Protein AF-0000000065905930 (afdb_homodimer)

pLDDT: mean 96.11, std 3.94, range [63.91, 98.94]

InterPro domains:
  IPR001672 Phosphoglucose isomerase (PGI) [MF_00473] (17-465)
  IPR001672 Phosphoglucose isomerase (PGI) [PF00342] (48-380)
  IPR001672 Phosphoglucose isomerase (PGI) [PF00342] (404-463)
  IPR001672 Phosphoglucose isomerase (PGI) [PR00662] (117-136)
  IPR001672 Phosphoglucose isomerase (PGI) [PR00662] (229-247)
  IPR001672 Phosphoglucose isomerase (PGI) [PR00662] (305-326)
  IPR001672 Phosphoglucose isomerase (PGI) [PR00662] (406-424)
  IPR001672 Phosphoglucose isomerase (PGI) [PR00662] (424-438)
  IPR001672 Phosphoglucose isomerase (PGI) [PR00662] (438-451)
  IPR001672 Phosphoglucose isomerase (PGI) [PS51463] (4-475)
  IPR001672 Phosphoglucose isomerase (PGI) [PTHR11469] (3-478)
  IPR018189 Phosphoglucose isomerase, conserved site [PS00174] (438-455)
  IPR035476 Phosphoglucose isomerase, SIS domain 1 [cd05015] (88-252)
  IPR035482 Phosphoglucose isomerase, SIS domain 2 [cd05016] (300-461)
  IPR046348 SIS domain superfamily [SSF53697] (4-466)

Sequence (1060 aa):
MQKQQLWERYKNLLYHDAELELSVDTSRIDFPEGFLEKMDPRLQQAYQEMEALEQGAVANPDEHRMVGHYWLRAPELAPEATLAEEITSTLAAIEAFASSVHGGNIAAPDGHRFTDLLIIGIGGSALGPQFLADSLGGPKDLLRIWFFDNTDPDGMDKVLSGIGAALKQTLVVVISKSGGTKETRNGMLEACQAFERAGLHFAGHAVAVTGSGSELDRTASRENWLGVFPMWDWVGGRTSVTSAVGLLPAALQGIDVDRLLAGARACDQKTRSRVTRENPAALLALSWFHATQGKGTRDMVLLPYKDRLLLFSRYLQQLIMESLGKGLDRDGKEVLQGIAVYGNKGSTDQHAYVQQLREGVHNFFVTFIEVLKDRQGPSMEVEPGATSGDYLSGFFQGTRSALYEKGRESVTITVRELSPASIGALIALYERAVGLYASLVNVNAYHQPGVEAGKEAAGAVLKLQGEIMELLRRQPNRDFTGEEMALALARPEEVETTFMILRHLAANGDHGVSVTEKDKIWENKYRSKDMQKQQLWERYKNLLYHDAELELSVDTSRIDFPEGFLEKMDPRLQQAYQEMEALEQGAVANPDEHRMVGHYWLRAPELAPEATLAEEITSTLAAIEAFASSVHGGNIAAPDGHRFTDLLIIGIGGSALGPQFLADSLGGPKDLLRIWFFDNTDPDGMDKVLSGIGAALKQTLVVVISKSGGTKETRNGMLEACQAFERAGLHFAGHAVAVTGSGSELDRTASRENWLGVFPMWDWVGGRTSVTSAVGLLPAALQGIDVDRLLAGARACDQKTRSRVTRENPAALLALSWFHATQGKGTRDMVLLPYKDRLLLFSRYLQQLIMESLGKGLDRDGKEVLQGIAVYGNKGSTDQHAYVQQLREGVHNFFVTFIEVLKDRQGPSMEVEPGATSGDYLSGFFQGTRSALYEKGRESVTITVRELSPASIGALIALYERAVGLYASLVNVNAYHQPGVEAGKEAAGAVLKLQGEIMELLRRQPNRDFTGEEMALALARPEEVETTFMILRHLAANGDHGVSVTEKDKIWENKYRSKD

Nearest PDB structures (foldseek):
  7e76-assembly1_B  TM=9.873E-01  e=1.752E-61  Triticum aestivum
  3hjb-assembly1_A  TM=8.909E-01  e=1.407E-28  Vibrio cholerae
  2wu8-assembly1_A-2  TM=9.042E-01  e=2.335E-28  Mycobacterium tuberculosis H37Rv
  4wmj-assembly1_B  TM=8.815E-01  e=6.112E-28  Colias eurytheme
  3nbu-assembly3_F  TM=8.496E-01  e=1.092E-28  Escherichia coli DH5[alpha]

Radius of gyration: 28.37 Å; Cα contacts (8 Å, |Δi|>4): 2304; chains: 2; bounding box: 87×72×70 Å

Foldseek 3Di:
DDPVVLVVLQVVQKAADPVLQKIKGQSQQPQDPCNCVVCLVLLLVLLVLVLCLLLFPQLPVVVSARAHLLCLLPVVSHNDPVSSVLSVVLLVVLLVVLVCLLVQVQFFPVSHHAAAEEEQEEQLLFLLQVLLCLLAHDPPFRHHYHYQHFQDPVVLVVRCVVCPPSLSRYAYEQEDAQCPPPSRVSSLVSNCVVQVVVVHHNQSRYEYEYAPPHPVNVVNVVSVHPYYGYDDPSYFSLSCLSPCSNQNSCVNRVADSNLLSQLLNVLVVQQSDSPQSSHSLSSLLSSVCSLCVLQQQAAEEEEEQDQSCQSVQVSLQSLFAQQFQDQAFPVRDGRRTGHHTDYGYFCVVVVPCLVCLQPNDQRYAYEYEAAQDQDPDDFDDPDVPDGPSNVRVVSSVVSVVSNSVSVHGYMYMYHHHRGSSSNSSVSSSSNSSSSSNSSSSRHSRRDGPPVVVVVVVVVVLVVVLVVLLVVLVVPQPDKDQLQRSCVVSVRNVCSVSSNVSLVVLCVPPVSQKHWDDDPDSSPIIIHGHD/DDPVVLVVLQVVQKAADPVLQKIKGQSQQPQDPCNCVVCLVLLLVLLVLVLCLLLFPQLPVVVSARAHLLCLLPVVSHNDPVSSVLSVVLLVVLLVVLVCLLVQVQFFPVSHHAAAEEEQEEQLLFLLQVLLCLLAHDPPFRHHYHYQHFQDVVVLVVRCVVCPPSLSRYAYEQEDAQCPDPSSVSSLVSNCVVQVVVVHHNQSRYEYEYAPPHPVNVVNVVSVHPYYGYDDPSYFSLSCLSPCSNSNSCVNRVADSNLLSQLLNVLVVQQSDSPQSSHSLSSVLSSVCSLCVLQQQAAEEEEEADQSCQSVQVSLQSLFAQQFQDQAFPVGDGRRTGHHTDYGYFCVVVVPCLVCLQPNDQRYAYEYEAAQDQDPDDFDAPDVPDGPSNVRVVSSVVSVVSNSVSVHGYMYMYHHHRGSSSNSSVSSSSNSSSSSNSSSSRHSRRDGVPVVVVVVVVVVLVVVLVVLLVVLVVPQPDKDQLQRSCVVSVRNVCSVSSNVSLVVLCVPPVSQKHWDDDPDRSPIIIHGHD

Solvent-accessible surface area (backbone atoms only — not comparable to full-atom values): 51405 Å² total; per-residue (Å²): 132,56,53,58,59,50,43,55,36,35,67,70,40,45,32,73,38,80,88,71,38,38,31,40,36,44,50,49,42,86,69,56,89,60,42,68,67,68,45,39,68,56,45,51,52,26,49,50,51,51,53,40,23,58,56,53,36,61,60,24,64,92,75,69,29,41,50,45,52,69,27,61,48,39,30,88,51,35,72,41,72,67,56,21,49,50,49,52,50,48,54,53,50,42,53,51,50,29,50,30,32,76,70,40,78,46,37,22,82,85,67,45,52,44,46,29,34,38,37,27,7,45,24,29,43,28,45,39,34,49,34,52,49,55,49,70,52,61,88,79,44,60,24,52,77,47,72,39,48,45,31,32,49,38,43,47,49,53,47,51,55,68,49,46,84,46,56,71,22,32,35,34,41,40,36,36,54,57,34,68,53,60,49,33,46,40,37,48,51,53,48,41,51,54,29,46,77,71,74,40,65,50,36,61,32,27,30,39,36,18,16,86,81,19,58,44,40,49,49,39,58,76,58,56,30,76,45,77,40,65,41,56,90,33,41,51,51,71,57,24,37,70,38,54,60,14,39,40,61,36,38,45,28,59,46,60,53,66,45,17,36,49,20,20,33,53,36,48,60,46,49,64,47,84,48,59,82,64,6,62,23,52,49,48,23,49,50,51,32,62,69,12,69,62,46,36,72,23,27,40,34,36,44,22,58,38,60,48,40,34,46,48,30,57,42,44,22,27,40,43,13,26,23,39,14,29,38,45,29,76,84,65,47,80,65,25,25,26,44,56,52,41,48,44,35,40,61,27,36,44,54,20,39,38,14,13,68,53,28,14,42,90,50,51,35,37,36,37,38,45,58,42,37,48,54,89,72,84,77,63,69,72,43,96,93,32,31,40,41,50,51,42,51,17,39,51,55,10,40,55,51,51,28,42,77,65,70,42,34,33,36,38,38,36,34,50,49,92,42,50,28,44,51,23,21,52,54,35,38,51,56,48,16,50,54,43,34,22,47,70,61,40,37,59,47,69,55,58,70,40,38,54,50,28,50,52,37,14,50,52,44,50,52,49,46,53,52,51,54,52,52,30,64,75,36,50,91,44,73,28,30,26,59,54,44,16,47,75,68,72,36,60,63,43,21,58,62,42,33,54,48,51,53,35,38,37,51,33,63,85,67,35,31,40,69,49,84,48,96,48,76,78,62,23,29,35,30,31,52,131,130,55,54,58,57,49,43,56,37,35,66,71,40,45,31,74,38,80,89,72,39,36,32,40,35,44,49,50,41,87,68,56,90,62,43,68,68,70,45,39,69,57,46,52,53,25,49,50,51,51,52,42,22,58,56,52,36,60,59,24,64,93,74,69,29,42,49,46,54,68,26,60,50,38,31,89,51,35,70,40,70,68,57,20,49,50,50,52,51,48,54,52,48,43,54,51,50,29,50,29,33,75,69,40,77,46,37,22,82,83,67,44,52,44,46,29,32,36,38,26,7,45,25,29,44,28,44,40,35,49,33,53,49,56,48,70,51,60,89,80,43,58,26,53,77,46,72,40,47,46,32,34,49,39,44,48,48,54,48,52,55,69,50,46,85,45,54,72,22,34,37,34,40,41,37,36,54,59,34,66,51,61,48,34,47,39,37,49,50,55,48,42,51,55,30,45,77,70,74,41,64,49,36,61,31,26,30,38,36,18,16,86,82,16,58,43,40,49,49,39,59,76,59,56,31,75,45,77,41,66,40,58,89,34,42,50,50,70,57,24,37,69,38,55,59,15,39,39,61,36,37,46,27,59,46,60,53,67,44,18,35,49,21,19,35,54,35,48,60,46,51,65,46,84,48,58,82,64,7,62,24,52,50,49,22,49,49,50,33,61,68,14,69,61,48,36,70,22,29,41,36,36,44,22,52,38,58,49,39,34,46,48,30,56,42,45,22,28,41,43,13,26,24,40,14,28,36,46,31,76,84,66,46,81,64,26,24,25,42,56,54,39,48,46,32,38,62,26,37,42,52,20,38,38,12,12,68,53,28,15,42,88,50,52,35,36,36,37,38,47,58,41,37,48,54,88,74,85,78,62,70,71,44,96,93,33,32,40,43,51,51,42,53,19,40,51,54,9,39,55,50,51,27,43,76,65,70,44,35,32,35,38,36,37,33,50,49,92,42,50,28,43,52,22,21,53,54,36,37,51,57,49,16,50,53,43,33,23,47,71,61,39,38,60,45,69,56,58,70,42,37,54,52,26,51,52,38,14,49,53,46,50,53,49,46,51,53,50,53,52,50,31,65,75,36,50,89,44,72,30,30,27,59,55,46,16,47,75,68,74,36,59,63,43,22,59,62,42,34,53,47,52,53,34,38,38,52,34,63,86,69,36,30,41,70,50,84,48,94,48,74,78,62,23,28,35,29,32,52,131

Secondary structure (DSSP, 8-state):
--HHHHHHHHHHSEEEETTTTEEEEEEES-PPTTHHHHHHHHHHHHHHHHHHHHTT---BTTTTB---TTTTT-GGGSSSHHHHHHHHHHHHHHHHHHHHHHHTSS--TTSSPP-EEEEE--THHHHHHHHHHHHH--TT-SSEEEEE-S--HHHHHHHHHHHGGGGGGEEEEEEESSS--HHHHHHHHHHHHHHHHTT--GGGGEEEEEETT-HHHHHHHHTT-SEEEEE-TTS-GGG-TTSHHHHHHHHHHT--HHHHHHHHHHHHHHTT-SSGGG-HHHHHHHHHHHHTTTTT-SEEEEEESSGGGTTHHHHHHHHHHHHH-EEE-TTS-EEEE---EEE--TTTGGGTTHHHHHHS---EEEEEEEES---SS---EEETTEEHHHHHHHHHHHHHHHHHHTT--EEEEEESS--HHHHHHHHHHHHHHHHHHHHHTT--TT--HHHHHHHHHHHHHHHHHHHHHHHHHH-TT--B-HHHHHHHTT-GGGHHHHHHHHHHHHHSGGG-EEEE--SSGGG-EEEE--/--HHHHHHHHHHSEEEETTTTEEEEEEES-PPTTHHHHHHHHHHHHHHHHHHHHTT---BTTTTB---TTTTT-GGGSSSHHHHHHHHHHHHHHHHHHHHHHHTSS--TTSSPP-EEEEE--THHHHHHHHHHHHH--TT-SSEEEEE-S--HHHHHHHHHHHGGGGGGEEEEEEESSS--HHHHHHHHHHHHHHHHTT--GGGGEEEEEETT-HHHHHHHHTT-SEEEEE-TTS-GGG-TTSHHHHHHHHHHT--HHHHHHHHHHHHHHTT-SSGGG-HHHHHHHHHHHHTTTTT-SEEEEEESSGGGTTHHHHHHHHHHHHH-EEE-TTS-EEEE---EEE--TTTGGGTTHHHHHHS---EEEEEEEES---SS---EEETTEEHHHHHHHHHHHHHHHHHHTT--EEEEEESS--HHHHHHHHHHHHHHHHHHHHHTT--TT--HHHHHHHHHHHHHHHHHHHHHHHHHH-TT--B-HHHHHHHTT-GGGHHHHHHHHHHHHHSGGG-EEEE--SSGGG-EEEE--

Organism: Citrifermentans bemidjiense (strain ATCC BAA-1014 / DSM 16622 / JCM 12645 / Bem) (NCBI:txid404380)

Structure (mmCIF, N/CA/C/O backbone):
data_AF-0000000065905930-model_v1
#
loop_
_entity.id
_entity.type
_entity.pdbx_description
1 polymer 'Glucose-6-phosphate isomerase'
#
loop_
_atom_site.group_PDB
_atom_site.id
_atom_site.type_symbol
_atom_site.label_atom_id
_atom_site.label_alt_id
_atom_site.label_comp_id
_atom_site.label_asym_id
_atom_site.label_entity_id
_atom_site.label_seq_id
_atom_site.pdbx_PDB_ins_code
_atom_site.Cartn_x
_atom_site.Cartn_y
_atom_site.Cartn_z
_atom_site.occupancy
_atom_site.B_iso_or_equiv
_atom_site.auth_seq_id
_atom_site.auth_comp_id
_atom_site.auth_asym_id
_atom_site.auth_atom_id
_atom_site.pdbx_PDB_model_num
ATOM 1 N N . MET A 1 1 ? -23.859 20.078 -12.312 1 71.88 1 MET A N 1
ATOM 2 C CA . MET A 1 1 ? -25.25 19.734 -12.055 1 71.88 1 MET A CA 1
ATOM 3 C C . MET A 1 1 ? -25.719 20.281 -10.719 1 71.88 1 MET A C 1
ATOM 5 O O . MET A 1 1 ? -24.938 20.344 -9.766 1 71.88 1 MET A O 1
ATOM 9 N N . GLN A 1 2 ? -26.922 20.656 -10.711 1 84.25 2 GLN A N 1
ATOM 10 C CA . GLN A 1 2 ? -27.484 21.141 -9.453 1 84.25 2 GLN A CA 1
ATOM 11 C C . GLN A 1 2 ? -27.703 19.984 -8.477 1 84.25 2 GLN A C 1
ATOM 13 O O . GLN A 1 2 ? -27.891 18.828 -8.898 1 84.25 2 GLN A O 1
ATOM 18 N N . LYS A 1 3 ? -27.641 20.234 -7.297 1 89.25 3 LYS A N 1
ATOM 19 C CA . LYS A 1 3 ? -27.688 19.219 -6.242 1 89.25 3 LYS A CA 1
ATOM 20 C C . LYS A 1 3 ? -28.969 18.406 -6.309 1 89.25 3 LYS A C 1
ATOM 22 O O . LYS A 1 3 ? -28.953 17.203 -6.047 1 89.25 3 LYS A O 1
ATOM 27 N N . GLN A 1 4 ? -30.016 19 -6.648 1 89.69 4 GLN A N 1
ATOM 28 C CA . GLN A 1 4 ? -31.281 18.281 -6.75 1 89.69 4 GLN A CA 1
ATOM 29 C C . GLN A 1 4 ? -31.25 17.281 -7.906 1 89.69 4 GLN A C 1
ATOM 31 O O . GLN A 1 4 ? -31.812 16.188 -7.809 1 89.69 4 GLN A O 1
ATOM 36 N N . GLN A 1 5 ? -30.656 17.688 -8.961 1 91.81 5 GLN A N 1
ATOM 37 C CA . GLN A 1 5 ? -30.5 16.797 -10.094 1 91.81 5 GLN A CA 1
ATOM 38 C C . GLN A 1 5 ? -29.594 15.609 -9.742 1 91.81 5 GLN A C 1
ATOM 40 O O . GLN A 1 5 ? -29.828 14.492 -10.188 1 91.81 5 GLN A O 1
ATOM 45 N N . LEU A 1 6 ? -28.656 15.898 -8.953 1 93.5 6 LEU A N 1
ATOM 46 C CA . LEU A 1 6 ? -27.734 14.852 -8.531 1 93.5 6 LEU A CA 1
ATOM 47 C C . LEU A 1 6 ? -28.453 13.82 -7.656 1 93.5 6 LEU A C 1
ATOM 49 O O . LEU A 1 6 ? -28.141 12.633 -7.715 1 93.5 6 LEU A O 1
ATOM 53 N N . TRP A 1 7 ? -29.3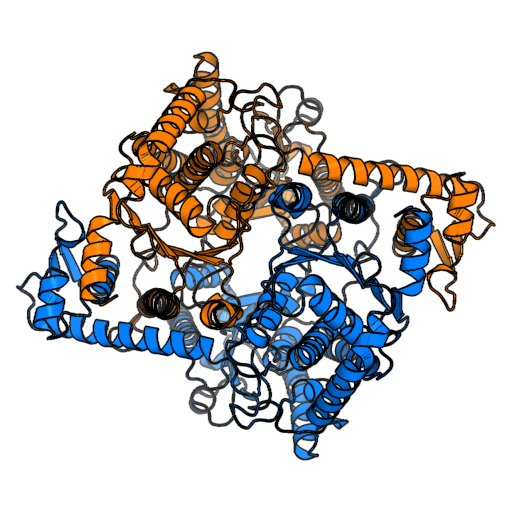75 14.273 -6.836 1 95.88 7 TRP A N 1
ATOM 54 C CA . TRP A 1 7 ? -30.172 13.375 -6.004 1 95.88 7 TRP A CA 1
ATOM 55 C C . TRP A 1 7 ? -31.047 12.461 -6.867 1 95.88 7 TRP A C 1
ATOM 57 O O . TRP A 1 7 ? -31.141 11.258 -6.605 1 95.88 7 TRP A O 1
ATOM 67 N N . GLU A 1 8 ? -31.688 13.047 -7.895 1 95.12 8 GLU A N 1
ATOM 68 C CA . GLU A 1 8 ? -32.469 12.234 -8.82 1 95.12 8 GLU A CA 1
ATOM 69 C C . GLU A 1 8 ? -31.594 11.211 -9.539 1 95.12 8 GLU A C 1
ATOM 71 O O . GLU A 1 8 ? -32 10.07 -9.75 1 95.12 8 GLU A O 1
ATOM 76 N N . ARG A 1 9 ? -30.469 11.656 -9.883 1 94.88 9 ARG A N 1
ATOM 77 C CA . ARG A 1 9 ? -29.5 10.758 -10.531 1 94.88 9 ARG A CA 1
ATOM 78 C C . ARG A 1 9 ? -29.078 9.641 -9.586 1 94.88 9 ARG A C 1
ATOM 80 O O . ARG A 1 9 ? -28.938 8.492 -10 1 94.88 9 ARG A O 1
ATOM 87 N N . TYR A 1 10 ? -28.844 10.008 -8.352 1 96.25 10 TYR A N 1
ATOM 88 C CA . TYR A 1 10 ? -28.516 9.023 -7.332 1 96.25 10 TYR A CA 1
ATOM 89 C C . TYR A 1 10 ? -29.594 7.953 -7.242 1 96.25 10 TYR A C 1
ATOM 91 O O . TYR A 1 10 ? -29.297 6.758 -7.27 1 96.25 10 TYR A O 1
ATOM 99 N N . LYS A 1 11 ? -30.812 8.312 -7.215 1 96 11 LYS A N 1
ATOM 100 C CA . LYS A 1 11 ? -31.938 7.383 -7.121 1 96 11 LYS A CA 1
ATOM 101 C C . LYS A 1 11 ? -32 6.48 -8.352 1 96 11 LYS A C 1
ATOM 103 O O . LYS A 1 11 ? -32.281 5.281 -8.234 1 96 11 LYS A O 1
ATOM 108 N N . ASN A 1 12 ? -31.672 7.07 -9.438 1 94.12 12 ASN A N 1
ATOM 109 C CA . ASN A 1 12 ? -31.812 6.352 -10.703 1 94.12 12 ASN A CA 1
ATOM 110 C C . ASN A 1 12 ? -30.656 5.395 -10.945 1 94.12 12 ASN A C 1
ATOM 112 O O . ASN A 1 12 ? -30.797 4.395 -11.648 1 94.12 12 ASN A O 1
ATOM 116 N N . LEU A 1 13 ? -29.469 5.727 -10.43 1 95.56 13 LEU A N 1
ATOM 117 C CA . LEU A 1 13 ? -28.266 4.977 -10.781 1 95.56 13 LEU A CA 1
ATOM 118 C C . LEU A 1 13 ? -27.703 4.25 -9.562 1 95.56 13 LEU A C 1
ATOM 120 O O . LEU A 1 13 ? -26.531 3.863 -9.555 1 95.56 13 LEU A O 1
ATOM 124 N N . LEU A 1 14 ? -28.531 4.07 -8.539 1 96.88 14 LEU A N 1
ATOM 125 C CA . LEU A 1 14 ? -28.156 3.305 -7.355 1 96.88 14 LEU A CA 1
ATOM 126 C C . LEU A 1 14 ? -28.656 1.865 -7.465 1 96.88 14 LEU A C 1
ATOM 128 O O . LEU A 1 14 ? -29.844 1.628 -7.727 1 96.88 14 LEU A O 1
ATOM 132 N N . TYR A 1 15 ? -27.766 0.953 -7.289 1 97.94 15 TYR A N 1
ATOM 133 C CA . TYR A 1 15 ? -28.125 -0.428 -7 1 97.94 15 TYR A CA 1
ATOM 134 C C . TYR A 1 15 ? -28.078 -0.704 -5.5 1 97.94 15 TYR A C 1
ATOM 136 O O . TYR A 1 15 ? -27.094 -0.366 -4.836 1 97.94 15 TYR A O 1
ATOM 144 N N . HIS A 1 16 ? -29.109 -1.211 -4.965 1 97.31 16 HIS A N 1
ATOM 145 C CA . HIS A 1 16 ? -29.141 -1.611 -3.562 1 97.31 16 HIS A CA 1
ATOM 146 C C . HIS A 1 16 ? -29.75 -3.004 -3.404 1 97.31 16 HIS A C 1
ATOM 148 O O . HIS A 1 16 ? -30.781 -3.309 -3.996 1 97.31 16 HIS A O 1
ATOM 154 N N . ASP A 1 17 ? -29.062 -3.787 -2.697 1 96.69 17 ASP A N 1
ATOM 155 C CA . ASP A 1 17 ? -29.562 -5.117 -2.354 1 96.69 17 ASP A CA 1
ATOM 156 C C . ASP A 1 17 ? -29.641 -5.301 -0.84 1 96.69 17 ASP A C 1
ATOM 158 O O . ASP A 1 17 ? -28.609 -5.285 -0.157 1 96.69 17 ASP A O 1
ATOM 162 N N . ALA A 1 18 ? -30.812 -5.559 -0.328 1 93.81 18 ALA A N 1
ATOM 163 C CA . ALA A 1 18 ? -31.031 -5.652 1.112 1 93.81 18 ALA A CA 1
ATOM 164 C C . ALA A 1 18 ? -30.438 -6.934 1.681 1 93.81 18 ALA A C 1
ATOM 166 O O . ALA A 1 18 ? -29.953 -6.953 2.816 1 93.81 18 ALA A O 1
ATOM 167 N N . GLU A 1 19 ? -30.469 -7.953 0.917 1 92.62 19 GLU A N 1
ATOM 168 C CA . GLU A 1 19 ? -29.938 -9.227 1.384 1 92.62 19 GLU A CA 1
ATOM 169 C C . GLU A 1 19 ? -28.422 -9.164 1.533 1 92.62 19 GLU A C 1
ATOM 171 O O . GLU A 1 19 ? -27.875 -9.602 2.545 1 92.62 19 GLU A O 1
ATOM 176 N N . LEU A 1 20 ? -27.766 -8.594 0.595 1 95.31 20 LEU A N 1
ATOM 177 C CA . LEU A 1 20 ? -26.312 -8.445 0.631 1 95.31 20 LEU A CA 1
ATOM 178 C C . LEU A 1 20 ? -25.922 -7.277 1.528 1 95.31 20 LEU A C 1
ATOM 180 O O . LEU A 1 20 ? -24.75 -7.148 1.903 1 95.31 20 LEU A O 1
ATOM 184 N N . GLU A 1 21 ? -26.875 -6.41 1.803 1 95.88 21 GLU A N 1
ATOM 185 C CA . GLU A 1 21 ? -26.594 -5.141 2.465 1 95.88 21 GLU A CA 1
ATOM 186 C C . GLU A 1 21 ? -25.469 -4.387 1.759 1 95.88 21 GLU A C 1
ATOM 188 O O . GLU A 1 21 ? -24.516 -3.953 2.398 1 95.88 21 GLU A O 1
ATOM 193 N N . LEU A 1 22 ? -25.578 -4.309 0.497 1 97.81 22 LEU A N 1
ATOM 194 C CA . LEU A 1 22 ? -24.562 -3.73 -0.385 1 97.81 22 LEU A CA 1
ATOM 195 C C . LEU A 1 22 ? -25.203 -2.789 -1.399 1 97.81 22 LEU A C 1
ATOM 197 O O . LEU A 1 22 ? -26.266 -3.094 -1.948 1 97.81 22 LEU A O 1
ATOM 201 N N . SER A 1 23 ? -24.625 -1.654 -1.609 1 98.19 23 SER A N 1
ATOM 202 C CA . SER A 1 23 ? -25.062 -0.715 -2.639 1 98.19 23 SER A CA 1
ATOM 203 C C . SER A 1 23 ? -23.906 -0.34 -3.564 1 98.19 23 SER A C 1
ATOM 205 O O . SER A 1 23 ? -22.75 -0.31 -3.143 1 98.19 23 SER A O 1
ATOM 207 N N . VAL A 1 24 ? -24.156 -0.146 -4.789 1 98.62 24 VAL A N 1
ATOM 208 C CA . VAL A 1 24 ? -23.25 0.411 -5.785 1 98.62 24 VAL A CA 1
ATOM 209 C C . VAL A 1 24 ? -23.859 1.675 -6.391 1 98.62 24 VAL A C 1
ATOM 211 O O . VAL A 1 24 ? -24.859 1.609 -7.105 1 98.62 24 VAL A O 1
ATOM 214 N N . ASP A 1 25 ? -23.297 2.809 -6.059 1 98.5 25 ASP A N 1
ATOM 215 C CA . ASP A 1 25 ? -23.734 4.109 -6.547 1 98.5 25 ASP A CA 1
ATOM 216 C C . ASP A 1 25 ? -22.875 4.582 -7.715 1 98.5 25 ASP A C 1
ATOM 218 O O . ASP A 1 25 ? -21.688 4.859 -7.543 1 98.5 25 ASP A O 1
ATOM 222 N N . THR A 1 26 ? -23.453 4.688 -8.883 1 98.06 26 THR A N 1
ATOM 223 C CA . THR A 1 26 ? -22.719 5.129 -10.062 1 98.06 26 THR A CA 1
ATOM 224 C C . THR A 1 26 ? -23.172 6.52 -10.5 1 98.06 26 THR A C 1
ATOM 226 O O . THR A 1 26 ? -22.938 6.926 -11.641 1 98.06 26 THR A O 1
ATOM 229 N N . SER A 1 27 ? -23.797 7.242 -9.602 1 96.88 27 SER A N 1
ATOM 230 C CA . SER A 1 27 ? -24.453 8.516 -9.922 1 96.88 27 SER A CA 1
ATOM 231 C C . SER A 1 27 ? -23.422 9.602 -10.211 1 96.88 27 SER A C 1
ATOM 233 O O . SER A 1 27 ? -23.734 10.625 -10.805 1 96.88 27 SER A O 1
ATOM 235 N N . ARG A 1 28 ? -22.156 9.391 -9.82 1 97.44 28 ARG A N 1
ATOM 236 C CA . ARG A 1 28 ? -21.125 10.398 -10.055 1 97.44 28 ARG A CA 1
ATOM 237 C C . ARG A 1 28 ? -20.25 10.016 -11.25 1 97.44 28 ARG A C 1
ATOM 239 O O . ARG A 1 28 ? -19.219 10.641 -11.492 1 97.44 28 ARG A O 1
ATOM 246 N N . ILE A 1 29 ? -20.609 8.945 -11.93 1 97.56 29 ILE A N 1
ATOM 247 C CA . ILE A 1 29 ? -20.047 8.656 -13.25 1 97.56 29 ILE A CA 1
ATOM 248 C C . ILE A 1 29 ? -20.828 9.43 -14.312 1 97.56 29 ILE A C 1
ATOM 250 O O . ILE A 1 29 ? -22.062 9.406 -14.336 1 97.56 29 ILE A O 1
ATOM 254 N N . ASP A 1 30 ? -20.172 10.07 -15.172 1 95.31 30 ASP A N 1
ATOM 255 C CA . ASP A 1 30 ? -20.812 10.945 -16.156 1 95.31 30 ASP A CA 1
ATOM 256 C C . ASP A 1 30 ? -21.297 10.148 -17.375 1 95.31 30 ASP A C 1
ATOM 258 O O . ASP A 1 30 ? -20.922 10.469 -18.5 1 95.31 30 ASP A O 1
ATOM 262 N N . PHE A 1 31 ? -22.188 9.203 -17.141 1 95.75 31 PHE A N 1
ATOM 263 C CA . PHE A 1 31 ? -22.781 8.477 -18.25 1 95.75 31 PHE A CA 1
ATOM 264 C C . PHE A 1 31 ? -23.547 9.43 -19.172 1 95.75 31 PHE A C 1
ATOM 266 O O . PHE A 1 31 ? -24.375 10.211 -18.703 1 95.75 31 PHE A O 1
ATOM 273 N N . PRO A 1 32 ? -23.312 9.32 -20.406 1 95 32 PRO A N 1
ATOM 274 C CA . PRO A 1 32 ? -24.203 10.047 -21.312 1 95 32 PRO A CA 1
ATOM 275 C C . PRO A 1 32 ? -25.625 9.492 -21.328 1 95 32 PRO A C 1
ATOM 277 O O . PRO A 1 32 ? -25.844 8.336 -20.938 1 95 32 PRO A O 1
ATOM 280 N N . GLU A 1 33 ? -26.547 10.32 -21.734 1 92.38 33 GLU A N 1
ATOM 281 C CA . GLU A 1 33 ? -27.922 9.875 -21.859 1 92.38 33 GLU A CA 1
ATOM 282 C C . GLU A 1 33 ? -28.031 8.633 -22.734 1 92.38 33 GLU A C 1
ATOM 284 O O . GLU A 1 33 ? -27.453 8.578 -23.812 1 92.38 33 GLU A O 1
ATOM 289 N N . GLY A 1 34 ? -28.688 7.637 -22.203 1 94.69 34 GLY A N 1
ATOM 290 C CA . GLY A 1 34 ? -28.922 6.426 -22.969 1 94.69 34 GLY A CA 1
ATOM 291 C C . GLY A 1 34 ? -27.734 5.48 -23 1 94.69 34 GLY A C 1
ATOM 292 O O . GLY A 1 34 ? -27.75 4.469 -23.703 1 94.69 34 GLY A O 1
ATOM 293 N N . PHE A 1 35 ? -26.766 5.777 -22.234 1 96.69 35 PHE A N 1
ATOM 294 C CA . PHE A 1 35 ? -25.531 5.012 -22.281 1 96.69 35 PHE A CA 1
ATOM 295 C C . PHE A 1 35 ? -25.781 3.547 -21.953 1 96.69 35 PHE A C 1
ATOM 297 O O . PHE A 1 35 ? -25.312 2.654 -22.656 1 96.69 35 PHE A O 1
ATOM 304 N N . LEU A 1 36 ? -26.5 3.238 -20.891 1 95.88 36 LEU A N 1
ATOM 305 C CA . LEU A 1 36 ? -26.75 1.861 -20.484 1 95.88 36 LEU A CA 1
ATOM 306 C C . LEU A 1 36 ? -27.484 1.094 -21.562 1 95.88 36 LEU A C 1
ATOM 308 O O . LEU A 1 36 ? -27.172 -0.068 -21.844 1 95.88 36 LEU A O 1
ATOM 312 N N . GLU A 1 37 ? -28.453 1.771 -22.156 1 95.5 37 GLU A N 1
ATOM 313 C CA . GLU A 1 37 ? -29.203 1.147 -23.234 1 95.5 37 GLU A CA 1
ATOM 314 C C . GLU A 1 37 ? -28.328 0.857 -24.438 1 95.5 37 GLU A C 1
ATOM 316 O O . GLU A 1 37 ? -28.438 -0.204 -25.062 1 95.5 37 GLU A O 1
ATOM 321 N N . LYS A 1 38 ? -27.531 1.803 -24.703 1 97.06 38 LYS A N 1
ATOM 322 C CA . LYS A 1 38 ? -26.625 1.652 -25.828 1 97.06 38 LYS A CA 1
ATOM 323 C C . LYS A 1 38 ? -25.656 0.485 -25.625 1 97.06 38 LYS A C 1
ATOM 325 O O . LYS A 1 38 ? -25.297 -0.204 -26.578 1 97.06 38 LYS A O 1
ATOM 330 N N . MET A 1 39 ? -25.25 0.278 -24.391 1 97.69 39 MET A N 1
ATOM 331 C CA . MET A 1 39 ? -24.234 -0.735 -24.078 1 97.69 39 MET A CA 1
ATOM 332 C C . MET A 1 39 ? -24.891 -2.098 -23.859 1 97.69 39 MET A C 1
ATOM 334 O O . MET A 1 39 ? -24.203 -3.119 -23.828 1 97.69 39 MET A O 1
ATOM 338 N N . ASP A 1 40 ? -26.172 -2.176 -23.766 1 96.31 40 ASP A N 1
ATOM 339 C CA . ASP A 1 40 ? -26.891 -3.375 -23.359 1 96.31 40 ASP A CA 1
ATOM 340 C C . ASP A 1 40 ? -26.609 -4.539 -24.297 1 96.31 40 ASP A C 1
ATOM 342 O O . ASP A 1 40 ? -26.375 -5.668 -23.844 1 96.31 40 ASP A O 1
ATOM 346 N N . PRO A 1 41 ? -26.625 -4.316 -25.656 1 97.19 41 PRO A N 1
ATOM 347 C CA . PRO A 1 41 ? -26.344 -5.457 -26.531 1 97.19 41 PRO A CA 1
ATOM 348 C C . PRO A 1 41 ? -24.969 -6.082 -26.25 1 97.19 41 PRO A C 1
ATOM 350 O O . PRO A 1 41 ? -24.844 -7.309 -26.234 1 97.19 41 PRO A O 1
ATOM 353 N N . ARG A 1 42 ? -23.984 -5.27 -26.016 1 97.75 42 ARG A N 1
ATOM 354 C CA . ARG A 1 42 ? -22.656 -5.777 -25.688 1 97.75 42 ARG A CA 1
ATOM 355 C C . ARG A 1 42 ? -22.656 -6.496 -24.344 1 97.75 42 ARG A C 1
ATOM 357 O O . ARG A 1 42 ? -21.984 -7.512 -24.172 1 97.75 42 ARG A O 1
ATOM 364 N N . LEU A 1 43 ? -23.438 -6.004 -23.406 1 98 43 LEU A N 1
ATOM 365 C CA . LEU A 1 43 ? -23.516 -6.629 -22.094 1 98 43 LEU A CA 1
ATOM 366 C C . LEU A 1 43 ? -24.234 -7.973 -22.172 1 98 43 LEU A C 1
ATOM 368 O O . LEU A 1 43 ? -23.922 -8.898 -21.422 1 98 43 LEU A O 1
ATOM 372 N N . GLN A 1 44 ? -25.234 -7.977 -23.031 1 98.38 44 GLN A N 1
ATOM 373 C CA . GLN A 1 44 ? -25.938 -9.25 -23.188 1 98.38 44 GLN A CA 1
ATOM 374 C C . GLN A 1 44 ? -24.969 -10.344 -23.672 1 98.38 44 GLN A C 1
ATOM 376 O O . GLN A 1 44 ? -25.062 -11.484 -23.219 1 98.38 44 GLN A O 1
ATOM 381 N N . GLN A 1 45 ? -24.109 -9.992 -24.531 1 98.19 45 GLN A N 1
ATOM 382 C CA . GLN A 1 45 ? -23.078 -10.922 -24.969 1 98.19 45 GLN A CA 1
ATOM 383 C C . GLN A 1 45 ? -22.156 -11.312 -23.797 1 98.19 45 GLN A C 1
ATOM 385 O O . GLN A 1 45 ? -21.812 -12.477 -23.641 1 98.19 45 GLN A O 1
ATOM 390 N N . ALA A 1 46 ? -21.781 -10.328 -23.031 1 98.56 46 ALA A N 1
ATOM 391 C CA . ALA A 1 46 ? -20.938 -10.586 -21.859 1 98.56 46 ALA A CA 1
ATOM 392 C C . ALA A 1 46 ? -21.625 -11.539 -20.875 1 98.56 46 ALA A C 1
ATOM 394 O O . ALA A 1 46 ? -20.984 -12.43 -20.312 1 98.56 46 ALA A O 1
ATOM 395 N N . TYR A 1 47 ? -22.938 -11.289 -20.672 1 98.62 47 TYR A N 1
ATOM 396 C CA . TYR A 1 47 ? -23.703 -12.18 -19.812 1 98.62 47 TYR A CA 1
ATOM 397 C C . TYR A 1 47 ? -23.688 -13.609 -20.328 1 98.62 47 TYR A C 1
ATOM 399 O O . TYR A 1 47 ? -23.531 -14.555 -19.562 1 98.62 47 TYR A O 1
ATOM 407 N N . GLN A 1 48 ? -23.828 -13.734 -21.594 1 98.38 48 GLN A N 1
ATOM 408 C CA . GLN A 1 48 ? -23.828 -15.062 -22.219 1 98.38 48 GLN A CA 1
ATOM 409 C C . GLN A 1 48 ? -22.484 -15.758 -22.031 1 98.38 48 GLN A C 1
ATOM 411 O O . GLN A 1 48 ? -22.438 -16.953 -21.719 1 98.38 48 GLN A O 1
ATOM 416 N N . GLU A 1 49 ? -21.469 -15.055 -22.219 1 98 49 GLU A N 1
ATOM 417 C CA . GLU A 1 49 ? -20.125 -15.609 -22.047 1 98 49 GLU A CA 1
ATOM 418 C C . GLU A 1 49 ? -19.891 -16.031 -20.609 1 98 49 GLU A C 1
ATOM 420 O O . GLU A 1 49 ? -19.281 -17.078 -20.344 1 98 49 GLU A O 1
ATOM 425 N N . MET A 1 50 ? -20.344 -15.164 -19.688 1 98 50 MET A N 1
ATOM 426 C CA . MET A 1 50 ? -20.203 -15.477 -18.281 1 98 50 MET A CA 1
ATOM 427 C C . MET A 1 50 ? -20.984 -16.734 -17.906 1 98 50 MET A C 1
ATOM 429 O O . MET A 1 50 ? -20.516 -17.547 -17.109 1 98 50 MET A O 1
ATOM 433 N N . GLU A 1 51 ? -22.156 -16.812 -18.438 1 97.75 51 GLU A N 1
ATOM 434 C CA . GLU A 1 51 ? -22.969 -18.016 -18.203 1 97.75 51 GLU A CA 1
ATOM 435 C C . GLU A 1 51 ? -22.266 -19.266 -18.734 1 97.75 51 GLU A C 1
ATOM 437 O O . GLU A 1 51 ? -22.234 -20.297 -18.062 1 97.75 51 GLU A O 1
ATOM 442 N N . ALA A 1 52 ? -21.734 -19.188 -19.969 1 97.94 52 ALA A N 1
ATOM 443 C CA . ALA A 1 52 ? -21 -20.297 -20.562 1 97.94 52 ALA A CA 1
ATOM 444 C C . ALA A 1 52 ? -19.797 -20.688 -19.703 1 97.94 52 ALA A C 1
ATOM 446 O O . ALA A 1 52 ? -19.5 -21.859 -19.516 1 97.94 52 ALA A O 1
ATOM 447 N N . LEU A 1 53 ? -19.125 -19.656 -19.25 1 97.69 53 LEU A N 1
ATOM 448 C CA . LEU A 1 53 ? -17.984 -19.859 -18.375 1 97.69 53 LEU A CA 1
ATOM 449 C C . LEU A 1 53 ? -18.375 -20.641 -17.125 1 97.69 53 LEU A C 1
ATOM 451 O O . LEU A 1 53 ? -17.719 -21.625 -16.781 1 97.69 53 LEU A O 1
ATOM 455 N N . GLU A 1 54 ? -19.422 -20.25 -16.406 1 97.38 54 GLU A N 1
ATOM 456 C CA . GLU A 1 54 ? -19.859 -20.906 -15.188 1 97.38 54 GLU A CA 1
ATOM 457 C C . GLU A 1 54 ? -20.328 -22.344 -15.461 1 97.38 54 GLU A C 1
ATOM 459 O O . GLU A 1 54 ? -20.328 -23.188 -14.562 1 97.38 54 GLU A O 1
ATOM 464 N N . GLN A 1 55 ? -20.656 -22.562 -16.734 1 96.88 55 GLN A N 1
ATOM 465 C CA . GLN A 1 55 ? -21.141 -23.891 -17.109 1 96.88 55 GLN A CA 1
ATOM 466 C C . GLN A 1 55 ? -19.984 -24.781 -17.562 1 96.88 55 GLN A C 1
ATOM 468 O O . GLN A 1 55 ? -20.203 -25.938 -17.922 1 96.88 55 GLN A O 1
ATOM 473 N N . GLY A 1 56 ? -18.797 -24.234 -17.594 1 96.75 56 GLY A N 1
ATOM 474 C CA . GLY A 1 56 ? -17.656 -25.094 -17.797 1 96.75 56 GLY A CA 1
ATOM 475 C C . GLY A 1 56 ? -17 -24.906 -19.156 1 96.75 56 GLY A C 1
ATOM 476 O O . GLY A 1 56 ? -16.125 -25.672 -19.547 1 96.75 56 GLY A O 1
ATOM 477 N N . ALA A 1 57 ? -17.375 -23.875 -19.875 1 97.06 57 ALA A N 1
ATOM 478 C CA . ALA A 1 57 ? -16.703 -23.562 -21.141 1 97.06 57 ALA A CA 1
ATOM 479 C C . ALA A 1 57 ? -15.227 -23.266 -20.906 1 97.06 57 ALA A C 1
ATOM 481 O O . ALA A 1 57 ? -14.852 -22.766 -19.844 1 97.06 57 ALA A O 1
ATOM 482 N N . VAL A 1 58 ? -14.383 -23.547 -21.906 1 96.75 58 VAL A N 1
ATOM 483 C CA . VAL A 1 58 ? -12.969 -23.172 -21.859 1 96.75 58 VAL A CA 1
ATOM 484 C C . VAL A 1 58 ? -12.836 -21.656 -22.047 1 96.75 58 VAL A C 1
ATOM 486 O O . VAL A 1 58 ? -12.602 -21.172 -23.156 1 96.75 58 VAL A O 1
ATOM 489 N N . ALA A 1 59 ? -12.93 -20.984 -20.969 1 95.44 59 ALA A N 1
ATOM 490 C CA . ALA A 1 59 ? -12.93 -19.531 -20.984 1 95.44 59 ALA A CA 1
ATOM 491 C C . ALA A 1 59 ? -11.508 -18.984 -21 1 95.44 59 ALA A C 1
ATOM 493 O O . ALA A 1 59 ? -11.297 -17.797 -21.25 1 95.44 59 ALA A O 1
ATOM 494 N N . ASN A 1 60 ? -10.539 -19.766 -20.719 1 96 60 ASN A N 1
ATOM 495 C CA . ASN A 1 60 ? -9.133 -19.469 -20.953 1 96 60 ASN A CA 1
ATOM 496 C C . ASN A 1 60 ? -8.594 -20.203 -22.172 1 96 60 ASN A C 1
ATOM 498 O O . ASN A 1 60 ? -7.852 -21.172 -22.031 1 96 60 ASN A O 1
ATOM 502 N N . PRO A 1 61 ? -8.852 -19.703 -23.266 1 93.69 61 PRO A N 1
ATOM 503 C CA . PRO A 1 61 ? -8.492 -20.422 -24.5 1 93.69 61 PRO A CA 1
ATOM 504 C C . PRO A 1 61 ? -6.98 -20.516 -24.703 1 93.69 61 PRO A C 1
ATOM 506 O O . PRO A 1 61 ? -6.496 -21.5 -25.266 1 93.69 61 PRO A O 1
ATOM 509 N N . ASP A 1 62 ? -6.25 -19.531 -24.25 1 92 62 ASP A N 1
ATOM 510 C CA . ASP A 1 62 ? -4.805 -19.5 -24.438 1 92 62 ASP A CA 1
ATOM 511 C C . ASP A 1 62 ? -4.129 -20.688 -23.75 1 92 62 ASP A C 1
ATOM 513 O O . ASP A 1 62 ? -3.115 -21.203 -24.219 1 92 62 ASP A O 1
ATOM 517 N N . GLU A 1 63 ? -4.691 -21.094 -22.641 1 91.69 63 GLU A N 1
ATOM 518 C CA . GLU A 1 63 ? -4.133 -22.203 -21.891 1 91.69 63 GLU A CA 1
ATOM 519 C C . GLU A 1 63 ? -5.035 -23.438 -21.969 1 91.69 63 GLU A C 1
ATOM 521 O O . GLU A 1 63 ? -4.766 -24.453 -21.344 1 91.69 63 GLU A O 1
ATOM 526 N N . HIS A 1 64 ? -6.07 -23.359 -22.688 1 94.5 64 HIS A N 1
ATOM 527 C CA . HIS A 1 64 ? -7.031 -24.438 -22.906 1 94.5 64 HIS A CA 1
ATOM 528 C C . HIS A 1 64 ? -7.551 -24.984 -21.578 1 94.5 64 HIS A C 1
ATOM 530 O O . HIS A 1 64 ? -7.465 -26.188 -21.328 1 94.5 64 HIS A O 1
ATOM 536 N N . ARG A 1 65 ? -8.102 -24.016 -20.797 1 95.56 65 ARG A N 1
ATOM 537 C CA . ARG A 1 65 ? -8.555 -24.375 -19.453 1 95.56 65 ARG A CA 1
ATOM 538 C C . ARG A 1 65 ? -9.945 -23.797 -19.172 1 95.56 65 ARG A C 1
ATOM 540 O O . ARG A 1 65 ? -10.297 -22.734 -19.688 1 95.56 65 ARG A O 1
ATOM 547 N N . MET A 1 66 ? -10.656 -24.531 -18.344 1 96.88 66 MET A N 1
ATOM 548 C CA . MET A 1 66 ? -11.859 -23.969 -17.719 1 96.88 66 MET A CA 1
ATOM 549 C C . MET A 1 66 ? -11.484 -22.953 -16.656 1 96.88 66 MET A C 1
ATOM 551 O O . MET A 1 66 ? -10.359 -22.938 -16.172 1 96.88 66 MET A O 1
ATOM 555 N N . VAL A 1 67 ? -12.359 -22.078 -16.484 1 97.56 67 VAL A N 1
ATOM 556 C CA . VAL A 1 67 ? -12.273 -21.125 -15.375 1 97.56 67 VAL A CA 1
ATOM 557 C C . VAL A 1 67 ? -13.375 -21.406 -14.359 1 97.56 67 VAL A C 1
ATOM 559 O O . VAL A 1 67 ? -14.547 -21.125 -14.617 1 97.56 67 VAL A O 1
ATOM 562 N N . GLY A 1 68 ? -12.977 -21.922 -13.156 1 97.56 68 GLY A N 1
ATOM 563 C CA . GLY A 1 68 ? -14.016 -22.5 -12.32 1 97.56 68 GLY A CA 1
ATOM 564 C C . GLY A 1 68 ? -14.031 -21.922 -10.914 1 97.56 68 GLY A C 1
ATOM 565 O O . GLY A 1 68 ? -14.547 -22.547 -9.984 1 97.56 68 GLY A O 1
ATOM 566 N N . HIS A 1 69 ? -13.406 -20.672 -10.625 1 97.62 69 HIS A N 1
ATOM 567 C CA . HIS A 1 69 ? -13.359 -20.156 -9.266 1 97.62 69 HIS A CA 1
ATOM 568 C C . HIS A 1 69 ? -14.758 -19.859 -8.734 1 97.62 69 HIS A C 1
ATOM 570 O O . HIS A 1 69 ? -14.969 -19.812 -7.52 1 97.62 69 HIS A O 1
ATOM 576 N N . TYR A 1 70 ? -15.82 -19.75 -9.586 1 97.88 70 TYR A N 1
ATOM 577 C CA . TYR A 1 70 ? -17.203 -19.547 -9.164 1 97.88 70 TYR A CA 1
ATOM 578 C C . TYR A 1 70 ? -17.766 -20.828 -8.531 1 97.88 70 TYR A C 1
ATOM 580 O O . TYR A 1 70 ? -18.641 -20.75 -7.668 1 97.88 70 TYR A O 1
ATOM 588 N N . TRP A 1 71 ? -17.297 -22.016 -8.945 1 98.44 71 TRP A N 1
ATOM 589 C CA . TRP A 1 71 ? -17.781 -23.297 -8.414 1 98.44 71 TRP A CA 1
ATOM 590 C C . TRP A 1 71 ? -17.344 -23.469 -6.961 1 98.44 71 TRP A C 1
ATOM 592 O O . TRP A 1 71 ? -17.984 -24.188 -6.199 1 98.44 71 TRP A O 1
ATOM 602 N N . LEU A 1 72 ? -16.219 -22.781 -6.578 1 98.44 72 LEU A N 1
ATOM 603 C CA . LEU A 1 72 ? -15.688 -22.891 -5.223 1 98.44 72 LEU A CA 1
ATOM 604 C C . LEU A 1 72 ? -16.719 -22.406 -4.203 1 98.44 72 LEU A C 1
ATOM 606 O O . LEU A 1 72 ? -16.672 -22.812 -3.037 1 98.44 72 LEU A O 1
ATOM 610 N N . ARG A 1 73 ? -17.641 -21.531 -4.602 1 97.19 73 ARG A N 1
ATOM 611 C CA . ARG A 1 73 ? -18.641 -20.938 -3.719 1 97.19 73 ARG A CA 1
ATOM 612 C C . ARG A 1 73 ? -20.031 -21.516 -3.98 1 97.19 73 ARG A C 1
ATOM 614 O O . ARG A 1 73 ? -20.953 -21.281 -3.201 1 97.19 73 ARG A O 1
ATOM 621 N N . ALA A 1 74 ? -20.172 -22.172 -5.059 1 97.69 74 ALA A N 1
ATOM 622 C CA . ALA A 1 74 ? -21.391 -22.906 -5.418 1 97.69 74 ALA A CA 1
ATOM 623 C C . ALA A 1 74 ? -21.062 -24.188 -6.156 1 97.69 74 ALA A C 1
ATOM 625 O O . ALA A 1 74 ? -21.328 -24.312 -7.355 1 97.69 74 ALA A O 1
ATOM 626 N N . PRO A 1 75 ? -20.625 -25.188 -5.387 1 98 75 PRO A N 1
ATOM 627 C CA . PRO A 1 75 ? -20.141 -26.422 -6.012 1 98 75 PRO A CA 1
ATOM 628 C C . PRO A 1 75 ? -21.203 -27.094 -6.875 1 98 75 PRO A C 1
ATOM 630 O O . PRO A 1 75 ? -20.859 -27.781 -7.848 1 98 75 PRO A O 1
ATOM 633 N N . GLU A 1 76 ? -22.484 -26.891 -6.602 1 96.31 76 GLU A N 1
ATOM 634 C CA . GLU A 1 76 ? -23.578 -27.531 -7.332 1 96.31 76 GLU A CA 1
ATOM 635 C C . GLU A 1 76 ? -23.609 -27.047 -8.781 1 96.31 76 GLU A C 1
ATOM 637 O O . GLU A 1 76 ? -24.266 -27.656 -9.625 1 96.31 76 GLU A O 1
ATOM 642 N N . LEU A 1 77 ? -22.906 -25.984 -9.078 1 96.5 77 LEU A N 1
ATOM 643 C CA . LEU A 1 77 ? -22.906 -25.438 -10.43 1 96.5 77 LEU A CA 1
ATOM 644 C C . LEU A 1 77 ? -21.766 -26 -11.25 1 96.5 77 LEU A C 1
ATOM 646 O O . LEU A 1 77 ? -21.688 -25.781 -12.461 1 96.5 77 LEU A O 1
ATOM 650 N N . ALA A 1 78 ? -20.875 -26.766 -10.602 1 97.44 78 ALA A N 1
ATOM 651 C CA . ALA A 1 78 ? -19.734 -27.344 -11.336 1 97.44 78 ALA A CA 1
ATOM 652 C C . ALA A 1 78 ? -20.219 -28.219 -12.477 1 97.44 78 ALA A C 1
ATOM 654 O O . ALA A 1 78 ? -21.25 -28.906 -12.352 1 97.44 78 ALA A O 1
ATOM 655 N N . PRO A 1 79 ? -19.547 -28.25 -13.578 1 96.38 79 PRO A N 1
ATOM 656 C CA . PRO A 1 79 ? -20.016 -28.984 -14.75 1 96.38 79 PRO A CA 1
ATOM 657 C C . PRO A 1 79 ? -19.984 -30.5 -14.539 1 96.38 79 PRO A C 1
ATOM 659 O O . PRO A 1 79 ? -20.688 -31.234 -15.242 1 96.38 79 PRO A O 1
ATOM 662 N N . GLU A 1 80 ? -19.141 -30.953 -13.617 1 96 80 GLU A N 1
ATOM 663 C CA . GLU A 1 80 ? -19.047 -32.375 -13.305 1 96 80 GLU A CA 1
ATOM 664 C C . GLU A 1 80 ? -19.344 -32.625 -11.828 1 96 80 GLU A C 1
ATOM 666 O O . GLU A 1 80 ? -18.906 -31.875 -10.961 1 96 80 GLU A O 1
ATOM 671 N N . ALA A 1 81 ? -20 -33.719 -11.594 1 96.69 81 ALA A N 1
ATOM 672 C CA . ALA A 1 81 ? -20.328 -34.094 -10.219 1 96.69 81 ALA A CA 1
ATOM 673 C C . ALA A 1 81 ? -19.062 -34.344 -9.406 1 96.69 81 ALA A C 1
ATOM 675 O O . ALA A 1 81 ? -19.016 -34.062 -8.203 1 96.69 81 ALA A O 1
ATOM 676 N N . THR A 1 82 ? -18.125 -34.875 -10.055 1 96.62 82 THR A N 1
ATOM 677 C CA . THR A 1 82 ? -16.875 -35.156 -9.375 1 96.62 82 THR A CA 1
ATOM 678 C C . THR A 1 82 ? -16.219 -33.875 -8.867 1 96.62 82 THR A C 1
ATOM 680 O O . THR A 1 82 ? -15.633 -33.875 -7.785 1 96.62 82 THR A O 1
ATOM 683 N N . LEU A 1 83 ? -16.297 -32.844 -9.68 1 96.94 83 LEU A N 1
ATOM 684 C CA . LEU A 1 83 ? -15.742 -31.578 -9.273 1 96.94 83 LEU A CA 1
ATOM 685 C C . LEU A 1 83 ? -16.5 -31.016 -8.07 1 96.94 83 LEU A C 1
ATOM 687 O O . LEU A 1 83 ? -15.875 -30.484 -7.137 1 96.94 83 LEU A O 1
ATOM 691 N N . ALA A 1 84 ? -17.781 -31.078 -8.102 1 98 84 ALA A N 1
ATOM 692 C CA . ALA A 1 84 ? -18.594 -30.625 -6.98 1 98 84 ALA A CA 1
ATOM 693 C C . ALA A 1 84 ? -18.219 -31.359 -5.695 1 98 84 ALA A C 1
ATOM 695 O O . ALA A 1 84 ? -18.109 -30.734 -4.633 1 98 84 ALA A O 1
ATOM 696 N N . GLU A 1 85 ? -18.094 -32.625 -5.801 1 98.19 85 GLU A N 1
ATOM 697 C CA . GLU A 1 85 ? -17.734 -33.438 -4.645 1 98.19 85 GLU A CA 1
ATOM 698 C C . GLU A 1 85 ? -16.359 -33.062 -4.121 1 98.19 85 GLU A C 1
ATOM 700 O O . GLU A 1 85 ? -16.141 -33 -2.908 1 98.19 85 GLU A O 1
ATOM 705 N N . GLU A 1 86 ? -15.422 -32.906 -5.051 1 97.88 86 GLU A N 1
ATOM 706 C CA . GLU A 1 86 ? -14.062 -32.531 -4.66 1 97.88 86 GLU A CA 1
ATOM 707 C C . GLU A 1 86 ? -14.047 -31.203 -3.9 1 97.88 86 GLU A C 1
ATOM 709 O O . GLU A 1 86 ? -13.352 -31.078 -2.889 1 97.88 86 GLU A O 1
ATOM 714 N N . ILE A 1 87 ? -14.758 -30.234 -4.402 1 98.56 87 ILE A N 1
ATOM 715 C CA . ILE A 1 87 ? -14.82 -28.922 -3.771 1 98.56 87 ILE A CA 1
ATOM 716 C C . ILE A 1 87 ? -15.414 -29.047 -2.371 1 98.56 87 ILE A C 1
ATOM 718 O O . ILE A 1 87 ? -14.859 -28.531 -1.402 1 98.56 87 ILE A O 1
ATOM 722 N N . THR A 1 88 ? -16.516 -29.75 -2.229 1 98.5 88 THR A N 1
ATOM 723 C CA . THR A 1 88 ? -17.219 -29.922 -0.962 1 98.5 88 THR A CA 1
ATOM 724 C C . THR A 1 88 ? -16.359 -30.672 0.042 1 98.5 88 THR A C 1
ATOM 726 O O . THR A 1 88 ? -16.281 -30.297 1.214 1 98.5 88 THR A O 1
ATOM 729 N N . SER A 1 89 ? -15.766 -31.75 -0.438 1 98.5 89 SER A N 1
ATOM 730 C CA . SER A 1 89 ? -14.938 -32.562 0.448 1 98.5 89 SER A CA 1
ATOM 731 C C . SER A 1 89 ? -13.703 -31.781 0.917 1 98.5 89 SER A C 1
ATOM 733 O O . SER A 1 89 ? -13.242 -31.969 2.041 1 98.5 89 SER A O 1
ATOM 735 N N . THR A 1 90 ? -13.156 -30.984 0.016 1 98.69 90 THR A N 1
ATOM 736 C CA . THR A 1 90 ? -12.008 -30.172 0.392 1 98.69 90 THR A CA 1
ATOM 737 C C . THR A 1 90 ? -12.375 -29.172 1.486 1 98.69 90 THR A C 1
ATOM 739 O O . THR A 1 90 ? -11.633 -29 2.455 1 98.69 90 THR A O 1
ATOM 742 N N . LEU A 1 91 ? -13.5 -28.484 1.358 1 98.81 91 LEU A N 1
ATOM 743 C CA . LEU A 1 91 ? -13.953 -27.562 2.391 1 98.81 91 LEU A CA 1
ATOM 744 C C . LEU A 1 91 ? -14.133 -28.281 3.725 1 98.81 91 LEU A C 1
ATOM 746 O O . LEU A 1 91 ? -13.695 -27.781 4.766 1 98.81 91 LEU A O 1
ATOM 750 N N . ALA A 1 92 ? -14.781 -29.406 3.699 1 98.75 92 ALA A N 1
ATOM 751 C CA . ALA A 1 92 ? -14.977 -30.203 4.91 1 98.75 92 ALA A CA 1
ATOM 752 C C . ALA A 1 92 ? -13.633 -30.578 5.535 1 98.75 92 ALA A C 1
ATOM 754 O O . ALA A 1 92 ? -13.484 -30.547 6.762 1 98.75 92 ALA A O 1
ATOM 755 N N . ALA A 1 93 ? -12.719 -31 4.664 1 98.88 93 ALA A N 1
ATOM 756 C CA . ALA A 1 93 ? -11.391 -31.375 5.141 1 98.88 93 ALA A CA 1
ATOM 757 C C . ALA A 1 93 ? -10.672 -30.203 5.785 1 98.88 93 ALA A C 1
ATOM 759 O O . ALA A 1 93 ? -9.977 -30.359 6.789 1 98.88 93 ALA A O 1
ATOM 760 N N . ILE A 1 94 ? -10.773 -29.047 5.211 1 98.88 94 ILE A N 1
ATOM 761 C CA . ILE A 1 94 ? -10.172 -27.828 5.75 1 98.88 94 ILE A CA 1
ATOM 762 C C . ILE A 1 94 ? -10.734 -27.547 7.141 1 98.88 94 ILE A C 1
ATOM 764 O O . ILE A 1 94 ? -9.977 -27.297 8.078 1 98.88 94 ILE A O 1
ATOM 768 N N . GLU A 1 95 ? -12.047 -27.562 7.258 1 98.81 95 GLU A N 1
ATOM 769 C CA . GLU A 1 95 ? -12.695 -27.281 8.531 1 98.81 95 GLU A CA 1
ATOM 770 C C . GLU A 1 95 ? -12.305 -28.297 9.594 1 98.81 95 GLU A C 1
ATOM 772 O O . GLU A 1 95 ? -12.055 -27.953 10.742 1 98.81 95 GLU A O 1
ATOM 777 N N . ALA A 1 96 ? -12.281 -29.547 9.195 1 98.81 96 ALA A N 1
ATOM 778 C CA . ALA A 1 96 ? -11.883 -30.609 10.117 1 98.81 96 ALA A CA 1
ATOM 779 C C . ALA A 1 96 ? -10.43 -30.438 10.562 1 98.81 96 ALA A C 1
ATOM 781 O O . ALA A 1 96 ? -10.117 -30.609 11.742 1 98.81 96 ALA A O 1
ATOM 782 N N . PHE A 1 97 ? -9.555 -30.172 9.617 1 98.88 97 PHE A N 1
ATOM 783 C CA . PHE A 1 97 ? -8.148 -29.953 9.93 1 98.88 97 PHE A CA 1
ATOM 784 C C . PHE A 1 97 ? -7.98 -28.781 10.891 1 98.88 97 PHE A C 1
ATOM 786 O O . PHE A 1 97 ? -7.266 -28.891 11.891 1 98.88 97 PHE A O 1
ATOM 793 N N . ALA A 1 98 ? -8.594 -27.656 10.602 1 98.88 98 ALA A N 1
ATOM 794 C CA . ALA A 1 98 ? -8.516 -26.484 11.461 1 98.88 98 ALA A CA 1
ATOM 795 C C . ALA A 1 98 ? -9.016 -26.797 12.867 1 98.88 98 ALA A C 1
ATOM 797 O O . ALA A 1 98 ? -8.391 -26.406 13.859 1 98.88 98 ALA A O 1
ATOM 798 N N . SER A 1 99 ? -10.164 -27.484 12.93 1 98.75 99 SER A N 1
ATOM 799 C CA . SER A 1 99 ? -10.711 -27.875 14.227 1 98.75 99 SER A CA 1
ATOM 800 C C . SER A 1 99 ? -9.727 -28.734 15.016 1 98.75 99 SER A C 1
ATOM 802 O O . SER A 1 99 ? -9.578 -28.562 16.219 1 98.75 99 SER A O 1
ATOM 804 N N . SER A 1 100 ? -9.07 -29.672 14.336 1 98.75 100 SER A N 1
ATOM 805 C CA . SER A 1 100 ? -8.102 -30.562 14.977 1 98.75 100 SER A CA 1
ATOM 806 C C . SER A 1 100 ? -6.883 -29.781 15.469 1 98.75 100 SER A C 1
ATOM 808 O O . SER A 1 100 ? -6.336 -30.078 16.531 1 98.75 100 SER A O 1
ATOM 810 N N . VAL A 1 101 ? -6.434 -28.828 14.711 1 98.81 101 VAL A N 1
ATOM 811 C CA . VAL A 1 101 ? -5.312 -27.984 15.109 1 98.81 101 VAL A CA 1
ATOM 812 C C . VAL A 1 101 ? -5.695 -27.156 16.328 1 98.81 101 VAL A C 1
ATOM 814 O O . VAL A 1 101 ? -4.949 -27.078 17.297 1 98.81 101 VAL A O 1
ATOM 817 N N . HIS A 1 102 ? -6.906 -26.547 16.297 1 98.56 102 HIS A N 1
ATOM 818 C CA . HIS A 1 102 ? -7.379 -25.688 17.391 1 98.56 102 HIS A CA 1
ATOM 819 C C . HIS A 1 102 ? -7.551 -26.5 18.672 1 98.56 102 HIS A C 1
ATOM 821 O O . HIS A 1 102 ? -7.262 -26 19.766 1 98.56 102 HIS A O 1
ATOM 827 N N . GLY A 1 103 ? -8.023 -27.703 18.484 1 97.62 103 GLY A N 1
ATOM 828 C CA . GLY A 1 103 ? -8.312 -28.547 19.641 1 97.62 103 GLY A CA 1
ATOM 829 C C . GLY A 1 103 ? -7.09 -29.25 20.188 1 97.62 103 GLY A C 1
ATOM 830 O O . GLY A 1 103 ? -7.129 -29.828 21.281 1 97.62 103 GLY A O 1
ATOM 831 N N . GLY A 1 104 ? -5.965 -29.297 19.438 1 97.81 104 GLY A N 1
ATOM 832 C CA . GLY A 1 104 ? -4.73 -29.922 19.891 1 97.81 104 GLY A CA 1
ATOM 833 C C . GLY A 1 104 ? -4.602 -31.359 19.453 1 97.81 104 GLY A C 1
ATOM 834 O O . GLY A 1 104 ? -3.611 -32.031 19.781 1 97.81 104 GLY A O 1
ATOM 835 N N . ASN A 1 105 ? -5.605 -31.875 18.719 1 97.94 105 ASN A N 1
ATOM 836 C CA . ASN A 1 105 ? -5.461 -33.219 18.141 1 97.94 105 ASN A CA 1
ATOM 837 C C . ASN A 1 105 ? -4.301 -33.281 17.156 1 97.94 105 ASN A C 1
ATOM 839 O O . ASN A 1 105 ? -3.637 -34.312 17.047 1 97.94 105 ASN A O 1
ATOM 843 N N . ILE A 1 106 ? -4.184 -32.312 16.406 1 98.31 106 ILE A N 1
ATOM 844 C CA . ILE A 1 106 ? -2.955 -32.031 15.656 1 98.31 106 ILE A CA 1
ATOM 845 C C . ILE A 1 106 ? -2.133 -30.969 16.375 1 98.31 106 ILE A C 1
ATOM 847 O O . ILE A 1 106 ? -2.533 -29.812 16.438 1 98.31 106 ILE A O 1
ATOM 851 N N . ALA A 1 107 ? -1.079 -31.453 16.953 1 98.12 107 ALA A N 1
ATOM 852 C CA . ALA A 1 107 ? -0.295 -30.562 17.812 1 98.12 107 ALA A CA 1
ATOM 853 C C . ALA A 1 107 ? 1.13 -30.406 17.297 1 98.12 107 ALA A C 1
ATOM 855 O O . ALA A 1 107 ? 1.563 -31.172 16.422 1 98.12 107 ALA A O 1
ATOM 856 N N . ALA A 1 108 ? 1.771 -29.422 17.797 1 97.69 108 ALA A N 1
ATOM 857 C CA . ALA A 1 108 ? 3.197 -29.281 17.516 1 97.69 108 ALA A CA 1
ATOM 858 C C . ALA A 1 108 ? 3.98 -30.469 18.078 1 97.69 108 ALA A C 1
ATOM 860 O O . ALA A 1 108 ? 3.494 -31.188 18.953 1 97.69 108 ALA A O 1
ATOM 861 N N . PRO A 1 109 ? 5.156 -30.672 17.547 1 95.88 109 PRO A N 1
ATOM 862 C CA . PRO A 1 109 ? 5.938 -31.828 17.969 1 95.88 109 PRO A CA 1
ATOM 863 C C . PRO A 1 109 ? 6.215 -31.844 19.469 1 95.88 109 PRO A C 1
ATOM 865 O O . PRO A 1 109 ? 6.418 -32.906 20.062 1 95.88 109 PRO A O 1
ATOM 868 N N . ASP A 1 110 ? 6.207 -30.734 20.141 1 95.38 110 ASP A N 1
ATOM 869 C CA . ASP A 1 110 ? 6.473 -30.688 21.578 1 95.38 110 ASP A CA 1
ATOM 870 C C . ASP A 1 110 ? 5.203 -30.953 22.375 1 95.38 110 ASP A C 1
ATOM 872 O O . ASP A 1 110 ? 5.211 -30.875 23.609 1 95.38 110 ASP A O 1
ATOM 876 N N . GLY A 1 111 ? 4.125 -31.156 21.719 1 96.38 111 GLY A N 1
ATOM 877 C CA . GLY A 1 111 ? 2.883 -31.531 22.375 1 96.38 111 GLY A CA 1
ATOM 878 C C . GLY A 1 111 ? 1.959 -30.359 22.625 1 96.38 111 GLY A C 1
ATOM 879 O O . GLY A 1 111 ? 0.781 -30.531 22.938 1 96.38 111 GLY A O 1
ATOM 880 N N . HIS A 1 112 ? 2.443 -29.203 22.422 1 97.38 112 HIS A N 1
ATOM 881 C CA . HIS A 1 112 ? 1.629 -28.016 22.641 1 97.38 112 HIS A CA 1
ATOM 882 C C . HIS A 1 112 ? 0.815 -27.672 21.391 1 97.38 112 HIS A C 1
ATOM 884 O O . HIS A 1 112 ? 1.137 -28.125 20.297 1 97.38 112 HIS A O 1
ATOM 890 N N . ARG A 1 113 ? -0.217 -26.859 21.594 1 98 113 ARG A N 1
ATOM 891 C CA . ARG A 1 113 ? -1.021 -26.375 20.484 1 98 113 ARG A CA 1
ATOM 892 C C . ARG A 1 113 ? -0.224 -25.406 19.609 1 98 113 ARG A C 1
ATOM 894 O O . ARG A 1 113 ? 0.643 -24.688 20.125 1 98 113 ARG A O 1
ATOM 901 N N . PHE A 1 114 ? -0.522 -25.422 18.375 1 98.75 114 PHE A N 1
ATOM 902 C CA . PHE A 1 114 ? 0.026 -24.391 17.516 1 98.75 114 PHE A CA 1
ATOM 903 C C . PHE A 1 114 ? -0.525 -23.031 17.875 1 98.75 114 PHE A C 1
ATOM 905 O O . PHE A 1 114 ? -1.712 -22.891 18.188 1 98.75 114 PHE A O 1
ATOM 912 N N . THR A 1 115 ? 0.329 -22.062 17.906 1 98.19 115 THR A N 1
ATOM 913 C CA . THR A 1 115 ? -0.093 -20.703 18.266 1 98.19 115 THR A CA 1
ATOM 914 C C . THR A 1 115 ? 0.119 -19.75 17.109 1 98.19 115 THR A C 1
ATOM 916 O O . THR A 1 115 ? -0.502 -18.688 17.047 1 98.19 115 THR A O 1
ATOM 919 N N . ASP A 1 116 ? 1.072 -20.094 16.219 1 98.69 116 ASP A N 1
ATOM 920 C CA . ASP A 1 116 ? 1.411 -19.234 15.086 1 98.69 116 ASP A CA 1
ATOM 921 C C . ASP A 1 116 ? 1.25 -19.984 13.766 1 98.69 116 ASP A C 1
ATOM 923 O O . ASP A 1 116 ? 1.278 -21.219 13.734 1 98.69 116 ASP A O 1
ATOM 927 N N . LEU A 1 117 ? 0.977 -19.219 12.734 1 98.88 117 LEU A N 1
ATOM 928 C CA . LEU A 1 117 ? 0.788 -19.719 11.375 1 98.88 117 LEU A CA 1
ATOM 929 C C . LEU A 1 117 ? 1.667 -18.953 10.391 1 98.88 117 LEU A C 1
ATOM 931 O O . LEU A 1 117 ? 1.574 -17.719 10.297 1 98.88 117 LEU A O 1
ATOM 935 N N . LEU A 1 118 ? 2.604 -19.594 9.734 1 98.88 118 LEU A N 1
ATOM 936 C CA . LEU A 1 118 ? 3.42 -19 8.688 1 98.88 118 LEU A CA 1
ATOM 937 C C . LEU A 1 118 ? 2.955 -19.453 7.305 1 98.88 118 LEU A C 1
ATOM 939 O O . LEU A 1 118 ? 2.969 -20.656 7.008 1 98.88 118 LEU A O 1
ATOM 943 N N . ILE A 1 119 ? 2.51 -18.531 6.512 1 98.88 119 ILE A N 1
ATOM 944 C CA . ILE A 1 119 ? 2.127 -18.797 5.133 1 98.88 119 ILE A CA 1
ATOM 945 C C . ILE A 1 119 ? 3.299 -18.5 4.199 1 98.88 119 ILE A C 1
ATOM 947 O O . ILE A 1 119 ? 3.85 -17.406 4.219 1 98.88 119 ILE A O 1
ATOM 951 N N . ILE A 1 120 ? 3.684 -19.453 3.393 1 98.62 120 ILE A N 1
ATOM 952 C CA . ILE A 1 120 ? 4.699 -19.266 2.361 1 98.62 120 ILE A CA 1
ATOM 953 C C . ILE A 1 120 ? 4.059 -19.359 0.98 1 98.62 120 ILE A C 1
ATOM 955 O O . ILE A 1 120 ? 3.627 -20.438 0.557 1 98.62 120 ILE A O 1
ATOM 959 N N . GLY A 1 121 ? 3.914 -18.312 0.338 1 96.94 121 GLY A N 1
ATOM 960 C CA . GLY A 1 121 ? 3.287 -18.188 -0.97 1 96.94 121 GLY A CA 1
ATOM 961 C C . GLY A 1 121 ? 3.533 -16.844 -1.633 1 96.94 121 GLY A C 1
ATOM 962 O O . GLY A 1 121 ? 3.936 -15.891 -0.973 1 96.94 121 GLY A O 1
ATOM 963 N N . ILE A 1 122 ? 3.268 -16.719 -2.875 1 94.62 122 ILE A N 1
ATOM 964 C CA . ILE A 1 122 ? 3.494 -15.477 -3.613 1 94.62 122 ILE A CA 1
ATOM 965 C C . ILE A 1 122 ? 2.277 -15.164 -4.477 1 94.62 122 ILE A C 1
ATOM 967 O O . ILE A 1 122 ? 1.49 -16.047 -4.805 1 94.62 122 ILE A O 1
ATOM 971 N N . GLY A 1 123 ? 2.062 -13.859 -4.777 1 93.06 123 GLY A N 1
ATOM 972 C CA . GLY A 1 123 ? 0.942 -13.461 -5.613 1 93.06 123 GLY A CA 1
ATOM 973 C C . GLY A 1 123 ? -0.404 -13.859 -5.047 1 93.06 123 GLY A C 1
ATOM 974 O O . GLY A 1 123 ? -0.706 -13.57 -3.885 1 93.06 123 GLY A O 1
ATOM 975 N N . GLY A 1 124 ? -1.154 -14.586 -5.898 1 93.81 124 GLY A N 1
ATOM 976 C CA . GLY A 1 124 ? -2.471 -15.031 -5.473 1 93.81 124 GLY A CA 1
ATOM 977 C C . GLY A 1 124 ? -2.428 -15.938 -4.262 1 93.81 124 GLY A C 1
ATOM 978 O O . GLY A 1 124 ? -3.393 -16 -3.496 1 93.81 124 GLY A O 1
ATOM 979 N N . SER A 1 125 ? -1.296 -16.516 -4.07 1 96.19 125 SER A N 1
ATOM 980 C CA . SER A 1 125 ? -1.144 -17.453 -2.961 1 96.19 125 SER A CA 1
ATOM 981 C C . SER A 1 125 ? -0.797 -16.719 -1.667 1 96.19 125 SER A C 1
ATOM 983 O O . SER A 1 125 ? -0.718 -17.344 -0.602 1 96.19 125 SER A O 1
ATOM 985 N N . ALA A 1 126 ? -0.641 -15.461 -1.747 1 96.31 126 ALA A N 1
ATOM 986 C CA . ALA A 1 126 ? -0.275 -14.703 -0.555 1 96.31 126 ALA A CA 1
ATOM 987 C C . ALA A 1 126 ? -1.206 -13.508 -0.358 1 96.31 126 ALA A C 1
ATOM 989 O O . ALA A 1 126 ? -1.666 -13.25 0.756 1 96.31 126 ALA A O 1
ATOM 990 N N . LEU A 1 127 ? -1.505 -12.812 -1.414 1 96.38 127 LEU A N 1
ATOM 991 C CA . LEU A 1 127 ? -2.215 -11.547 -1.299 1 96.38 127 LEU A CA 1
ATOM 992 C C . LEU A 1 127 ? -3.646 -11.766 -0.82 1 96.38 127 LEU A C 1
ATOM 994 O O . LEU A 1 127 ? -4.148 -11.008 0.018 1 96.38 127 LEU A O 1
ATOM 998 N N . GLY A 1 128 ? -4.367 -12.758 -1.371 1 97.69 128 GLY A N 1
ATOM 999 C CA . GLY A 1 128 ? -5.703 -13.094 -0.895 1 97.69 128 GLY A CA 1
ATOM 1000 C C . GLY A 1 128 ? -5.738 -13.438 0.582 1 97.69 128 GLY A C 1
ATOM 1001 O O . GLY A 1 128 ? -6.453 -12.797 1.356 1 97.69 128 GLY A O 1
ATOM 1002 N N . PRO A 1 129 ? -4.926 -14.445 0.955 1 98.5 129 PRO A N 1
ATOM 1003 C CA . PRO A 1 129 ? -4.836 -14.797 2.375 1 98.5 129 PRO A CA 1
ATOM 1004 C C . PRO A 1 129 ? -4.488 -13.594 3.254 1 98.5 129 PRO A C 1
ATOM 1006 O O . PRO A 1 129 ? -5.051 -13.438 4.34 1 98.5 129 PRO A O 1
ATOM 1009 N N . GLN A 1 130 ? -3.557 -12.742 2.793 1 98.12 130 GLN A N 1
ATOM 1010 C CA . GLN A 1 130 ? -3.189 -11.547 3.549 1 98.12 130 GLN A CA 1
ATOM 1011 C C . GLN A 1 130 ? -4.387 -10.617 3.73 1 98.12 130 GLN A C 1
ATOM 1013 O O . GLN A 1 130 ? -4.605 -10.086 4.816 1 98.12 130 GLN A O 1
ATOM 1018 N N . PHE A 1 131 ? -5.137 -10.414 2.682 1 98.44 131 PHE A N 1
ATOM 1019 C CA . PHE A 1 131 ? -6.293 -9.531 2.727 1 98.44 131 PHE A CA 1
ATOM 1020 C C . PHE A 1 131 ? -7.332 -10.055 3.719 1 98.44 131 PHE A C 1
ATOM 1022 O O . PHE A 1 131 ? -7.824 -9.297 4.559 1 98.44 131 PHE A O 1
ATOM 1029 N N . LEU A 1 132 ? -7.645 -11.375 3.654 1 98.81 132 LEU A N 1
ATOM 1030 C CA . LEU A 1 132 ? -8.609 -11.945 4.586 1 98.81 132 LEU A CA 1
ATOM 1031 C C . LEU A 1 132 ? -8.117 -11.812 6.023 1 98.81 132 LEU A C 1
ATOM 1033 O O . LEU A 1 132 ? -8.883 -11.414 6.91 1 98.81 132 LEU A O 1
ATOM 1037 N N . ALA A 1 133 ? -6.836 -12.141 6.195 1 98.62 133 ALA A N 1
ATOM 1038 C CA . ALA A 1 133 ? -6.262 -12.125 7.539 1 98.62 133 ALA A CA 1
ATOM 1039 C C . ALA A 1 133 ? -6.355 -10.734 8.156 1 98.62 133 ALA A C 1
ATOM 1041 O O . ALA A 1 133 ? -6.688 -10.586 9.336 1 98.62 133 ALA A O 1
ATOM 1042 N N . ASP A 1 134 ? -6.082 -9.742 7.336 1 97 134 ASP A N 1
ATOM 1043 C CA . ASP A 1 134 ? -6.023 -8.383 7.859 1 97 134 ASP A CA 1
ATOM 1044 C C . ASP A 1 134 ? -7.422 -7.797 8.031 1 97 134 ASP A C 1
ATOM 1046 O O . ASP A 1 134 ? -7.691 -7.105 9.016 1 97 134 ASP A O 1
ATOM 1050 N N . SER A 1 135 ? -8.289 -7.98 7.117 1 98 135 SER A N 1
ATOM 1051 C CA . SER A 1 135 ? -9.609 -7.363 7.113 1 98 135 SER A CA 1
ATOM 1052 C C . SER A 1 135 ? -10.508 -7.977 8.18 1 98 135 SER A C 1
ATOM 1054 O O . SER A 1 135 ? -11.383 -7.297 8.719 1 98 135 SER A O 1
ATOM 1056 N N . LEU A 1 136 ? -10.242 -9.305 8.492 1 98.12 136 LEU A N 1
ATOM 1057 C CA . LEU A 1 136 ? -11.188 -10.008 9.352 1 98.12 136 LEU A CA 1
ATOM 1058 C C . LEU A 1 136 ? -10.523 -10.43 10.664 1 98.12 136 LEU A C 1
ATOM 1060 O O . LEU A 1 136 ? -11.195 -10.906 11.578 1 98.12 136 LEU A O 1
ATOM 1064 N N . GLY A 1 137 ? -9.219 -10.234 10.773 1 96.06 137 GLY A N 1
ATOM 1065 C CA . GLY A 1 137 ? -8.492 -10.664 11.953 1 96.06 137 GLY A CA 1
ATOM 1066 C C . GLY A 1 137 ? -8.68 -9.727 13.141 1 96.06 137 GLY A C 1
ATOM 1067 O O . GLY A 1 137 ? -9.188 -8.617 12.984 1 96.06 137 GLY A O 1
ATOM 1068 N N . GLY A 1 138 ? -8.242 -10.219 14.352 1 92.06 138 GLY A N 1
ATOM 1069 C CA . GLY A 1 138 ? -8.344 -9.445 15.57 1 92.06 138 GLY A CA 1
ATOM 1070 C C . GLY A 1 138 ? -7.91 -10.211 16.812 1 92.06 138 GLY A C 1
ATOM 1071 O O . GLY A 1 138 ? -7.156 -11.188 16.703 1 92.06 138 GLY A O 1
ATOM 1072 N N . PRO A 1 139 ? -8.289 -9.742 17.953 1 90.69 139 PRO A N 1
ATOM 1073 C CA . PRO A 1 139 ? -7.844 -10.328 19.219 1 90.69 139 PRO A CA 1
ATOM 1074 C C . PRO A 1 139 ? -8.352 -11.75 19.422 1 90.69 139 PRO A C 1
ATOM 1076 O O . PRO A 1 139 ? -7.797 -12.508 20.234 1 90.69 139 PRO A O 1
ATOM 1079 N N . LYS A 1 140 ? -9.383 -12.195 18.703 1 92.5 140 LYS A N 1
ATOM 1080 C CA . LYS A 1 140 ? -9.984 -13.516 18.891 1 92.5 140 LYS A CA 1
ATOM 1081 C C . LYS A 1 140 ? -9.336 -14.539 17.953 1 92.5 140 LYS A C 1
ATOM 1083 O O . LYS A 1 140 ? -9.742 -15.703 17.922 1 92.5 140 LYS A O 1
ATOM 1088 N N . ASP A 1 141 ? -8.312 -14.086 17.188 1 97.38 141 ASP A N 1
ATOM 1089 C CA . ASP A 1 141 ? -7.633 -15.023 16.297 1 97.38 141 ASP A CA 1
ATOM 1090 C C . ASP A 1 141 ? -7.078 -16.219 17.078 1 97.38 141 ASP A C 1
ATOM 1092 O O . ASP A 1 141 ? -6.504 -16.047 18.156 1 97.38 141 ASP A O 1
ATOM 1096 N N . LEU A 1 142 ? -7.254 -17.375 16.531 1 98.31 142 LEU A N 1
ATOM 1097 C CA . LEU A 1 142 ? -6.812 -18.594 17.203 1 98.31 142 LEU A CA 1
ATOM 1098 C C . LEU A 1 142 ? -5.344 -18.875 16.906 1 98.31 142 LEU A C 1
ATOM 1100 O O . LEU A 1 142 ? -4.664 -19.531 17.688 1 98.31 142 LEU A O 1
ATOM 1104 N N . LEU A 1 143 ? -4.816 -18.484 15.773 1 98.56 143 LEU A N 1
ATOM 1105 C CA . LEU A 1 143 ? -3.398 -18.5 15.43 1 98.56 143 LEU A CA 1
ATOM 1106 C C . LEU A 1 143 ? -2.945 -17.141 14.93 1 98.56 143 LEU A C 1
ATOM 1108 O O . LEU A 1 143 ? -3.65 -16.5 14.148 1 98.56 143 LEU A O 1
ATOM 1112 N N . ARG A 1 144 ? -1.778 -16.672 15.469 1 97.38 144 ARG A N 1
ATOM 1113 C CA . ARG A 1 144 ? -1.162 -15.469 14.914 1 97.38 144 ARG A CA 1
ATOM 1114 C C . ARG A 1 144 ? -0.538 -15.75 13.555 1 97.38 144 ARG A C 1
ATOM 1116 O O . ARG A 1 144 ? 0.262 -16.672 13.406 1 97.38 144 ARG A O 1
ATOM 1123 N N . ILE A 1 145 ? -0.794 -14.914 12.523 1 98.44 145 ILE A N 1
ATOM 1124 C CA . ILE A 1 145 ? -0.474 -15.297 11.148 1 98.44 145 ILE A CA 1
ATOM 1125 C C . ILE A 1 145 ? 0.692 -14.453 10.648 1 98.44 145 ILE A C 1
ATOM 1127 O O . ILE A 1 145 ? 0.767 -13.25 10.922 1 98.44 145 ILE A O 1
ATOM 1131 N N . TRP A 1 146 ? 1.65 -15.062 9.953 1 98.44 146 TRP A N 1
ATOM 1132 C CA . TRP A 1 146 ? 2.83 -14.477 9.328 1 98.44 146 TRP A CA 1
ATOM 1133 C C . TRP A 1 146 ? 2.934 -14.891 7.863 1 98.44 146 TRP A C 1
ATOM 1135 O O . TRP A 1 146 ? 2.301 -15.859 7.441 1 98.44 146 TRP A O 1
ATOM 1145 N N . PHE A 1 147 ? 3.816 -14.125 7.07 1 98.31 147 PHE A N 1
ATOM 1146 C CA . PHE A 1 147 ? 3.879 -14.43 5.645 1 98.31 147 PHE A CA 1
ATOM 1147 C C . PHE A 1 147 ? 5.312 -14.336 5.133 1 98.31 147 PHE A C 1
ATOM 1149 O O . PHE A 1 147 ? 6.043 -13.406 5.48 1 98.31 147 PHE A O 1
ATOM 1156 N N . PHE A 1 148 ? 5.75 -15.32 4.367 1 97.94 148 PHE A N 1
ATOM 1157 C CA . PHE A 1 148 ? 6.797 -15.195 3.357 1 97.94 148 PHE A CA 1
ATOM 1158 C C . PHE A 1 148 ? 6.195 -14.984 1.974 1 97.94 148 PHE A C 1
ATOM 1160 O O . PHE A 1 148 ? 5.707 -15.93 1.351 1 97.94 148 PHE A O 1
ATOM 1167 N N . ASP A 1 149 ? 6.18 -13.758 1.515 1 96.38 149 ASP A N 1
ATOM 1168 C CA . ASP A 1 149 ? 5.516 -13.492 0.241 1 96.38 149 ASP A CA 1
ATOM 1169 C C . ASP A 1 149 ? 6.473 -12.836 -0.75 1 96.38 149 ASP A C 1
ATOM 1171 O O . ASP A 1 149 ? 6.043 -12.109 -1.647 1 96.38 149 ASP A O 1
ATOM 1175 N N . ASN A 1 150 ? 7.77 -12.938 -0.514 1 94.62 150 ASN A N 1
ATOM 1176 C CA . ASN A 1 150 ? 8.891 -12.453 -1.32 1 94.62 150 ASN A CA 1
ATOM 1177 C C . ASN A 1 150 ? 10.117 -13.336 -1.151 1 94.62 150 ASN A C 1
ATOM 1179 O O . ASN A 1 150 ? 10.164 -14.188 -0.26 1 94.62 150 ASN A O 1
ATOM 1183 N N . THR A 1 151 ? 11.078 -13.258 -2.029 1 95.19 151 THR A N 1
ATOM 1184 C CA . THR A 1 151 ? 12.297 -14.039 -1.866 1 95.19 151 THR A CA 1
ATOM 1185 C C . THR A 1 151 ? 13.398 -13.203 -1.221 1 95.19 151 THR A C 1
ATOM 1187 O O . THR A 1 151 ? 14.578 -13.539 -1.32 1 95.19 151 THR A O 1
ATOM 1190 N N . ASP A 1 152 ? 13.062 -12.148 -0.541 1 96.81 152 ASP A N 1
ATOM 1191 C CA . ASP A 1 152 ? 14 -11.281 0.176 1 96.81 152 ASP A CA 1
ATOM 1192 C C . ASP A 1 152 ? 14.453 -11.93 1.483 1 96.81 152 ASP A C 1
ATOM 1194 O O . ASP A 1 152 ? 13.672 -12.039 2.432 1 96.81 152 ASP A O 1
ATOM 1198 N N . PRO A 1 153 ? 15.703 -12.32 1.53 1 97.25 153 PRO A N 1
ATOM 1199 C CA . PRO A 1 153 ? 16.125 -13.016 2.75 1 97.25 153 PRO A CA 1
ATOM 1200 C C . PRO A 1 153 ? 16.062 -12.125 3.988 1 97.25 153 PRO A C 1
ATOM 1202 O O . PRO A 1 153 ? 15.758 -12.602 5.082 1 97.25 153 PRO A O 1
ATOM 1205 N N . ASP A 1 154 ? 16.328 -10.859 3.809 1 97.12 154 ASP A N 1
ATOM 1206 C CA . ASP A 1 154 ? 16.203 -9.945 4.938 1 97.12 154 ASP A CA 1
ATOM 1207 C C . ASP A 1 154 ? 14.758 -9.836 5.41 1 97.12 154 ASP A C 1
ATOM 1209 O O . ASP A 1 154 ? 14.492 -9.734 6.609 1 97.12 154 ASP A O 1
ATOM 1213 N N . GLY A 1 155 ? 13.844 -9.781 4.477 1 96.88 155 GLY A N 1
ATOM 1214 C CA . GLY A 1 155 ? 12.438 -9.797 4.832 1 96.88 155 GLY A CA 1
ATOM 1215 C C . GLY A 1 155 ? 12.031 -11.031 5.605 1 96.88 155 GLY A C 1
ATOM 1216 O O . GLY A 1 155 ? 11.258 -10.953 6.562 1 96.88 155 GLY A O 1
ATOM 1217 N N . MET A 1 156 ? 12.516 -12.18 5.199 1 97.81 156 MET A N 1
ATOM 1218 C CA . MET A 1 156 ? 12.211 -13.43 5.895 1 97.81 156 MET A CA 1
ATOM 1219 C C . MET A 1 156 ? 12.82 -13.43 7.293 1 97.81 156 MET A C 1
ATOM 1221 O O . MET A 1 156 ? 12.203 -13.922 8.242 1 97.81 156 MET A O 1
ATOM 1225 N N . ASP A 1 157 ? 14.062 -12.836 7.395 1 97.62 157 ASP A N 1
ATOM 1226 C CA . ASP A 1 157 ? 14.672 -12.688 8.711 1 97.62 157 ASP A CA 1
ATOM 1227 C C . ASP A 1 157 ? 13.773 -11.875 9.641 1 97.62 157 ASP A C 1
ATOM 1229 O O . ASP A 1 157 ? 13.625 -12.211 10.82 1 97.62 157 ASP A O 1
ATOM 1233 N N . LYS A 1 158 ? 13.25 -10.812 9.117 1 96.56 158 LYS A N 1
ATOM 1234 C CA . LYS A 1 158 ? 12.367 -9.945 9.898 1 96.56 158 LYS A CA 1
ATOM 1235 C C . LYS A 1 158 ? 11.156 -10.711 10.406 1 96.56 158 LYS A C 1
ATOM 1237 O O . LYS A 1 158 ? 10.781 -10.586 11.578 1 96.56 158 LYS A O 1
ATOM 1242 N N . VAL A 1 159 ? 10.539 -11.555 9.602 1 97.69 159 VAL A N 1
ATOM 1243 C CA . VAL A 1 159 ? 9.367 -12.352 9.961 1 97.69 159 VAL A CA 1
ATOM 1244 C C . VAL A 1 159 ? 9.75 -13.375 11.023 1 97.69 159 VAL A C 1
ATOM 1246 O O . VAL A 1 159 ? 9.055 -13.516 12.039 1 97.69 159 VAL A O 1
ATOM 1249 N N . LEU A 1 160 ? 10.852 -14.047 10.797 1 98 160 LEU A N 1
ATOM 1250 C CA . LEU A 1 160 ? 11.305 -15.078 11.727 1 98 160 LEU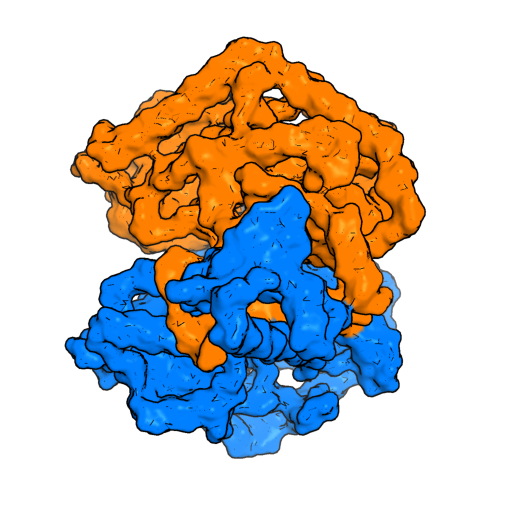 A CA 1
ATOM 1251 C C . LEU A 1 160 ? 11.625 -14.477 13.086 1 98 160 LEU A C 1
ATOM 1253 O O . LEU A 1 160 ? 11.344 -15.086 14.125 1 98 160 LEU A O 1
ATOM 1257 N N . SER A 1 161 ? 12.242 -13.305 13.07 1 96.56 161 SER A N 1
ATOM 1258 C CA . SER A 1 161 ? 12.523 -12.609 14.32 1 96.56 161 SER A CA 1
ATOM 1259 C C . SER A 1 161 ? 11.234 -12.273 15.07 1 96.56 161 SER A C 1
ATOM 1261 O O . SER A 1 161 ? 11.195 -12.312 16.297 1 96.56 161 SER A O 1
ATOM 1263 N N . GLY A 1 162 ? 10.234 -11.922 14.336 1 95.75 162 GLY A N 1
ATOM 1264 C CA . GLY A 1 162 ? 8.938 -11.648 14.938 1 95.75 162 GLY A CA 1
ATOM 1265 C C . GLY A 1 162 ? 8.305 -12.875 15.57 1 95.75 162 GLY A C 1
ATOM 1266 O O . GLY A 1 162 ? 7.711 -12.781 16.641 1 95.75 162 GLY A O 1
ATOM 1267 N N . ILE A 1 163 ? 8.422 -13.977 14.891 1 97.69 163 ILE A N 1
ATOM 1268 C CA . ILE A 1 163 ? 7.898 -15.219 15.43 1 97.69 163 ILE A CA 1
ATOM 1269 C C . ILE A 1 163 ? 8.648 -15.578 16.719 1 97.69 163 ILE A C 1
ATOM 1271 O O . ILE A 1 163 ? 8.039 -15.945 17.719 1 97.69 163 ILE A O 1
ATOM 1275 N N . GLY A 1 164 ? 9.992 -15.531 16.656 1 96.38 164 GLY A N 1
ATOM 1276 C CA . GLY A 1 164 ? 10.836 -15.75 17.812 1 96.38 164 GLY A CA 1
ATOM 1277 C C . GLY A 1 164 ? 10.695 -17.141 18.406 1 96.38 164 GLY A C 1
ATOM 1278 O O . GLY A 1 164 ? 10.797 -18.141 17.703 1 96.38 164 GLY A O 1
ATOM 1279 N N . ALA A 1 165 ? 10.406 -17.188 19.703 1 96.38 165 ALA A N 1
ATOM 1280 C CA . ALA A 1 165 ? 10.367 -18.438 20.453 1 96.38 165 ALA A CA 1
ATOM 1281 C C . ALA A 1 165 ? 9.133 -19.266 20.078 1 96.38 165 ALA A C 1
ATOM 1283 O O . ALA A 1 165 ? 9.102 -20.469 20.297 1 96.38 165 ALA A O 1
ATOM 1284 N N . ALA A 1 166 ? 8.211 -18.594 19.422 1 97.81 166 ALA A N 1
ATOM 1285 C CA . ALA A 1 166 ? 6.973 -19.281 19.047 1 97.81 166 ALA A CA 1
ATOM 1286 C C . ALA A 1 166 ? 7.184 -20.203 17.844 1 97.81 166 ALA A C 1
ATOM 1288 O O . ALA A 1 166 ? 6.281 -20.938 17.469 1 97.81 166 ALA A O 1
ATOM 1289 N N . LEU A 1 167 ? 8.414 -20.203 17.297 1 98.62 167 LEU A N 1
ATOM 1290 C CA . LEU A 1 167 ? 8.711 -21.016 16.125 1 98.62 167 LEU A CA 1
ATOM 1291 C C . LEU A 1 167 ? 8.383 -22.484 16.375 1 98.62 167 LEU A C 1
ATOM 1293 O O . LEU A 1 167 ? 7.879 -23.172 15.492 1 98.62 167 LEU A O 1
ATOM 1297 N N . LYS A 1 168 ? 8.578 -22.938 17.609 1 98.5 168 LYS A N 1
ATOM 1298 C CA . LYS A 1 168 ? 8.359 -24.344 17.953 1 98.5 168 LYS A CA 1
ATOM 1299 C C . LYS A 1 168 ? 6.871 -24.688 17.938 1 98.5 168 LYS A C 1
ATOM 1301 O O . LYS A 1 168 ? 6.5 -25.859 17.906 1 98.5 168 LYS A O 1
ATOM 1306 N N . GLN A 1 169 ? 6.035 -23.688 17.984 1 98.69 169 GLN A N 1
ATOM 1307 C CA . GLN A 1 169 ? 4.586 -23.844 17.953 1 98.69 169 GLN A CA 1
ATOM 1308 C C . GLN A 1 169 ? 3.977 -23.156 16.734 1 98.69 169 GLN A C 1
ATOM 1310 O O . GLN A 1 169 ? 2.857 -22.641 16.812 1 98.69 169 GLN A O 1
ATOM 1315 N N . THR A 1 170 ? 4.781 -23.062 15.641 1 98.88 170 THR A N 1
ATOM 1316 C CA . THR A 1 170 ? 4.324 -22.438 14.406 1 98.88 170 THR A CA 1
ATOM 1317 C C . THR A 1 170 ? 3.977 -23.484 13.359 1 98.88 170 THR A C 1
ATOM 1319 O O . THR A 1 170 ? 4.801 -24.344 13.039 1 98.88 170 THR A O 1
ATOM 1322 N N . LEU A 1 171 ? 2.711 -23.484 12.906 1 98.88 171 LEU A N 1
ATOM 1323 C CA . LEU A 1 171 ? 2.289 -24.25 11.742 1 98.88 171 LEU A CA 1
ATOM 1324 C C . LEU A 1 171 ? 2.648 -23.516 10.445 1 98.88 171 LEU A C 1
ATOM 1326 O O . LEU A 1 171 ? 2.506 -22.297 10.359 1 98.88 171 LEU A O 1
ATOM 1330 N N . VAL A 1 172 ? 3.189 -24.234 9.438 1 98.94 172 VAL A N 1
ATOM 1331 C CA . VAL A 1 172 ? 3.602 -23.641 8.172 1 98.94 172 VAL A CA 1
ATOM 1332 C C . VAL A 1 172 ? 2.727 -24.156 7.039 1 98.94 172 VAL A C 1
ATOM 1334 O O . VAL A 1 172 ? 2.59 -25.375 6.863 1 98.94 172 VAL A O 1
ATOM 1337 N N . VAL A 1 173 ? 2.098 -23.281 6.305 1 98.94 173 VAL A N 1
ATOM 1338 C CA . VAL A 1 173 ? 1.374 -23.656 5.094 1 98.94 173 VAL A CA 1
ATOM 1339 C C . VAL A 1 173 ? 2.15 -23.203 3.863 1 98.94 173 VAL A C 1
ATOM 1341 O O . VAL A 1 173 ? 2.342 -22 3.656 1 98.94 173 VAL A O 1
ATOM 1344 N N . VAL A 1 174 ? 2.627 -24.125 3.055 1 98.88 174 VAL A N 1
ATOM 1345 C CA . VAL A 1 174 ? 3.318 -23.812 1.807 1 98.88 174 VAL A CA 1
ATOM 1346 C C . VAL A 1 174 ? 2.344 -23.922 0.636 1 98.88 174 VAL A C 1
ATOM 1348 O O . VAL A 1 174 ? 1.728 -24.969 0.425 1 98.88 174 VAL A O 1
ATOM 1351 N N . ILE A 1 175 ? 2.223 -22.844 -0.126 1 98.75 175 ILE A N 1
ATOM 1352 C CA . ILE A 1 175 ? 1.194 -22.781 -1.159 1 98.75 175 ILE A CA 1
ATOM 1353 C C . ILE A 1 175 ? 1.847 -22.562 -2.523 1 98.75 175 ILE A C 1
ATOM 1355 O O . ILE A 1 175 ? 2.363 -21.484 -2.807 1 98.75 175 ILE A O 1
ATOM 1359 N N . SER A 1 176 ? 1.764 -23.5 -3.391 1 97.12 176 SER A N 1
ATOM 1360 C CA . SER A 1 176 ? 2.279 -23.438 -4.754 1 97.12 176 SER A CA 1
ATOM 1361 C C . SER A 1 176 ? 1.614 -24.484 -5.641 1 97.12 176 SER A C 1
ATOM 1363 O O . SER A 1 176 ? 1.767 -25.688 -5.41 1 97.12 176 SER A O 1
ATOM 1365 N N . LYS A 1 177 ? 0.968 -24.078 -6.703 1 94.75 177 LYS A N 1
ATOM 1366 C CA . LYS A 1 177 ? 0.212 -25 -7.551 1 94.75 177 LYS A CA 1
ATOM 1367 C C . LYS A 1 177 ? 1.132 -26.031 -8.203 1 94.75 177 LYS A C 1
ATOM 1369 O O . LYS A 1 177 ? 0.854 -27.234 -8.172 1 94.75 177 LYS A O 1
ATOM 1374 N N . SER A 1 178 ? 2.199 -25.594 -8.711 1 90.12 178 SER A N 1
ATOM 1375 C CA . SER A 1 178 ? 3.119 -26.484 -9.414 1 90.12 178 SER A CA 1
ATOM 1376 C C . SER A 1 178 ? 4.18 -27.031 -8.469 1 90.12 178 SER A C 1
ATOM 1378 O O . SER A 1 178 ? 4.84 -28.031 -8.781 1 90.12 178 SER A O 1
ATOM 1380 N N . GLY A 1 179 ? 4.387 -26.375 -7.391 1 91.38 179 GLY A N 1
ATOM 1381 C CA . GLY A 1 179 ? 5.453 -26.734 -6.473 1 91.38 179 GLY A CA 1
ATOM 1382 C C . GLY A 1 179 ? 6.816 -26.25 -6.926 1 91.38 179 GLY A C 1
ATOM 1383 O O . GLY A 1 179 ? 7.797 -26.359 -6.184 1 91.38 179 GLY A O 1
ATOM 1384 N N . GLY A 1 180 ? 6.855 -25.656 -8.102 1 87.5 180 GLY A N 1
ATOM 1385 C CA . GLY A 1 180 ? 8.133 -25.25 -8.664 1 87.5 180 GLY A CA 1
ATOM 1386 C C . GLY A 1 180 ? 8.336 -23.75 -8.648 1 87.5 180 GLY A C 1
ATOM 1387 O O . GLY A 1 180 ? 9.352 -23.25 -9.148 1 87.5 180 GLY A O 1
ATOM 1388 N N . THR A 1 181 ? 7.391 -22.969 -8.133 1 90.88 181 THR A N 1
ATOM 1389 C CA . THR A 1 181 ? 7.57 -21.516 -8.023 1 90.88 181 THR A CA 1
ATOM 1390 C C . THR A 1 181 ? 8.789 -21.188 -7.176 1 90.88 181 THR A C 1
ATOM 1392 O O . THR A 1 181 ? 8.828 -21.5 -5.98 1 90.88 181 THR A O 1
ATOM 1395 N N . LYS A 1 182 ? 9.766 -20.562 -7.754 1 93.06 182 LYS A N 1
ATOM 1396 C CA . LYS A 1 182 ? 11.078 -20.375 -7.137 1 93.06 182 LYS A CA 1
ATOM 1397 C C . LYS A 1 182 ? 10.969 -19.578 -5.844 1 93.06 182 LYS A C 1
ATOM 1399 O O . LYS A 1 182 ? 11.609 -19.906 -4.844 1 93.06 182 LYS A O 1
ATOM 1404 N N . GLU A 1 183 ? 10.18 -18.484 -5.859 1 93.94 183 GLU A N 1
ATOM 1405 C CA . GLU A 1 183 ? 10.047 -17.656 -4.668 1 93.94 183 GLU A CA 1
ATOM 1406 C C . GLU A 1 183 ? 9.492 -18.438 -3.492 1 93.94 183 GLU A C 1
ATOM 1408 O O . GLU A 1 183 ? 10.008 -18.359 -2.377 1 93.94 183 GLU A O 1
ATOM 1413 N N . THR A 1 184 ? 8.445 -19.234 -3.764 1 96.31 184 THR A N 1
ATOM 1414 C CA . THR A 1 184 ? 7.82 -20.047 -2.721 1 96.31 184 THR A CA 1
ATOM 1415 C C . THR A 1 18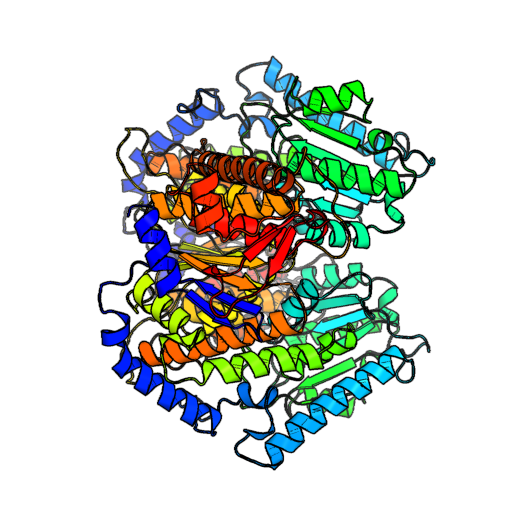4 ? 8.766 -21.141 -2.24 1 96.31 184 THR A C 1
ATOM 1417 O O . THR A 1 184 ? 8.883 -21.375 -1.037 1 96.31 184 THR A O 1
ATOM 1420 N N . ARG A 1 185 ? 9.414 -21.844 -3.186 1 96.56 185 ARG A N 1
ATOM 1421 C CA . ARG A 1 185 ? 10.367 -22.891 -2.828 1 96.56 185 ARG A CA 1
ATOM 1422 C C . ARG A 1 185 ? 11.5 -22.328 -1.971 1 96.56 185 ARG A C 1
ATOM 1424 O O . ARG A 1 185 ? 11.875 -22.922 -0.963 1 96.56 185 ARG A O 1
ATOM 1431 N N . ASN A 1 186 ? 12.062 -21.172 -2.402 1 96.62 186 ASN A N 1
ATOM 1432 C CA . ASN A 1 186 ? 13.133 -20.531 -1.633 1 96.62 186 ASN A CA 1
ATOM 1433 C C . ASN A 1 186 ? 12.672 -20.188 -0.221 1 96.62 186 ASN A C 1
ATOM 1435 O O . ASN A 1 186 ? 13.406 -20.406 0.747 1 96.62 186 ASN A O 1
ATOM 1439 N N . GLY A 1 187 ? 11.438 -19.625 -0.121 1 97.75 187 GLY A N 1
ATOM 1440 C CA . GLY A 1 187 ? 10.883 -19.344 1.194 1 97.75 187 GLY A CA 1
ATOM 1441 C C . GLY A 1 187 ? 10.742 -20.578 2.061 1 97.75 187 GLY A C 1
ATOM 1442 O O . GLY A 1 187 ? 11.039 -20.531 3.258 1 97.75 187 GLY A O 1
ATOM 1443 N N . MET A 1 188 ? 10.289 -21.672 1.446 1 98.38 188 MET A N 1
ATOM 1444 C CA . MET A 1 188 ? 10.164 -22.938 2.162 1 98.38 188 MET A CA 1
ATOM 1445 C C . MET A 1 188 ? 11.516 -23.406 2.67 1 98.38 188 MET A C 1
ATOM 1447 O O . MET A 1 188 ? 11.648 -23.812 3.826 1 98.38 188 MET A O 1
ATOM 1451 N N . LEU A 1 189 ? 12.539 -23.359 1.839 1 98.06 189 LEU A N 1
ATOM 1452 C CA . LEU A 1 189 ? 13.875 -23.797 2.227 1 98.06 189 LEU A CA 1
ATOM 1453 C C . LEU A 1 189 ? 14.438 -22.922 3.344 1 98.06 189 LEU A C 1
ATOM 1455 O O . LEU A 1 189 ? 15.078 -23.438 4.27 1 98.06 189 LEU A O 1
ATOM 1459 N N . GLU A 1 190 ? 14.266 -21.625 3.254 1 98.31 190 GLU A N 1
ATOM 1460 C CA . GLU A 1 190 ? 14.672 -20.719 4.316 1 98.31 190 GLU A CA 1
ATOM 1461 C C . GLU A 1 190 ? 13.977 -21.047 5.633 1 98.31 190 GLU A C 1
ATOM 1463 O O . GLU A 1 190 ? 14.594 -21 6.699 1 98.31 190 GLU A O 1
ATOM 1468 N N . ALA A 1 191 ? 12.688 -21.359 5.559 1 98.69 191 ALA A N 1
ATOM 1469 C CA . ALA A 1 191 ? 11.953 -21.766 6.754 1 98.69 191 ALA A CA 1
ATOM 1470 C C . ALA A 1 191 ? 12.508 -23.078 7.312 1 98.69 191 ALA A C 1
ATOM 1472 O O . ALA A 1 191 ? 12.695 -23.203 8.523 1 98.69 191 ALA A O 1
ATOM 1473 N N . CYS A 1 192 ? 12.727 -24.047 6.406 1 98.44 192 CYS A N 1
ATOM 1474 C CA . CYS A 1 192 ? 13.305 -25.312 6.832 1 98.44 192 CYS A CA 1
ATOM 1475 C C . CYS A 1 192 ? 14.602 -25.094 7.609 1 98.44 192 CYS A C 1
ATOM 1477 O O . CYS A 1 192 ? 14.797 -25.688 8.672 1 98.44 192 CYS A O 1
ATOM 1479 N N . GLN A 1 193 ? 15.453 -24.25 7.094 1 97.94 193 GLN A N 1
ATOM 1480 C CA . GLN A 1 193 ? 16.719 -23.969 7.758 1 97.94 193 GLN A CA 1
ATOM 1481 C C . GLN A 1 193 ? 16.484 -23.344 9.133 1 97.94 193 GLN A C 1
ATOM 1483 O O . GLN A 1 193 ? 17.188 -23.688 10.094 1 97.94 193 GLN A O 1
ATOM 1488 N N . ALA A 1 194 ? 15.578 -22.375 9.234 1 98.19 194 ALA A N 1
ATOM 1489 C CA . ALA A 1 194 ? 15.273 -21.75 10.516 1 98.19 194 ALA A CA 1
ATOM 1490 C C . ALA A 1 194 ? 14.797 -22.781 11.539 1 98.19 194 ALA A C 1
ATOM 1492 O O . ALA A 1 194 ? 15.195 -22.734 12.703 1 98.19 194 ALA A O 1
ATOM 1493 N N . PHE A 1 195 ? 13.93 -23.719 11.102 1 98.56 195 PHE A N 1
ATOM 1494 C CA . PHE A 1 195 ? 13.445 -24.781 11.977 1 98.56 195 PHE A CA 1
ATOM 1495 C C . PHE A 1 195 ? 14.586 -25.688 12.414 1 98.56 195 PHE A C 1
ATOM 1497 O O . PHE A 1 195 ? 14.703 -26.016 13.594 1 98.56 195 PHE A O 1
ATOM 1504 N N . GLU A 1 196 ? 15.43 -26.047 11.484 1 98.06 196 GLU A N 1
ATOM 1505 C CA . GLU A 1 196 ? 16.562 -26.906 11.789 1 98.06 196 GLU A CA 1
ATOM 1506 C C . GLU A 1 196 ? 17.5 -26.25 12.812 1 98.06 196 GLU A C 1
ATOM 1508 O O . GLU A 1 196 ? 17.953 -26.906 13.75 1 98.06 196 GLU A O 1
ATOM 1513 N N . ARG A 1 197 ? 17.781 -25.016 12.656 1 97 197 ARG A N 1
ATOM 1514 C CA . ARG A 1 197 ? 18.641 -24.266 13.57 1 97 197 ARG A CA 1
ATOM 1515 C C . ARG A 1 197 ? 18.047 -24.25 14.977 1 97 197 ARG A C 1
ATOM 1517 O O . ARG A 1 197 ? 18.781 -24.188 15.969 1 97 197 ARG A O 1
ATOM 1524 N N . ALA A 1 198 ? 16.75 -24.312 15.047 1 97.31 198 ALA A N 1
ATOM 1525 C CA . ALA A 1 198 ? 16.062 -24.312 16.328 1 97.31 198 ALA A CA 1
ATOM 1526 C C . ALA A 1 198 ? 15.898 -25.719 16.875 1 97.31 198 ALA A C 1
ATOM 1528 O O . ALA A 1 198 ? 15.258 -25.938 17.906 1 97.31 198 ALA A O 1
ATOM 1529 N N . GLY A 1 199 ? 16.453 -26.672 16.172 1 97.56 199 GLY A N 1
ATOM 1530 C CA . GLY A 1 199 ? 16.359 -28.062 16.594 1 97.56 199 GLY A CA 1
ATOM 1531 C C . GLY A 1 199 ? 15.016 -28.688 16.312 1 97.56 199 GLY A C 1
ATOM 1532 O O . GLY A 1 199 ? 14.617 -29.641 16.984 1 97.56 199 GLY A O 1
ATOM 1533 N N . LEU A 1 200 ? 14.281 -28.141 15.391 1 98 200 LEU A N 1
ATOM 1534 C CA . LEU A 1 200 ? 12.945 -28.609 15.055 1 98 200 LEU A CA 1
ATOM 1535 C C . LEU A 1 200 ? 12.938 -29.328 13.711 1 98 200 LEU A C 1
ATOM 1537 O O . LEU A 1 200 ? 13.766 -29.047 12.852 1 98 200 LEU A O 1
ATOM 1541 N N . HIS A 1 201 ? 12.039 -30.281 13.57 1 97.38 201 HIS A N 1
ATOM 1542 C CA . HIS A 1 201 ? 11.828 -30.969 12.297 1 97.38 201 HIS A CA 1
ATOM 1543 C C . HIS A 1 201 ? 10.672 -30.344 11.516 1 97.38 201 HIS A C 1
ATOM 1545 O O . HIS A 1 201 ? 9.516 -30.438 11.938 1 97.38 201 HIS A O 1
ATOM 1551 N N . PHE A 1 202 ? 10.914 -29.828 10.398 1 98.38 202 PHE A N 1
ATOM 1552 C CA . PHE A 1 202 ? 10 -29.016 9.617 1 98.38 202 PHE A CA 1
ATOM 1553 C C . PHE A 1 202 ? 8.727 -29.781 9.281 1 98.38 202 PHE A C 1
ATOM 1555 O O . PHE A 1 202 ? 7.625 -29.25 9.367 1 98.38 202 PHE A O 1
ATOM 1562 N N . ALA A 1 203 ? 8.812 -31.016 8.961 1 98.31 203 ALA A N 1
ATOM 1563 C CA . ALA A 1 203 ? 7.703 -31.844 8.484 1 98.31 203 ALA A CA 1
ATOM 1564 C C . ALA A 1 203 ? 6.586 -31.906 9.516 1 98.31 203 ALA A C 1
ATOM 1566 O O . ALA A 1 203 ? 5.402 -31.953 9.164 1 98.31 203 ALA A O 1
ATOM 1567 N N . GLY A 1 204 ? 6.953 -31.922 10.797 1 98.19 204 GLY A N 1
ATOM 1568 C CA . GLY A 1 204 ? 5.977 -31.984 11.867 1 98.19 204 GLY A CA 1
ATOM 1569 C C . GLY A 1 204 ? 5.199 -30.688 12.039 1 98.19 204 GLY A C 1
ATOM 1570 O O . GLY A 1 204 ? 4.266 -30.609 12.836 1 98.19 204 GLY A O 1
ATOM 1571 N N . HIS A 1 205 ? 5.586 -29.656 11.242 1 98.75 205 HIS A N 1
ATOM 1572 C CA . HIS A 1 205 ? 4.953 -28.344 11.32 1 98.75 205 HIS A CA 1
ATOM 1573 C C . HIS A 1 205 ? 4.305 -27.953 9.992 1 98.75 205 HIS A C 1
ATOM 1575 O O . HIS A 1 205 ? 3.664 -26.906 9.891 1 98.75 205 HIS A O 1
ATOM 1581 N N . ALA A 1 206 ? 4.344 -28.75 8.953 1 98.81 206 ALA A N 1
ATOM 1582 C CA . ALA A 1 206 ? 4.137 -28.266 7.594 1 98.81 206 ALA A CA 1
ATOM 1583 C C . ALA A 1 206 ? 2.869 -28.859 6.984 1 98.81 206 ALA A C 1
ATOM 1585 O O . ALA A 1 206 ? 2.551 -30.031 7.211 1 98.81 206 ALA A O 1
ATOM 1586 N N . VAL A 1 207 ? 2.166 -28.047 6.27 1 98.81 207 VAL A N 1
ATOM 1587 C CA . VAL A 1 207 ? 1.017 -28.375 5.434 1 98.81 207 VAL A CA 1
ATOM 1588 C C . VAL A 1 207 ? 1.214 -27.812 4.031 1 98.81 207 VAL A C 1
ATOM 1590 O O . VAL A 1 207 ? 1.783 -26.734 3.869 1 98.81 207 VAL A O 1
ATOM 1593 N N . ALA A 1 208 ? 0.773 -28.562 3.012 1 98.81 208 ALA A N 1
ATOM 1594 C CA . ALA A 1 208 ? 0.913 -28.094 1.637 1 98.81 208 ALA A CA 1
ATOM 1595 C C . ALA A 1 208 ? -0.452 -27.812 1.012 1 98.81 208 ALA A C 1
ATOM 1597 O O . ALA A 1 208 ? -1.413 -28.547 1.253 1 98.81 208 ALA A O 1
ATOM 1598 N N . VAL A 1 209 ? -0.604 -26.734 0.325 1 98.88 209 VAL A N 1
ATOM 1599 C CA . VAL A 1 209 ? -1.667 -26.484 -0.64 1 98.88 209 VAL A CA 1
ATOM 1600 C C . VAL A 1 209 ? -1.091 -26.469 -2.053 1 98.88 209 VAL A C 1
ATOM 1602 O O . VAL A 1 209 ? -0.325 -25.562 -2.408 1 98.88 209 VAL A O 1
ATOM 1605 N N . THR A 1 210 ? -1.402 -27.469 -2.83 1 98.62 210 THR A N 1
ATOM 1606 C CA . THR A 1 210 ? -0.679 -27.641 -4.086 1 98.62 210 THR A CA 1
ATOM 1607 C C . THR A 1 210 ? -1.472 -28.531 -5.047 1 98.62 210 THR A C 1
ATOM 1609 O O . THR A 1 210 ? -2.557 -29 -4.707 1 98.62 210 THR A O 1
ATOM 1612 N N . GLY A 1 211 ? -1.018 -28.578 -6.254 1 97.44 211 GLY A N 1
ATOM 1613 C CA . GLY A 1 211 ? -1.612 -29.484 -7.223 1 97.44 211 GLY A CA 1
ATOM 1614 C C . GLY A 1 211 ? -1.248 -30.938 -6.977 1 97.44 211 GLY A C 1
ATOM 1615 O O . GLY A 1 211 ? -0.135 -31.234 -6.539 1 97.44 211 GLY A O 1
ATOM 1616 N N . SER A 1 212 ? -2.195 -31.781 -7.34 1 95.81 212 SER A N 1
ATOM 1617 C CA . SER A 1 212 ? -1.938 -33.219 -7.211 1 95.81 212 SER A CA 1
ATOM 1618 C C . SER A 1 212 ? -0.751 -33.625 -8.07 1 95.81 212 SER A C 1
ATOM 1620 O O . SER A 1 212 ? -0.677 -33.281 -9.25 1 95.81 212 SER A O 1
ATOM 1622 N N . GLY A 1 213 ? 0.189 -34.312 -7.48 1 96.5 213 GLY A N 1
ATOM 1623 C CA . GLY A 1 213 ? 1.336 -34.812 -8.203 1 96.5 213 GLY A CA 1
ATOM 1624 C C . GLY A 1 213 ? 2.432 -33.781 -8.414 1 96.5 213 GLY A C 1
ATOM 1625 O O . GLY A 1 213 ? 3.484 -34.094 -8.969 1 96.5 213 GLY A O 1
ATOM 1626 N N . SER A 1 214 ? 2.219 -32.625 -7.969 1 97.06 214 SER A N 1
ATOM 1627 C CA . SER A 1 214 ? 3.229 -31.562 -8.109 1 97.06 214 SER A CA 1
ATOM 1628 C C . SER A 1 214 ? 4.484 -31.906 -7.316 1 97.06 214 SER A C 1
ATOM 1630 O O . SER A 1 214 ? 4.5 -32.875 -6.539 1 97.06 214 SER A O 1
ATOM 1632 N N . GLU A 1 215 ? 5.547 -31.141 -7.539 1 96.44 215 GLU A N 1
ATOM 1633 C CA . GLU A 1 215 ? 6.785 -31.312 -6.785 1 96.44 215 GLU A CA 1
ATOM 1634 C C . GLU A 1 215 ? 6.547 -31.125 -5.289 1 96.44 215 GLU A C 1
ATOM 1636 O O . GLU A 1 215 ? 7.09 -31.875 -4.469 1 96.44 215 GLU A O 1
ATOM 1641 N N . LEU A 1 216 ? 5.773 -30.188 -4.93 1 97.88 216 LEU A N 1
ATOM 1642 C CA . LEU A 1 216 ? 5.461 -29.922 -3.525 1 97.88 216 LEU A CA 1
ATOM 1643 C C . LEU A 1 216 ? 4.629 -31.062 -2.938 1 97.88 216 LEU A C 1
ATOM 1645 O O . LEU A 1 216 ? 4.828 -31.438 -1.782 1 97.88 216 LEU A O 1
ATOM 1649 N N . ASP A 1 217 ? 3.699 -31.562 -3.725 1 98.25 217 ASP A N 1
ATOM 1650 C CA . ASP A 1 217 ? 2.902 -32.719 -3.309 1 98.25 217 ASP A CA 1
ATOM 1651 C C . ASP A 1 217 ? 3.791 -33.906 -2.992 1 98.25 217 ASP A C 1
ATOM 1653 O O . ASP A 1 217 ? 3.621 -34.562 -1.959 1 98.25 217 ASP A O 1
ATOM 1657 N N . ARG A 1 218 ? 4.742 -34.188 -3.809 1 97.69 218 ARG A N 1
ATOM 1658 C CA . ARG A 1 218 ? 5.672 -35.281 -3.625 1 97.69 218 ARG A CA 1
ATOM 1659 C C . ARG A 1 218 ? 6.547 -35.094 -2.395 1 97.69 218 ARG A C 1
ATOM 1661 O O . ARG A 1 218 ? 6.82 -36.031 -1.648 1 97.69 218 ARG A O 1
ATOM 1668 N N . THR A 1 219 ? 6.957 -33.875 -2.25 1 97.12 219 THR A N 1
ATOM 1669 C CA . THR A 1 219 ? 7.77 -33.531 -1.087 1 97.12 219 THR A CA 1
ATOM 1670 C C . THR A 1 219 ? 6.98 -33.75 0.203 1 97.12 219 THR A C 1
ATOM 1672 O O . THR A 1 219 ? 7.477 -34.344 1.146 1 97.12 219 THR A O 1
ATOM 1675 N N . ALA A 1 220 ? 5.789 -33.219 0.248 1 98.06 220 ALA A N 1
ATOM 1676 C CA . ALA A 1 220 ? 4.945 -33.312 1.434 1 98.06 220 ALA A CA 1
ATOM 1677 C C . ALA A 1 220 ? 4.664 -34.781 1.767 1 98.06 220 ALA A C 1
ATOM 1679 O O . ALA A 1 220 ? 4.664 -35.188 2.938 1 98.06 220 ALA A O 1
ATOM 1680 N N . SER A 1 221 ? 4.422 -35.562 0.735 1 97.62 221 SER A N 1
ATOM 1681 C CA . SER A 1 221 ? 4.16 -36.969 0.916 1 97.62 221 SER A CA 1
ATOM 1682 C C . SER A 1 221 ? 5.402 -37.719 1.417 1 97.62 221 SER A C 1
ATOM 1684 O O . SER A 1 221 ? 5.328 -38.469 2.371 1 97.62 221 SER A O 1
ATOM 1686 N N . ARG A 1 222 ? 6.496 -37.469 0.755 1 97.75 222 ARG A N 1
ATOM 1687 C CA . ARG A 1 222 ? 7.75 -38.156 1.095 1 97.75 222 ARG A CA 1
ATOM 1688 C C . ARG A 1 222 ? 8.156 -37.844 2.533 1 97.75 222 ARG A C 1
ATOM 1690 O O . ARG A 1 222 ? 8.656 -38.719 3.238 1 97.75 222 ARG A O 1
ATOM 1697 N N . GLU A 1 223 ? 7.918 -36.656 2.988 1 97.88 223 GLU A N 1
ATOM 1698 C CA . GLU A 1 223 ? 8.398 -36.219 4.297 1 97.88 223 GLU A CA 1
ATOM 1699 C C . GLU A 1 223 ? 7.305 -36.375 5.355 1 97.88 223 GLU A C 1
ATOM 1701 O O . GLU A 1 223 ? 7.52 -36.031 6.523 1 97.88 223 GLU A O 1
ATOM 1706 N N . ASN A 1 224 ? 6.133 -36.812 4.977 1 97.75 224 ASN A N 1
ATOM 1707 C CA . ASN A 1 224 ? 5.012 -37.062 5.883 1 97.75 224 ASN A CA 1
ATOM 1708 C C . ASN A 1 224 ? 4.582 -35.781 6.598 1 97.75 224 ASN A C 1
ATOM 1710 O O . ASN A 1 224 ? 4.543 -35.75 7.828 1 97.75 224 ASN A O 1
ATOM 1714 N N . TRP A 1 225 ? 4.277 -34.75 5.758 1 98.69 225 TRP A N 1
ATOM 1715 C CA . TRP A 1 225 ? 3.758 -33.5 6.34 1 98.69 225 TRP A CA 1
ATOM 1716 C C . TRP A 1 225 ? 2.406 -33.75 7 1 98.69 225 TRP A C 1
ATOM 1718 O O . TRP A 1 225 ? 1.834 -34.844 6.887 1 98.69 225 TRP A O 1
ATOM 1728 N N . LEU A 1 226 ? 1.89 -32.75 7.742 1 98.56 226 LEU A N 1
ATOM 1729 C CA . LEU A 1 226 ? 0.684 -32.906 8.555 1 98.56 226 LEU A CA 1
ATOM 1730 C C . LEU A 1 226 ? -0.556 -33 7.668 1 98.56 226 LEU A C 1
ATOM 1732 O O . LEU A 1 226 ? -1.593 -33.5 8.109 1 98.56 226 LEU A O 1
ATOM 1736 N N . GLY A 1 227 ? -0.466 -32.406 6.418 1 98 227 GLY A N 1
ATOM 1737 C CA . GLY A 1 227 ? -1.598 -32.438 5.504 1 98 227 GLY A CA 1
ATOM 1738 C C . GLY A 1 227 ? -1.283 -31.859 4.141 1 98 227 GLY A C 1
ATOM 1739 O O . GLY A 1 227 ? -0.276 -31.172 3.973 1 98 227 GLY A O 1
ATOM 1740 N N . VAL A 1 228 ? -2.074 -32.25 3.133 1 98.56 228 VAL A N 1
ATOM 1741 C CA . VAL A 1 228 ? -2.021 -31.703 1.786 1 98.56 228 VAL A CA 1
ATOM 1742 C C . VAL A 1 228 ? -3.434 -31.375 1.309 1 98.56 228 VAL A C 1
ATOM 1744 O O . VAL A 1 228 ? -4.348 -32.188 1.438 1 98.56 228 VAL A O 1
ATOM 1747 N N . PHE A 1 229 ? -3.617 -30.172 0.827 1 98.88 229 PHE A N 1
ATOM 1748 C CA . PHE A 1 229 ? -4.883 -29.719 0.261 1 98.88 229 PHE A CA 1
ATOM 1749 C C . PHE A 1 229 ? -4.719 -29.344 -1.207 1 98.88 229 PHE A C 1
ATOM 1751 O O . PHE A 1 229 ? -3.668 -28.844 -1.61 1 98.88 229 PHE A O 1
ATOM 1758 N N . PRO A 1 230 ? -5.734 -29.484 -1.961 1 98.12 230 PRO A N 1
ATOM 1759 C CA . PRO A 1 230 ? -5.555 -29.422 -3.414 1 98.12 230 PRO A CA 1
ATOM 1760 C C . PRO A 1 230 ? -5.641 -28 -3.961 1 98.12 230 PRO A C 1
ATOM 1762 O O . PRO A 1 230 ? -6.348 -27.172 -3.396 1 98.12 230 PRO A O 1
ATOM 1765 N N . MET A 1 231 ? -4.945 -27.797 -4.973 1 97.5 231 MET A N 1
ATOM 1766 C CA . MET A 1 231 ? -5.137 -26.719 -5.934 1 97.5 231 MET A CA 1
ATOM 1767 C C . MET A 1 231 ? -5.488 -27.266 -7.312 1 97.5 231 MET A C 1
ATOM 1769 O O . MET A 1 231 ? -4.883 -28.25 -7.77 1 97.5 231 MET A O 1
ATOM 1773 N N . TRP A 1 232 ? -6.43 -26.672 -7.926 1 96.62 232 TRP A N 1
ATOM 1774 C CA . TRP A 1 232 ? -6.902 -27.188 -9.211 1 96.62 232 TRP A CA 1
ATOM 1775 C C . TRP A 1 232 ? -6.434 -26.312 -10.359 1 96.62 232 TRP A C 1
ATOM 1777 O O . TRP A 1 232 ? -6.262 -25.094 -10.188 1 96.62 232 TRP A O 1
ATOM 1787 N N . ASP A 1 233 ? -6.34 -26.844 -11.539 1 94 233 ASP A N 1
ATOM 1788 C CA . ASP A 1 233 ? -5.84 -26.141 -12.719 1 94 233 ASP A CA 1
ATOM 1789 C C . ASP A 1 233 ? -6.848 -25.094 -13.203 1 94 233 ASP A C 1
ATOM 1791 O O . ASP A 1 233 ? -6.469 -24.094 -13.812 1 94 233 ASP A O 1
ATOM 1795 N N . TRP A 1 234 ? -8.117 -25.328 -12.891 1 95.88 234 TRP A N 1
ATOM 1796 C CA . TRP A 1 234 ? -9.172 -24.453 -13.375 1 95.88 234 TRP A CA 1
ATOM 1797 C C . TRP A 1 234 ? -9.359 -23.266 -12.445 1 95.88 234 TRP A C 1
ATOM 1799 O O . TRP A 1 234 ? -10.266 -22.453 -12.641 1 95.88 234 TRP A O 1
ATOM 1809 N N . VAL A 1 235 ? -8.547 -23.156 -11.398 1 96.94 235 VAL A N 1
ATOM 1810 C CA . VAL A 1 235 ? -8.531 -22 -10.516 1 96.94 235 VAL A CA 1
ATOM 1811 C C . VAL A 1 235 ? -7.238 -21.203 -10.719 1 96.94 235 VAL A C 1
ATOM 1813 O O . VAL A 1 235 ? -6.148 -21.719 -10.469 1 96.94 235 VAL A O 1
ATOM 1816 N N . GLY A 1 236 ? -7.344 -19.984 -11.195 1 94.62 236 GLY A N 1
ATOM 1817 C CA . GLY A 1 236 ? -6.188 -19.109 -11.32 1 94.62 236 GLY A CA 1
ATOM 1818 C C . GLY A 1 236 ? -5.75 -18.5 -10 1 94.62 236 GLY A C 1
ATOM 1819 O O . GLY A 1 236 ? -6.551 -18.375 -9.078 1 94.62 236 GLY A O 1
ATOM 1820 N N . GLY A 1 237 ? -4.52 -18.078 -9.922 1 93.94 237 GLY A N 1
ATOM 1821 C CA . GLY A 1 237 ? -3.947 -17.547 -8.695 1 93.94 237 GLY A CA 1
ATOM 1822 C C . GLY A 1 237 ? -4.688 -16.328 -8.164 1 93.94 237 GLY A C 1
ATOM 1823 O O . GLY A 1 237 ? -5.012 -16.25 -6.977 1 93.94 237 GLY A O 1
ATOM 1824 N N . ARG A 1 238 ? -4.996 -15.359 -9.023 1 96.06 238 ARG A N 1
ATOM 1825 C CA . ARG A 1 238 ? -5.566 -14.086 -8.578 1 96.06 238 ARG A CA 1
ATOM 1826 C C . ARG A 1 238 ? -7.027 -14.258 -8.164 1 96.06 238 ARG A C 1
ATOM 1828 O O . ARG A 1 238 ? -7.609 -13.367 -7.539 1 96.06 238 ARG A O 1
ATOM 1835 N N . THR A 1 239 ? -7.645 -15.43 -8.414 1 97.75 239 THR A N 1
ATOM 1836 C CA . THR A 1 239 ? -9.023 -15.703 -8.016 1 97.75 239 THR A CA 1
ATOM 1837 C C . THR A 1 239 ? -9.094 -16.922 -7.105 1 97.75 239 THR A C 1
ATOM 1839 O O . THR A 1 239 ? -10.133 -17.578 -7 1 97.75 239 THR A O 1
ATOM 1842 N N . SER A 1 240 ? -7.996 -17.25 -6.457 1 98.06 240 SER A N 1
ATOM 1843 C CA . SER A 1 240 ? -7.906 -18.516 -5.73 1 98.06 240 SER A CA 1
ATOM 1844 C C . SER A 1 240 ? -8.266 -18.328 -4.258 1 98.06 240 SER A C 1
ATOM 1846 O O . SER A 1 240 ? -8.188 -19.281 -3.473 1 98.06 240 SER A O 1
ATOM 1848 N N . VAL A 1 241 ? -8.672 -17.188 -3.793 1 98.56 241 VAL A N 1
ATOM 1849 C CA . VAL A 1 241 ? -8.797 -16.859 -2.373 1 98.56 241 VAL A CA 1
ATOM 1850 C C . VAL A 1 241 ? -9.906 -17.719 -1.753 1 98.56 241 VAL A C 1
ATOM 1852 O O . VAL A 1 241 ? -9.852 -18.047 -0.568 1 98.56 241 VAL A O 1
ATOM 1855 N N . THR A 1 242 ? -10.945 -18.141 -2.543 1 98.69 242 THR A N 1
ATOM 1856 C CA . THR A 1 242 ? -12.039 -18.953 -2.002 1 98.69 242 THR A CA 1
ATOM 1857 C C . THR A 1 242 ? -11.75 -20.438 -2.178 1 98.69 242 THR A C 1
ATOM 1859 O O . THR A 1 242 ? -12.648 -21.266 -2.041 1 98.69 242 THR A O 1
ATOM 1862 N N . SER A 1 243 ? -10.586 -20.828 -2.576 1 98.75 243 SER A N 1
ATOM 1863 C CA . SER A 1 243 ? -10.078 -22.203 -2.557 1 98.75 243 SER A CA 1
ATOM 1864 C C . SER A 1 243 ? -9.289 -22.484 -1.283 1 98.75 243 SER A C 1
ATOM 1866 O O . SER A 1 243 ? -9.289 -21.672 -0.356 1 98.75 243 SER A O 1
ATOM 1868 N N . ALA A 1 244 ? -8.617 -23.625 -1.288 1 98.81 244 ALA A N 1
ATOM 1869 C CA . ALA A 1 244 ? -7.797 -23.969 -0.131 1 98.81 244 ALA A CA 1
ATOM 1870 C C . ALA A 1 244 ? -6.727 -22.906 0.113 1 98.81 244 ALA A C 1
ATOM 1872 O O . ALA A 1 244 ? -6.273 -22.719 1.245 1 98.81 244 ALA A O 1
ATOM 1873 N N . VAL A 1 245 ? -6.383 -22.156 -0.933 1 98.75 245 VAL A N 1
ATOM 1874 C CA . VAL A 1 245 ? -5.355 -21.125 -0.86 1 98.75 245 VAL A CA 1
ATOM 1875 C C . VAL A 1 245 ? -5.738 -20.094 0.197 1 98.75 245 VAL A C 1
ATOM 1877 O O . VAL A 1 245 ? -4.906 -19.703 1.021 1 98.75 245 VAL A O 1
ATOM 1880 N N . GLY A 1 246 ? -6.945 -19.594 0.157 1 98.81 246 GLY A N 1
ATOM 1881 C CA . GLY A 1 246 ? -7.395 -18.594 1.104 1 98.81 246 GLY A CA 1
ATOM 1882 C C . GLY A 1 246 ? -8.133 -19.172 2.291 1 98.81 246 GLY A C 1
ATOM 1883 O O . GLY A 1 246 ? -8.031 -18.672 3.408 1 98.81 246 GLY A O 1
ATOM 1884 N N . LEU A 1 247 ? -8.875 -20.281 2.125 1 98.88 247 LEU A N 1
ATOM 1885 C CA . LEU A 1 247 ? -9.789 -20.797 3.137 1 98.88 247 LEU A CA 1
ATOM 1886 C C . LEU A 1 247 ? -9.031 -21.516 4.246 1 98.88 247 LEU A C 1
ATOM 1888 O O . LEU A 1 247 ? -9.414 -21.438 5.418 1 98.88 247 LEU A O 1
ATOM 1892 N N . LEU A 1 248 ? -7.957 -22.25 3.895 1 98.94 248 LEU A N 1
ATOM 1893 C CA . LEU A 1 248 ? -7.219 -22.969 4.93 1 98.94 248 LEU A CA 1
ATOM 1894 C C . LEU A 1 248 ? -6.594 -21.984 5.922 1 98.94 248 LEU A C 1
ATOM 1896 O O . LEU A 1 248 ? -6.828 -22.094 7.129 1 98.94 248 LEU A O 1
ATOM 1900 N N . PRO A 1 249 ? -5.797 -21 5.406 1 98.88 249 PRO A N 1
ATOM 1901 C CA . PRO A 1 249 ? -5.262 -20.016 6.352 1 98.88 249 PRO A CA 1
ATOM 1902 C C . PRO A 1 249 ? -6.352 -19.312 7.152 1 98.88 249 PRO A C 1
ATOM 1904 O O . PRO A 1 249 ? -6.195 -19.094 8.359 1 98.88 249 PRO A O 1
ATOM 1907 N N . ALA A 1 250 ? -7.457 -18.922 6.492 1 98.88 250 ALA A N 1
ATOM 1908 C CA . ALA A 1 250 ? -8.547 -18.219 7.164 1 98.88 250 ALA A CA 1
ATOM 1909 C C . ALA A 1 250 ? -9.156 -19.078 8.273 1 98.88 250 ALA A C 1
ATOM 1911 O O . ALA A 1 250 ? -9.367 -18.609 9.391 1 98.88 250 ALA A O 1
ATOM 1912 N N . ALA A 1 251 ? -9.438 -20.344 7.949 1 98.94 251 ALA A N 1
ATOM 1913 C CA . ALA A 1 251 ? -10.008 -21.25 8.938 1 98.94 251 ALA A CA 1
ATOM 1914 C C . ALA A 1 251 ? -9.07 -21.438 10.125 1 98.94 251 ALA A C 1
ATOM 1916 O O . ALA A 1 251 ? -9.508 -21.438 11.273 1 98.94 251 ALA A O 1
ATOM 1917 N N . LEU A 1 252 ? -7.797 -21.641 9.836 1 98.94 252 LEU A N 1
ATOM 1918 C CA . LEU A 1 252 ? -6.797 -21.812 10.883 1 98.94 252 LEU A CA 1
ATOM 1919 C C . LEU A 1 252 ? -6.707 -20.578 11.766 1 98.94 252 LEU A C 1
ATOM 1921 O O . LEU A 1 252 ? -6.445 -20.688 12.969 1 98.94 252 LEU A O 1
ATOM 1925 N N . GLN A 1 253 ? -6.898 -19.391 11.195 1 98.69 253 GLN A N 1
ATOM 1926 C CA . GLN A 1 253 ? -6.895 -18.141 11.945 1 98.69 253 GLN A CA 1
ATOM 1927 C C . GLN A 1 253 ? -8.148 -18.016 12.812 1 98.69 253 GLN A C 1
ATOM 1929 O O . GLN A 1 253 ? -8.188 -17.203 13.742 1 98.69 253 GLN A O 1
ATOM 1934 N N . GLY A 1 254 ? -9.156 -18.766 12.516 1 98.62 254 GLY A N 1
ATOM 1935 C CA . GLY A 1 254 ? -10.398 -18.75 13.258 1 98.62 254 GLY A CA 1
ATOM 1936 C C . GLY A 1 254 ? -11.5 -17.969 12.562 1 98.62 254 GLY A C 1
ATOM 1937 O O . GLY A 1 254 ? -12.523 -17.641 13.164 1 98.62 254 GLY A O 1
ATOM 1938 N N . ILE A 1 255 ? -11.328 -17.594 11.32 1 98.62 255 ILE A N 1
ATOM 1939 C CA . ILE A 1 255 ? -12.312 -16.844 10.547 1 98.62 255 ILE A CA 1
ATOM 1940 C C . ILE A 1 255 ? -13.414 -17.781 10.055 1 98.62 255 ILE A C 1
ATOM 1942 O O . ILE A 1 255 ? -13.141 -18.906 9.664 1 98.62 255 ILE A O 1
ATOM 1946 N N . ASP A 1 256 ? -14.633 -17.359 10.047 1 98.62 256 ASP A N 1
ATOM 1947 C CA . ASP A 1 256 ? -15.789 -18.125 9.594 1 98.62 256 ASP A CA 1
ATOM 1948 C C . ASP A 1 256 ? -15.812 -18.234 8.07 1 98.62 256 ASP A C 1
ATOM 1950 O O . ASP A 1 256 ? -16.469 -17.438 7.398 1 98.62 256 ASP A O 1
ATOM 1954 N N . VAL A 1 257 ? -15.234 -19.281 7.555 1 98.69 257 VAL A N 1
ATOM 1955 C CA . VAL A 1 257 ? -15.055 -19.406 6.109 1 98.69 257 VAL A CA 1
ATOM 1956 C C . VAL A 1 257 ? -16.391 -19.719 5.449 1 98.69 257 VAL A C 1
ATOM 1958 O O . VAL A 1 257 ? -16.609 -19.391 4.281 1 98.69 257 VAL A O 1
ATOM 1961 N N . ASP A 1 258 ? -17.344 -20.375 6.18 1 98.75 258 ASP A N 1
ATOM 1962 C CA . ASP A 1 258 ? -18.672 -20.625 5.629 1 98.75 258 ASP A CA 1
ATOM 1963 C C . ASP A 1 258 ? -19.406 -19.328 5.352 1 98.75 258 ASP A C 1
ATOM 1965 O O . ASP A 1 258 ? -20.047 -19.172 4.305 1 98.75 258 ASP A O 1
ATOM 1969 N N . ARG A 1 259 ? -19.312 -18.438 6.281 1 98.62 259 ARG A N 1
ATOM 1970 C CA . ARG A 1 259 ? -19.953 -17.141 6.105 1 98.62 259 ARG A CA 1
ATOM 1971 C C . ARG A 1 259 ? -19.312 -16.359 4.969 1 98.62 259 ARG A C 1
ATOM 1973 O O . ARG A 1 259 ? -20 -15.609 4.258 1 98.62 259 ARG A O 1
ATOM 1980 N N . LEU A 1 260 ? -18 -16.469 4.852 1 98.81 260 LEU A N 1
ATOM 1981 C CA . LEU A 1 260 ? -17.297 -15.852 3.734 1 98.81 260 LEU A CA 1
ATOM 1982 C C . LEU A 1 260 ? -17.828 -16.359 2.402 1 98.81 260 LEU A C 1
ATOM 1984 O O . LEU A 1 260 ? -18.172 -15.57 1.519 1 98.81 260 LEU A O 1
ATOM 1988 N N . LEU A 1 261 ? -17.922 -17.672 2.287 1 98.81 261 LEU A N 1
ATOM 1989 C CA . LEU A 1 261 ? -18.391 -18.297 1.06 1 98.81 261 LEU A CA 1
ATOM 1990 C C . LEU A 1 261 ? -19.859 -17.969 0.81 1 98.81 261 LEU A C 1
ATOM 1992 O O . LEU A 1 261 ? -20.266 -17.781 -0.338 1 98.81 261 LEU A O 1
ATOM 1996 N N . ALA A 1 262 ? -20.625 -17.891 1.868 1 98.62 262 ALA A N 1
ATOM 1997 C CA . ALA A 1 262 ? -22.047 -17.531 1.736 1 98.62 262 ALA A CA 1
ATOM 1998 C C . ALA A 1 262 ? -22.219 -16.141 1.149 1 98.62 262 ALA A C 1
ATOM 2000 O O . ALA A 1 262 ? -23.078 -15.914 0.299 1 98.62 262 ALA A O 1
ATOM 2001 N N . GLY A 1 263 ? -21.391 -15.195 1.642 1 98.62 263 GLY A N 1
ATOM 2002 C CA . GLY A 1 263 ? -21.422 -13.852 1.093 1 98.62 263 GLY A CA 1
ATOM 2003 C C . GLY A 1 263 ? -21.031 -13.789 -0.374 1 98.62 263 GLY A C 1
ATOM 2004 O O . GLY A 1 263 ? -21.688 -13.102 -1.164 1 98.62 263 GLY A O 1
ATOM 2005 N N . ALA A 1 264 ? -20 -14.523 -0.711 1 98.81 264 ALA A N 1
ATOM 2006 C CA . ALA A 1 264 ? -19.562 -14.578 -2.102 1 98.81 264 ALA A CA 1
ATOM 2007 C C . ALA A 1 264 ? -20.641 -15.195 -2.992 1 98.81 264 ALA A C 1
ATOM 2009 O O . ALA A 1 264 ? -20.938 -14.68 -4.07 1 98.81 264 ALA A O 1
ATOM 2010 N N . ARG A 1 265 ? -21.234 -16.281 -2.516 1 98.38 265 ARG A N 1
ATOM 2011 C CA . ARG A 1 265 ? -22.281 -16.969 -3.25 1 98.38 265 ARG A CA 1
ATOM 2012 C C . ARG A 1 265 ? -23.484 -16.062 -3.469 1 98.38 265 ARG A C 1
ATOM 2014 O O . ARG A 1 265 ? -24.047 -16.016 -4.562 1 98.38 265 ARG A O 1
ATOM 2021 N N . ALA A 1 266 ? -23.875 -15.367 -2.461 1 98.56 266 ALA A N 1
ATOM 2022 C CA . ALA A 1 266 ? -25.016 -14.469 -2.561 1 98.56 266 ALA A CA 1
ATOM 2023 C C . ALA A 1 266 ? -24.766 -13.383 -3.605 1 98.56 266 ALA A C 1
ATOM 2025 O O . ALA A 1 266 ? -25.656 -13.039 -4.379 1 98.56 266 ALA A O 1
ATOM 2026 N N . CYS A 1 267 ? -23.578 -12.867 -3.619 1 98.69 267 CYS A N 1
ATOM 2027 C CA . CYS A 1 267 ? -23.234 -11.844 -4.605 1 98.69 267 CYS A CA 1
ATOM 2028 C C . CYS A 1 267 ? -23.234 -12.43 -6.016 1 98.69 267 CYS A C 1
ATOM 2030 O O . CYS A 1 267 ? -23.719 -11.789 -6.953 1 98.69 267 CYS A O 1
ATOM 2032 N N . ASP A 1 268 ? -22.688 -13.641 -6.137 1 98.44 268 ASP A N 1
ATOM 2033 C CA . ASP A 1 268 ? -22.703 -14.312 -7.434 1 98.44 268 ASP A CA 1
ATOM 2034 C C . ASP A 1 268 ? -24.125 -14.461 -7.957 1 98.44 268 ASP A C 1
ATOM 2036 O O . ASP A 1 268 ? -24.375 -14.25 -9.148 1 98.44 268 ASP A O 1
ATOM 2040 N N . GLN A 1 269 ? -24.984 -14.812 -7.082 1 98.06 269 GLN A N 1
ATOM 2041 C CA . GLN A 1 269 ? -26.375 -14.992 -7.48 1 98.06 269 GLN A CA 1
ATOM 2042 C C . GLN A 1 269 ? -26.969 -13.688 -8.016 1 98.06 269 GLN A C 1
ATOM 2044 O O . GLN A 1 269 ? -27.641 -13.68 -9.047 1 98.06 269 GLN A O 1
ATOM 2049 N N . LYS A 1 270 ? -26.672 -12.609 -7.355 1 98.25 270 LYS A N 1
ATOM 2050 C CA . LYS A 1 270 ? -27.203 -11.305 -7.766 1 98.25 270 LYS A CA 1
ATOM 2051 C C . LYS A 1 270 ? -26.609 -10.867 -9.094 1 98.25 270 LYS A C 1
ATOM 2053 O O . LYS A 1 270 ? -27.281 -10.227 -9.906 1 98.25 270 LYS A O 1
ATOM 2058 N N . THR A 1 271 ? -25.391 -11.234 -9.336 1 98.31 271 THR A N 1
ATOM 2059 C CA . THR A 1 271 ? -24.688 -10.719 -10.508 1 98.31 271 THR A CA 1
ATOM 2060 C C . THR A 1 271 ? -24.875 -11.648 -11.703 1 98.31 271 THR A C 1
ATOM 2062 O O . THR A 1 271 ? -24.234 -11.461 -12.742 1 98.31 271 THR A O 1
ATOM 2065 N N . ARG A 1 272 ? -25.734 -12.68 -11.586 1 97.75 272 ARG A N 1
ATOM 2066 C CA . ARG A 1 272 ? -26.141 -13.5 -12.711 1 97.75 272 ARG A CA 1
ATOM 2067 C C . ARG A 1 272 ? -27.281 -12.844 -13.484 1 97.75 272 ARG A C 1
ATOM 2069 O O . ARG A 1 272 ? -27.594 -13.242 -14.609 1 97.75 272 ARG A O 1
ATOM 2076 N N . SER A 1 273 ? -27.875 -11.836 -12.891 1 97.69 273 SER A N 1
ATOM 2077 C CA . SER A 1 273 ? -28.953 -11.125 -13.57 1 97.69 273 SER A CA 1
ATOM 2078 C C . SER A 1 273 ? -28.484 -10.57 -14.914 1 97.69 273 SER A C 1
ATOM 2080 O O . SER A 1 273 ? -27.391 -10.016 -15.016 1 97.69 273 SER A O 1
ATOM 2082 N N . ARG A 1 274 ? -29.375 -10.688 -15.953 1 97.56 274 ARG A N 1
ATOM 2083 C CA . ARG A 1 274 ? -29.078 -10.156 -17.281 1 97.56 274 ARG A CA 1
ATOM 2084 C C . ARG A 1 274 ? -29.688 -8.773 -17.469 1 97.56 274 ARG A C 1
ATOM 2086 O O . ARG A 1 274 ? -29.594 -8.188 -18.547 1 97.56 274 ARG A O 1
ATOM 2093 N N . VAL A 1 275 ? -30.344 -8.336 -16.422 1 97.06 275 VAL A N 1
ATOM 2094 C CA . VAL A 1 275 ? -30.828 -6.965 -16.406 1 97.06 275 VAL A CA 1
ATOM 2095 C C . VAL A 1 275 ? -29.766 -6.035 -15.836 1 97.06 275 VAL A C 1
ATOM 2097 O O . VAL A 1 275 ? -29.5 -6.059 -14.633 1 97.06 275 VAL A O 1
ATOM 2100 N N . THR A 1 276 ? -29.25 -5.188 -16.688 1 95.88 276 THR A N 1
ATOM 2101 C CA . THR A 1 276 ? -28.047 -4.41 -16.375 1 95.88 276 THR A CA 1
ATOM 2102 C C . THR A 1 276 ? -28.234 -3.602 -15.102 1 95.88 276 THR A C 1
ATOM 2104 O O . THR A 1 276 ? -27.375 -3.629 -14.211 1 95.88 276 THR A O 1
ATOM 2107 N N . ARG A 1 277 ? -29.344 -2.943 -14.852 1 94.12 277 ARG A N 1
ATOM 2108 C CA . ARG A 1 277 ? -29.594 -2.066 -13.711 1 94.12 277 ARG A CA 1
ATOM 2109 C C . ARG A 1 277 ? -29.719 -2.869 -12.422 1 94.12 277 ARG A C 1
ATOM 2111 O O . ARG A 1 277 ? -29.609 -2.316 -11.328 1 94.12 277 ARG A O 1
ATOM 2118 N N . GLU A 1 278 ? -29.875 -4.164 -12.562 1 96.19 278 GLU A N 1
ATOM 2119 C CA . GLU A 1 278 ? -30.047 -5.031 -11.398 1 96.19 278 GLU A CA 1
ATOM 2120 C C . GLU A 1 278 ? -28.781 -5.859 -11.141 1 96.19 278 GLU A C 1
ATOM 2122 O O . GLU A 1 278 ? -28.797 -6.766 -10.305 1 96.19 278 GLU A O 1
ATOM 2127 N N . ASN A 1 279 ? -27.828 -5.594 -11.875 1 98 279 ASN A N 1
ATOM 2128 C CA . ASN A 1 279 ? -26.562 -6.309 -11.766 1 98 279 ASN A CA 1
ATOM 2129 C C . ASN A 1 279 ? -25.438 -5.383 -11.336 1 98 279 ASN A C 1
ATOM 2131 O O . ASN A 1 279 ? -24.844 -4.699 -12.172 1 98 279 ASN A O 1
ATOM 2135 N N . PRO A 1 280 ? -25.062 -5.402 -10.031 1 98.44 280 PRO A N 1
ATOM 2136 C CA . PRO A 1 280 ? -24.062 -4.453 -9.547 1 98.44 280 PRO A CA 1
ATOM 2137 C C . PRO A 1 280 ? -22.703 -4.629 -10.234 1 98.44 280 PRO A C 1
ATOM 2139 O O . PRO A 1 280 ? -21.953 -3.658 -10.391 1 98.44 280 PRO A O 1
ATOM 2142 N N . ALA A 1 281 ? -22.344 -5.832 -10.641 1 98.69 281 ALA A N 1
ATOM 2143 C CA . ALA A 1 281 ? -21.078 -6.059 -11.328 1 98.69 281 ALA A CA 1
ATOM 2144 C C . ALA A 1 281 ? -21.094 -5.43 -12.719 1 98.69 281 ALA A C 1
ATOM 2146 O O . ALA A 1 281 ? -20.078 -4.898 -13.18 1 98.69 281 ALA A O 1
ATOM 2147 N N . ALA A 1 282 ? -22.234 -5.523 -13.414 1 98.62 282 ALA A N 1
ATOM 2148 C CA . ALA A 1 282 ? -22.391 -4.898 -14.727 1 98.62 282 ALA A CA 1
ATOM 2149 C C . ALA A 1 282 ? -22.281 -3.379 -14.625 1 98.62 282 ALA A C 1
ATOM 2151 O O . ALA A 1 282 ? -21.656 -2.732 -15.469 1 98.62 282 ALA A O 1
ATOM 2152 N N . LEU A 1 283 ? -22.875 -2.842 -13.57 1 98.25 283 LEU A N 1
ATOM 2153 C CA . LEU A 1 283 ? -22.797 -1.402 -13.352 1 98.25 283 LEU A CA 1
ATOM 2154 C C . LEU A 1 283 ? -21.344 -0.967 -13.117 1 98.25 283 LEU A C 1
ATOM 2156 O O . LEU A 1 283 ? -20.922 0.071 -13.625 1 98.25 283 LEU A O 1
ATOM 2160 N N . LEU A 1 284 ? -20.594 -1.733 -12.383 1 98.56 284 LEU A N 1
ATOM 2161 C CA . LEU A 1 284 ? -19.188 -1.438 -12.18 1 98.56 284 LEU A CA 1
ATOM 2162 C C . LEU A 1 284 ? -18.406 -1.526 -13.484 1 98.56 284 LEU A C 1
ATOM 2164 O O . LEU A 1 284 ? -17.641 -0.624 -13.82 1 98.56 284 LEU A O 1
ATOM 2168 N N . ALA A 1 285 ? -18.609 -2.621 -14.195 1 98.69 285 ALA A N 1
ATOM 2169 C CA . ALA A 1 285 ? -17.891 -2.818 -15.461 1 98.69 285 ALA A CA 1
ATOM 2170 C C . ALA A 1 285 ? -18.172 -1.672 -16.438 1 98.69 285 ALA A C 1
ATOM 2172 O O . ALA A 1 285 ? -17.266 -1.199 -17.125 1 98.69 285 ALA A O 1
ATOM 2173 N N . LEU A 1 286 ? -19.453 -1.25 -16.5 1 98.56 286 LEU A N 1
ATOM 2174 C CA . LEU A 1 286 ? -19.812 -0.152 -17.375 1 98.56 286 LEU A CA 1
ATOM 2175 C C . LEU A 1 286 ? -19.203 1.16 -16.906 1 98.56 286 LEU A C 1
ATOM 2177 O O . LEU A 1 286 ? -18.828 2.004 -17.719 1 98.56 286 LEU A O 1
ATOM 2181 N N . SER A 1 287 ? -19.156 1.354 -15.562 1 98.62 287 SER A N 1
ATOM 2182 C CA . SER A 1 287 ? -18.484 2.533 -15.023 1 98.62 287 SER A CA 1
ATOM 2183 C C . SER A 1 287 ? -17.016 2.568 -15.43 1 98.62 287 SER A C 1
ATOM 2185 O O . SER A 1 287 ? -16.5 3.619 -15.812 1 98.62 287 SER A O 1
ATOM 2187 N N . TRP A 1 288 ? -16.375 1.385 -15.328 1 98.75 288 TRP A N 1
ATOM 2188 C CA . TRP A 1 288 ? -14.977 1.287 -15.758 1 98.75 288 TRP A CA 1
ATOM 2189 C C . TRP A 1 288 ? -14.836 1.612 -17.234 1 98.75 288 TRP A C 1
ATOM 2191 O O . TRP A 1 288 ? -13.961 2.381 -17.625 1 98.75 288 TRP A O 1
ATOM 2201 N N . PHE A 1 289 ? -15.727 1.007 -18.047 1 98.75 289 PHE A N 1
ATOM 2202 C CA . PHE A 1 289 ? -15.688 1.178 -19.5 1 98.75 289 PHE A CA 1
ATOM 2203 C C . PHE A 1 289 ? -15.828 2.648 -19.875 1 98.75 289 PHE A C 1
ATOM 2205 O O . PHE A 1 289 ? -15.039 3.168 -20.656 1 98.75 289 PHE A O 1
ATOM 2212 N N . HIS A 1 290 ? -16.766 3.301 -19.266 1 98.5 290 HIS A N 1
ATOM 2213 C CA . HIS A 1 290 ? -17 4.711 -19.562 1 98.5 290 HIS A CA 1
ATOM 2214 C C . HIS A 1 290 ? -15.836 5.57 -19.078 1 98.5 290 HIS A C 1
ATOM 2216 O O . HIS A 1 290 ? -15.305 6.383 -19.844 1 98.5 290 HIS A O 1
ATOM 2222 N N . ALA A 1 291 ? -15.414 5.359 -17.828 1 98.25 291 ALA A N 1
ATOM 2223 C CA . ALA A 1 291 ? -14.391 6.199 -17.219 1 98.25 291 ALA A CA 1
ATOM 2224 C C . ALA A 1 291 ? -13.055 6.062 -17.953 1 98.25 291 ALA A C 1
ATOM 2226 O O . ALA A 1 291 ? -12.281 7.016 -18.031 1 98.25 291 ALA A O 1
ATOM 2227 N N . THR A 1 292 ? -12.805 4.914 -18.547 1 98.06 292 THR A N 1
ATOM 2228 C CA . THR A 1 292 ? -11.516 4.648 -19.172 1 98.06 292 THR A CA 1
ATOM 2229 C C . THR A 1 292 ? -11.648 4.672 -20.703 1 98.06 292 THR A C 1
ATOM 2231 O O . THR A 1 292 ? -10.695 4.336 -21.406 1 98.06 292 THR A O 1
ATOM 2234 N N . GLN A 1 293 ? -12.828 4.93 -21.234 1 97.44 293 GLN A N 1
ATOM 2235 C CA . GLN A 1 293 ? -13.148 4.906 -22.656 1 97.44 293 GLN A CA 1
ATOM 2236 C C . GLN A 1 293 ? -12.93 3.516 -23.25 1 97.44 293 GLN A C 1
ATOM 2238 O O . GLN A 1 293 ? -12.578 3.379 -24.422 1 97.44 293 GLN A O 1
ATOM 2243 N N . GLY A 1 294 ? -12.969 2.559 -22.359 1 97.62 294 GLY A N 1
ATOM 2244 C CA . GLY A 1 294 ? -12.773 1.188 -22.797 1 97.62 294 GLY A CA 1
ATOM 2245 C C . GLY A 1 294 ? -11.359 0.911 -23.281 1 97.62 294 GLY A C 1
ATOM 2246 O O . GLY A 1 294 ? -11.133 -0.047 -24.031 1 97.62 294 GLY A O 1
ATOM 2247 N N . LYS A 1 295 ? -10.391 1.791 -22.906 1 97.19 295 LYS A N 1
ATOM 2248 C CA . LYS A 1 295 ? -9.016 1.661 -23.391 1 97.19 295 LYS A CA 1
ATOM 2249 C C . LYS A 1 295 ? -8.016 1.839 -22.25 1 97.19 295 LYS A C 1
ATOM 2251 O O . LYS A 1 295 ? -6.805 1.864 -22.484 1 97.19 295 LYS A O 1
ATOM 2256 N N . GLY A 1 296 ? -8.523 1.99 -21.078 1 96.5 296 GLY A N 1
ATOM 2257 C CA . GLY A 1 296 ? -7.633 2.17 -19.953 1 96.5 296 GLY A CA 1
ATOM 2258 C C . GLY A 1 296 ? -7.012 3.553 -19.891 1 96.5 296 GLY A C 1
ATOM 2259 O O . GLY A 1 296 ? -5.879 3.711 -19.438 1 96.5 296 GLY A O 1
ATOM 2260 N N . THR A 1 297 ? -7.723 4.566 -20.266 1 96.75 297 THR A N 1
ATOM 2261 C CA . THR A 1 297 ? -7.199 5.918 -20.391 1 96.75 297 THR A CA 1
ATOM 2262 C C . THR A 1 297 ? -7.086 6.586 -19.016 1 96.75 297 THR A C 1
ATOM 2264 O O . THR A 1 297 ? -6.422 7.617 -18.875 1 96.75 297 THR A O 1
ATOM 2267 N N . ARG A 1 298 ? -7.727 6.016 -17.984 1 97.69 298 ARG A N 1
ATOM 2268 C CA . ARG A 1 298 ? -7.668 6.543 -16.625 1 97.69 298 ARG A CA 1
ATOM 2269 C C . ARG A 1 298 ? -7.398 5.43 -15.625 1 97.69 298 ARG A C 1
ATOM 2271 O O . ARG A 1 298 ? -7.785 4.281 -15.844 1 97.69 298 ARG A O 1
ATOM 2278 N N . ASP A 1 299 ? -6.77 5.855 -14.555 1 97.81 299 ASP A N 1
ATOM 2279 C CA . ASP A 1 299 ? -6.477 4.926 -13.469 1 97.81 299 ASP A CA 1
ATOM 2280 C C . ASP A 1 299 ? -7.664 4.809 -12.516 1 97.81 299 ASP A C 1
ATOM 2282 O O . ASP A 1 299 ? -8.484 5.727 -12.414 1 97.81 299 ASP A O 1
ATOM 2286 N N . MET A 1 300 ? -7.785 3.672 -11.898 1 98 300 MET A N 1
ATOM 2287 C CA . MET A 1 300 ? -8.734 3.5 -10.805 1 98 300 MET A CA 1
ATOM 2288 C C . MET A 1 300 ? -8.07 3.773 -9.461 1 98 300 MET A C 1
ATOM 2290 O O . MET A 1 300 ? -7.07 3.139 -9.117 1 98 300 MET A O 1
ATOM 2294 N N . VAL A 1 301 ? -8.57 4.738 -8.742 1 97.25 301 VAL A N 1
ATOM 2295 C CA . VAL A 1 301 ? -8.094 5.023 -7.391 1 97.25 301 VAL A CA 1
ATOM 2296 C C . VAL A 1 301 ? -9.094 4.477 -6.371 1 97.25 301 VAL A C 1
ATOM 2298 O O . VAL A 1 301 ? -10.258 4.871 -6.359 1 97.25 301 VAL A O 1
ATOM 2301 N N . LEU A 1 302 ? -8.664 3.529 -5.551 1 96.75 302 LEU A N 1
ATOM 2302 C CA . LEU A 1 302 ? -9.5 2.961 -4.5 1 96.75 302 LEU A CA 1
ATOM 2303 C C . LEU A 1 302 ? -9.289 3.693 -3.18 1 96.75 302 LEU A C 1
ATOM 2305 O O . LEU A 1 302 ? -8.164 3.779 -2.688 1 96.75 302 LEU A O 1
ATOM 2309 N N . LEU A 1 303 ? -10.375 4.188 -2.602 1 95.56 303 LEU A N 1
ATOM 2310 C CA . LEU A 1 303 ? -10.328 4.891 -1.324 1 95.56 303 LEU A CA 1
ATOM 2311 C C . LEU A 1 303 ? -11.273 4.25 -0.313 1 95.56 303 LEU A C 1
ATOM 2313 O O . LEU A 1 303 ? -12.367 4.766 -0.062 1 95.56 303 LEU A O 1
ATOM 2317 N N . PRO A 1 304 ? -10.758 3.209 0.291 1 95.88 304 PRO A N 1
ATOM 2318 C CA . PRO A 1 304 ? -11.562 2.676 1.393 1 95.88 304 PRO A CA 1
ATOM 2319 C C . PRO A 1 304 ? -11.453 3.516 2.664 1 95.88 304 PRO A C 1
ATOM 2321 O O . PRO A 1 304 ? -10.367 4.016 2.986 1 95.88 304 PRO A O 1
ATOM 2324 N N . TYR A 1 305 ? -12.484 3.799 3.344 1 92.25 305 TYR A N 1
ATOM 2325 C CA . TYR A 1 305 ? -12.453 4.637 4.535 1 92.25 305 TYR A CA 1
ATOM 2326 C C . TYR A 1 305 ? -12.492 3.789 5.801 1 92.25 305 TYR A C 1
ATOM 2328 O O . TYR A 1 305 ? -13.109 4.176 6.797 1 92.25 305 TYR A O 1
ATOM 2336 N N . LYS A 1 306 ? -12.008 2.551 5.727 1 95.88 306 LYS A N 1
ATOM 2337 C CA . LYS A 1 306 ? -11.766 1.663 6.863 1 95.88 306 LYS A CA 1
ATOM 2338 C C . LYS A 1 306 ? -10.344 1.113 6.844 1 95.88 306 LYS A C 1
ATOM 2340 O O . LYS A 1 306 ? -9.867 0.647 5.805 1 95.88 306 LYS A O 1
ATOM 2345 N N . ASP A 1 307 ? -9.703 1.149 8.008 1 96.31 307 ASP A N 1
ATOM 2346 C CA . ASP A 1 307 ? -8.344 0.625 8.125 1 96.31 307 ASP A CA 1
ATOM 2347 C C . ASP A 1 307 ? -8.281 -0.841 7.699 1 96.31 307 ASP A C 1
ATOM 2349 O O . ASP A 1 307 ? -7.312 -1.272 7.07 1 96.31 307 ASP A O 1
ATOM 2353 N N . ARG A 1 308 ? -9.312 -1.572 7.949 1 96.69 308 ARG A N 1
ATOM 2354 C CA . ARG A 1 308 ? -9.344 -3.008 7.691 1 96.69 308 ARG A CA 1
ATOM 2355 C C . ARG A 1 308 ? -9.336 -3.299 6.195 1 96.69 308 ARG A C 1
ATOM 2357 O O . ARG A 1 308 ? -9.055 -4.426 5.777 1 96.69 308 ARG A O 1
ATOM 2364 N N . LEU A 1 309 ? -9.633 -2.297 5.383 1 97.25 309 LEU A N 1
ATOM 2365 C CA . LEU A 1 309 ? -9.703 -2.504 3.939 1 97.25 309 LEU A CA 1
ATOM 2366 C C . LEU A 1 309 ? -8.445 -1.98 3.252 1 97.25 309 LEU A C 1
ATOM 2368 O O . LEU A 1 309 ? -8.43 -1.813 2.029 1 97.25 309 LEU A O 1
ATOM 2372 N N . LEU A 1 310 ? -7.387 -1.727 4.035 1 95.31 310 LEU A N 1
ATOM 2373 C CA . LEU A 1 310 ? -6.129 -1.21 3.504 1 95.31 310 LEU A CA 1
ATOM 2374 C C . LEU A 1 310 ? -5.59 -2.121 2.406 1 95.31 310 LEU A C 1
ATOM 2376 O O . LEU A 1 310 ? -5.176 -1.645 1.346 1 95.31 310 LEU A O 1
ATOM 2380 N N . LEU A 1 311 ? -5.625 -3.463 2.592 1 96.19 311 LEU A N 1
ATOM 2381 C CA . LEU A 1 311 ? -5.012 -4.406 1.662 1 96.19 311 LEU A CA 1
ATOM 2382 C C . LEU A 1 311 ? -5.965 -4.738 0.519 1 96.19 311 LEU A C 1
ATOM 2384 O O . LEU A 1 311 ? -5.59 -5.438 -0.425 1 96.19 311 LEU A O 1
ATOM 2388 N N . PHE A 1 312 ? -7.215 -4.219 0.569 1 97.12 312 PHE A N 1
ATOM 2389 C CA . PHE A 1 312 ? -8.148 -4.473 -0.517 1 97.12 312 PHE A CA 1
ATOM 2390 C C . PHE A 1 312 ? -7.668 -3.832 -1.812 1 97.12 312 PHE A C 1
ATOM 2392 O O . PHE A 1 312 ? -7.855 -4.391 -2.895 1 97.12 312 PHE A O 1
ATOM 2399 N N . SER A 1 313 ? -7.074 -2.67 -1.713 1 94.75 313 SER A N 1
ATOM 2400 C CA . SER A 1 313 ? -6.547 -2 -2.898 1 94.75 313 SER A CA 1
ATOM 2401 C C . SER A 1 313 ? -5.461 -2.838 -3.57 1 94.75 313 SER A C 1
ATOM 2403 O O . SER A 1 313 ? -5.43 -2.951 -4.797 1 94.75 313 SER A O 1
ATOM 2405 N N . ARG A 1 314 ? -4.574 -3.432 -2.773 1 94.88 314 ARG A N 1
ATOM 2406 C CA . ARG A 1 314 ? -3.521 -4.273 -3.332 1 94.88 314 ARG A CA 1
ATOM 2407 C C . ARG A 1 314 ? -4.105 -5.551 -3.932 1 94.88 314 ARG A C 1
ATOM 2409 O O . ARG A 1 314 ? -3.639 -6.023 -4.973 1 94.88 314 ARG A O 1
ATOM 2416 N N . TYR A 1 315 ? -5.066 -6.102 -3.197 1 96.81 315 TYR A N 1
ATOM 2417 C CA . TYR A 1 315 ? -5.75 -7.281 -3.721 1 96.81 315 TYR A CA 1
ATOM 2418 C C . TYR A 1 315 ? -6.367 -6.992 -5.086 1 96.81 315 TYR A C 1
ATOM 2420 O O . TYR A 1 315 ? -6.199 -7.77 -6.023 1 96.81 315 TYR A O 1
ATOM 2428 N N . LEU A 1 316 ? -7.062 -5.855 -5.199 1 97.44 316 LEU A N 1
ATOM 2429 C CA . LEU A 1 316 ? -7.727 -5.492 -6.445 1 97.44 316 LEU A CA 1
ATOM 2430 C C . LEU A 1 316 ? -6.707 -5.113 -7.516 1 97.44 316 LEU A C 1
ATOM 2432 O O . LEU A 1 316 ? -6.926 -5.363 -8.703 1 97.44 316 LEU A O 1
ATOM 2436 N N . GLN A 1 317 ? -5.641 -4.488 -7.039 1 96.5 317 GLN A N 1
ATOM 2437 C CA . GLN A 1 317 ? -4.57 -4.195 -7.984 1 96.5 317 GLN A CA 1
ATOM 2438 C C . GLN A 1 317 ? -4.129 -5.457 -8.719 1 96.5 317 GLN A C 1
ATOM 2440 O O . GLN A 1 317 ? -3.992 -5.453 -9.945 1 96.5 317 GLN A O 1
ATOM 2445 N N . GLN A 1 318 ? -3.898 -6.539 -7.969 1 96.44 318 GLN A N 1
ATOM 2446 C CA . GLN A 1 318 ? -3.535 -7.801 -8.602 1 96.44 318 GLN A CA 1
ATOM 2447 C C . GLN A 1 318 ? -4.672 -8.32 -9.477 1 96.44 318 GLN A C 1
ATOM 2449 O O . GLN A 1 318 ? -4.461 -8.656 -10.648 1 96.44 318 GLN A O 1
ATOM 2454 N N . LEU A 1 319 ? -5.887 -8.359 -8.938 1 98.06 319 LEU A N 1
ATOM 2455 C CA . LEU A 1 319 ? -7.027 -8.938 -9.641 1 98.06 319 LEU A CA 1
ATOM 2456 C C . LEU A 1 319 ? -7.266 -8.227 -10.969 1 98.06 319 LEU A C 1
ATOM 2458 O O . LEU A 1 319 ? -7.41 -8.867 -12.008 1 98.06 319 LEU A O 1
ATOM 2462 N N . ILE A 1 320 ? -7.242 -6.945 -10.969 1 98.38 320 ILE A N 1
ATOM 2463 C CA . ILE A 1 320 ? -7.645 -6.156 -12.125 1 98.38 320 ILE A CA 1
ATOM 2464 C C . ILE A 1 320 ? -6.484 -6.062 -13.109 1 98.38 320 ILE A C 1
ATOM 2466 O O . ILE A 1 320 ? -6.648 -6.359 -14.297 1 98.38 320 ILE A O 1
ATOM 2470 N N . MET A 1 321 ? -5.312 -5.746 -12.648 1 97.62 321 MET A N 1
ATOM 2471 C CA . MET A 1 321 ? -4.203 -5.445 -13.547 1 97.62 321 MET A CA 1
ATOM 2472 C C . MET A 1 321 ? -3.637 -6.723 -14.156 1 97.62 321 MET A C 1
ATOM 2474 O O . MET A 1 321 ? -3.139 -6.711 -15.289 1 97.62 321 MET A O 1
ATOM 2478 N N . GLU A 1 322 ? -3.699 -7.844 -13.422 1 95.88 322 GLU A N 1
ATOM 2479 C CA . GLU A 1 322 ? -3.266 -9.109 -14.008 1 95.88 322 GLU A CA 1
ATOM 2480 C C . GLU A 1 322 ? -4.293 -9.633 -15 1 95.88 322 GLU A C 1
ATOM 2482 O O . GLU A 1 322 ? -3.936 -10.281 -15.984 1 95.88 322 GLU A O 1
ATOM 2487 N N . SER A 1 323 ? -5.566 -9.352 -14.75 1 97.75 323 SER A N 1
ATOM 2488 C CA . SER A 1 323 ? -6.652 -9.867 -15.578 1 97.75 323 SER A CA 1
ATOM 2489 C C . SER A 1 323 ? -6.836 -9.031 -16.844 1 97.75 323 SER A C 1
ATOM 2491 O O . SER A 1 323 ? -7.074 -9.57 -17.922 1 97.75 323 SER A O 1
ATOM 2493 N N . LEU A 1 324 ? -6.727 -7.738 -16.719 1 98.19 324 LEU A N 1
ATOM 2494 C CA . LEU A 1 324 ? -7.164 -6.863 -17.797 1 98.19 324 LEU A CA 1
ATOM 2495 C C . LEU A 1 324 ? -5.969 -6.316 -18.578 1 98.19 324 LEU A C 1
ATOM 2497 O O . LEU A 1 324 ? -6.121 -5.848 -19.703 1 98.19 324 LEU A O 1
ATOM 2501 N N . GLY A 1 325 ? -4.773 -6.289 -17.953 1 97.44 325 GLY A N 1
ATOM 2502 C CA . GLY A 1 325 ? -3.578 -5.836 -18.656 1 97.44 325 GLY A CA 1
ATOM 2503 C C . GLY A 1 325 ? -3.137 -6.781 -19.75 1 97.44 325 GLY A C 1
ATOM 2504 O O . GLY A 1 325 ? -2.334 -7.688 -19.516 1 97.44 325 GLY A O 1
ATOM 2505 N N . LYS A 1 326 ? -3.646 -6.539 -20.969 1 97.06 326 LYS A N 1
ATOM 2506 C CA . LYS A 1 326 ? -3.389 -7.449 -22.094 1 97.06 326 LYS A CA 1
ATOM 2507 C C . LYS A 1 326 ? -2.91 -6.691 -23.328 1 97.06 326 LYS A C 1
ATOM 2509 O O . LYS A 1 326 ? -3.414 -5.609 -23.625 1 97.06 326 LYS A O 1
ATOM 2514 N N . GLY A 1 327 ? -1.942 -7.324 -23.984 1 96.12 327 GLY A N 1
ATOM 2515 C CA . GLY A 1 327 ? -1.445 -6.738 -25.219 1 96.12 327 GLY A CA 1
ATOM 2516 C C . GLY A 1 327 ? -2.336 -7.02 -26.406 1 96.12 327 GLY A C 1
ATOM 2517 O O . GLY A 1 327 ? -2.492 -6.168 -27.297 1 96.12 327 GLY A O 1
ATOM 2518 N N . LEU A 1 328 ? -2.932 -8.18 -26.453 1 96.81 328 LEU A N 1
ATOM 2519 C CA . LEU A 1 328 ? -3.754 -8.633 -27.578 1 96.81 328 LEU A CA 1
ATOM 2520 C C . LEU A 1 328 ? -5.18 -8.922 -27.109 1 96.81 328 LEU A C 1
ATOM 2522 O O . LEU A 1 328 ? -5.398 -9.383 -25.984 1 96.81 328 LEU A O 1
ATOM 2526 N N . ASP A 1 329 ? -6.129 -8.57 -27.969 1 97.25 329 ASP A N 1
ATOM 2527 C CA . ASP A 1 329 ? -7.496 -9 -27.688 1 97.25 329 ASP A CA 1
ATOM 2528 C C . ASP A 1 329 ? -7.723 -10.438 -28.156 1 97.25 329 ASP A C 1
ATOM 2530 O O . ASP A 1 329 ? -6.777 -11.125 -28.547 1 97.25 329 ASP A O 1
ATOM 2534 N N . ARG A 1 330 ? -8.906 -10.953 -28.047 1 96.5 330 ARG A N 1
ATOM 2535 C CA . ARG A 1 330 ? -9.219 -12.352 -28.328 1 96.5 330 ARG A CA 1
ATOM 2536 C C . ARG A 1 330 ? -9.133 -12.648 -29.812 1 96.5 330 ARG A C 1
ATOM 2538 O O . ARG A 1 330 ? -9.086 -13.812 -30.219 1 96.5 330 ARG A O 1
ATOM 2545 N N . ASP A 1 331 ? -9.055 -11.594 -30.609 1 97.19 331 ASP A N 1
ATOM 2546 C CA . ASP A 1 331 ? -8.93 -11.75 -32.062 1 97.19 331 ASP A CA 1
ATOM 2547 C C . ASP A 1 331 ? -7.477 -11.609 -32.5 1 97.19 331 ASP A C 1
ATOM 2549 O O . ASP A 1 331 ? -7.18 -11.641 -33.688 1 97.19 331 ASP A O 1
ATOM 2553 N N . GLY A 1 332 ? -6.594 -11.336 -31.578 1 96.25 332 GLY A N 1
ATOM 2554 C CA . GLY A 1 332 ? -5.176 -11.234 -31.891 1 96.25 332 GLY A CA 1
ATOM 2555 C C . GLY A 1 332 ? -4.738 -9.836 -32.25 1 96.25 332 GLY A C 1
ATOM 2556 O O . GLY A 1 332 ? -3.592 -9.617 -32.656 1 96.25 332 GLY A O 1
ATOM 2557 N N . LYS A 1 333 ? -5.648 -8.922 -32.188 1 97.38 333 LYS A N 1
ATOM 2558 C CA . LYS A 1 333 ? -5.305 -7.527 -32.469 1 97.38 333 LYS A CA 1
ATOM 2559 C C . LYS A 1 333 ? -4.602 -6.879 -31.281 1 97.38 333 LYS A C 1
ATOM 2561 O O . LYS A 1 333 ? -4.992 -7.09 -30.125 1 97.38 333 LYS A O 1
ATOM 2566 N N . GLU A 1 334 ? -3.57 -6.129 -31.5 1 97.19 334 GLU A N 1
ATOM 2567 C CA . GLU A 1 334 ? -2.914 -5.383 -30.438 1 97.19 334 GLU A CA 1
ATOM 2568 C C . GLU A 1 334 ? -3.826 -4.289 -29.891 1 97.19 334 GLU A C 1
ATOM 2570 O O . GLU A 1 334 ? -4.273 -3.412 -30.625 1 97.19 334 GLU A O 1
ATOM 2575 N N . VAL A 1 335 ? -4.184 -4.324 -28.578 1 97.25 335 VAL A N 1
ATOM 2576 C CA . VAL A 1 335 ? -5.125 -3.377 -28 1 97.25 335 VAL A CA 1
ATOM 2577 C C . VAL A 1 335 ? -4.492 -2.688 -26.797 1 97.25 335 VAL A C 1
ATOM 2579 O O . VAL A 1 335 ? -4.906 -1.593 -26.406 1 97.25 335 VAL A O 1
ATOM 2582 N N . LEU A 1 336 ? -3.496 -3.289 -26.125 1 97 336 LEU A N 1
ATOM 2583 C CA . LEU A 1 336 ? -2.836 -2.756 -24.938 1 97 336 LEU A CA 1
ATOM 2584 C C . LEU A 1 336 ? -3.859 -2.312 -23.906 1 97 336 LEU A C 1
ATOM 2586 O O . LEU A 1 336 ? -3.881 -1.146 -23.5 1 97 336 LEU A O 1
ATOM 2590 N N . GLN A 1 337 ? -4.645 -3.242 -23.422 1 97.5 337 GLN A N 1
ATOM 2591 C CA . GLN A 1 337 ? -5.727 -2.979 -22.469 1 97.5 337 GLN A CA 1
ATOM 2592 C C . GLN A 1 337 ? -5.215 -3.008 -21.031 1 97.5 337 GLN A C 1
ATOM 2594 O O . GLN A 1 337 ? -4.137 -3.541 -20.766 1 97.5 337 GLN A O 1
ATOM 2599 N N . GLY A 1 338 ? -6.012 -2.406 -20.141 1 97.75 338 GLY A N 1
ATOM 2600 C CA . GLY A 1 338 ? -5.727 -2.408 -18.719 1 97.75 338 GLY A CA 1
ATOM 2601 C C . GLY A 1 338 ? -6.391 -1.268 -17.984 1 97.75 338 GLY A C 1
ATOM 2602 O O . GLY A 1 338 ? -6.902 -0.332 -18.594 1 97.75 338 GLY A O 1
ATOM 2603 N N . ILE A 1 339 ? -6.48 -1.394 -16.719 1 98.38 339 ILE A N 1
ATOM 2604 C CA . ILE A 1 339 ? -6.832 -0.331 -15.773 1 98.38 339 ILE A CA 1
ATOM 2605 C C . ILE A 1 339 ? -5.844 -0.326 -14.609 1 98.38 339 ILE A C 1
ATOM 2607 O O . ILE A 1 339 ? -5.855 -1.23 -13.773 1 98.38 339 ILE A O 1
ATOM 2611 N N . ALA A 1 340 ? -4.965 0.693 -14.586 1 97.69 340 ALA A N 1
ATOM 2612 C CA . ALA A 1 340 ? -4.051 0.801 -13.453 1 97.69 340 ALA A CA 1
ATOM 2613 C C . ALA A 1 340 ? -4.809 1.103 -12.164 1 97.69 340 ALA A C 1
ATOM 2615 O O . ALA A 1 340 ? -5.754 1.896 -12.156 1 97.69 340 ALA A O 1
ATOM 2616 N N . VAL A 1 341 ? -4.445 0.398 -11.078 1 97.25 341 VAL A N 1
ATOM 2617 C CA . VAL A 1 341 ? -5.16 0.518 -9.812 1 97.25 341 VAL A CA 1
ATOM 2618 C C . VAL A 1 341 ? -4.18 0.9 -8.703 1 97.25 341 VAL A C 1
ATOM 2620 O O . VAL A 1 341 ? -3.09 0.336 -8.609 1 97.25 341 VAL A O 1
ATOM 2623 N N . TYR A 1 342 ? -4.516 1.927 -7.906 1 95 342 TYR A N 1
ATOM 2624 C CA . TYR A 1 342 ? -3.787 2.201 -6.672 1 95 342 TYR A CA 1
ATOM 2625 C C . TYR A 1 342 ? -4.707 2.805 -5.617 1 95 342 TYR A C 1
ATOM 2627 O O . TYR A 1 342 ? -5.836 3.193 -5.922 1 95 342 TYR A O 1
ATOM 2635 N N . GLY A 1 343 ? -4.289 2.756 -4.453 1 93.25 343 GLY A N 1
ATOM 2636 C CA . GLY A 1 343 ? -5.043 3.275 -3.324 1 93.25 343 GLY A CA 1
ATOM 2637 C C . GLY A 1 343 ? -4.547 2.756 -1.987 1 93.25 343 GLY A C 1
ATOM 2638 O O . GLY A 1 343 ? -3.814 1.766 -1.933 1 93.25 343 GLY A O 1
ATOM 2639 N N . ASN A 1 344 ? -4.895 3.443 -0.946 1 89.94 344 ASN A N 1
ATOM 2640 C CA . ASN A 1 344 ? -4.566 3.031 0.414 1 89.94 344 ASN A CA 1
ATOM 2641 C C . ASN A 1 344 ? -5.773 3.133 1.34 1 89.94 344 ASN A C 1
ATOM 2643 O O . ASN A 1 344 ? -6.707 2.332 1.24 1 89.94 344 ASN A O 1
ATOM 2647 N N . LYS A 1 345 ? -5.844 4.129 2.279 1 81.5 345 LYS A N 1
ATOM 2648 C CA . LYS A 1 345 ? -7.02 4.18 3.146 1 81.5 345 LYS A CA 1
ATOM 2649 C C . LYS A 1 345 ? -7.27 5.598 3.646 1 81.5 345 LYS A C 1
ATOM 2651 O O . LYS A 1 345 ? -6.344 6.402 3.744 1 81.5 345 LYS A O 1
ATOM 2656 N N . GLY A 1 346 ? -8.602 5.758 4.02 1 72.44 346 GLY A N 1
ATOM 2657 C CA . GLY A 1 346 ? -9.234 6.699 4.926 1 72.44 346 GLY A CA 1
ATOM 2658 C C . GLY A 1 346 ? -8.836 8.141 4.664 1 72.44 346 GLY A C 1
ATOM 2659 O O . GLY A 1 346 ? -8.711 8.555 3.512 1 72.44 346 GLY A O 1
ATOM 2660 N N . SER A 1 347 ? -8.82 8.773 5.723 1 79.69 347 SER A N 1
ATOM 2661 C CA . SER A 1 347 ? -8.477 10.188 5.832 1 79.69 347 SER A CA 1
ATOM 2662 C C . SER A 1 347 ? -6.977 10.406 5.648 1 79.69 347 SER A C 1
ATOM 2664 O O . SER A 1 347 ? -6.543 11.508 5.309 1 79.69 347 SER A O 1
ATOM 2666 N N . THR A 1 348 ? -6.23 9.234 5.691 1 81.19 348 THR A N 1
ATOM 2667 C CA . THR A 1 348 ? -4.793 9.305 5.465 1 81.19 348 THR A CA 1
ATOM 2668 C C . THR A 1 348 ? -4.488 9.805 4.055 1 81.19 348 THR A C 1
ATOM 2670 O O . THR A 1 348 ? -3.639 10.68 3.869 1 81.19 348 THR A O 1
ATOM 2673 N N . ASP A 1 349 ? -5.215 9.273 3.129 1 83.69 349 ASP A N 1
ATOM 2674 C CA . ASP A 1 349 ? -4.988 9.656 1.738 1 83.69 349 ASP A CA 1
ATOM 2675 C C . ASP A 1 349 ? -5.387 11.109 1.501 1 83.69 349 ASP A C 1
ATOM 2677 O O . ASP A 1 349 ? -4.824 11.781 0.629 1 83.69 349 ASP A O 1
ATOM 2681 N N . GLN A 1 350 ? -6.328 11.539 2.258 1 81.5 350 GLN A N 1
ATOM 2682 C CA . GLN A 1 350 ? -6.746 12.938 2.178 1 81.5 350 GLN A CA 1
ATOM 2683 C C . GLN A 1 350 ? -5.586 13.875 2.512 1 81.5 350 GLN A C 1
ATOM 2685 O O . GLN A 1 350 ? -5.473 14.961 1.936 1 81.5 350 GLN A O 1
ATOM 2690 N N . HIS A 1 351 ? -4.781 13.406 3.377 1 80.31 351 HIS A N 1
ATOM 2691 C CA . HIS A 1 351 ? -3.627 14.18 3.812 1 80.31 351 HIS A CA 1
ATOM 2692 C C . HIS A 1 351 ? -2.373 13.789 3.039 1 80.31 351 HIS A C 1
ATOM 2694 O O . HIS A 1 351 ? -1.254 14.031 3.494 1 80.31 351 HIS A O 1
ATOM 2700 N N . ALA A 1 352 ? -2.619 13.141 1.872 1 85.81 352 ALA A N 1
ATOM 2701 C CA . ALA A 1 352 ? -1.502 12.68 1.05 1 85.81 352 ALA A CA 1
ATOM 2702 C C . ALA A 1 352 ? -1.758 12.961 -0.428 1 85.81 352 ALA A C 1
ATOM 2704 O O . ALA A 1 352 ? -1.641 14.109 -0.878 1 85.81 352 ALA A O 1
ATOM 2705 N N . TYR A 1 353 ? -2.232 12.078 -1.14 1 88.25 353 TYR A N 1
ATOM 2706 C CA . TYR A 1 353 ? -2.195 12.25 -2.588 1 88.25 353 TYR A CA 1
ATOM 2707 C C . TYR A 1 353 ? -3.525 12.773 -3.111 1 88.25 353 TYR A C 1
ATOM 2709 O O . TYR A 1 353 ? -3.652 13.094 -4.297 1 88.25 353 TYR A O 1
ATOM 2717 N N . VAL A 1 354 ? -4.523 13.062 -2.186 1 90.06 354 VAL A N 1
ATOM 2718 C CA . VAL A 1 354 ? -5.789 13.641 -2.637 1 90.06 354 VAL A CA 1
ATOM 2719 C C . VAL A 1 354 ? -5.559 15.062 -3.143 1 90.06 354 VAL A C 1
ATOM 2721 O O . VAL A 1 354 ? -6.32 15.562 -3.975 1 90.06 354 VAL A O 1
ATOM 2724 N N . GLN A 1 355 ? -4.457 15.703 -2.678 1 91.94 355 GLN A N 1
ATOM 2725 C CA . GLN A 1 355 ? -4.059 16.984 -3.254 1 91.94 355 GLN A CA 1
ATOM 2726 C C . GLN A 1 355 ? -3.984 16.906 -4.773 1 91.94 355 GLN A C 1
ATOM 2728 O O . GLN A 1 355 ? -4.539 17.75 -5.473 1 91.94 355 GLN A O 1
ATOM 2733 N N . GLN A 1 356 ? -3.307 15.891 -5.246 1 94.94 356 GLN A N 1
ATOM 2734 C CA . GLN A 1 356 ? -3.201 15.734 -6.691 1 94.94 356 GLN A CA 1
ATOM 2735 C C . GLN A 1 356 ? -4.539 15.328 -7.301 1 94.94 356 GLN A C 1
ATOM 2737 O O . GLN A 1 356 ? -4.895 15.781 -8.391 1 94.94 356 GLN A O 1
ATOM 2742 N N . LEU A 1 357 ? -5.293 14.492 -6.617 1 95.25 357 LEU A N 1
ATOM 2743 C CA . LEU A 1 357 ? -6.574 14.047 -7.152 1 95.25 357 LEU A CA 1
ATOM 2744 C C . LEU A 1 357 ? -7.512 15.227 -7.383 1 95.25 357 LEU A C 1
ATOM 2746 O O . LEU A 1 357 ? -8.273 15.242 -8.352 1 95.25 357 LEU A O 1
ATOM 2750 N N . ARG A 1 358 ? -7.414 16.188 -6.52 1 94.25 358 ARG A N 1
ATOM 2751 C CA . ARG A 1 358 ? -8.336 17.312 -6.613 1 94.25 358 ARG A CA 1
ATOM 2752 C C . ARG A 1 358 ? -7.82 18.359 -7.578 1 94.25 358 ARG A C 1
ATOM 2754 O O . ARG A 1 358 ? -8.594 18.953 -8.336 1 94.25 358 ARG A O 1
ATOM 2761 N N . GLU A 1 359 ? -6.492 18.609 -7.555 1 94.81 359 GLU A N 1
ATOM 2762 C CA . GLU A 1 359 ? -5.977 19.797 -8.227 1 94.81 359 GLU A CA 1
ATOM 2763 C C . GLU A 1 359 ? -5.098 19.406 -9.422 1 94.81 359 GLU A C 1
ATOM 2765 O O . GLU A 1 359 ? -4.836 20.234 -10.297 1 94.81 359 GLU A O 1
ATOM 2770 N N . GLY A 1 360 ? -4.613 18.219 -9.414 1 96.44 360 GLY A N 1
ATOM 2771 C CA . GLY A 1 360 ? -3.592 17.844 -10.383 1 96.44 360 GLY A CA 1
ATOM 2772 C C . GLY A 1 360 ? -4.16 17.203 -11.641 1 96.44 360 GLY A C 1
ATOM 2773 O O . GLY A 1 360 ? -5.23 17.594 -12.109 1 96.44 360 GLY A O 1
ATOM 2774 N N . VAL A 1 361 ? -3.359 16.344 -12.219 1 96.12 361 VAL A N 1
ATOM 2775 C CA . VAL A 1 361 ? -3.668 15.703 -13.492 1 96.12 361 VAL A CA 1
ATOM 2776 C C . VAL A 1 361 ? -4.969 14.906 -13.359 1 96.12 361 VAL A C 1
ATOM 2778 O O . VAL A 1 361 ? -5.215 14.273 -12.336 1 96.12 361 VAL A O 1
ATOM 2781 N N . HIS A 1 362 ? -5.824 15.055 -14.344 1 95.31 362 HIS A N 1
ATOM 2782 C CA . HIS A 1 362 ? -7.117 14.375 -14.367 1 95.31 362 HIS A CA 1
ATOM 2783 C C . HIS A 1 362 ? -7.023 13.039 -15.086 1 95.31 362 HIS A C 1
ATOM 2785 O O . HIS A 1 362 ? -7.699 12.828 -16.094 1 95.31 362 HIS A O 1
ATOM 2791 N N . ASN A 1 363 ? -6.336 12.094 -14.453 1 96.69 363 ASN A N 1
ATOM 2792 C CA . ASN A 1 363 ? -6.043 10.812 -15.094 1 96.69 363 ASN A CA 1
ATOM 2793 C C . ASN A 1 363 ? -6.566 9.641 -14.266 1 96.69 363 ASN A C 1
ATOM 2795 O O . ASN A 1 363 ? -5.945 8.578 -14.227 1 96.69 363 ASN A O 1
ATOM 2799 N N . PHE A 1 364 ? -7.734 9.898 -13.641 1 97.62 364 PHE A N 1
ATOM 2800 C CA . PHE A 1 364 ? -8.211 8.836 -12.766 1 97.62 364 PHE A CA 1
ATOM 2801 C C . PHE A 1 364 ? -9.727 8.914 -12.594 1 97.62 364 PHE A C 1
ATOM 2803 O O . PHE A 1 364 ? -10.352 9.883 -13.023 1 97.62 364 PHE A O 1
ATOM 2810 N N . PHE A 1 365 ? -10.312 7.871 -12.086 1 98.12 365 PHE A N 1
ATOM 2811 C CA . PHE A 1 365 ? -11.609 7.863 -11.438 1 98.12 365 PHE A CA 1
ATOM 2812 C C . PHE A 1 365 ? -11.539 7.16 -10.086 1 98.12 365 PHE A C 1
ATOM 2814 O O . PHE A 1 365 ? -10.648 6.34 -9.859 1 98.12 365 PHE A O 1
ATOM 2821 N N . VAL A 1 366 ? -12.445 7.52 -9.203 1 97.38 366 VAL A N 1
ATOM 2822 C CA . VAL A 1 366 ? -12.32 7.051 -7.828 1 97.38 366 VAL A CA 1
ATOM 2823 C C . VAL A 1 366 ? -13.375 5.977 -7.551 1 97.38 366 VAL A C 1
ATOM 2825 O O . VAL A 1 366 ? -14.484 6.035 -8.086 1 97.38 366 VAL A O 1
ATOM 2828 N N . THR A 1 367 ? -13.023 5.027 -6.812 1 97.62 367 THR A N 1
ATOM 2829 C CA . THR A 1 367 ? -13.969 4.141 -6.141 1 97.62 367 THR A CA 1
ATOM 2830 C C . THR A 1 367 ? -13.891 4.316 -4.625 1 97.62 367 THR A C 1
ATOM 2832 O O . THR A 1 367 ? -12.875 3.986 -4.012 1 97.62 367 THR A O 1
ATOM 2835 N N . PHE A 1 368 ? -14.938 4.812 -4.047 1 97.12 368 PHE A N 1
ATOM 2836 C CA . PHE A 1 368 ? -15.07 4.891 -2.598 1 97.12 368 PHE A CA 1
ATOM 2837 C C . PHE A 1 368 ? -15.664 3.605 -2.037 1 97.12 368 PHE A C 1
ATOM 2839 O O . PHE A 1 368 ? -16.594 3.035 -2.627 1 97.12 368 PHE A O 1
ATOM 2846 N N . ILE A 1 369 ? -15.141 3.113 -0.958 1 97.75 369 ILE A N 1
ATOM 2847 C CA . ILE A 1 369 ? -15.789 2.045 -0.2 1 97.75 369 ILE A CA 1
ATOM 2848 C C . ILE A 1 369 ? -16.219 2.572 1.165 1 97.75 369 ILE A C 1
ATOM 2850 O O . ILE A 1 369 ? -15.383 2.834 2.031 1 97.75 369 ILE A O 1
ATOM 2854 N N . GLU A 1 370 ? -17.484 2.682 1.366 1 97.19 370 GLU A N 1
ATOM 2855 C CA . GLU A 1 370 ? -18.094 3.145 2.613 1 97.19 370 GLU A CA 1
ATOM 2856 C C . GLU A 1 370 ? -18.578 1.974 3.455 1 97.19 370 GLU A C 1
ATOM 2858 O O . GLU A 1 370 ? -19.266 1.081 2.945 1 97.19 370 GLU A O 1
ATOM 2863 N N . VAL A 1 371 ? -18.203 1.915 4.668 1 97.88 371 VAL A N 1
ATOM 2864 C CA . VAL A 1 371 ? -18.75 0.979 5.648 1 97.88 371 VAL A CA 1
ATOM 2865 C C . VAL A 1 371 ? -19.578 1.737 6.68 1 97.88 371 VAL A C 1
ATOM 2867 O O . VAL A 1 371 ? -19.062 2.621 7.371 1 97.88 371 VAL A O 1
ATOM 2870 N N . LEU A 1 372 ? -20.797 1.429 6.809 1 98 372 LEU A N 1
ATOM 2871 C CA . LEU A 1 372 ? -21.719 2.225 7.613 1 98 372 LEU A CA 1
ATOM 2872 C C . LEU A 1 372 ? -21.438 2.051 9.102 1 98 372 LEU A C 1
ATOM 2874 O O . LEU A 1 372 ? -21.422 3.029 9.852 1 98 372 LEU A O 1
ATOM 2878 N N . LYS A 1 373 ? -21.234 0.814 9.508 1 97.94 373 LYS A N 1
ATOM 2879 C CA . LYS A 1 373 ? -20.969 0.557 10.914 1 97.94 373 LYS A CA 1
ATOM 2880 C C . LYS A 1 373 ? -19.531 0.966 11.289 1 97.94 373 LYS A C 1
ATOM 2882 O O . LYS A 1 373 ? -18.578 0.552 10.633 1 97.94 373 LYS A O 1
ATOM 2887 N N . ASP A 1 374 ? -19.391 1.69 12.352 1 97.31 374 ASP A N 1
ATOM 2888 C CA . ASP A 1 374 ? -18.109 2.293 12.695 1 97.31 374 ASP A CA 1
ATOM 2889 C C . ASP A 1 374 ? -17.234 1.309 13.461 1 97.31 374 ASP A C 1
ATOM 2891 O O . ASP A 1 374 ? -16.016 1.236 13.219 1 97.31 374 ASP A O 1
ATOM 2895 N N . ARG A 1 375 ? -17.688 0.657 14.422 1 97.25 375 ARG A N 1
ATOM 2896 C CA . ARG A 1 375 ? -16.969 -0.273 15.289 1 97.25 375 ARG A CA 1
ATOM 2897 C C . ARG A 1 375 ? -17.938 -1.207 16 1 97.25 375 ARG A C 1
ATOM 2899 O O . ARG A 1 375 ? -19.156 -1.029 15.922 1 97.25 375 ARG A O 1
ATOM 2906 N N . GLN A 1 376 ? -17.234 -2.254 16.625 1 92.56 376 GLN A N 1
ATOM 2907 C CA . GLN A 1 376 ? -18.031 -3.088 17.516 1 92.56 376 GLN A CA 1
ATOM 2908 C C . GLN A 1 376 ? -18.156 -2.455 18.906 1 92.56 376 GLN A C 1
ATOM 2910 O O . GLN A 1 376 ? -17.172 -1.935 19.438 1 92.56 376 GLN A O 1
ATOM 2915 N N . GLY A 1 377 ? -19.25 -2.221 19.422 1 90.31 377 GLY A N 1
ATOM 2916 C CA . GLY A 1 377 ? -19.438 -1.64 20.75 1 90.31 377 GLY A CA 1
ATOM 2917 C C . GLY A 1 377 ? -19.781 -0.164 20.703 1 90.31 377 GLY A C 1
ATOM 2918 O O . GLY A 1 377 ? -20 0.399 19.625 1 90.31 377 GLY A O 1
ATOM 2919 N N . PRO A 1 378 ? -19.75 0.508 21.797 1 93.94 378 PRO A N 1
ATOM 2920 C CA . PRO A 1 378 ? -20.156 1.917 21.859 1 93.94 378 PRO A CA 1
ATOM 2921 C C . PRO A 1 378 ? -19.016 2.865 21.484 1 93.94 378 PRO A C 1
ATOM 2923 O O . PRO A 1 378 ? -17.844 2.51 21.594 1 93.94 378 PRO A O 1
ATOM 2926 N N . SER A 1 379 ? -19.391 4.031 21 1 96.44 379 SER A N 1
ATOM 2927 C CA . SER A 1 379 ? -18.438 5.074 20.656 1 96.44 379 SER A CA 1
ATOM 2928 C C . SER A 1 379 ? -18.562 6.273 21.594 1 96.44 379 SER A C 1
ATOM 2930 O O . SER A 1 379 ? -19.672 6.637 22 1 96.44 379 SER A O 1
ATOM 2932 N N . MET A 1 380 ? -17.422 6.824 21.891 1 95.06 380 MET A N 1
ATOM 2933 C CA . MET A 1 380 ? -17.422 8.07 22.656 1 95.06 380 MET A CA 1
ATOM 2934 C C . MET A 1 380 ? -17.641 9.266 21.734 1 95.06 380 MET A C 1
ATOM 2936 O O . MET A 1 380 ? -17.281 9.219 20.547 1 95.06 380 MET A O 1
ATOM 2940 N N . GLU A 1 381 ? -18.188 10.32 22.344 1 95.56 381 GLU A N 1
ATOM 2941 C CA . GLU A 1 381 ? -18.219 11.586 21.625 1 95.56 381 GLU A CA 1
ATOM 2942 C C . GLU A 1 381 ? -16.875 12.289 21.656 1 95.56 381 GLU A C 1
ATOM 2944 O O . GLU A 1 381 ? -16.266 12.43 22.734 1 95.56 381 GLU A O 1
ATOM 2949 N N . VAL A 1 382 ? -16.406 12.648 20.531 1 95.31 382 VAL A N 1
ATOM 2950 C CA . VAL A 1 382 ? -15.164 13.422 20.469 1 95.31 382 VAL A CA 1
ATOM 2951 C C . VAL A 1 382 ? -15.492 14.914 20.406 1 95.31 382 VAL A C 1
ATOM 2953 O O . VAL A 1 382 ? -14.656 15.75 20.766 1 95.31 382 VAL A O 1
ATOM 2956 N N . GLU A 1 383 ? -16.562 15.258 19.922 1 93.5 383 GLU A N 1
ATOM 2957 C CA . GLU A 1 383 ? -17.266 16.531 20.016 1 93.5 383 GLU A CA 1
ATOM 2958 C C . GLU A 1 383 ? -18.75 16.328 20.312 1 93.5 383 GLU A C 1
ATOM 2960 O O . GLU A 1 383 ? -19.297 15.258 20.078 1 93.5 383 GLU A O 1
ATOM 2965 N N . PRO A 1 384 ? -19.344 17.391 20.859 1 90.75 384 PRO A N 1
ATOM 2966 C CA . PRO A 1 384 ? -20.766 17.203 21.141 1 90.75 384 PRO A CA 1
ATOM 2967 C C . PRO A 1 384 ? -21.547 16.688 19.953 1 90.75 384 PRO A C 1
ATOM 2969 O O . PRO A 1 384 ? -21.641 17.359 18.922 1 90.75 384 PRO A O 1
ATOM 2972 N N . GLY A 1 385 ? -22.062 15.5 20.078 1 90.5 385 GLY A N 1
ATOM 2973 C CA . GLY A 1 385 ? -22.938 14.922 19.078 1 90.5 385 GLY A CA 1
ATOM 2974 C C . GLY A 1 385 ? -22.188 14.227 17.953 1 90.5 385 GLY A C 1
ATOM 2975 O O . GLY A 1 385 ? -22.797 13.75 17 1 90.5 385 GLY A O 1
ATOM 2976 N N . ALA A 1 386 ? -20.875 14.141 18.062 1 94.62 386 ALA A N 1
ATOM 2977 C CA . ALA A 1 386 ? -20.109 13.547 16.969 1 94.62 386 ALA A CA 1
ATOM 2978 C C . ALA A 1 386 ? -19.062 12.578 17.516 1 94.62 386 ALA A C 1
ATOM 2980 O O . ALA A 1 386 ? -18.422 12.852 18.531 1 94.62 386 ALA A O 1
ATOM 2981 N N . THR A 1 387 ? -18.953 11.438 16.891 1 97.12 387 THR A N 1
ATOM 2982 C CA . THR A 1 387 ? -17.953 10.43 17.219 1 97.12 387 THR A CA 1
ATOM 2983 C C . THR A 1 387 ? -16.859 10.406 16.156 1 97.12 387 THR A C 1
ATOM 2985 O O . THR A 1 387 ? -16.938 11.109 15.148 1 97.12 387 THR A O 1
ATOM 2988 N N . SER A 1 388 ? -15.727 9.656 16.438 1 96.56 388 SER A N 1
ATOM 2989 C CA . SER A 1 388 ? -14.672 9.484 15.445 1 96.56 388 SER A CA 1
ATOM 2990 C C . SER A 1 388 ? -15.234 8.898 14.156 1 96.56 388 SER A C 1
ATOM 2992 O O . SER A 1 388 ? -14.789 9.266 13.062 1 96.56 388 SER A O 1
ATOM 2994 N N . GLY A 1 389 ? -16.172 7.961 14.328 1 96.88 389 GLY A N 1
ATOM 2995 C CA . GLY A 1 389 ? -16.812 7.387 13.164 1 96.88 389 GLY A CA 1
ATOM 2996 C C . GLY A 1 389 ? -17.578 8.406 12.344 1 96.88 389 GLY A C 1
ATOM 2997 O O . GLY A 1 389 ? -17.625 8.32 11.109 1 96.88 389 GLY A O 1
ATOM 2998 N N . ASP A 1 390 ? -18.25 9.391 13 1 96.94 390 ASP A N 1
ATOM 2999 C CA . ASP A 1 390 ? -18.953 10.461 12.305 1 96.94 390 ASP A CA 1
ATOM 3000 C C . ASP A 1 390 ? -17.984 11.312 11.492 1 96.94 390 ASP A C 1
ATOM 3002 O O . ASP A 1 390 ? -18.297 11.711 10.367 1 96.94 390 ASP A O 1
ATOM 3006 N N . TYR A 1 391 ? -16.859 11.609 12.102 1 95.5 391 TYR A N 1
ATOM 3007 C CA . TYR A 1 391 ? -15.844 12.352 11.367 1 95.5 391 TYR A CA 1
ATOM 3008 C C . TYR A 1 391 ? -15.383 11.578 10.141 1 95.5 391 TYR A C 1
ATOM 3010 O O . TYR A 1 391 ? -15.203 12.156 9.062 1 95.5 391 TYR A O 1
ATOM 3018 N N . LEU A 1 392 ? -15.164 10.273 10.297 1 96 392 LEU A N 1
ATOM 3019 C CA . LEU A 1 392 ? -14.742 9.438 9.172 1 96 392 LEU A CA 1
ATOM 3020 C C . LEU A 1 392 ? -15.758 9.508 8.039 1 96 392 LEU A C 1
ATOM 3022 O O . LEU A 1 392 ? -15.375 9.664 6.871 1 96 392 LEU A O 1
ATOM 3026 N N . SER A 1 393 ? -17.047 9.367 8.375 1 96.44 393 SER A N 1
ATOM 3027 C CA . SER A 1 393 ? -18.109 9.477 7.391 1 96.44 393 SER A CA 1
ATOM 3028 C C . SER A 1 393 ? -18.141 10.859 6.746 1 96.44 393 SER A C 1
ATOM 3030 O O . SER A 1 393 ? -18.344 10.977 5.539 1 96.44 393 SER A O 1
ATOM 3032 N N . GLY A 1 394 ? -18 11.867 7.562 1 95.44 394 GLY A N 1
ATOM 3033 C CA . GLY A 1 394 ? -17.953 13.227 7.051 1 95.44 394 GLY A CA 1
ATOM 3034 C C . GLY A 1 394 ? -16.812 13.445 6.07 1 95.44 394 GLY A C 1
ATOM 3035 O O . GLY A 1 394 ? -16.984 14.109 5.047 1 95.44 394 GLY A O 1
ATOM 3036 N N . PHE A 1 395 ? -15.633 12.93 6.402 1 94.12 395 PHE A N 1
ATOM 3037 C CA . PHE A 1 395 ? -14.477 13.07 5.523 1 94.12 395 PHE A CA 1
ATOM 3038 C C . PHE A 1 395 ? -14.727 12.367 4.191 1 94.12 395 PHE A C 1
ATOM 3040 O O . PHE A 1 395 ? -14.375 12.898 3.133 1 94.12 395 PHE A O 1
ATOM 3047 N N . PHE A 1 396 ? -15.336 11.195 4.211 1 95.44 396 PHE A N 1
ATOM 3048 C CA . PHE A 1 396 ? -15.711 10.492 2.99 1 95.44 396 PHE A CA 1
ATOM 3049 C C . PHE A 1 396 ? -16.625 11.352 2.129 1 95.44 396 PHE A C 1
ATOM 3051 O O . PHE A 1 396 ? -16.328 11.617 0.964 1 95.44 396 PHE A O 1
ATOM 3058 N N . GLN A 1 397 ? -17.688 11.828 2.717 1 95.88 397 GLN A N 1
ATOM 3059 C CA . GLN A 1 397 ? -18.672 12.609 1.983 1 95.88 397 GLN A CA 1
ATOM 3060 C C . GLN A 1 397 ? -18.078 13.914 1.463 1 95.88 397 GLN A C 1
ATOM 3062 O O . GLN A 1 397 ? -18.344 14.32 0.332 1 95.88 397 GLN A O 1
ATOM 3067 N N . GLY A 1 398 ? -17.266 14.531 2.338 1 93.5 398 GLY A N 1
ATOM 3068 C CA . GLY A 1 398 ? -16.594 15.75 1.929 1 93.5 398 GLY A CA 1
ATOM 3069 C C . GLY A 1 398 ? -15.664 15.555 0.742 1 93.5 398 GLY A C 1
ATOM 3070 O O . GLY A 1 398 ? -15.664 16.359 -0.194 1 93.5 398 GLY A O 1
ATOM 3071 N N . THR A 1 399 ? -14.836 14.516 0.755 1 93.5 399 THR A N 1
ATOM 3072 C CA . THR A 1 399 ? -13.914 14.227 -0.338 1 93.5 399 THR A CA 1
ATOM 3073 C C . THR A 1 399 ? -14.68 13.906 -1.62 1 93.5 399 THR A C 1
ATOM 3075 O O . THR A 1 399 ? -14.305 14.375 -2.701 1 93.5 399 THR A O 1
ATOM 3078 N N . ARG A 1 400 ? -15.727 13.102 -1.496 1 95 400 ARG A N 1
ATOM 3079 C CA . ARG A 1 400 ? -16.562 12.766 -2.637 1 95 400 ARG A CA 1
ATOM 3080 C C . ARG A 1 400 ? -17.125 14.016 -3.295 1 95 400 ARG A C 1
ATOM 3082 O O . ARG A 1 400 ? -17.094 14.156 -4.52 1 95 400 ARG A O 1
ATOM 3089 N N . SER A 1 401 ? -17.594 14.914 -2.479 1 93 401 SER A N 1
ATOM 3090 C CA . SER A 1 401 ? -18.172 16.156 -2.977 1 93 401 SER A CA 1
ATOM 3091 C C . SER A 1 401 ? -17.094 17.047 -3.598 1 93 401 SER A C 1
ATOM 3093 O O . SER A 1 401 ? -17.297 17.625 -4.668 1 93 401 SER A O 1
ATOM 3095 N N . ALA A 1 402 ? -15.953 17.188 -2.914 1 92.19 402 ALA A N 1
ATOM 3096 C CA . ALA A 1 402 ? -14.867 18.047 -3.379 1 92.19 402 ALA A CA 1
ATOM 3097 C C . ALA A 1 402 ? -14.336 17.578 -4.727 1 92.19 402 ALA A C 1
ATOM 3099 O O . ALA A 1 402 ? -14.016 18.391 -5.594 1 92.19 402 ALA A O 1
ATOM 3100 N N . LEU A 1 403 ? -14.219 16.312 -4.938 1 94.12 403 LEU A N 1
ATOM 3101 C CA . LEU A 1 403 ? -13.727 15.758 -6.195 1 94.12 403 LEU A CA 1
ATOM 3102 C C . LEU A 1 403 ? -14.742 15.961 -7.312 1 94.12 403 LEU A C 1
ATOM 3104 O O . LEU A 1 403 ? -14.383 16.328 -8.43 1 94.12 403 LEU A O 1
ATOM 3108 N N . TYR A 1 404 ? -15.992 15.75 -6.996 1 94.19 404 TYR A N 1
ATOM 3109 C CA . TYR A 1 404 ? -17.031 15.922 -8.008 1 94.19 404 TYR A CA 1
ATOM 3110 C C . TYR A 1 404 ? -17.078 17.359 -8.5 1 94.19 404 TYR A C 1
ATOM 3112 O O . TYR A 1 404 ? -17.312 17.609 -9.688 1 94.19 404 TYR A O 1
ATOM 3120 N N . GLU A 1 405 ? -16.891 18.297 -7.602 1 91.94 405 GLU A N 1
ATOM 3121 C CA . GLU A 1 405 ? -16.891 19.719 -7.953 1 91.94 405 GLU A CA 1
ATOM 3122 C C . GLU A 1 405 ? -15.828 20.031 -9 1 91.94 405 GLU A C 1
ATOM 3124 O O . GLU A 1 405 ? -15.977 20.969 -9.781 1 91.94 405 GLU A O 1
ATOM 3129 N N . LYS A 1 406 ? -14.797 19.234 -9.008 1 93.19 406 LYS A N 1
ATOM 3130 C CA . LYS A 1 406 ? -13.711 19.438 -9.969 1 93.19 406 LYS A CA 1
ATOM 3131 C C . LYS A 1 406 ? -13.867 18.531 -11.18 1 93.19 406 LYS A C 1
ATOM 3133 O O . LYS A 1 406 ? -12.93 18.344 -11.961 1 93.19 406 LYS A O 1
ATOM 3138 N N . GLY A 1 407 ? -15.031 17.875 -11.266 1 94.5 407 GLY A N 1
ATOM 3139 C CA . GLY A 1 407 ? -15.336 17.047 -12.422 1 94.5 407 GLY A CA 1
ATOM 3140 C C . GLY A 1 407 ? -14.711 15.672 -12.352 1 94.5 407 GLY A C 1
ATOM 3141 O O . GLY A 1 407 ? -14.602 14.984 -13.367 1 94.5 407 GLY A O 1
ATOM 3142 N N . ARG A 1 408 ? -14.234 15.305 -11.188 1 96.25 408 ARG A N 1
ATOM 3143 C CA . ARG A 1 408 ? -13.648 13.977 -11.031 1 96.25 408 ARG A CA 1
ATOM 3144 C C . ARG A 1 408 ? -14.727 12.93 -10.789 1 96.25 408 ARG A C 1
ATOM 3146 O O . ARG A 1 408 ? -15.492 13.023 -9.828 1 96.25 408 ARG A O 1
ATOM 3153 N N . GLU A 1 409 ? -14.773 11.867 -11.609 1 97.69 409 GLU A N 1
ATOM 3154 C CA . GLU A 1 409 ? -15.805 10.836 -11.547 1 97.69 409 GLU A CA 1
ATOM 3155 C C . GLU A 1 409 ? -15.523 9.852 -10.414 1 97.69 409 GLU A C 1
ATOM 3157 O O . GLU A 1 409 ? -14.367 9.625 -10.047 1 97.69 409 GLU A O 1
ATOM 3162 N N . SER A 1 410 ? -16.625 9.305 -9.875 1 97.69 410 SER A N 1
ATOM 3163 C CA . SER A 1 410 ? -16.422 8.312 -8.82 1 97.69 410 SER A CA 1
ATOM 3164 C C . SER A 1 410 ? -17.594 7.332 -8.766 1 97.69 410 SER A C 1
ATOM 3166 O O . SER A 1 410 ? -18.703 7.645 -9.219 1 97.69 410 SER A O 1
ATOM 3168 N N . VAL A 1 411 ? -17.312 6.137 -8.305 1 98.25 411 VAL A N 1
ATOM 3169 C CA . VAL A 1 411 ? -18.25 5.113 -7.875 1 98.25 411 VAL A CA 1
ATOM 3170 C C . VAL A 1 411 ? -18.156 4.922 -6.363 1 98.25 411 VAL A C 1
ATOM 3172 O O . VAL A 1 411 ? -17.078 5.051 -5.785 1 98.25 411 VAL A O 1
ATOM 3175 N N . THR A 1 412 ? -19.297 4.695 -5.711 1 98.31 412 THR A N 1
ATOM 3176 C CA . THR A 1 412 ? -19.281 4.402 -4.281 1 98.31 412 THR A CA 1
ATOM 3177 C C . THR A 1 412 ? -19.906 3.037 -4.004 1 98.31 412 THR A C 1
ATOM 3179 O O . THR A 1 412 ? -21.047 2.779 -4.395 1 98.31 412 THR A O 1
ATOM 3182 N N . ILE A 1 413 ? -19.188 2.191 -3.412 1 98.62 413 ILE A N 1
ATOM 3183 C CA . ILE A 1 413 ? -19.688 0.927 -2.891 1 98.62 413 ILE A CA 1
ATOM 3184 C C . ILE A 1 413 ? -19.906 1.037 -1.382 1 98.62 413 ILE A C 1
ATOM 3186 O O . ILE A 1 413 ? -19 1.448 -0.654 1 98.62 413 ILE A O 1
ATOM 3190 N N . THR A 1 414 ? -21.094 0.715 -0.903 1 98.44 414 THR A N 1
ATOM 3191 C CA . THR A 1 414 ? -21.422 0.789 0.517 1 98.44 414 THR A CA 1
ATOM 3192 C C . THR A 1 414 ? -21.812 -0.585 1.056 1 98.44 414 THR A C 1
ATOM 3194 O O . THR A 1 414 ? -22.625 -1.29 0.45 1 98.44 414 THR A O 1
ATOM 3197 N N . VAL A 1 415 ? -21.203 -0.991 2.113 1 98.31 415 VAL A N 1
ATOM 3198 C CA . VAL A 1 415 ? -21.625 -2.172 2.852 1 98.31 415 VAL A CA 1
ATOM 3199 C C . VAL A 1 415 ? -22.031 -1.775 4.27 1 98.31 415 VAL A C 1
ATOM 3201 O O . VAL A 1 415 ? -21.594 -0.742 4.781 1 98.31 415 VAL A O 1
ATOM 3204 N N . ARG A 1 416 ? -22.859 -2.545 4.871 1 97.38 416 ARG A N 1
ATOM 3205 C CA . ARG A 1 416 ? -23.359 -2.234 6.207 1 97.38 416 ARG A CA 1
ATOM 3206 C C . ARG A 1 416 ? -22.25 -2.371 7.246 1 97.38 416 ARG A C 1
ATOM 3208 O O . ARG A 1 416 ? -22.094 -1.508 8.117 1 97.38 416 ARG A O 1
ATOM 3215 N N . GLU A 1 417 ? -21.578 -3.479 7.27 1 97.25 417 GLU A N 1
ATOM 3216 C CA . GLU A 1 417 ? -20.469 -3.773 8.188 1 97.25 417 GLU A CA 1
ATOM 3217 C C . GLU A 1 417 ? -19.469 -4.715 7.543 1 97.25 417 GLU A C 1
ATOM 3219 O O . GLU A 1 417 ? -19.766 -5.387 6.555 1 97.25 417 GLU A O 1
ATOM 3224 N N . LEU A 1 418 ? -18.266 -4.684 8.047 1 97.31 418 LEU A N 1
ATOM 3225 C CA . LEU A 1 418 ? -17.266 -5.656 7.602 1 97.31 418 LEU A CA 1
ATOM 3226 C C . LEU A 1 418 ? -17.438 -6.977 8.344 1 97.31 418 LEU A C 1
ATOM 3228 O O . LEU A 1 418 ? -17.453 -7.008 9.578 1 97.31 418 LEU A O 1
ATOM 3232 N N . SER A 1 419 ? -17.672 -7.988 7.645 1 97.81 419 SER A N 1
ATOM 3233 C CA . SER A 1 419 ? -17.844 -9.359 8.094 1 97.81 419 SER A CA 1
ATOM 3234 C C . SER A 1 419 ? -17.344 -10.352 7.055 1 97.81 419 SER A C 1
ATOM 3236 O O . SER A 1 419 ? -17.062 -9.977 5.914 1 97.81 419 SER A O 1
ATOM 3238 N N . PRO A 1 420 ? -17.125 -11.602 7.516 1 98.5 420 PRO A N 1
ATOM 3239 C CA . PRO A 1 420 ? -16.766 -12.57 6.48 1 98.5 420 PRO A CA 1
ATOM 3240 C C . PRO A 1 420 ? -17.703 -12.539 5.281 1 98.5 420 PRO A C 1
ATOM 3242 O O . PRO A 1 420 ? -17.25 -12.555 4.133 1 98.5 420 PRO A O 1
ATOM 3245 N N . ALA A 1 421 ? -18.969 -12.344 5.484 1 98.56 421 ALA A N 1
ATOM 3246 C CA . ALA A 1 421 ? -19.953 -12.344 4.402 1 98.56 421 ALA A CA 1
ATOM 3247 C C . ALA A 1 421 ? -19.766 -11.141 3.488 1 98.56 421 ALA A C 1
ATOM 3249 O O . ALA A 1 421 ? -19.766 -11.273 2.262 1 98.56 421 ALA A O 1
ATOM 3250 N N . SER A 1 422 ? -19.641 -9.961 4.062 1 98.56 422 SER A N 1
ATOM 3251 C CA . SER A 1 422 ? -19.5 -8.773 3.232 1 98.56 422 SER A CA 1
ATOM 3252 C C . SER A 1 422 ? -18.172 -8.789 2.473 1 98.56 422 SER A C 1
ATOM 3254 O O . SER A 1 422 ? -18.109 -8.32 1.334 1 98.56 422 SER A O 1
ATOM 3256 N N . ILE A 1 423 ? -17.109 -9.297 3.098 1 98.75 423 ILE A N 1
ATOM 3257 C CA . ILE A 1 423 ? -15.82 -9.414 2.418 1 98.75 423 ILE A CA 1
ATOM 3258 C C . ILE A 1 423 ? -15.938 -10.398 1.256 1 98.75 423 ILE A C 1
ATOM 3260 O O . ILE A 1 423 ? -15.445 -10.133 0.158 1 98.75 423 ILE A O 1
ATOM 3264 N N . GLY A 1 424 ? -16.594 -11.555 1.552 1 98.81 424 GLY A N 1
ATOM 3265 C CA . GLY A 1 424 ? -16.859 -12.484 0.465 1 98.81 424 GLY A CA 1
ATOM 3266 C C . GLY A 1 424 ? -17.625 -11.852 -0.684 1 98.81 424 GLY A C 1
ATOM 3267 O O . GLY A 1 424 ? -17.297 -12.07 -1.852 1 98.81 424 GLY A O 1
ATOM 3268 N N . ALA A 1 425 ? -18.609 -11.047 -0.373 1 98.88 425 ALA A N 1
ATOM 3269 C CA . ALA A 1 425 ? -19.422 -10.383 -1.381 1 98.88 425 ALA A CA 1
ATOM 3270 C C . ALA A 1 425 ? -18.594 -9.398 -2.197 1 98.88 425 ALA A C 1
ATOM 3272 O O . ALA A 1 425 ? -18.734 -9.312 -3.418 1 98.88 425 ALA A O 1
ATOM 3273 N N . LEU A 1 426 ? -17.75 -8.656 -1.557 1 98.81 426 LEU A N 1
ATOM 3274 C CA . LEU A 1 426 ? -16.906 -7.684 -2.24 1 98.81 426 LEU A CA 1
ATOM 3275 C C . LEU A 1 426 ? -15.969 -8.375 -3.215 1 98.81 426 LEU A C 1
ATOM 3277 O O . LEU A 1 426 ? -15.789 -7.914 -4.344 1 98.81 426 LEU A O 1
ATOM 3281 N N . ILE A 1 427 ? -15.344 -9.484 -2.76 1 98.81 427 ILE A N 1
ATOM 3282 C CA . ILE A 1 427 ? -14.445 -10.242 -3.615 1 98.81 427 ILE A CA 1
ATOM 3283 C C . ILE A 1 427 ? -15.195 -10.734 -4.848 1 98.81 427 ILE A C 1
ATOM 3285 O O . ILE A 1 427 ? -14.75 -10.523 -5.98 1 98.81 427 ILE A O 1
ATOM 3289 N N . ALA A 1 428 ? -16.344 -11.312 -4.605 1 98.81 428 ALA A N 1
ATOM 3290 C CA . ALA A 1 428 ? -17.156 -11.859 -5.691 1 98.81 428 ALA A CA 1
ATOM 3291 C C . ALA A 1 428 ? -17.594 -10.758 -6.664 1 98.81 428 ALA A C 1
ATOM 3293 O O . ALA A 1 428 ? -17.578 -10.961 -7.879 1 98.81 428 ALA A O 1
ATOM 3294 N N . LEU A 1 429 ? -17.953 -9.633 -6.133 1 98.88 429 LEU A N 1
ATOM 3295 C CA . LEU A 1 429 ? -18.406 -8.5 -6.941 1 98.88 429 LEU A CA 1
ATOM 3296 C C . LEU A 1 429 ? -17.328 -8.094 -7.945 1 98.88 429 LEU A C 1
ATOM 3298 O O . LEU A 1 429 ? -17.609 -7.949 -9.133 1 98.88 429 LEU A O 1
ATOM 3302 N N . TYR A 1 430 ? -16.141 -7.984 -7.527 1 98.88 430 TYR A N 1
ATOM 3303 C CA . TYR A 1 430 ? -15.07 -7.492 -8.391 1 98.88 430 TYR A CA 1
ATOM 3304 C C . TYR A 1 430 ? -14.609 -8.57 -9.359 1 98.88 430 TYR A C 1
ATOM 3306 O O . TYR A 1 430 ? -14.234 -8.273 -10.5 1 98.88 430 TYR A O 1
ATOM 3314 N N . GLU A 1 431 ? -14.578 -9.844 -8.883 1 98.81 431 GLU A N 1
ATOM 3315 C CA . GLU A 1 431 ? -14.242 -10.922 -9.805 1 98.81 431 GLU A CA 1
ATOM 3316 C C . GLU A 1 431 ? -15.203 -10.961 -10.984 1 98.81 431 GLU A C 1
ATOM 3318 O O . GLU A 1 431 ? -14.789 -11.141 -12.133 1 98.81 431 GLU A O 1
ATOM 3323 N N . ARG A 1 432 ? -16.516 -10.773 -10.664 1 98.75 432 ARG A N 1
ATOM 3324 C CA . ARG A 1 432 ? -17.531 -10.742 -11.719 1 98.75 432 ARG A CA 1
ATOM 3325 C C . ARG A 1 432 ? -17.359 -9.516 -12.602 1 98.75 432 ARG A C 1
ATOM 3327 O O . ARG A 1 432 ? -17.484 -9.602 -13.828 1 98.75 432 ARG A O 1
ATOM 3334 N N . ALA A 1 433 ? -17.109 -8.383 -12.023 1 98.88 433 ALA A N 1
ATOM 3335 C CA . ALA A 1 433 ? -16.938 -7.145 -12.773 1 98.88 433 ALA A CA 1
ATOM 3336 C C . ALA A 1 433 ? -15.766 -7.262 -13.75 1 98.88 433 ALA A C 1
ATOM 3338 O O . ALA A 1 433 ? -15.844 -6.785 -14.883 1 98.88 433 ALA A O 1
ATOM 3339 N N . VAL A 1 434 ? -14.688 -7.906 -13.336 1 98.81 434 VAL A N 1
ATOM 3340 C CA . VAL A 1 434 ? -13.508 -8.102 -14.172 1 98.81 434 VAL A CA 1
ATOM 3341 C C . VAL A 1 434 ? -13.883 -8.938 -15.398 1 98.81 434 VAL A C 1
ATOM 3343 O O . VAL A 1 434 ? -13.508 -8.602 -16.516 1 98.81 434 VAL A O 1
ATOM 3346 N N . GLY A 1 435 ? -14.617 -10.039 -15.148 1 98.56 435 GLY A N 1
ATOM 3347 C CA . GLY A 1 435 ? -15.039 -10.875 -16.266 1 98.56 435 GLY A CA 1
ATOM 3348 C C . GLY A 1 435 ? -15.906 -10.148 -17.266 1 98.56 435 GLY A C 1
ATOM 3349 O O . GLY A 1 435 ? -15.695 -10.258 -18.469 1 98.56 435 GLY A O 1
ATOM 3350 N N . LEU A 1 436 ? -16.875 -9.383 -16.75 1 98.81 436 LEU A N 1
ATOM 3351 C CA . LEU A 1 436 ? -17.781 -8.641 -17.625 1 98.81 436 LEU A CA 1
ATOM 3352 C C . LEU A 1 436 ? -17.031 -7.566 -18.391 1 98.81 436 LEU A C 1
ATOM 3354 O O . LEU A 1 436 ? -17.219 -7.406 -19.609 1 98.81 436 LEU A O 1
ATOM 3358 N N . TYR A 1 437 ? -16.156 -6.859 -17.734 1 98.81 437 TYR A N 1
ATOM 3359 C CA . TYR A 1 437 ? -15.375 -5.828 -18.406 1 98.81 437 TYR A CA 1
ATOM 3360 C C . TYR A 1 437 ? -14.484 -6.434 -19.484 1 98.81 437 TYR A C 1
ATOM 3362 O O . TYR A 1 437 ? -14.359 -5.875 -20.578 1 98.81 437 TYR A O 1
ATOM 3370 N N . ALA A 1 438 ? -13.82 -7.555 -19.141 1 98.69 438 ALA A N 1
ATOM 3371 C CA . ALA A 1 438 ? -12.953 -8.219 -20.109 1 98.69 438 ALA A CA 1
ATOM 3372 C C . ALA A 1 438 ? -13.711 -8.57 -21.375 1 98.69 438 ALA A C 1
ATOM 3374 O O . ALA A 1 438 ? -13.18 -8.414 -22.484 1 98.69 438 ALA A O 1
ATOM 3375 N N . SER A 1 439 ? -14.922 -9.031 -21.219 1 98.38 439 SER A N 1
ATOM 3376 C CA . SER A 1 439 ? -15.766 -9.312 -22.391 1 98.38 439 SER A CA 1
ATOM 3377 C C . SER A 1 439 ? -16.078 -8.047 -23.172 1 98.38 439 SER A C 1
ATOM 3379 O O . SER A 1 439 ? -16.016 -8.039 -24.406 1 98.38 439 SER A O 1
ATOM 3381 N N . LEU A 1 440 ? -16.391 -6.973 -22.453 1 98.44 440 LEU A N 1
ATOM 3382 C CA . LEU A 1 440 ? -16.734 -5.703 -23.094 1 98.44 440 LEU A CA 1
ATOM 3383 C C . LEU A 1 440 ? -15.578 -5.203 -23.953 1 98.44 440 LEU A C 1
ATOM 3385 O O . LEU A 1 440 ? -15.805 -4.613 -25.016 1 98.44 440 LEU A O 1
ATOM 3389 N N . VAL A 1 441 ? -14.352 -5.465 -23.516 1 98.31 441 VAL A N 1
ATOM 3390 C CA . VAL A 1 441 ? -13.203 -4.93 -24.234 1 98.31 441 VAL A CA 1
ATOM 3391 C C . VAL A 1 441 ? -12.531 -6.043 -25.031 1 98.31 441 VAL A C 1
ATOM 3393 O O . VAL A 1 441 ? -11.445 -5.848 -25.594 1 98.31 441 VAL A O 1
ATOM 3396 N N . ASN A 1 442 ? -13.07 -7.242 -25.031 1 98.12 442 ASN A N 1
ATOM 3397 C CA . ASN A 1 442 ? -12.695 -8.375 -25.875 1 98.12 442 ASN A CA 1
ATOM 3398 C C . ASN A 1 442 ? -11.297 -8.883 -25.547 1 98.12 442 ASN A C 1
ATOM 3400 O O . ASN A 1 442 ? -10.492 -9.133 -26.438 1 98.12 442 ASN A O 1
ATOM 3404 N N . VAL A 1 443 ? -10.945 -9.039 -24.219 1 98 443 VAL A N 1
ATOM 3405 C CA . VAL A 1 443 ? -9.664 -9.625 -23.844 1 98 443 VAL A CA 1
ATOM 3406 C C . VAL A 1 443 ? -9.898 -10.875 -22.984 1 98 443 VAL A C 1
ATOM 3408 O O . VAL A 1 443 ? -10.992 -11.07 -22.453 1 98 443 VAL A O 1
ATOM 3411 N N . ASN A 1 444 ? -8.883 -11.766 -22.938 1 97.94 444 ASN A N 1
ATOM 3412 C CA . ASN A 1 444 ? -8.875 -12.922 -22.047 1 97.94 444 ASN A CA 1
ATOM 3413 C C . ASN A 1 444 ? -8.391 -12.562 -20.641 1 97.94 444 ASN A C 1
ATOM 3415 O O . ASN A 1 444 ? -7.195 -12.359 -20.438 1 97.94 444 ASN A O 1
ATOM 3419 N N . ALA A 1 445 ? -9.25 -12.578 -19.75 1 97.69 445 ALA A N 1
ATOM 3420 C CA . ALA A 1 445 ? -8.938 -12.141 -18.391 1 97.69 445 ALA A CA 1
ATOM 3421 C C . ALA A 1 445 ? -8.188 -13.219 -17.625 1 97.69 445 ALA A C 1
ATOM 3423 O O . ALA A 1 445 ? -7.684 -12.977 -16.516 1 97.69 445 ALA A O 1
ATOM 3424 N N . TYR A 1 446 ? -7.957 -14.367 -18.156 1 96.94 446 TYR A N 1
ATOM 3425 C CA . TYR A 1 446 ? -7.695 -15.492 -17.266 1 96.94 446 TYR A CA 1
ATOM 3426 C C . TYR A 1 446 ? -6.32 -16.094 -17.547 1 96.94 446 TYR A C 1
ATOM 3428 O O . TYR A 1 446 ? -5.895 -17.016 -16.859 1 96.94 446 TYR A O 1
ATOM 3436 N N . HIS A 1 447 ? -5.613 -15.578 -18.5 1 92.38 447 HIS A N 1
ATOM 3437 C CA . HIS A 1 447 ? -4.211 -15.938 -18.672 1 92.38 447 HIS A CA 1
ATOM 3438 C C . HIS A 1 447 ? -3.289 -14.836 -18.172 1 92.38 447 HIS A C 1
ATOM 3440 O O . HIS A 1 447 ? -3.76 -13.781 -17.734 1 92.38 447 HIS A O 1
ATOM 3446 N N . GLN A 1 448 ? -1.981 -15.117 -18.078 1 87.44 448 GLN A N 1
ATOM 3447 C CA . GLN A 1 448 ? -1.026 -14.125 -17.594 1 87.44 448 GLN A CA 1
ATOM 3448 C C . GLN A 1 448 ? 0.341 -14.312 -18.234 1 87.44 448 GLN A C 1
ATOM 3450 O O . GLN A 1 448 ? 1.33 -14.578 -17.547 1 87.44 448 GLN A O 1
ATOM 3455 N N . PRO A 1 449 ? 0.461 -14.094 -19.453 1 84.88 449 PRO A N 1
ATOM 3456 C CA . PRO A 1 449 ? 1.718 -14.305 -20.172 1 84.88 449 PRO A CA 1
ATOM 3457 C C . PRO A 1 449 ? 2.836 -13.383 -19.703 1 84.88 449 PRO A C 1
ATOM 3459 O O . PRO A 1 449 ? 4.012 -13.75 -19.75 1 84.88 449 PRO A O 1
ATOM 3462 N N . GLY A 1 450 ? 2.49 -12.25 -19.25 1 84.44 450 GLY A N 1
ATOM 3463 C CA . GLY A 1 450 ? 3.482 -11.273 -18.828 1 84.44 450 GLY A CA 1
ATOM 3464 C C . GLY A 1 450 ? 4.281 -11.711 -17.625 1 84.44 450 GLY A C 1
ATOM 3465 O O . GLY A 1 450 ? 5.473 -11.414 -17.516 1 84.44 450 GLY A O 1
ATOM 3466 N N . VAL A 1 451 ? 3.742 -12.438 -16.766 1 81.56 451 VAL A N 1
ATOM 3467 C CA . VAL A 1 451 ? 4.395 -12.914 -15.547 1 81.56 451 VAL A CA 1
ATOM 3468 C C . VAL A 1 451 ? 5.441 -13.969 -15.898 1 81.56 451 VAL A C 1
ATOM 3470 O O . VAL A 1 451 ? 6.527 -13.992 -15.312 1 81.56 451 VAL A O 1
ATOM 3473 N N . GLU A 1 452 ? 5.238 -14.766 -16.844 1 79.56 452 GLU A N 1
ATOM 3474 C CA . GLU A 1 452 ? 6.121 -15.852 -17.25 1 79.56 452 GLU A CA 1
ATOM 3475 C C . GLU A 1 452 ? 7.371 -15.32 -17.938 1 79.56 452 GLU A C 1
ATOM 3477 O O . GLU A 1 452 ? 8.461 -15.875 -17.766 1 79.56 452 GLU A O 1
ATOM 3482 N N . ALA A 1 453 ? 7.227 -14.25 -18.578 1 78.25 453 ALA A N 1
ATOM 3483 C CA . ALA A 1 453 ? 8.367 -13.648 -19.266 1 78.25 453 ALA A CA 1
ATOM 3484 C C . ALA A 1 453 ? 9.398 -13.133 -18.281 1 78.25 453 ALA A C 1
ATOM 3486 O O . ALA A 1 453 ? 10.609 -13.281 -18.484 1 78.25 453 ALA A O 1
ATOM 3487 N N . GLY A 1 454 ? 8.898 -12.555 -17.25 1 78.25 454 GLY A N 1
ATOM 3488 C CA . GLY A 1 454 ? 9.805 -12.078 -16.203 1 78.25 454 GLY A CA 1
ATOM 3489 C C . GLY A 1 454 ? 10.57 -13.195 -15.531 1 78.25 454 GLY A C 1
ATOM 3490 O O . GLY A 1 454 ? 11.766 -13.055 -15.25 1 78.25 454 GLY A O 1
ATOM 3491 N N . LYS A 1 455 ? 9.938 -14.266 -15.414 1 81.44 455 LYS A N 1
ATOM 3492 C CA . LYS A 1 455 ? 10.555 -15.438 -14.797 1 81.44 455 LYS A CA 1
ATOM 3493 C C . LYS A 1 455 ? 11.656 -16.016 -15.68 1 81.44 455 LYS A C 1
ATOM 3495 O O . LYS A 1 455 ? 12.719 -16.391 -15.188 1 81.44 455 LYS A O 1
ATOM 3500 N N . GLU A 1 456 ? 11.336 -16.078 -16.859 1 85.81 456 GLU A N 1
ATOM 3501 C CA . GLU A 1 456 ? 12.32 -16.578 -17.812 1 85.81 456 GLU A CA 1
ATOM 3502 C C . GLU A 1 456 ? 13.562 -15.711 -17.844 1 85.81 456 GLU A C 1
ATOM 3504 O O . GLU A 1 456 ? 14.688 -16.219 -17.859 1 85.81 456 GLU A O 1
ATOM 3509 N N . ALA A 1 457 ? 13.32 -14.469 -17.844 1 85.62 457 ALA A N 1
ATOM 3510 C CA . ALA A 1 457 ? 14.438 -13.523 -17.859 1 85.62 457 ALA A CA 1
ATOM 3511 C C . ALA A 1 457 ? 15.273 -13.664 -16.594 1 85.62 457 ALA A C 1
ATOM 3513 O O . ALA A 1 457 ? 16.5 -13.594 -16.641 1 85.62 457 ALA A O 1
ATOM 3514 N N . ALA A 1 458 ? 14.648 -13.883 -15.5 1 87.25 458 ALA A N 1
ATOM 3515 C CA . ALA A 1 458 ? 15.352 -14.078 -14.234 1 87.25 458 ALA A CA 1
ATOM 3516 C C . ALA A 1 458 ? 16.188 -15.352 -14.266 1 87.25 458 ALA A C 1
ATOM 3518 O O . ALA A 1 458 ? 17.297 -15.391 -13.734 1 87.25 458 ALA A O 1
ATOM 3519 N N . GLY A 1 459 ? 15.633 -16.344 -14.938 1 90.44 459 GLY A N 1
ATOM 3520 C CA . GLY A 1 459 ? 16.359 -17.594 -15.086 1 90.44 459 GLY A CA 1
ATOM 3521 C C . GLY A 1 459 ? 17.656 -17.438 -15.859 1 90.44 459 GLY A C 1
ATOM 3522 O O . GLY A 1 459 ? 18.672 -18.031 -15.492 1 90.44 459 GLY A O 1
ATOM 3523 N N . ALA A 1 460 ? 17.578 -16.625 -16.828 1 93.44 460 ALA A N 1
ATOM 3524 C CA . ALA A 1 460 ? 18.766 -16.375 -17.641 1 93.44 460 ALA A CA 1
ATOM 3525 C C . ALA A 1 460 ? 19.859 -15.688 -16.812 1 93.44 460 ALA A C 1
ATOM 3527 O O . ALA A 1 460 ? 21.047 -15.977 -16.969 1 93.44 460 ALA A O 1
ATOM 3528 N N . VAL A 1 461 ? 19.469 -14.812 -15.984 1 94.69 461 VAL A N 1
ATOM 3529 C CA . VAL A 1 461 ? 20.406 -14.094 -15.133 1 94.69 461 VAL A CA 1
ATOM 3530 C C . VAL A 1 461 ? 21.094 -15.07 -14.18 1 94.69 461 VAL A C 1
ATOM 3532 O O . VAL A 1 461 ? 22.312 -15.008 -13.992 1 94.69 461 VAL A O 1
ATOM 3535 N N . LEU A 1 462 ? 20.312 -15.977 -13.641 1 95.56 462 LEU A N 1
ATOM 3536 C CA . LEU A 1 462 ? 20.859 -16.922 -12.672 1 95.56 462 LEU A CA 1
ATOM 3537 C C . LEU A 1 462 ? 21.797 -17.922 -13.352 1 95.56 462 LEU A C 1
ATOM 3539 O O . LEU A 1 462 ? 22.797 -18.344 -12.766 1 95.56 462 LEU A O 1
ATOM 3543 N N . LYS A 1 463 ? 21.422 -18.297 -14.562 1 96.19 463 LYS A N 1
ATOM 3544 C CA . LYS A 1 463 ? 22.312 -19.172 -15.336 1 96.19 463 LYS A CA 1
ATOM 3545 C C . LYS A 1 463 ? 23.656 -18.484 -15.586 1 96.19 463 LYS A C 1
ATOM 3547 O O . LYS A 1 463 ? 24.703 -19.094 -15.406 1 96.19 463 LYS A O 1
ATOM 3552 N N . LEU A 1 464 ? 23.594 -17.281 -16 1 97.19 464 LEU A N 1
ATOM 3553 C CA . LEU A 1 464 ? 24.812 -16.516 -16.25 1 97.19 464 LEU A CA 1
ATOM 3554 C C . LEU A 1 464 ? 25.625 -16.375 -14.969 1 97.19 464 LEU A C 1
ATOM 3556 O O . LEU A 1 464 ? 26.859 -16.438 -14.992 1 97.19 464 LEU A O 1
ATOM 3560 N N . GLN A 1 465 ? 25 -16.125 -13.875 1 97.19 465 GLN A N 1
ATOM 3561 C CA . GLN A 1 465 ? 25.688 -16.062 -12.586 1 97.19 465 GLN A CA 1
ATOM 3562 C C . GLN A 1 465 ? 26.469 -17.328 -12.305 1 97.19 465 GLN A C 1
ATOM 3564 O O . GLN A 1 465 ? 27.609 -17.281 -11.828 1 97.19 465 GLN A O 1
ATOM 3569 N N . GLY A 1 466 ? 25.812 -18.469 -12.594 1 96.38 466 GLY A N 1
ATOM 3570 C CA . GLY A 1 466 ? 26.5 -19.734 -12.43 1 96.38 466 GLY A CA 1
ATOM 3571 C C . GLY A 1 466 ? 27.766 -19.844 -13.258 1 96.38 466 GLY A C 1
ATOM 3572 O O . GLY A 1 466 ? 28.797 -20.312 -12.781 1 96.38 466 GLY A O 1
ATOM 3573 N N . GLU A 1 467 ? 27.672 -19.391 -14.461 1 97.25 467 GLU A N 1
ATOM 3574 C CA . GLU A 1 467 ? 28.828 -19.406 -15.352 1 97.25 467 GLU A CA 1
ATOM 3575 C C . GLU A 1 467 ? 29.938 -18.5 -14.852 1 97.25 467 GLU A C 1
ATOM 3577 O O . GLU A 1 467 ? 31.109 -18.844 -14.922 1 97.25 467 GLU A O 1
ATOM 3582 N N . ILE A 1 468 ? 29.578 -17.359 -14.383 1 97.44 468 ILE A N 1
ATOM 3583 C CA . ILE A 1 468 ? 30.531 -16.375 -13.852 1 97.44 468 ILE A CA 1
ATOM 3584 C C . ILE A 1 468 ? 31.266 -16.984 -12.648 1 97.44 468 ILE A C 1
ATOM 3586 O O . ILE A 1 468 ? 32.5 -16.906 -12.57 1 97.44 468 ILE A O 1
ATOM 3590 N N . MET A 1 469 ? 30.5 -17.547 -11.75 1 95.56 469 MET A N 1
ATOM 3591 C CA . MET A 1 469 ? 31.078 -18.125 -10.547 1 95.56 469 MET A CA 1
ATOM 3592 C C . MET A 1 469 ? 32.031 -19.25 -10.898 1 95.56 469 MET A C 1
ATOM 3594 O O . MET A 1 469 ? 33.094 -19.391 -10.281 1 95.56 469 MET A O 1
ATOM 3598 N N . GLU A 1 470 ? 31.641 -20.062 -11.859 1 95.25 470 GLU A N 1
ATOM 3599 C CA . GLU A 1 470 ? 32.5 -21.141 -12.305 1 95.25 470 GLU A CA 1
ATOM 3600 C C . GLU A 1 470 ? 33.812 -20.609 -12.875 1 95.25 470 GLU A C 1
ATOM 3602 O O . GLU A 1 470 ? 34.906 -21.125 -12.578 1 95.25 470 GLU A O 1
ATOM 3607 N N . LEU A 1 471 ? 33.688 -19.594 -13.68 1 96.44 471 LEU A N 1
ATOM 3608 C CA . LEU A 1 471 ? 34.875 -19 -14.289 1 96.44 471 LEU A CA 1
ATOM 3609 C C . LEU A 1 471 ? 35.812 -18.406 -13.234 1 96.44 471 LEU A C 1
ATOM 3611 O O . LEU A 1 471 ? 37.031 -18.562 -13.297 1 96.44 471 LEU A O 1
ATOM 3615 N N . LEU A 1 472 ? 35.25 -17.688 -12.281 1 95.56 472 LEU A N 1
ATOM 3616 C CA . LEU A 1 472 ? 36.031 -17.094 -11.203 1 95.56 472 LEU A CA 1
ATOM 3617 C C . LEU A 1 472 ? 36.781 -18.172 -10.406 1 95.56 472 LEU A C 1
ATOM 3619 O O . LEU A 1 472 ? 37.938 -17.984 -10.023 1 95.56 472 LEU A O 1
ATOM 3623 N N . ARG A 1 473 ? 36.125 -19.266 -10.18 1 92.44 473 ARG A N 1
ATOM 3624 C CA . ARG A 1 473 ? 36.719 -20.359 -9.43 1 92.44 473 ARG A CA 1
ATOM 3625 C C . ARG A 1 473 ? 37.875 -21 -10.211 1 92.44 473 ARG A C 1
ATOM 3627 O O . ARG A 1 473 ? 38.844 -21.484 -9.625 1 92.44 473 ARG A O 1
ATOM 3634 N N . ARG A 1 474 ? 37.75 -21.062 -11.484 1 94.75 474 ARG A N 1
ATOM 3635 C CA . ARG A 1 474 ? 38.75 -21.688 -12.344 1 94.75 474 ARG A CA 1
ATOM 3636 C C . ARG A 1 474 ? 39.969 -20.797 -12.5 1 94.75 474 ARG A C 1
ATOM 3638 O O . ARG A 1 474 ? 41.062 -21.281 -12.82 1 94.75 474 ARG A O 1
ATOM 3645 N N . GLN A 1 475 ? 39.719 -19.531 -12.273 1 94.25 475 GLN A N 1
ATOM 3646 C CA . GLN A 1 475 ? 40.812 -18.578 -12.43 1 94.25 475 GLN A CA 1
ATOM 3647 C C . GLN A 1 475 ? 40.938 -17.703 -11.188 1 94.25 475 GLN A C 1
ATOM 3649 O O . GLN A 1 475 ? 40.812 -16.484 -11.258 1 94.25 475 GLN A O 1
ATOM 3654 N N . PRO A 1 476 ? 41.344 -18.266 -10.07 1 90.19 476 PRO A N 1
ATOM 3655 C CA . PRO A 1 476 ? 41.312 -17.562 -8.781 1 90.19 476 PRO A CA 1
ATOM 3656 C C . PRO A 1 476 ? 42.312 -16.391 -8.734 1 90.19 476 PRO A C 1
ATOM 3658 O O . PRO A 1 476 ? 42.156 -15.477 -7.93 1 90.19 476 PRO A O 1
ATOM 3661 N N . ASN A 1 477 ? 43.312 -16.328 -9.562 1 90.62 477 ASN A N 1
ATOM 3662 C CA . ASN A 1 477 ? 44.344 -15.297 -9.492 1 90.62 477 ASN A CA 1
ATOM 3663 C C . ASN A 1 477 ? 44.125 -14.234 -10.57 1 90.62 477 ASN A C 1
ATOM 3665 O O . ASN A 1 477 ? 45 -13.383 -10.773 1 90.62 477 ASN A O 1
ATOM 3669 N N . ARG A 1 478 ? 43.031 -14.297 -11.156 1 94.62 478 ARG A N 1
ATOM 3670 C CA . ARG A 1 478 ? 42.75 -13.344 -12.227 1 94.62 478 ARG A CA 1
ATOM 3671 C C . ARG A 1 478 ? 41.656 -12.367 -11.844 1 94.62 478 ARG A C 1
ATOM 3673 O O . ARG A 1 478 ? 40.656 -12.766 -11.25 1 94.62 478 ARG A O 1
ATOM 3680 N N . ASP A 1 479 ? 41.875 -11.117 -12.141 1 95.81 479 ASP A N 1
ATOM 3681 C CA . ASP A 1 479 ? 40.875 -10.055 -11.961 1 95.81 479 ASP A CA 1
ATOM 3682 C C . ASP A 1 479 ? 40.125 -9.773 -13.258 1 95.81 479 ASP A C 1
ATOM 3684 O O . ASP A 1 479 ? 40.719 -9.789 -14.336 1 95.81 479 ASP A O 1
ATOM 3688 N N . PHE A 1 480 ? 38.875 -9.594 -13.164 1 97.81 480 PHE A N 1
ATOM 3689 C CA . PHE A 1 480 ? 38.031 -9.305 -14.336 1 97.81 480 PHE A CA 1
ATOM 3690 C C . PHE A 1 480 ? 37.219 -8.039 -14.125 1 97.81 480 PHE A C 1
ATOM 3692 O O . PHE A 1 480 ? 36.625 -7.848 -13.055 1 97.81 480 PHE A O 1
ATOM 3699 N N . THR A 1 481 ? 37.219 -7.141 -15.086 1 97.75 481 THR A N 1
ATOM 3700 C CA . THR A 1 481 ? 36.125 -6.191 -15.172 1 97.75 481 THR A CA 1
ATOM 3701 C C . THR A 1 481 ? 34.875 -6.871 -15.688 1 97.75 481 THR A C 1
ATOM 3703 O O . THR A 1 481 ? 34.906 -8.023 -16.125 1 97.75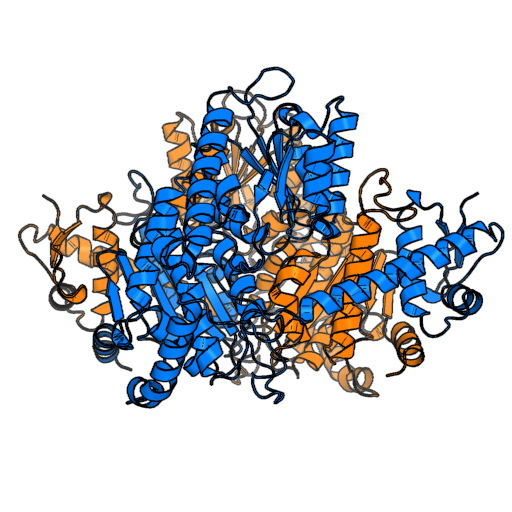 481 THR A O 1
ATOM 3706 N N . GLY A 1 482 ? 33.75 -6.215 -15.586 1 97.06 482 GLY A N 1
ATOM 3707 C CA . GLY A 1 482 ? 32.562 -6.742 -16.203 1 97.06 482 GLY A CA 1
ATOM 3708 C C . GLY A 1 482 ? 32.719 -7.074 -17.672 1 97.06 482 GLY A C 1
ATOM 3709 O O . GLY A 1 482 ? 32.281 -8.125 -18.125 1 97.06 482 GLY A O 1
ATOM 3710 N N . GLU A 1 483 ? 33.375 -6.207 -18.391 1 97.5 483 GLU A N 1
ATOM 3711 C CA . GLU A 1 483 ? 33.625 -6.391 -19.812 1 97.5 483 GLU A CA 1
ATOM 3712 C C . GLU A 1 483 ? 34.531 -7.578 -20.078 1 97.5 483 GLU A C 1
ATOM 3714 O O . GLU A 1 483 ? 34.281 -8.391 -20.953 1 97.5 483 GLU A O 1
ATOM 3719 N N . GLU A 1 484 ? 35.625 -7.676 -19.312 1 97.81 484 GLU A N 1
ATOM 3720 C CA . GLU A 1 484 ? 36.562 -8.789 -19.453 1 97.81 484 GLU A CA 1
ATOM 3721 C C . GLU A 1 484 ? 35.906 -10.125 -19.172 1 97.81 484 GLU A C 1
ATOM 3723 O O . GLU A 1 484 ? 36.125 -11.109 -19.859 1 97.81 484 GLU A O 1
ATOM 3728 N N . MET A 1 485 ? 35.094 -10.141 -18.109 1 97.88 485 MET A N 1
ATOM 3729 C CA . MET A 1 485 ? 34.375 -11.352 -17.734 1 97.88 485 MET A CA 1
ATOM 3730 C C . MET A 1 485 ? 33.406 -11.781 -18.844 1 97.88 485 MET A C 1
ATOM 3732 O O . MET A 1 485 ? 33.375 -12.953 -19.219 1 97.88 485 MET A O 1
ATOM 3736 N N . ALA A 1 486 ? 32.594 -10.789 -19.344 1 97.88 486 ALA A N 1
ATOM 3737 C CA . ALA A 1 486 ? 31.656 -11.102 -20.422 1 97.88 486 ALA A CA 1
ATOM 3738 C C . ALA A 1 486 ? 32.375 -11.656 -21.641 1 97.88 486 ALA A C 1
ATOM 3740 O O . ALA A 1 486 ? 31.891 -12.586 -22.297 1 97.88 486 ALA A O 1
ATOM 3741 N N . LEU A 1 487 ? 33.531 -11.086 -21.969 1 97.31 487 LEU A N 1
ATOM 3742 C CA . LEU A 1 487 ? 34.344 -11.547 -23.094 1 97.31 487 LEU A CA 1
ATOM 3743 C C . LEU A 1 487 ? 34.844 -12.953 -22.844 1 97.31 487 LEU A C 1
ATOM 3745 O O . LEU A 1 487 ? 34.844 -13.797 -23.75 1 97.31 487 LEU A O 1
ATOM 3749 N N . ALA A 1 488 ? 35.344 -13.18 -21.656 1 97.12 488 ALA A N 1
ATOM 3750 C CA . ALA A 1 488 ? 35.906 -14.484 -21.297 1 97.12 488 ALA A CA 1
ATOM 3751 C C . ALA A 1 488 ? 34.844 -15.57 -21.391 1 97.12 488 ALA A C 1
ATOM 3753 O O . ALA A 1 488 ? 35.125 -16.719 -21.719 1 97.12 488 ALA A O 1
ATOM 3754 N N . LEU A 1 489 ? 33.594 -15.227 -21.172 1 97.19 489 LEU A N 1
ATOM 3755 C CA . LEU A 1 489 ? 32.469 -16.156 -21.234 1 97.19 489 LEU A CA 1
ATOM 3756 C C . LEU A 1 489 ? 31.922 -16.25 -22.656 1 97.19 489 LEU A C 1
ATOM 3758 O O . LEU A 1 489 ? 30.969 -16.984 -22.891 1 97.19 489 LEU A O 1
ATOM 3762 N N . ALA A 1 490 ? 32.469 -15.539 -23.578 1 96.69 490 ALA A N 1
ATOM 3763 C CA . ALA A 1 490 ? 32.062 -15.492 -24.969 1 96.69 490 ALA A CA 1
ATOM 3764 C C . ALA A 1 490 ? 30.625 -14.969 -25.094 1 96.69 490 ALA A C 1
ATOM 3766 O O . ALA A 1 490 ? 29.859 -15.477 -25.906 1 96.69 490 ALA A O 1
ATOM 3767 N N . ARG A 1 491 ? 30.266 -14.023 -24.203 1 95.19 491 ARG A N 1
ATOM 3768 C CA . ARG A 1 491 ? 28.969 -13.359 -24.219 1 95.19 491 ARG A CA 1
ATOM 3769 C C . ARG A 1 491 ? 29.141 -11.844 -24.062 1 95.19 491 ARG A C 1
ATOM 3771 O O . ARG A 1 491 ? 28.562 -11.242 -23.141 1 95.19 491 ARG A O 1
ATOM 3778 N N . PRO A 1 492 ? 29.828 -11.234 -25.016 1 94.88 492 PRO A N 1
ATOM 3779 C CA . PRO A 1 492 ? 30.078 -9.805 -24.859 1 94.88 492 PRO A CA 1
ATOM 3780 C C . PRO A 1 492 ? 28.797 -8.977 -24.812 1 94.88 492 PRO A C 1
ATOM 3782 O O . PRO A 1 492 ? 28.797 -7.895 -24.203 1 94.88 492 PRO A O 1
ATOM 3785 N N . GLU A 1 493 ? 27.703 -9.5 -25.344 1 94.19 493 GLU A N 1
ATOM 3786 C CA . GLU A 1 493 ? 26.438 -8.773 -25.359 1 94.19 493 GLU A CA 1
ATOM 3787 C C . GLU A 1 493 ? 25.812 -8.75 -23.969 1 94.19 493 GLU A C 1
ATOM 3789 O O . GLU A 1 493 ? 24.938 -7.926 -23.688 1 94.19 493 GLU A O 1
ATOM 3794 N N . GLU A 1 494 ? 26.266 -9.602 -23.031 1 96.31 494 GLU A N 1
ATOM 3795 C CA . GLU A 1 494 ? 25.688 -9.695 -21.703 1 96.31 494 GLU A CA 1
ATOM 3796 C C . GLU A 1 494 ? 26.516 -8.891 -20.688 1 96.31 494 GLU A C 1
ATOM 3798 O O . GLU A 1 494 ? 26.469 -9.156 -19.484 1 96.31 494 GLU A O 1
ATOM 3803 N N . VAL A 1 495 ? 27.281 -7.918 -21.156 1 97.25 495 VAL A N 1
ATOM 3804 C CA . VAL A 1 495 ? 28.234 -7.199 -20.328 1 97.25 495 VAL A CA 1
ATOM 3805 C C . VAL A 1 495 ? 27.516 -6.512 -19.172 1 97.25 495 VAL A C 1
ATOM 3807 O O . VAL A 1 495 ? 27.984 -6.527 -18.031 1 97.25 495 VAL A O 1
ATOM 3810 N N . GLU A 1 496 ? 26.391 -5.852 -19.391 1 97 496 GLU A N 1
ATOM 3811 C CA . GLU A 1 496 ? 25.672 -5.148 -18.328 1 97 496 GLU A CA 1
ATOM 3812 C C . GLU A 1 496 ? 25.188 -6.121 -17.25 1 97 496 GLU A C 1
ATOM 3814 O O . GLU A 1 496 ? 25.344 -5.867 -16.062 1 97 496 GLU A O 1
ATOM 3819 N N . THR A 1 497 ? 24.531 -7.207 -17.688 1 97.12 497 THR A N 1
ATOM 3820 C CA . THR A 1 497 ? 24.062 -8.227 -16.766 1 97.12 497 THR A CA 1
ATOM 3821 C C . THR A 1 497 ? 25.219 -8.812 -15.961 1 97.12 497 THR A C 1
ATOM 3823 O O . THR A 1 497 ? 25.109 -9.016 -14.75 1 97.12 497 THR A O 1
ATOM 3826 N N . THR A 1 498 ? 26.328 -9.078 -16.672 1 97.88 498 THR A N 1
ATOM 3827 C CA . THR A 1 498 ? 27.516 -9.594 -16.031 1 97.88 498 THR A CA 1
ATOM 3828 C C . THR A 1 498 ? 28.016 -8.633 -14.945 1 97.88 498 THR A C 1
ATOM 3830 O O . THR A 1 498 ? 28.312 -9.047 -13.828 1 97.88 498 THR A O 1
ATOM 3833 N N . PHE A 1 499 ? 28.094 -7.367 -15.32 1 98.06 499 PHE A N 1
ATOM 3834 C CA . PHE A 1 499 ? 28.531 -6.332 -14.391 1 98.06 499 PHE A CA 1
ATOM 3835 C C . PHE A 1 499 ? 27.625 -6.305 -13.164 1 98.06 499 PHE A C 1
ATOM 3837 O O . PHE A 1 499 ? 28.109 -6.27 -12.031 1 98.06 499 PHE A O 1
ATOM 3844 N N . MET A 1 500 ? 26.281 -6.344 -13.328 1 97.62 500 MET A N 1
ATOM 3845 C CA . MET A 1 500 ? 25.328 -6.281 -12.234 1 97.62 500 MET A CA 1
ATOM 3846 C C . MET A 1 500 ? 25.453 -7.508 -11.328 1 97.62 500 MET A C 1
ATOM 3848 O O . MET A 1 500 ? 25.359 -7.395 -10.109 1 97.62 500 MET A O 1
ATOM 3852 N N . ILE A 1 501 ? 25.656 -8.664 -11.93 1 98 501 ILE A N 1
ATOM 3853 C CA . ILE A 1 501 ? 25.844 -9.898 -11.18 1 98 501 ILE A CA 1
ATOM 3854 C C . ILE A 1 501 ? 27.094 -9.797 -10.312 1 98 501 ILE A C 1
ATOM 3856 O O . ILE A 1 501 ? 27.062 -10.109 -9.117 1 98 501 ILE A O 1
ATOM 3860 N N . LEU A 1 502 ? 28.203 -9.336 -10.914 1 97.88 502 LEU A N 1
ATOM 3861 C CA . LEU A 1 502 ? 29.469 -9.227 -10.203 1 97.88 502 LEU A CA 1
ATOM 3862 C C . LEU A 1 502 ? 29.344 -8.273 -9.016 1 97.88 502 LEU A C 1
ATOM 3864 O O . LEU A 1 502 ? 29.859 -8.555 -7.934 1 97.88 502 LEU A O 1
ATOM 3868 N N . ARG A 1 503 ? 28.719 -7.176 -9.242 1 97.56 503 ARG A N 1
ATOM 3869 C CA . ARG A 1 503 ? 28.5 -6.203 -8.18 1 97.56 503 ARG A CA 1
ATOM 3870 C C . ARG A 1 503 ? 27.719 -6.82 -7.023 1 97.56 503 ARG A C 1
ATOM 3872 O O . ARG A 1 503 ? 28.047 -6.609 -5.855 1 97.56 503 ARG A O 1
ATOM 3879 N N . HIS A 1 504 ? 26.688 -7.551 -7.359 1 97.88 504 HIS A N 1
ATOM 3880 C CA . HIS A 1 504 ? 25.859 -8.195 -6.344 1 97.88 504 HIS A CA 1
ATOM 3881 C C . HIS A 1 504 ? 26.656 -9.258 -5.582 1 97.88 504 HIS A C 1
ATOM 3883 O O . HIS A 1 504 ? 26.578 -9.328 -4.352 1 97.88 504 HIS A O 1
ATOM 3889 N N . LEU A 1 505 ? 27.375 -10.078 -6.32 1 97.06 505 LEU A N 1
ATOM 3890 C CA . LEU A 1 505 ? 28.172 -11.133 -5.703 1 97.06 505 LEU A CA 1
ATOM 3891 C C . LEU A 1 505 ? 29.188 -10.539 -4.734 1 97.06 505 LEU A C 1
ATOM 3893 O O . LEU A 1 505 ? 29.375 -11.062 -3.631 1 97.06 505 LEU A O 1
ATOM 3897 N N . ALA A 1 506 ? 29.812 -9.477 -5.148 1 96.62 506 ALA A N 1
ATOM 3898 C CA . ALA A 1 506 ? 30.844 -8.852 -4.328 1 96.62 506 ALA A CA 1
ATOM 3899 C C . ALA A 1 506 ? 30.25 -8.203 -3.084 1 96.62 506 ALA A C 1
ATOM 3901 O O . ALA A 1 506 ? 30.906 -8.117 -2.043 1 96.62 506 ALA A O 1
ATOM 3902 N N . ALA A 1 507 ? 29.031 -7.754 -3.182 1 96.62 507 ALA A N 1
ATOM 3903 C CA . ALA A 1 507 ? 28.359 -7.094 -2.061 1 96.62 507 ALA A CA 1
ATOM 3904 C C . ALA A 1 507 ? 27.922 -8.109 -1.012 1 96.62 507 ALA A C 1
ATOM 3906 O O . ALA A 1 507 ? 27.594 -7.746 0.116 1 96.62 507 ALA A O 1
ATOM 3907 N N . ASN A 1 508 ? 27.891 -9.359 -1.377 1 96.75 508 ASN A N 1
ATOM 3908 C CA . ASN A 1 508 ? 27.484 -10.445 -0.488 1 96.75 508 ASN A CA 1
ATOM 3909 C C . ASN A 1 508 ? 28.609 -11.469 -0.31 1 96.75 508 ASN A C 1
ATOM 3911 O O . ASN A 1 508 ? 28.75 -12.383 -1.123 1 96.75 508 ASN A O 1
ATOM 3915 N N . GLY A 1 509 ? 29.328 -11.438 0.71 1 90 509 GLY A N 1
ATOM 3916 C CA . GLY A 1 509 ? 30.609 -12.094 0.98 1 90 509 GLY A CA 1
ATOM 3917 C C . GLY A 1 509 ? 30.516 -13.609 0.902 1 90 509 GLY A C 1
ATOM 3918 O O . GLY A 1 509 ? 31.531 -14.281 0.67 1 90 509 GLY A O 1
ATOM 3919 N N . ASP A 1 510 ? 29.391 -14.195 1.063 1 89.88 510 ASP A N 1
ATOM 3920 C CA . ASP A 1 510 ? 29.234 -15.641 1.11 1 89.88 510 ASP A CA 1
ATOM 3921 C C . ASP A 1 510 ? 29.594 -16.281 -0.231 1 89.88 510 ASP A C 1
ATOM 3923 O O . ASP A 1 510 ? 29.859 -17.484 -0.305 1 89.88 510 ASP A O 1
ATOM 3927 N N . HIS A 1 511 ? 29.672 -15.461 -1.258 1 91.69 511 HIS A N 1
ATOM 3928 C CA . HIS A 1 511 ? 29.953 -15.984 -2.59 1 91.69 511 HIS A CA 1
ATOM 3929 C C . HIS A 1 511 ? 31.453 -16.078 -2.842 1 91.69 511 HIS A C 1
ATOM 3931 O O . HIS A 1 511 ? 31.891 -16.688 -3.822 1 91.69 511 HIS A O 1
ATOM 3937 N N . GLY A 1 512 ? 32.25 -15.445 -2.025 1 92.69 512 GLY A N 1
ATOM 3938 C CA . GLY A 1 512 ? 33.688 -15.5 -2.182 1 92.69 512 GLY A CA 1
ATOM 3939 C C . GLY A 1 512 ? 34.188 -14.656 -3.326 1 92.69 512 GLY A C 1
ATOM 3940 O O . GLY A 1 512 ? 35.156 -15.039 -4.016 1 92.69 512 GLY A O 1
ATOM 3941 N N . VAL A 1 513 ? 33.562 -13.609 -3.674 1 95.94 513 VAL A N 1
ATOM 3942 C CA . VAL A 1 513 ? 33.969 -12.68 -4.723 1 95.94 513 VAL A CA 1
ATOM 3943 C C . VAL A 1 513 ? 34.375 -11.359 -4.098 1 95.94 513 VAL A C 1
ATOM 3945 O O . VAL A 1 513 ? 33.656 -10.789 -3.275 1 95.94 513 VAL A O 1
ATOM 3948 N N . SER A 1 514 ? 35.5 -10.883 -4.41 1 95.81 514 SER A N 1
ATOM 3949 C CA . SER A 1 514 ? 36 -9.594 -3.926 1 95.81 514 SER A CA 1
ATOM 3950 C C . SER A 1 514 ? 36.031 -8.562 -5.043 1 95.81 514 SER A C 1
ATOM 3952 O O . SER A 1 514 ? 36 -8.914 -6.223 1 95.81 514 SER A O 1
ATOM 3954 N N . VAL A 1 515 ? 36.094 -7.336 -4.664 1 96.38 515 VAL A N 1
ATOM 3955 C CA . VAL A 1 515 ? 36.094 -6.258 -5.645 1 96.38 515 VAL A CA 1
ATOM 3956 C C . VAL A 1 515 ? 37.219 -5.266 -5.301 1 96.38 515 VAL A C 1
ATOM 3958 O O . VAL A 1 515 ? 37.438 -4.965 -4.129 1 96.38 515 VAL A O 1
ATOM 3961 N N . THR A 1 516 ? 38 -4.945 -6.242 1 96.5 516 THR A N 1
ATOM 3962 C CA . THR A 1 516 ? 38.875 -3.789 -6.184 1 96.5 516 THR A CA 1
ATOM 3963 C C . THR A 1 516 ? 38.25 -2.578 -6.852 1 96.5 516 THR A C 1
ATOM 3965 O O . THR A 1 516 ? 38.031 -2.566 -8.07 1 96.5 516 THR A O 1
ATOM 3968 N N . GLU A 1 517 ? 38 -1.646 -6.043 1 95 517 GLU A N 1
ATOM 3969 C CA . GLU A 1 517 ? 37.281 -0.475 -6.531 1 95 517 GLU A CA 1
ATOM 3970 C C . GLU A 1 517 ? 38.188 0.439 -7.344 1 95 517 GLU A C 1
ATOM 3972 O O . GLU A 1 517 ? 39.375 0.602 -7.016 1 95 517 GLU A O 1
ATOM 3977 N N . LYS A 1 518 ? 37.625 0.933 -8.383 1 95.06 518 LYS A N 1
ATOM 3978 C CA . LYS A 1 518 ? 38.312 1.907 -9.242 1 95.06 518 LYS A CA 1
ATOM 3979 C C . LYS A 1 518 ? 37.531 3.219 -9.289 1 95.06 518 LYS A C 1
ATOM 3981 O O . LYS A 1 518 ? 36.5 3.365 -8.617 1 95.06 518 LYS A O 1
ATOM 3986 N N . ASP A 1 519 ? 38.031 4.215 -10.031 1 91.5 519 ASP A N 1
ATOM 3987 C CA . ASP A 1 519 ? 37.406 5.527 -10.117 1 91.5 519 ASP A CA 1
ATOM 3988 C C . ASP A 1 519 ? 36 5.426 -10.734 1 91.5 519 ASP A C 1
ATOM 3990 O O . ASP A 1 519 ? 35.062 6.031 -10.234 1 91.5 519 ASP A O 1
ATOM 3994 N N . LYS A 1 520 ? 35.938 4.723 -11.812 1 95.06 520 LYS A N 1
ATOM 3995 C CA . LYS A 1 520 ? 34.656 4.422 -12.422 1 95.06 520 LYS A CA 1
ATOM 3996 C C . LYS A 1 520 ? 34.156 3.027 -12.023 1 95.06 520 LYS A C 1
ATOM 3998 O O . LYS A 1 520 ? 34.938 2.066 -12.055 1 95.06 520 LYS A O 1
ATOM 4003 N N . ILE A 1 521 ? 32.938 2.92 -11.68 1 95.38 521 ILE A N 1
ATOM 4004 C CA . ILE A 1 521 ? 32.406 1.688 -11.094 1 95.38 521 ILE A CA 1
ATOM 4005 C C . ILE A 1 521 ? 32.5 0.556 -12.117 1 95.38 521 ILE A C 1
ATOM 4007 O O . ILE A 1 521 ? 32.688 -0.608 -11.75 1 95.38 521 ILE A O 1
ATOM 4011 N N . TRP A 1 522 ? 32.375 0.858 -13.469 1 95.94 522 TRP A N 1
ATOM 4012 C CA . TRP A 1 522 ? 32.406 -0.198 -14.477 1 95.94 522 TRP A CA 1
ATOM 4013 C C . TRP A 1 522 ? 33.844 -0.658 -14.734 1 95.94 522 TRP A C 1
ATOM 4015 O O . TRP A 1 522 ? 34.062 -1.602 -15.492 1 95.94 522 TRP A O 1
ATOM 4025 N N . GLU A 1 523 ? 34.844 0.015 -14.117 1 96.75 523 GLU A N 1
ATOM 4026 C CA . GLU A 1 523 ? 36.219 -0.388 -14.195 1 96.75 523 GLU A CA 1
ATOM 4027 C C . GLU A 1 523 ? 36.625 -1.22 -12.984 1 96.75 523 GLU A C 1
ATOM 4029 O O . GLU A 1 523 ? 37.781 -1.7 -12.906 1 96.75 523 GLU A O 1
ATOM 4034 N N . ASN A 1 524 ? 35.688 -1.362 -12.062 1 97 524 ASN A N 1
ATOM 4035 C CA . ASN A 1 524 ? 35.969 -2.236 -10.93 1 97 524 ASN A CA 1
ATOM 4036 C C . ASN A 1 524 ? 36.406 -3.619 -11.391 1 97 524 ASN A C 1
ATOM 4038 O O . ASN A 1 524 ? 35.938 -4.125 -12.414 1 97 524 ASN A O 1
ATOM 4042 N N . LYS A 1 525 ? 37.281 -4.223 -10.602 1 97.81 525 LYS A N 1
ATOM 4043 C CA . LYS A 1 525 ? 37.781 -5.559 -10.906 1 97.81 525 LYS A CA 1
ATOM 4044 C C . LYS A 1 525 ? 37.344 -6.562 -9.836 1 97.81 525 LYS A C 1
ATOM 4046 O O . LYS A 1 525 ? 37.375 -6.254 -8.648 1 97.81 525 LYS A O 1
ATOM 4051 N N . TYR A 1 526 ? 36.969 -7.668 -10.305 1 97.62 526 TYR A N 1
ATOM 4052 C CA . TYR A 1 526 ? 36.438 -8.703 -9.43 1 97.62 526 TYR A CA 1
ATOM 4053 C C . TYR A 1 526 ? 37.281 -9.977 -9.516 1 97.62 526 TYR A C 1
ATOM 4055 O O . TYR A 1 526 ? 37.781 -10.328 -10.586 1 97.62 526 TYR A O 1
ATOM 4063 N N . ARG A 1 527 ? 37.438 -10.656 -8.406 1 96.5 527 ARG A N 1
ATOM 4064 C CA . ARG A 1 527 ? 38.188 -11.922 -8.367 1 96.5 527 ARG A CA 1
ATOM 4065 C C . ARG A 1 527 ? 37.625 -12.836 -7.277 1 96.5 527 ARG A C 1
ATOM 4067 O O . ARG A 1 527 ? 36.875 -12.398 -6.418 1 96.5 527 ARG A O 1
ATOM 4074 N N . SER A 1 528 ? 37.875 -14.133 -7.414 1 93.69 528 SER A N 1
ATOM 4075 C CA . SER A 1 528 ? 37.531 -15.102 -6.379 1 93.69 528 SER A CA 1
ATOM 4076 C C . SER A 1 528 ? 38.344 -14.867 -5.113 1 93.69 528 SER A C 1
ATOM 4078 O O . SER A 1 528 ? 39.531 -14.57 -5.184 1 93.69 528 SER A O 1
ATOM 4080 N N . LYS A 1 529 ? 37.562 -14.891 -3.977 1 85 529 LYS A N 1
ATOM 4081 C CA . LYS A 1 529 ? 38.25 -14.805 -2.705 1 85 529 LYS A CA 1
ATOM 4082 C C . LYS A 1 529 ? 38.969 -16.109 -2.385 1 85 529 LYS A C 1
ATOM 4084 O O . LYS A 1 529 ? 38.469 -17.203 -2.68 1 85 529 LYS A O 1
ATOM 4089 N N . ASP A 1 530 ? 40.344 -16.125 -2.133 1 63.91 530 ASP A N 1
ATOM 4090 C CA . ASP A 1 530 ? 41.125 -17.297 -1.742 1 63.91 530 ASP A CA 1
ATOM 4091 C C . ASP A 1 530 ? 40.531 -17.969 -0.501 1 63.91 530 ASP A C 1
ATOM 4093 O O . ASP A 1 530 ? 39.906 -17.297 0.331 1 63.91 530 ASP A O 1
ATOM 4097 N N . MET B 1 1 ? 17.516 -1.045 -29.156 1 71.56 1 MET B N 1
ATOM 4098 C CA . MET B 1 1 ? 18.969 -0.84 -29.109 1 71.56 1 MET B CA 1
ATOM 4099 C C . MET B 1 1 ? 19.703 -2.154 -28.844 1 71.56 1 MET B C 1
ATOM 4101 O O . MET B 1 1 ? 19.188 -3.012 -28.125 1 71.56 1 MET B O 1
ATOM 4105 N N . GLN B 1 2 ? 20.797 -2.262 -29.453 1 83.75 2 GLN B N 1
ATOM 4106 C CA . GLN B 1 2 ? 21.609 -3.445 -29.203 1 83.75 2 GLN B CA 1
ATOM 4107 C C . GLN B 1 2 ? 22.219 -3.412 -27.797 1 83.75 2 GLN B C 1
ATOM 4109 O O . GLN B 1 2 ? 22.438 -2.338 -27.234 1 83.75 2 GLN B O 1
ATOM 4114 N N . LYS B 1 3 ? 22.438 -4.469 -27.281 1 89.19 3 LYS B N 1
ATOM 4115 C CA . LYS B 1 3 ? 22.875 -4.613 -25.891 1 89.19 3 LYS B CA 1
ATOM 4116 C C . LYS B 1 3 ? 24.203 -3.879 -25.656 1 89.19 3 LYS B C 1
ATOM 4118 O O . LYS B 1 3 ? 24.406 -3.305 -24.594 1 89.19 3 LYS B O 1
ATOM 4123 N N . GLN B 1 4 ? 25.031 -3.863 -26.578 1 89.5 4 GLN B N 1
ATOM 4124 C CA . GLN B 1 4 ? 26.297 -3.162 -26.422 1 89.5 4 GLN B CA 1
ATOM 4125 C C . GLN B 1 4 ? 26.094 -1.652 -26.359 1 89.5 4 GLN B C 1
ATOM 4127 O O . GLN B 1 4 ? 26.797 -0.955 -25.625 1 89.5 4 GLN B O 1
ATOM 4132 N N . GLN B 1 5 ? 25.203 -1.192 -27.156 1 91.69 5 GLN B N 1
ATOM 4133 C CA . GLN B 1 5 ? 24.859 0.226 -27.109 1 91.69 5 GLN B CA 1
ATOM 4134 C C . GLN B 1 5 ? 24.25 0.603 -25.766 1 91.69 5 GLN B C 1
ATOM 4136 O O . GLN B 1 5 ? 24.5 1.695 -25.25 1 91.69 5 GLN B O 1
ATOM 4141 N N . LEU B 1 6 ? 23.516 -0.296 -25.266 1 93.44 6 LEU B N 1
ATOM 4142 C CA . LEU B 1 6 ? 22.891 -0.061 -23.969 1 93.44 6 LEU B CA 1
ATOM 4143 C C . LEU B 1 6 ? 23.938 0.03 -22.859 1 93.44 6 LEU B C 1
ATOM 4145 O O . LEU B 1 6 ? 23.781 0.801 -21.922 1 93.44 6 LEU B O 1
ATOM 4149 N N . TRP B 1 7 ? 24.984 -0.764 -22.953 1 95.81 7 TRP B N 1
ATOM 4150 C CA . TRP B 1 7 ? 26.062 -0.71 -21.984 1 95.81 7 TRP B CA 1
ATOM 4151 C C . TRP B 1 7 ? 26.781 0.633 -22.047 1 95.81 7 TRP B C 1
ATOM 4153 O O . TRP B 1 7 ? 27.094 1.225 -21.016 1 95.81 7 TRP B O 1
ATOM 4163 N N . GLU B 1 8 ? 27.062 1.118 -23.281 1 95 8 GLU B N 1
ATOM 4164 C CA . GLU B 1 8 ? 27.672 2.436 -23.422 1 95 8 GLU B CA 1
ATOM 4165 C C . GLU B 1 8 ? 26.781 3.529 -22.859 1 95 8 GLU B C 1
ATOM 4167 O O . GLU B 1 8 ? 27.266 4.473 -22.219 1 95 8 GLU B O 1
ATOM 4172 N N . ARG B 1 9 ? 25.531 3.367 -23.094 1 94.81 9 ARG B N 1
ATOM 4173 C CA . ARG B 1 9 ? 24.562 4.309 -22.547 1 94.81 9 ARG B CA 1
ATOM 4174 C C . ARG B 1 9 ? 24.547 4.258 -21.016 1 94.81 9 ARG B C 1
ATOM 4176 O O . ARG B 1 9 ? 24.453 5.297 -20.359 1 94.81 9 ARG B O 1
ATOM 4183 N N . TYR B 1 10 ? 24.609 3.051 -20.5 1 96.25 10 TYR B N 1
ATOM 4184 C CA . TYR B 1 10 ? 24.703 2.871 -19.062 1 96.25 10 TYR B CA 1
ATOM 4185 C C . TYR B 1 10 ? 25.891 3.625 -18.484 1 96.25 10 TYR B C 1
ATOM 4187 O O . TYR B 1 10 ? 25.75 4.375 -17.516 1 96.25 10 TYR B O 1
ATOM 4195 N N . LYS B 1 11 ? 27.016 3.549 -19.078 1 95.94 11 LYS B N 1
ATOM 4196 C CA . LYS B 1 11 ? 28.234 4.219 -18.609 1 95.94 11 LYS B CA 1
ATOM 4197 C C . LYS B 1 11 ? 28.078 5.734 -18.688 1 95.94 11 LYS B C 1
ATOM 4199 O O . LYS B 1 11 ? 28.531 6.449 -17.781 1 95.94 11 LYS B O 1
ATOM 4204 N N . ASN B 1 12 ? 27.391 6.125 -19.688 1 94.06 12 ASN B N 1
ATOM 4205 C CA . ASN B 1 12 ? 27.281 7.559 -19.938 1 94.06 12 ASN B CA 1
ATOM 4206 C C . ASN B 1 12 ? 26.234 8.211 -19.047 1 94.06 12 ASN B C 1
ATOM 4208 O O . ASN B 1 12 ? 26.297 9.406 -18.766 1 9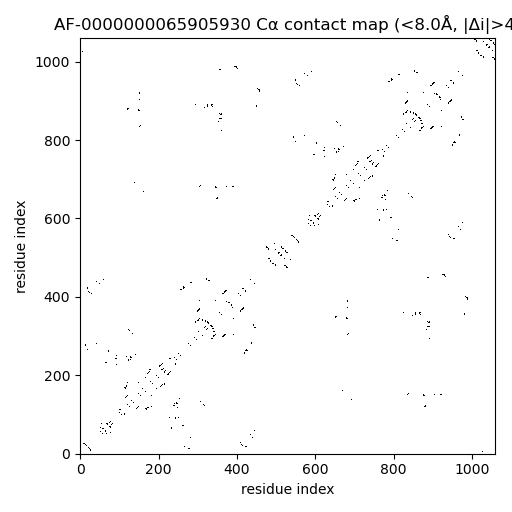4.06 12 ASN B O 1
ATOM 4212 N N . LEU B 1 13 ? 25.188 7.465 -18.672 1 95.5 13 LEU B N 1
ATOM 4213 C CA . LEU B 1 13 ? 24.047 8.062 -18 1 95.5 13 LEU B CA 1
ATOM 4214 C C . LEU B 1 13 ? 23.922 7.535 -16.562 1 95.5 13 LEU B C 1
ATOM 4216 O O . LEU B 1 13 ? 22.844 7.625 -15.961 1 95.5 13 LEU B O 1
ATOM 4220 N N . LEU B 1 14 ? 25 6.973 -16.031 1 96.88 14 LEU B N 1
ATOM 4221 C CA . LEU B 1 14 ? 25.062 6.523 -14.648 1 96.88 14 LEU B CA 1
ATOM 4222 C C . LEU B 1 14 ? 25.688 7.59 -13.758 1 96.88 14 LEU B C 1
ATOM 4224 O O . LEU B 1 14 ? 26.781 8.086 -14.047 1 96.88 14 LEU B O 1
ATOM 4228 N N . TYR B 1 15 ? 25 7.938 -12.727 1 97.94 15 TYR B N 1
ATOM 4229 C CA . TYR B 1 15 ? 25.594 8.648 -11.609 1 97.94 15 TYR B CA 1
ATOM 4230 C C . TYR B 1 15 ? 25.984 7.688 -10.492 1 97.94 15 TYR B C 1
ATOM 4232 O O . TYR B 1 15 ? 25.188 6.844 -10.086 1 97.94 15 TYR B O 1
ATOM 4240 N N . HIS B 1 16 ? 27.172 7.746 -10.055 1 97.31 16 HIS B N 1
ATOM 4241 C CA . HIS B 1 16 ? 27.625 6.949 -8.922 1 97.31 16 HIS B CA 1
ATOM 4242 C C . HIS B 1 16 ? 28.422 7.801 -7.938 1 97.31 16 HIS B C 1
ATOM 4244 O O . HIS B 1 16 ? 29.297 8.57 -8.336 1 97.31 16 HIS B O 1
ATOM 4250 N N . ASP B 1 17 ? 28.047 7.688 -6.75 1 96.62 17 ASP B N 1
ATOM 4251 C CA . ASP B 1 17 ? 28.781 8.344 -5.672 1 96.62 17 ASP B CA 1
ATOM 4252 C C . ASP B 1 17 ? 29.281 7.332 -4.641 1 96.62 17 ASP B C 1
ATOM 4254 O O . ASP B 1 17 ? 28.469 6.68 -3.971 1 96.62 17 ASP B O 1
ATOM 4258 N N . ALA B 1 18 ? 30.562 7.254 -4.449 1 93.81 18 ALA B N 1
ATOM 4259 C CA . ALA B 1 18 ? 31.172 6.254 -3.576 1 93.81 18 ALA B CA 1
ATOM 4260 C C . ALA B 1 18 ? 30.922 6.574 -2.107 1 93.81 18 ALA B C 1
ATOM 4262 O O . ALA B 1 18 ? 30.766 5.668 -1.285 1 93.81 18 ALA B O 1
ATOM 4263 N N . GLU B 1 19 ? 30.875 7.82 -1.811 1 92.69 19 GLU B N 1
ATOM 4264 C CA . GLU B 1 19 ? 30.656 8.219 -0.426 1 92.69 19 GLU B CA 1
ATOM 4265 C C . GLU B 1 19 ? 29.234 7.875 0.018 1 92.69 19 GLU B C 1
ATOM 4267 O O . GLU B 1 19 ? 29.031 7.328 1.104 1 92.69 19 GLU B O 1
ATOM 4272 N N . LEU B 1 20 ? 28.281 8.133 -0.795 1 95.44 20 LEU B N 1
ATOM 4273 C CA . LEU B 1 20 ? 26.891 7.828 -0.504 1 95.44 20 LEU B CA 1
ATOM 4274 C C . LEU B 1 20 ? 26.594 6.352 -0.739 1 95.44 20 LEU B C 1
ATOM 4276 O O . LEU B 1 20 ? 25.562 5.84 -0.3 1 95.44 20 LEU B O 1
ATOM 4280 N N . GLU B 1 21 ? 27.484 5.699 -1.484 1 95.94 21 GLU B N 1
ATOM 4281 C CA . GLU B 1 21 ? 27.234 4.348 -1.97 1 95.94 21 GLU B CA 1
ATOM 4282 C C . GLU B 1 21 ? 25.875 4.254 -2.664 1 95.94 21 GLU B C 1
ATOM 4284 O O . GLU B 1 21 ? 25.062 3.373 -2.355 1 95.94 21 GLU B O 1
ATOM 4289 N N . LEU B 1 22 ? 25.625 5.172 -3.504 1 97.88 22 LEU B N 1
ATOM 4290 C CA . LEU B 1 22 ? 24.359 5.336 -4.203 1 97.88 22 LEU B CA 1
ATOM 4291 C C . LEU B 1 22 ? 24.578 5.578 -5.691 1 97.88 22 LEU B C 1
ATOM 4293 O O . LEU B 1 22 ? 25.5 6.324 -6.07 1 97.88 22 LEU B O 1
ATOM 4297 N N . SER B 1 23 ? 23.828 4.938 -6.52 1 98.19 23 SER B N 1
ATOM 4298 C CA . SER B 1 23 ? 23.844 5.168 -7.957 1 98.19 23 SER B CA 1
ATOM 4299 C C . SER B 1 23 ? 22.453 5.48 -8.492 1 98.19 23 SER B C 1
ATOM 4301 O O . SER B 1 23 ? 21.453 4.996 -7.953 1 98.19 23 SER B O 1
ATOM 4303 N N . VAL B 1 24 ? 22.344 6.309 -9.438 1 98.62 24 VAL B N 1
ATOM 4304 C CA . VAL B 1 24 ? 21.141 6.586 -10.219 1 98.62 24 VAL B CA 1
ATOM 4305 C C . VAL B 1 24 ? 21.406 6.305 -11.695 1 98.62 24 VAL B C 1
ATOM 4307 O O . VAL B 1 24 ? 22.188 7.012 -12.336 1 98.62 24 VAL B O 1
ATOM 4310 N N . ASP B 1 25 ? 20.828 5.258 -12.211 1 98.44 25 ASP B N 1
ATOM 4311 C CA . ASP B 1 25 ? 20.969 4.848 -13.602 1 98.44 25 ASP B CA 1
ATOM 4312 C C . ASP B 1 25 ? 19.766 5.316 -14.43 1 98.44 25 ASP B C 1
ATOM 4314 O O . ASP B 1 25 ? 18.641 4.852 -14.227 1 98.44 25 ASP B O 1
ATOM 4318 N N . THR B 1 26 ? 19.984 6.203 -15.359 1 98.06 26 THR B N 1
ATOM 4319 C CA . THR B 1 26 ? 18.906 6.715 -16.203 1 98.06 26 THR B CA 1
ATOM 4320 C C . THR B 1 26 ? 19.062 6.203 -17.625 1 98.06 26 THR B C 1
ATOM 4322 O O . THR B 1 26 ? 18.484 6.773 -18.562 1 98.06 26 THR B O 1
ATOM 4325 N N . SER B 1 27 ? 19.812 5.141 -17.812 1 96.81 27 SER B N 1
ATOM 4326 C CA . SER B 1 27 ? 20.188 4.648 -19.141 1 96.81 27 SER B CA 1
ATOM 4327 C C . SER B 1 27 ? 18.984 4.039 -19.859 1 96.81 27 SER B C 1
ATOM 4329 O O . SER B 1 27 ? 19 3.871 -21.078 1 96.81 27 SER B O 1
ATOM 4331 N N . ARG B 1 28 ? 17.906 3.715 -19.125 1 97.38 28 ARG B N 1
ATOM 4332 C CA . ARG B 1 28 ? 16.734 3.113 -19.75 1 97.38 28 ARG B CA 1
ATOM 4333 C C . ARG B 1 28 ? 15.625 4.145 -19.953 1 97.38 28 ARG B C 1
ATOM 4335 O O . ARG B 1 28 ? 14.5 3.793 -20.297 1 97.38 28 ARG B O 1
ATOM 4342 N N . ILE B 1 29 ? 15.93 5.395 -19.641 1 97.5 29 ILE B N 1
ATOM 4343 C CA . ILE B 1 29 ? 15.086 6.504 -20.062 1 97.5 29 ILE B CA 1
ATOM 4344 C C . ILE B 1 29 ? 15.438 6.902 -21.5 1 97.5 29 ILE B C 1
ATOM 4346 O O . ILE B 1 29 ? 16.609 7.094 -21.828 1 97.5 29 ILE B O 1
ATOM 4350 N N . ASP B 1 30 ? 14.516 7.062 -22.328 1 95.19 30 ASP B N 1
ATOM 4351 C CA . ASP B 1 30 ? 14.766 7.316 -23.75 1 95.19 30 ASP B CA 1
ATOM 4352 C C . ASP B 1 30 ? 14.992 8.805 -24 1 95.19 30 ASP B C 1
ATOM 4354 O O . ASP B 1 30 ? 14.297 9.414 -24.828 1 95.19 30 ASP B O 1
ATOM 4358 N N . PHE B 1 31 ? 16.016 9.352 -23.391 1 95.62 31 PHE B N 1
ATOM 4359 C CA . PHE B 1 31 ? 16.375 10.734 -23.672 1 95.62 31 PHE B CA 1
ATOM 4360 C C . PHE B 1 31 ? 16.75 10.906 -25.141 1 95.62 31 PHE B C 1
ATOM 4362 O O . PHE B 1 31 ? 17.562 10.156 -25.672 1 95.62 31 PHE B O 1
ATOM 4369 N N . PRO B 1 32 ? 16.219 11.875 -25.75 1 94.94 32 PRO B N 1
ATOM 4370 C CA . PRO B 1 32 ? 16.734 12.203 -27.078 1 94.94 32 PRO B CA 1
ATOM 4371 C C . PRO B 1 32 ? 18.172 12.75 -27.031 1 94.94 32 PRO B C 1
ATOM 4373 O O . PRO B 1 32 ? 18.609 13.234 -25.984 1 94.94 32 PRO B O 1
ATOM 4376 N N . GLU B 1 33 ? 18.828 12.648 -28.156 1 92.31 33 GLU B N 1
ATOM 4377 C CA . GLU B 1 33 ? 20.172 13.195 -28.25 1 92.31 33 GLU B CA 1
ATOM 4378 C C . GLU B 1 33 ? 20.203 14.68 -27.875 1 92.31 33 GLU B C 1
ATOM 4380 O O . GLU B 1 33 ? 19.359 15.453 -28.328 1 92.31 33 GLU B O 1
ATOM 4385 N N . GLY B 1 34 ? 21.078 15 -26.969 1 94.56 34 GLY B N 1
ATOM 4386 C CA . GLY B 1 34 ? 21.25 16.391 -26.578 1 94.56 34 GLY B CA 1
ATOM 4387 C C . GLY B 1 34 ? 20.234 16.859 -25.562 1 94.56 34 GLY B C 1
ATOM 4388 O O . GLY B 1 34 ? 20.188 18.047 -25.219 1 94.56 34 GLY B O 1
ATOM 4389 N N . PHE B 1 35 ? 19.484 15.977 -25.078 1 96.56 35 PHE B N 1
ATOM 4390 C CA . PHE B 1 35 ? 18.375 16.344 -24.203 1 96.56 35 PHE B CA 1
ATOM 4391 C C . PHE B 1 35 ? 18.891 17.078 -22.969 1 96.56 35 PHE B C 1
ATOM 4393 O O . PHE B 1 35 ? 18.359 18.125 -22.594 1 96.56 35 PHE B O 1
ATOM 4400 N N . LEU B 1 36 ? 19.891 16.562 -22.281 1 95.75 36 LEU B N 1
ATOM 4401 C CA . LEU B 1 36 ? 20.406 17.172 -21.062 1 95.75 36 LEU B CA 1
ATOM 4402 C C . LEU B 1 36 ? 20.938 18.578 -21.344 1 95.75 36 LEU B C 1
ATOM 4404 O O . LEU B 1 36 ? 20.703 19.5 -20.547 1 95.75 36 LEU B O 1
ATOM 4408 N N . GLU B 1 37 ? 21.609 18.703 -22.453 1 95.38 37 GLU B N 1
ATOM 4409 C CA . GLU B 1 37 ? 22.125 20.016 -22.828 1 95.38 37 GLU B CA 1
ATOM 4410 C C . GLU B 1 37 ? 21 21 -23.109 1 95.38 37 GLU B C 1
ATOM 4412 O O . GLU B 1 37 ? 21.078 22.172 -22.703 1 95.38 37 GLU B O 1
ATOM 4417 N N . LYS B 1 38 ? 20.047 20.484 -23.766 1 97 38 LYS B N 1
ATOM 4418 C CA . LYS B 1 38 ? 18.891 21.328 -24.094 1 97 38 LYS B CA 1
ATOM 4419 C C . LYS B 1 38 ? 18.188 21.797 -22.828 1 97 38 LYS B C 1
ATOM 4421 O O . LYS B 1 38 ? 17.656 22.922 -22.781 1 97 38 LYS B O 1
ATOM 4426 N N . MET B 1 39 ? 18.141 20.953 -21.812 1 97.62 39 MET B N 1
ATOM 4427 C CA . MET B 1 39 ? 17.391 21.25 -20.594 1 97.62 39 MET B CA 1
ATOM 4428 C C . MET B 1 39 ? 18.234 22.047 -19.609 1 97.62 39 MET B C 1
ATOM 4430 O O . MET B 1 39 ? 17.719 22.578 -18.641 1 97.62 39 MET B O 1
ATOM 4434 N N . ASP B 1 40 ? 19.5 22.172 -19.844 1 96.19 40 ASP B N 1
ATOM 4435 C CA . ASP B 1 40 ? 20.453 22.734 -18.891 1 96.19 40 ASP B CA 1
ATOM 4436 C C . ASP B 1 40 ? 20.062 24.156 -18.484 1 96.19 40 ASP B C 1
ATOM 4438 O O . ASP B 1 40 ? 20.109 24.516 -17.312 1 96.19 40 ASP B O 1
ATOM 4442 N N . PRO B 1 41 ? 19.688 25.047 -19.484 1 97.19 41 PRO B N 1
ATOM 4443 C CA . PRO B 1 41 ? 19.328 26.406 -19.062 1 97.19 41 PRO B CA 1
ATOM 4444 C C . PRO B 1 41 ? 18.172 26.422 -18.062 1 97.19 41 PRO B C 1
ATOM 4446 O O . PRO B 1 41 ? 18.203 27.188 -17.094 1 97.19 41 PRO B O 1
ATOM 4449 N N . ARG B 1 42 ? 17.203 25.578 -18.266 1 97.75 42 ARG B N 1
ATOM 4450 C CA . ARG B 1 42 ? 16.078 25.5 -17.344 1 97.75 42 ARG B CA 1
ATOM 4451 C C . ARG B 1 42 ? 16.531 24.953 -15.992 1 97.75 42 ARG B C 1
ATOM 4453 O O . ARG B 1 42 ? 16.047 25.391 -14.938 1 97.75 42 ARG B O 1
ATOM 4460 N N . LEU B 1 43 ? 17.453 24.031 -16 1 97.94 43 LEU B N 1
ATOM 4461 C CA . LEU B 1 43 ? 17.969 23.453 -14.766 1 97.94 43 LEU B CA 1
ATOM 4462 C C . LEU B 1 43 ? 18.797 24.469 -13.992 1 97.94 43 LEU B C 1
ATOM 4464 O O . LEU B 1 43 ? 18.797 24.453 -12.758 1 97.94 43 LEU B O 1
ATOM 4468 N N . GLN B 1 44 ? 19.531 25.25 -14.766 1 98.38 44 GLN B N 1
ATOM 4469 C CA . GLN B 1 44 ? 20.297 26.281 -14.094 1 98.38 44 GLN B CA 1
ATOM 4470 C C . GLN B 1 44 ? 19.391 27.219 -13.297 1 98.38 44 GLN B C 1
ATOM 4472 O O . GLN B 1 44 ? 19.734 27.625 -12.188 1 98.38 44 GLN B O 1
ATOM 4477 N N . GLN B 1 45 ? 18.281 27.531 -13.859 1 98.19 45 GLN B N 1
ATOM 4478 C CA . GLN B 1 45 ? 17.297 28.328 -13.141 1 98.19 45 GLN B CA 1
ATOM 4479 C C . GLN B 1 45 ? 16.781 27.578 -11.906 1 98.19 45 GLN B C 1
ATOM 4481 O O . GLN B 1 45 ? 16.641 28.172 -10.836 1 98.19 45 GLN B O 1
ATOM 4486 N N . ALA B 1 46 ? 16.5 26.328 -12.07 1 98.56 46 ALA B N 1
ATOM 4487 C CA . ALA B 1 46 ? 16.047 25.5 -10.953 1 98.56 46 ALA B CA 1
ATOM 4488 C C . ALA B 1 46 ? 17.078 25.469 -9.828 1 98.56 46 ALA B C 1
ATOM 4490 O O . ALA B 1 46 ? 16.719 25.531 -8.648 1 98.56 46 ALA B O 1
ATOM 4491 N N . TYR B 1 47 ? 18.359 25.312 -10.234 1 98.56 47 TYR B N 1
ATOM 4492 C CA . TYR B 1 47 ? 19.438 25.328 -9.258 1 98.56 47 TYR B CA 1
ATOM 4493 C C . TYR B 1 47 ? 19.469 26.641 -8.484 1 98.56 47 TYR B C 1
ATOM 4495 O O . TYR B 1 47 ? 19.641 26.656 -7.266 1 98.56 47 TYR B O 1
ATOM 4503 N N . GLN B 1 48 ? 19.281 27.703 -9.188 1 98.31 48 GLN B N 1
ATOM 4504 C CA . GLN B 1 48 ? 19.281 29.016 -8.562 1 98.31 48 GLN B CA 1
ATOM 4505 C C . GLN B 1 48 ? 18.141 29.156 -7.574 1 98.31 48 GLN B C 1
ATOM 4507 O O . GLN B 1 48 ? 18.312 29.688 -6.477 1 98.31 48 GLN B O 1
ATOM 4512 N N . GLU B 1 49 ? 17.016 28.734 -7.941 1 98 49 GLU B N 1
ATOM 4513 C CA . GLU B 1 49 ? 15.844 28.797 -7.062 1 98 49 GLU B CA 1
ATOM 4514 C C . GLU B 1 49 ? 16.047 27.938 -5.812 1 98 49 GLU B C 1
ATOM 4516 O O . GLU B 1 49 ? 15.672 28.344 -4.711 1 98 49 GLU B O 1
ATOM 4521 N N . MET B 1 50 ? 16.625 26.75 -6.047 1 98.06 50 MET B N 1
ATOM 4522 C CA . MET B 1 50 ? 16.906 25.859 -4.918 1 98.06 50 MET B CA 1
ATOM 4523 C C . MET B 1 50 ? 17.906 26.5 -3.961 1 98.06 50 MET B C 1
ATOM 4525 O O . MET B 1 50 ? 17.766 26.375 -2.742 1 98.06 50 MET B O 1
ATOM 4529 N N . GLU B 1 51 ? 18.906 27.094 -4.52 1 97.75 51 GLU B N 1
ATOM 4530 C CA . GLU B 1 51 ? 19.875 27.797 -3.699 1 97.75 51 GLU B CA 1
ATOM 4531 C C . GLU B 1 51 ? 19.234 28.922 -2.895 1 97.75 51 GLU B C 1
ATOM 4533 O O . GLU B 1 51 ? 19.5 29.078 -1.702 1 97.75 51 GLU B O 1
ATOM 4538 N N . ALA B 1 52 ? 18.391 29.719 -3.541 1 98 52 ALA B N 1
ATOM 4539 C CA . ALA B 1 52 ? 17.672 30.797 -2.863 1 98 52 ALA B CA 1
ATOM 4540 C C . ALA B 1 52 ? 16.781 30.25 -1.745 1 98 52 ALA B C 1
ATOM 4542 O O . ALA B 1 52 ? 16.703 30.828 -0.664 1 98 52 ALA B O 1
ATOM 4543 N N . LEU B 1 53 ? 16.141 29.156 -2.068 1 97.69 53 LEU B N 1
ATOM 4544 C CA . LEU B 1 53 ? 15.297 28.5 -1.085 1 97.69 53 LEU B CA 1
ATOM 4545 C C . LEU B 1 53 ? 16.109 28.109 0.15 1 97.69 53 LEU B C 1
ATOM 4547 O O . LEU B 1 53 ? 15.703 28.391 1.277 1 97.69 53 LEU B O 1
ATOM 4551 N N . GLU B 1 54 ? 17.25 27.438 0.009 1 97.38 54 GLU B N 1
ATOM 4552 C CA . GLU B 1 54 ? 18.078 27 1.128 1 97.38 54 GLU B CA 1
ATOM 4553 C C . GLU B 1 54 ? 18.625 28.188 1.915 1 97.38 54 GLU B C 1
ATOM 4555 O O . GLU B 1 54 ? 18.969 28.047 3.09 1 97.38 54 GLU B O 1
ATOM 4560 N N . GLN B 1 55 ? 18.625 29.328 1.226 1 97 55 GLN B N 1
ATOM 4561 C CA . GLN B 1 55 ? 19.156 30.531 1.873 1 97 55 GLN B CA 1
ATOM 4562 C C . GLN B 1 55 ? 18.047 31.297 2.59 1 97 55 GLN B C 1
ATOM 4564 O O . GLN B 1 55 ? 18.312 32.344 3.201 1 97 55 GLN B O 1
ATOM 4569 N N . GLY B 1 56 ? 16.844 30.812 2.479 1 96.88 56 GLY B N 1
ATOM 4570 C CA . GLY B 1 56 ? 15.797 31.391 3.311 1 96.88 56 GLY B CA 1
ATOM 4571 C C . GLY B 1 56 ? 14.781 32.188 2.523 1 96.88 56 GLY B C 1
ATOM 4572 O O . GLY B 1 56 ? 13.938 32.875 3.105 1 96.88 56 GLY B O 1
ATOM 4573 N N . ALA B 1 57 ? 14.836 32.125 1.205 1 97.12 57 ALA B N 1
ATOM 4574 C CA . ALA B 1 57 ? 13.812 32.812 0.403 1 97.12 57 ALA B CA 1
ATOM 4575 C C . ALA B 1 57 ? 12.43 32.25 0.699 1 97.12 57 ALA B C 1
ATOM 4577 O O . ALA B 1 57 ? 12.289 31.062 1.07 1 97.12 57 ALA B O 1
ATOM 4578 N N . VAL B 1 58 ? 11.391 33.062 0.543 1 96.75 58 VAL B N 1
ATOM 4579 C CA . VAL B 1 58 ? 10.008 32.625 0.65 1 96.75 58 VAL B CA 1
ATOM 4580 C C . VAL B 1 58 ? 9.648 31.766 -0.566 1 96.75 58 VAL B C 1
ATOM 4582 O O . VAL B 1 58 ? 9.086 32.281 -1.542 1 96.75 58 VAL B O 1
ATOM 4585 N N . ALA B 1 59 ? 9.922 30.531 -0.443 1 95.5 59 ALA B N 1
ATOM 4586 C CA . ALA B 1 59 ? 9.742 29.594 -1.556 1 95.5 59 ALA B CA 1
ATOM 4587 C C . ALA B 1 59 ? 8.312 29.062 -1.598 1 95.5 59 ALA B C 1
ATOM 4589 O O . ALA B 1 59 ? 7.895 28.453 -2.586 1 95.5 59 ALA B O 1
ATOM 4590 N N . ASN B 1 60 ? 7.547 29.25 -0.579 1 96 60 ASN B N 1
ATOM 4591 C CA . ASN B 1 60 ? 6.102 29.047 -0.569 1 96 60 ASN B CA 1
ATOM 4592 C C . ASN B 1 60 ? 5.348 30.375 -0.601 1 96 60 ASN B C 1
ATOM 4594 O O . ASN B 1 60 ? 4.793 30.812 0.412 1 96 60 ASN B O 1
ATOM 4598 N N . PRO B 1 61 ? 5.254 30.922 -1.714 1 93.69 61 PRO B N 1
ATOM 4599 C CA . PRO B 1 61 ? 4.672 32.25 -1.809 1 93.69 61 PRO B CA 1
ATOM 4600 C C . PRO B 1 61 ? 3.184 32.281 -1.458 1 93.69 61 PRO B C 1
ATOM 4602 O O . PRO B 1 61 ? 2.689 33.281 -0.922 1 93.69 61 PRO B O 1
ATOM 4605 N N . ASP B 1 62 ? 2.479 31.219 -1.729 1 91.94 62 ASP B N 1
ATOM 4606 C CA . ASP B 1 62 ? 1.041 31.156 -1.487 1 91.94 62 ASP B CA 1
ATOM 4607 C C . ASP B 1 62 ? 0.729 31.297 0 1 91.94 62 ASP B C 1
ATOM 4609 O O . ASP B 1 62 ? -0.307 31.859 0.372 1 91.94 62 ASP B O 1
ATOM 4613 N N . GLU B 1 63 ? 1.615 30.797 0.814 1 91.56 63 GLU B N 1
ATOM 4614 C CA . GLU B 1 63 ? 1.421 30.875 2.258 1 91.56 63 GLU B CA 1
ATOM 4615 C C . GLU B 1 63 ? 2.41 31.844 2.895 1 91.56 63 GLU B C 1
ATOM 4617 O O . GLU B 1 63 ? 2.445 32 4.117 1 91.56 63 GLU B O 1
ATOM 4622 N N . HIS B 1 64 ? 3.205 32.469 2.139 1 94.5 64 HIS B N 1
ATOM 4623 C CA . HIS B 1 64 ? 4.195 33.438 2.566 1 94.5 64 HIS B CA 1
ATOM 4624 C C . HIS B 1 64 ? 5.113 32.875 3.641 1 94.5 64 HIS B C 1
ATOM 4626 O O . HIS B 1 64 ? 5.25 33.438 4.723 1 94.5 64 HIS B O 1
ATOM 4632 N N . ARG B 1 65 ? 5.738 31.719 3.232 1 95.62 65 ARG B N 1
ATOM 4633 C CA . ARG B 1 65 ? 6.582 31.016 4.188 1 95.62 65 ARG B CA 1
ATOM 4634 C C . ARG B 1 65 ? 7.906 30.609 3.557 1 95.62 65 ARG B C 1
ATOM 4636 O O . ARG B 1 65 ? 7.977 30.359 2.35 1 95.62 65 ARG B O 1
ATOM 4643 N N . MET B 1 66 ? 8.898 30.547 4.406 1 96.94 66 MET B N 1
ATOM 4644 C CA . MET B 1 66 ? 10.133 29.859 4.035 1 96.94 66 MET B CA 1
ATOM 4645 C C . MET B 1 66 ? 9.938 28.359 4.004 1 96.94 66 MET B C 1
ATOM 4647 O O . MET B 1 66 ? 8.984 27.828 4.59 1 96.94 66 MET B O 1
ATOM 4651 N N . VAL B 1 67 ? 10.719 27.766 3.219 1 97.62 67 VAL B N 1
ATOM 4652 C CA . VAL B 1 67 ? 10.805 26.312 3.189 1 97.62 67 VAL B CA 1
ATOM 4653 C C . VAL B 1 67 ? 12.164 25.859 3.713 1 97.62 67 VAL B C 1
ATOM 4655 O O . VAL B 1 67 ? 13.18 26.016 3.029 1 97.62 67 VAL B O 1
ATOM 4658 N N . GLY B 1 68 ? 12.172 25.25 4.938 1 97.62 68 GLY B N 1
ATOM 4659 C CA . GLY B 1 68 ? 13.461 25.109 5.594 1 97.62 68 GLY B CA 1
ATOM 4660 C C . GLY B 1 68 ? 13.773 23.688 6 1 97.62 68 GLY B C 1
ATOM 4661 O O . GLY B 1 68 ? 14.594 23.453 6.887 1 97.62 68 GLY B O 1
ATOM 4662 N N . HIS B 1 69 ? 13.094 22.578 5.395 1 97.69 69 HIS B N 1
ATOM 4663 C CA . HIS B 1 69 ? 13.336 21.219 5.836 1 97.69 69 HIS B CA 1
ATOM 4664 C C . HIS B 1 69 ? 14.781 20.797 5.555 1 97.69 69 HIS B C 1
ATOM 4666 O O . HIS B 1 69 ? 15.297 19.875 6.199 1 97.69 69 HIS B O 1
ATOM 4672 N N . TYR B 1 70 ? 15.555 21.5 4.684 1 97.88 70 TYR B N 1
ATOM 4673 C CA . TYR B 1 70 ? 16.969 21.219 4.422 1 97.88 70 TYR B CA 1
ATOM 4674 C C . TYR B 1 70 ? 17.828 21.625 5.609 1 97.88 70 TYR B C 1
ATOM 4676 O O . TYR B 1 70 ? 18.891 21.047 5.84 1 97.88 70 TYR B O 1
ATOM 4684 N N . TRP B 1 71 ? 17.422 22.656 6.391 1 98.44 71 TRP B N 1
ATOM 4685 C CA . TRP B 1 71 ? 18.172 23.141 7.543 1 98.44 71 TRP B CA 1
ATOM 4686 C C . TRP B 1 71 ? 18.172 22.109 8.664 1 98.44 71 TRP B C 1
ATOM 4688 O O . TRP B 1 71 ? 19.078 22.078 9.5 1 98.44 71 TRP B O 1
ATOM 4698 N N . LEU B 1 72 ? 17.109 21.219 8.672 1 98.5 72 LEU B N 1
ATOM 4699 C CA . LEU B 1 72 ? 16.984 20.203 9.703 1 98.5 72 LEU B CA 1
ATOM 4700 C C . LEU B 1 72 ? 18.172 19.25 9.688 1 98.5 72 LEU B C 1
ATOM 4702 O O . LEU B 1 72 ? 18.5 18.625 10.703 1 98.5 72 LEU B O 1
ATOM 4706 N N . ARG B 1 73 ? 18.844 19.109 8.539 1 97.19 73 ARG B N 1
ATOM 4707 C CA . ARG B 1 73 ? 19.953 18.172 8.359 1 97.19 73 ARG B CA 1
ATOM 4708 C C . ARG B 1 73 ? 21.281 18.922 8.266 1 97.19 73 ARG B C 1
ATOM 4710 O O . ARG B 1 73 ? 22.359 18.297 8.305 1 97.19 73 ARG B O 1
ATOM 4717 N N . ALA B 1 74 ? 21.234 20.188 8.086 1 97.75 74 ALA B N 1
ATOM 4718 C CA . ALA B 1 74 ? 22.391 21.078 8.094 1 97.75 74 ALA B CA 1
ATOM 4719 C C . ALA B 1 74 ? 22.031 22.422 8.719 1 97.75 74 ALA B C 1
ATOM 4721 O O . ALA B 1 74 ? 21.984 23.438 8.016 1 97.75 74 ALA B O 1
ATOM 4722 N N . PRO B 1 75 ? 21.938 22.422 10.047 1 98.06 75 PRO B N 1
ATOM 4723 C CA . PRO B 1 75 ? 21.469 23.625 10.734 1 98.06 75 PRO B CA 1
ATOM 4724 C C . PRO B 1 75 ? 22.344 24.844 10.445 1 98.06 75 PRO B C 1
ATOM 4726 O O . PRO B 1 75 ? 21.844 25.969 10.469 1 98.06 75 PRO B O 1
ATOM 4729 N N . GLU B 1 76 ? 23.609 24.656 10.117 1 96.44 76 GLU B N 1
ATOM 4730 C CA . GLU B 1 76 ? 24.547 25.75 9.867 1 96.44 76 GLU B CA 1
ATOM 4731 C C . GLU B 1 76 ? 24.156 26.547 8.625 1 96.44 76 GLU B C 1
ATOM 4733 O O . GLU B 1 76 ? 24.625 27.672 8.414 1 96.44 76 GLU B O 1
ATOM 4738 N N . LEU B 1 77 ? 23.266 26.016 7.828 1 96.62 77 LEU B N 1
ATOM 4739 C CA . LEU B 1 77 ? 22.844 26.672 6.602 1 96.62 77 LEU B CA 1
ATOM 4740 C C . LEU B 1 77 ? 21.594 27.516 6.836 1 96.62 77 LEU B C 1
ATOM 4742 O O . LEU B 1 77 ? 21.156 28.25 5.949 1 96.62 77 LEU B O 1
ATOM 4746 N N . ALA B 1 78 ? 21 27.406 8.039 1 97.44 78 ALA B N 1
ATOM 4747 C CA . ALA B 1 78 ? 19.797 28.188 8.32 1 97.44 78 ALA B CA 1
ATOM 4748 C C . ALA B 1 78 ? 20.062 29.672 8.188 1 97.44 78 ALA B C 1
ATOM 4750 O O . ALA B 1 78 ? 21.156 30.156 8.5 1 97.44 78 ALA B O 1
ATOM 4751 N N . PRO B 1 79 ? 19.125 30.438 7.719 1 96.38 79 PRO B N 1
ATOM 4752 C CA . PRO B 1 79 ? 19.344 31.859 7.449 1 96.38 79 PRO B CA 1
ATOM 4753 C C . PRO B 1 79 ? 19.578 32.656 8.719 1 96.38 79 PRO B C 1
ATOM 4755 O O . PRO B 1 79 ? 20.156 33.75 8.672 1 96.38 79 PRO B O 1
ATOM 4758 N N . GLU B 1 80 ? 19.062 32.156 9.844 1 96.12 80 GLU B N 1
ATOM 4759 C CA . GLU B 1 80 ? 19.234 32.844 11.125 1 96.12 80 GLU B CA 1
ATOM 4760 C C . GLU B 1 80 ? 19.938 31.922 12.133 1 96.12 80 GLU B C 1
ATOM 4762 O O . GLU B 1 80 ? 19.656 30.719 12.203 1 96.12 80 GLU B O 1
ATOM 4767 N N . ALA B 1 81 ? 20.75 32.531 12.922 1 96.75 81 ALA B N 1
ATOM 4768 C CA . ALA B 1 81 ? 21.484 31.781 13.938 1 96.75 81 ALA B CA 1
ATOM 4769 C C . ALA B 1 81 ? 20.516 31.172 14.961 1 96.75 81 ALA B C 1
ATOM 4771 O O . ALA B 1 81 ? 20.766 30.078 15.477 1 96.75 81 ALA B O 1
ATOM 4772 N N . THR B 1 82 ? 19.516 31.875 15.203 1 96.69 82 THR B N 1
ATOM 4773 C CA . THR B 1 82 ? 18.531 31.391 16.172 1 96.69 82 THR B CA 1
ATOM 4774 C C . THR B 1 82 ? 17.875 30.109 15.68 1 96.69 82 THR B C 1
ATOM 4776 O O . THR B 1 82 ? 17.609 29.203 16.469 1 96.69 82 THR B O 1
ATOM 4779 N N . LEU B 1 83 ? 17.609 30.062 14.398 1 97 83 LEU B N 1
ATOM 4780 C CA . LEU B 1 83 ? 17.031 28.859 13.82 1 97 83 LEU B CA 1
ATOM 4781 C C . LEU B 1 83 ? 18 27.688 13.922 1 97 83 LEU B C 1
ATOM 4783 O O . LEU B 1 83 ? 17.609 26.562 14.25 1 97 83 LEU B O 1
ATOM 4787 N N . ALA B 1 84 ? 19.234 27.922 13.617 1 98.06 84 ALA B N 1
ATOM 4788 C CA . ALA B 1 84 ? 20.266 26.875 13.727 1 98.06 84 ALA B CA 1
ATOM 4789 C C . ALA B 1 84 ? 20.344 26.328 15.148 1 98.06 84 ALA B C 1
ATOM 4791 O O . ALA B 1 84 ? 20.438 25.125 15.352 1 98.06 84 ALA B O 1
ATOM 4792 N N . GLU B 1 85 ? 20.344 27.219 16.078 1 98.19 85 GLU B N 1
ATOM 4793 C CA . GLU B 1 85 ? 20.406 26.828 17.484 1 98.19 85 GLU B CA 1
ATOM 4794 C C . GLU B 1 85 ? 19.188 26.016 17.891 1 98.19 85 GLU B C 1
ATOM 4796 O O . GLU B 1 85 ? 19.297 25.031 18.609 1 98.19 85 GLU B O 1
ATOM 4801 N N . GLU B 1 86 ? 18.016 26.484 17.453 1 97.94 86 GLU B N 1
ATOM 4802 C CA . GLU B 1 86 ? 16.781 25.781 17.766 1 97.94 86 GLU B CA 1
ATOM 4803 C C . GLU B 1 86 ? 16.797 24.359 17.219 1 97.94 86 GLU B C 1
ATOM 4805 O O . GLU B 1 86 ? 16.391 23.422 17.922 1 97.94 86 GLU B O 1
ATOM 4810 N N . ILE B 1 87 ? 17.219 24.203 15.992 1 98.62 87 ILE B N 1
ATOM 4811 C CA . ILE B 1 87 ? 17.281 22.891 15.359 1 98.62 87 ILE B CA 1
ATOM 4812 C C . ILE B 1 87 ? 18.25 21.984 16.141 1 98.62 87 ILE B C 1
ATOM 4814 O O . ILE B 1 87 ? 17.906 20.844 16.484 1 98.62 87 ILE B O 1
ATOM 4818 N N . THR B 1 88 ? 19.422 22.469 16.469 1 98.5 88 THR B N 1
ATOM 4819 C CA . THR B 1 88 ? 20.453 21.719 17.156 1 98.5 88 THR B CA 1
ATOM 4820 C C . THR B 1 88 ? 20 21.328 18.562 1 98.5 88 THR B C 1
ATOM 4822 O O . THR B 1 88 ? 20.188 20.203 19 1 98.5 88 THR B O 1
ATOM 4825 N N . SER B 1 89 ? 19.422 22.312 19.25 1 98.5 89 SER B N 1
ATOM 4826 C CA . SER B 1 89 ? 18.969 22.062 20.609 1 98.5 89 SER B CA 1
ATOM 4827 C C . SER B 1 89 ? 17.828 21.047 20.641 1 98.5 89 SER B C 1
ATOM 4829 O O . SER B 1 89 ? 17.703 20.266 21.578 1 98.5 89 SER B O 1
ATOM 4831 N N . THR B 1 90 ? 16.953 21.141 19.641 1 98.75 90 THR B N 1
ATOM 4832 C CA . THR B 1 90 ? 15.852 20.188 19.562 1 98.75 90 THR B CA 1
ATOM 4833 C C . THR B 1 90 ? 16.375 18.781 19.359 1 98.75 90 THR B C 1
ATOM 4835 O O . THR B 1 90 ? 15.898 17.844 20.016 1 98.75 90 THR B O 1
ATOM 4838 N N . LEU B 1 91 ? 17.344 18.562 18.469 1 98.81 91 LEU B N 1
ATOM 4839 C CA . LEU B 1 91 ? 17.922 17.25 18.266 1 98.81 91 LEU B CA 1
ATOM 4840 C C . LEU B 1 91 ? 18.547 16.719 19.562 1 98.81 91 LEU B C 1
ATOM 4842 O O . LEU B 1 91 ? 18.344 15.562 19.922 1 98.81 91 LEU B O 1
ATOM 4846 N N . ALA B 1 92 ? 19.297 17.562 20.234 1 98.81 92 ALA B N 1
ATOM 4847 C CA . ALA B 1 92 ? 19.906 17.172 21.5 1 98.81 92 ALA B CA 1
ATOM 4848 C C . ALA B 1 92 ? 18.828 16.781 22.516 1 98.81 92 ALA B C 1
ATOM 4850 O O . ALA B 1 92 ? 19.016 15.812 23.266 1 98.81 92 ALA B O 1
ATOM 4851 N N . ALA B 1 93 ? 17.766 17.594 22.547 1 98.88 93 ALA B N 1
ATOM 4852 C CA . ALA B 1 93 ? 16.672 17.312 23.484 1 98.88 93 ALA B CA 1
ATOM 4853 C C . ALA B 1 93 ? 16.016 15.969 23.156 1 98.88 93 ALA B C 1
ATOM 4855 O O . ALA B 1 93 ? 15.641 15.219 24.062 1 98.88 93 ALA B O 1
ATOM 4856 N N . ILE B 1 94 ? 15.812 15.672 21.922 1 98.88 94 ILE B N 1
ATOM 4857 C CA . ILE B 1 94 ? 15.234 14.406 21.469 1 98.88 94 ILE B CA 1
ATOM 4858 C C . ILE B 1 94 ? 16.109 13.242 21.953 1 98.88 94 ILE B C 1
ATOM 4860 O O . ILE B 1 94 ? 15.602 12.273 22.531 1 98.88 94 ILE B O 1
ATOM 4864 N N . GLU B 1 95 ? 17.391 13.328 21.688 1 98.81 95 GLU B N 1
ATOM 4865 C CA . GLU B 1 95 ? 18.312 12.266 22.062 1 98.81 95 GLU B CA 1
ATOM 4866 C C . GLU B 1 95 ? 18.359 12.078 23.578 1 98.81 95 GLU B C 1
ATOM 4868 O O . GLU B 1 95 ? 18.375 10.945 24.062 1 98.81 95 GLU B O 1
ATOM 4873 N N . ALA B 1 96 ? 18.391 13.18 24.281 1 98.81 96 ALA B N 1
ATOM 4874 C CA . ALA B 1 96 ? 18.375 13.109 25.75 1 98.81 96 ALA B CA 1
ATOM 4875 C C . ALA B 1 96 ? 17.094 12.477 26.266 1 98.81 96 ALA B C 1
ATOM 4877 O O . ALA B 1 96 ? 17.125 11.664 27.188 1 98.81 96 ALA B O 1
ATOM 4878 N N . PHE B 1 97 ? 15.969 12.906 25.734 1 98.88 97 PHE B N 1
ATOM 4879 C CA . PHE B 1 97 ? 14.68 12.352 26.125 1 98.88 97 PHE B CA 1
ATOM 4880 C C . PHE B 1 97 ? 14.625 10.852 25.875 1 98.88 97 PHE B C 1
ATOM 4882 O O . PHE B 1 97 ? 14.227 10.078 26.734 1 98.88 97 PHE B O 1
ATOM 4889 N N . ALA B 1 98 ? 14.992 10.43 24.672 1 98.88 98 ALA B N 1
ATOM 4890 C CA . ALA B 1 98 ? 15 9.008 24.328 1 98.88 98 ALA B CA 1
ATOM 4891 C C . ALA B 1 98 ? 15.891 8.211 25.266 1 98.88 98 ALA B C 1
ATOM 4893 O O . ALA B 1 98 ? 15.5 7.137 25.734 1 98.88 98 ALA B O 1
ATOM 4894 N N . SER B 1 99 ? 17.094 8.758 25.531 1 98.75 99 SER B N 1
ATOM 4895 C CA . SER B 1 99 ? 18 8.094 26.453 1 98.75 99 SER B CA 1
ATOM 4896 C C . SER B 1 99 ? 17.375 7.93 27.828 1 98.75 99 SER B C 1
ATOM 4898 O O . SER B 1 99 ? 17.531 6.887 28.469 1 98.75 99 SER B O 1
ATOM 4900 N N . SER B 1 100 ? 16.688 8.969 28.328 1 98.75 100 SER B N 1
ATOM 4901 C CA . SER B 1 100 ? 16.047 8.93 29.625 1 98.75 100 SER B CA 1
ATOM 4902 C C . SER B 1 100 ? 14.914 7.906 29.656 1 98.75 100 SER B C 1
ATOM 4904 O O . SER B 1 100 ? 14.711 7.23 30.672 1 98.75 100 SER B O 1
ATOM 4906 N N . VAL B 1 101 ? 14.164 7.805 28.609 1 98.81 101 VAL B N 1
ATOM 4907 C CA . VAL B 1 101 ? 13.094 6.824 28.516 1 98.81 101 VAL B CA 1
ATOM 4908 C C . VAL B 1 101 ? 13.68 5.414 28.5 1 98.81 101 VAL B C 1
ATOM 4910 O O . VAL B 1 101 ? 13.211 4.539 29.234 1 98.81 101 VAL B O 1
ATOM 4913 N N . HIS B 1 102 ? 14.758 5.188 27.703 1 98.56 102 HIS B N 1
ATOM 4914 C CA . HIS B 1 102 ? 15.398 3.879 27.594 1 98.56 102 HIS B CA 1
ATOM 4915 C C . HIS B 1 102 ? 16 3.447 28.922 1 98.56 102 HIS B C 1
ATOM 4917 O O . HIS B 1 102 ? 15.953 2.266 29.281 1 98.56 102 HIS B O 1
ATOM 4923 N N . GLY B 1 103 ? 16.562 4.426 29.594 1 97.62 103 GLY B N 1
ATOM 4924 C CA . GLY B 1 103 ? 17.25 4.133 30.844 1 97.62 103 GLY B CA 1
ATOM 4925 C C . GLY B 1 103 ? 16.312 4.02 32.031 1 97.62 103 GLY B C 1
ATOM 4926 O O . GLY B 1 103 ? 16.719 3.574 33.094 1 97.62 103 GLY B O 1
ATOM 4927 N N . GLY B 1 104 ? 15.039 4.465 31.906 1 97.81 104 GLY B N 1
ATOM 4928 C CA . GLY B 1 104 ? 14.055 4.371 32.969 1 97.81 104 GLY B CA 1
ATOM 4929 C C . GLY B 1 104 ? 14 5.613 33.844 1 97.81 104 GLY B C 1
ATOM 4930 O O . GLY B 1 104 ? 13.219 5.676 34.812 1 97.81 104 GLY B O 1
ATOM 4931 N N . ASN B 1 105 ? 14.82 6.637 33.531 1 97.94 105 ASN B N 1
ATOM 4932 C CA . ASN B 1 105 ? 14.695 7.91 34.219 1 97.94 105 ASN B CA 1
ATOM 4933 C C . ASN B 1 105 ? 13.336 8.547 34 1 97.94 105 ASN B C 1
ATOM 4935 O O . ASN B 1 105 ? 12.797 9.219 34.875 1 97.94 105 ASN B O 1
ATOM 4939 N N . ILE B 1 106 ? 12.898 8.477 32.844 1 98.31 106 ILE B N 1
ATOM 4940 C CA . ILE B 1 106 ? 11.492 8.719 32.5 1 98.31 106 ILE B CA 1
ATOM 4941 C C . ILE B 1 106 ? 10.766 7.383 32.344 1 98.31 106 ILE B C 1
ATOM 4943 O O . ILE B 1 106 ? 11.023 6.637 31.406 1 98.31 106 ILE B O 1
ATOM 4947 N N . ALA B 1 107 ? 9.969 7.117 33.344 1 98.12 107 ALA B N 1
ATOM 4948 C CA . ALA B 1 107 ? 9.336 5.805 33.406 1 98.12 107 ALA B CA 1
ATOM 4949 C C . ALA B 1 107 ? 7.82 5.922 33.344 1 98.12 107 ALA B C 1
ATOM 4951 O O . ALA B 1 107 ? 7.27 7.012 33.531 1 98.12 107 ALA B O 1
ATOM 4952 N N . ALA B 1 108 ? 7.215 4.832 33.094 1 97.69 108 ALA B N 1
ATOM 4953 C CA . ALA B 1 108 ? 5.758 4.773 33.188 1 97.69 108 ALA B CA 1
ATOM 4954 C C . ALA B 1 108 ? 5.309 5.016 34.625 1 97.69 108 ALA B C 1
ATOM 4956 O O . ALA B 1 108 ? 6.094 4.867 35.562 1 97.69 108 ALA B O 1
ATOM 4957 N N . PRO B 1 109 ? 4.066 5.383 34.781 1 95.88 109 PRO B N 1
ATOM 4958 C CA . PRO B 1 109 ? 3.576 5.715 36.125 1 95.88 109 PRO B CA 1
ATOM 4959 C C . PRO B 1 109 ? 3.709 4.555 37.094 1 95.88 109 PRO B C 1
ATOM 4961 O O . PRO B 1 109 ? 3.803 4.773 38.312 1 95.88 109 PRO B O 1
ATOM 4964 N N . ASP B 1 110 ? 3.754 3.342 36.656 1 95.38 110 ASP B N 1
ATOM 4965 C CA . ASP B 1 110 ? 3.875 2.197 37.562 1 95.38 110 ASP B CA 1
ATOM 4966 C C . ASP B 1 110 ? 5.336 1.922 37.906 1 95.38 110 ASP B C 1
ATOM 4968 O O . ASP B 1 110 ? 5.645 0.938 38.562 1 95.38 110 ASP B O 1
ATOM 4972 N N . GLY B 1 111 ? 6.223 2.688 37.375 1 96.31 111 GLY B N 1
ATOM 4973 C CA . GLY B 1 111 ? 7.633 2.59 37.719 1 96.31 111 GLY B CA 1
ATOM 4974 C C . GLY B 1 111 ? 8.43 1.76 36.719 1 96.31 111 GLY B C 1
ATOM 4975 O O . GLY B 1 111 ? 9.664 1.791 36.75 1 96.31 111 GLY B O 1
ATOM 4976 N N . HIS B 1 112 ? 7.777 1.105 35.875 1 97.38 112 HIS B N 1
ATOM 4977 C CA . HIS B 1 112 ? 8.469 0.279 34.875 1 97.38 112 HIS B CA 1
ATOM 4978 C C . HIS B 1 112 ? 8.875 1.1 33.656 1 97.38 112 HIS B C 1
ATOM 4980 O O . HIS B 1 112 ? 8.328 2.182 33.438 1 97.38 112 HIS B O 1
ATOM 4986 N N . ARG B 1 113 ? 9.812 0.56 32.906 1 98 113 ARG B N 1
ATOM 4987 C CA . ARG B 1 113 ? 10.227 1.189 31.641 1 98 113 ARG B CA 1
ATOM 4988 C C . ARG B 1 113 ? 9.109 1.121 30.609 1 98 113 ARG B C 1
ATOM 4990 O O . ARG B 1 113 ? 8.32 0.174 30.594 1 98 113 ARG B O 1
ATOM 4997 N N . PHE B 1 114 ? 9.07 2.111 29.812 1 98.69 114 PHE B N 1
ATOM 4998 C CA . PHE B 1 114 ? 8.188 2.037 28.656 1 98.69 114 PHE B CA 1
ATOM 4999 C C . PHE B 1 114 ? 8.641 0.943 27.688 1 98.69 114 PHE B C 1
ATOM 5001 O O . PHE B 1 114 ? 9.836 0.775 27.453 1 98.69 114 PHE B O 1
ATOM 5008 N N . THR B 1 115 ? 7.703 0.19 27.203 1 98.19 115 THR B N 1
ATOM 5009 C CA . THR B 1 115 ? 8.039 -0.9 26.297 1 98.19 115 THR B CA 1
ATOM 5010 C C . THR B 1 115 ? 7.406 -0.669 24.922 1 98.19 115 THR B C 1
ATOM 5012 O O . THR B 1 115 ? 7.852 -1.237 23.922 1 98.19 115 THR B O 1
ATOM 5015 N N . ASP B 1 116 ? 6.305 0.101 24.906 1 98.62 116 ASP B N 1
ATOM 5016 C CA . ASP B 1 116 ? 5.574 0.363 23.672 1 98.62 116 ASP B CA 1
ATOM 5017 C C . ASP B 1 116 ? 5.469 1.862 23.406 1 98.62 116 ASP B C 1
ATOM 5019 O O . ASP B 1 116 ? 5.59 2.674 24.328 1 98.62 116 ASP B O 1
ATOM 5023 N N . LEU B 1 117 ? 5.359 2.186 22.141 1 98.88 117 LEU B N 1
ATOM 5024 C CA . LEU B 1 117 ? 5.246 3.553 21.641 1 98.88 117 LEU B CA 1
ATOM 5025 C C . LEU B 1 117 ? 4.047 3.695 20.703 1 98.88 117 LEU B C 1
ATOM 5027 O O . LEU B 1 117 ? 3.961 2.998 19.703 1 98.88 117 LEU B O 1
ATOM 5031 N N . LEU B 1 118 ? 3.055 4.496 21.047 1 98.88 118 LEU B N 1
ATOM 5032 C CA . LEU B 1 118 ? 1.921 4.801 20.188 1 98.88 118 LEU B CA 1
ATOM 5033 C C . LEU B 1 118 ? 2.059 6.195 19.578 1 98.88 118 LEU B C 1
ATOM 5035 O O . LEU B 1 118 ? 2.119 7.188 20.312 1 98.88 118 LEU B O 1
ATOM 5039 N N . ILE B 1 119 ? 2.158 6.25 18.281 1 98.88 119 ILE B N 1
ATOM 5040 C CA . ILE B 1 119 ? 2.195 7.52 17.562 1 98.88 119 ILE B CA 1
ATOM 5041 C C . ILE B 1 119 ? 0.79 7.883 17.094 1 98.88 119 ILE B C 1
ATOM 5043 O O . ILE B 1 119 ? 0.132 7.09 16.422 1 98.88 119 ILE B O 1
ATOM 5047 N N . ILE B 1 120 ? 0.323 9.062 17.422 1 98.62 120 ILE B N 1
ATOM 5048 C CA . ILE B 1 120 ? -0.946 9.594 16.938 1 98.62 120 ILE B CA 1
ATOM 5049 C C . ILE B 1 120 ? -0.688 10.773 16.016 1 98.62 120 ILE B C 1
ATOM 5051 O O . ILE B 1 120 ? -0.248 11.844 16.453 1 98.62 120 ILE B O 1
ATOM 5055 N N . GLY B 1 121 ? -0.859 10.609 14.789 1 96.94 121 GLY B N 1
ATOM 5056 C CA . GLY B 1 121 ? -0.626 11.602 13.75 1 96.94 121 GLY B CA 1
ATOM 5057 C C . GLY B 1 121 ? -1.211 11.203 12.406 1 96.94 121 GLY B C 1
ATOM 5058 O O . GLY B 1 121 ? -1.548 10.039 12.188 1 96.94 121 GLY B O 1
ATOM 5059 N N . ILE B 1 122 ? -1.292 12.094 11.484 1 94.69 122 ILE B N 1
ATOM 5060 C CA . ILE B 1 122 ? -1.862 11.828 10.164 1 94.69 122 ILE B CA 1
ATOM 5061 C C . ILE B 1 122 ? -0.971 12.43 9.086 1 94.69 122 ILE B C 1
ATOM 5063 O O . ILE B 1 122 ? -0.2 13.359 9.352 1 94.69 122 ILE B O 1
ATOM 5067 N N . GLY B 1 123 ? -0.997 11.828 7.867 1 93.06 123 GLY B N 1
ATOM 5068 C CA . GLY B 1 123 ? -0.201 12.344 6.766 1 93.06 123 GLY B CA 1
ATOM 5069 C C . GLY B 1 123 ? 1.288 12.352 7.055 1 93.06 123 GLY B C 1
ATOM 5070 O O . GLY B 1 123 ? 1.852 11.328 7.453 1 93.06 123 GLY B O 1
ATOM 5071 N N . GLY B 1 124 ? 1.86 13.547 6.891 1 93.75 124 GLY B N 1
ATOM 5072 C CA . GLY B 1 124 ? 3.287 13.688 7.137 1 93.75 124 GLY B CA 1
ATOM 5073 C C . GLY B 1 124 ? 3.686 13.352 8.562 1 93.75 124 GLY B C 1
ATOM 5074 O O . GLY B 1 124 ? 4.82 12.945 8.812 1 93.75 124 GLY B O 1
ATOM 5075 N N . SER B 1 125 ? 2.729 13.43 9.414 1 96.12 125 SER B N 1
ATOM 5076 C CA . SER B 1 125 ? 2.996 13.172 10.82 1 96.12 125 SER B CA 1
ATOM 5077 C C . SER B 1 125 ? 2.922 11.68 11.133 1 96.12 125 SER B C 1
ATOM 5079 O O . SER B 1 125 ? 3.209 11.266 12.258 1 96.12 125 SER B O 1
ATOM 5081 N N . ALA B 1 126 ? 2.594 10.922 10.172 1 96.25 126 ALA B N 1
ATOM 5082 C CA . ALA B 1 126 ? 2.465 9.484 10.414 1 96.25 126 ALA B CA 1
ATOM 5083 C C . ALA B 1 126 ? 3.256 8.68 9.383 1 96.25 126 ALA B C 1
ATOM 5085 O O . ALA B 1 126 ? 3.953 7.727 9.734 1 96.25 126 ALA B O 1
ATOM 5086 N N . LEU B 1 127 ? 3.176 9.07 8.148 1 96.38 127 LEU B N 1
ATOM 5087 C CA . LEU B 1 127 ? 3.725 8.25 7.07 1 96.38 127 LEU B CA 1
ATOM 5088 C C . LEU B 1 127 ? 5.246 8.203 7.145 1 96.38 127 LEU B C 1
ATOM 5090 O O . LEU B 1 127 ? 5.848 7.145 6.953 1 96.38 127 LEU B O 1
ATOM 5094 N N . GLY B 1 128 ? 5.922 9.352 7.375 1 97.62 128 GLY B N 1
ATOM 5095 C CA . GLY B 1 128 ? 7.363 9.367 7.559 1 97.62 128 GLY B CA 1
ATOM 5096 C C . GLY B 1 128 ? 7.832 8.484 8.695 1 97.62 128 GLY B C 1
ATOM 5097 O O . GLY B 1 128 ? 8.641 7.574 8.492 1 97.62 128 GLY B O 1
ATOM 5098 N N . PRO B 1 129 ? 7.277 8.742 9.898 1 98.5 129 PRO B N 1
ATOM 5099 C CA . PRO B 1 129 ? 7.609 7.883 11.039 1 98.5 129 PRO B CA 1
ATOM 5100 C C . PRO B 1 129 ? 7.359 6.406 10.75 1 98.5 129 PRO B C 1
ATOM 5102 O O . PRO B 1 129 ? 8.164 5.551 11.141 1 98.5 129 PRO B O 1
ATOM 5105 N N . GLN B 1 130 ? 6.234 6.086 10.078 1 98.12 130 GLN B N 1
ATOM 5106 C CA . GLN B 1 130 ? 5.934 4.703 9.727 1 98.12 130 GLN B CA 1
ATOM 5107 C C . GLN B 1 130 ? 7.012 4.121 8.812 1 98.12 130 GLN B C 1
ATOM 5109 O O . GLN B 1 130 ? 7.441 2.98 9.008 1 98.12 130 GLN B O 1
ATOM 5114 N N . PHE B 1 131 ? 7.422 4.863 7.836 1 98.44 131 PHE B N 1
ATOM 5115 C CA . PHE B 1 131 ? 8.43 4.406 6.891 1 98.44 131 PHE B CA 1
ATOM 5116 C C . PHE B 1 131 ? 9.75 4.121 7.598 1 98.44 131 PHE B C 1
ATOM 5118 O O . PHE B 1 131 ? 10.352 3.064 7.402 1 98.44 131 PHE B O 1
ATOM 5125 N N . LEU B 1 132 ? 10.203 5.066 8.477 1 98.81 132 LEU B N 1
ATOM 5126 C CA . LEU B 1 132 ? 11.445 4.855 9.211 1 98.81 132 LEU B CA 1
ATOM 5127 C C . LEU B 1 132 ? 11.344 3.623 10.102 1 98.81 132 LEU B C 1
ATOM 5129 O O . LEU B 1 132 ? 12.258 2.797 10.133 1 98.81 132 LEU B O 1
ATOM 5133 N N . ALA B 1 133 ? 10.203 3.545 10.797 1 98.62 133 ALA B N 1
ATOM 5134 C CA . ALA B 1 133 ? 10.008 2.451 11.742 1 98.62 133 ALA B CA 1
ATOM 5135 C C . ALA B 1 133 ? 10.094 1.098 11.039 1 98.62 133 ALA B C 1
ATOM 5137 O O . ALA B 1 133 ? 10.703 0.16 11.555 1 98.62 133 ALA B O 1
ATOM 5138 N N . ASP B 1 134 ? 9.492 1.051 9.875 1 97 134 ASP B N 1
ATOM 5139 C CA . ASP B 1 134 ? 9.406 -0.23 9.18 1 97 134 ASP B CA 1
ATOM 5140 C C . ASP B 1 134 ? 10.719 -0.561 8.469 1 97 134 ASP B C 1
ATOM 5142 O O . ASP B 1 134 ? 11.156 -1.712 8.469 1 97 134 ASP B O 1
ATOM 5146 N N . SER B 1 135 ? 11.32 0.356 7.82 1 98 135 SER B N 1
ATOM 5147 C CA . SER B 1 135 ? 12.5 0.128 7 1 98 135 SER B CA 1
ATOM 5148 C C . SER B 1 135 ? 13.727 -0.168 7.859 1 98 135 SER B C 1
ATOM 5150 O O . SER B 1 135 ? 14.625 -0.903 7.441 1 98 135 SER B O 1
ATOM 5152 N N . LEU B 1 136 ? 13.719 0.422 9.125 1 98.12 136 LEU B N 1
ATOM 5153 C CA . LEU B 1 136 ? 14.938 0.347 9.922 1 98.12 136 LEU B CA 1
ATOM 5154 C C . LEU B 1 136 ? 14.703 -0.452 11.203 1 98.12 136 LEU B C 1
ATOM 5156 O O . LEU B 1 136 ? 15.648 -0.755 11.93 1 98.12 136 LEU B O 1
ATOM 5160 N N . GLY B 1 137 ? 13.469 -0.822 11.469 1 96 137 GLY B N 1
ATOM 5161 C CA . GLY B 1 137 ? 13.141 -1.531 12.695 1 96 137 GLY B CA 1
ATOM 5162 C C . GLY B 1 137 ? 13.5 -3.004 12.648 1 96 137 GLY B C 1
ATOM 5163 O O . GLY B 1 137 ? 13.805 -3.539 11.578 1 96 137 GLY B O 1
ATOM 5164 N N . GLY B 1 138 ? 13.461 -3.656 13.852 1 91.88 138 GLY B N 1
ATOM 5165 C CA . GLY B 1 138 ? 13.766 -5.074 13.969 1 91.88 138 GLY B CA 1
ATOM 5166 C C . GLY B 1 138 ? 13.773 -5.562 15.406 1 91.88 138 GLY B C 1
ATOM 5167 O O . GLY B 1 138 ? 13.148 -4.957 16.281 1 91.88 138 GLY B O 1
ATOM 5168 N N . PRO B 1 139 ? 14.375 -6.695 15.641 1 90.5 139 PRO B N 1
ATOM 5169 C CA . PRO B 1 139 ? 14.352 -7.324 16.969 1 90.5 139 PRO B CA 1
ATOM 5170 C C . PRO B 1 139 ? 15.07 -6.5 18.016 1 90.5 139 PRO B C 1
ATOM 5172 O O . PRO B 1 139 ? 14.844 -6.691 19.219 1 90.5 139 PRO B O 1
ATOM 5175 N N . LYS B 1 140 ? 15.922 -5.547 17.656 1 92.31 140 LYS B N 1
ATOM 5176 C CA . LYS B 1 140 ? 16.719 -4.762 18.609 1 92.31 140 LYS B CA 1
ATOM 5177 C C . LYS B 1 140 ? 15.984 -3.48 19 1 92.31 140 LYS B C 1
ATOM 5179 O O . LYS B 1 140 ? 16.516 -2.658 19.75 1 92.31 140 LYS B O 1
ATOM 5184 N N . ASP B 1 141 ? 14.742 -3.326 18.453 1 97.31 141 ASP B N 1
ATOM 5185 C CA . ASP B 1 141 ? 13.984 -2.133 18.812 1 97.31 141 ASP B CA 1
ATOM 5186 C C . ASP B 1 141 ? 13.812 -2.021 20.328 1 97.31 141 ASP B C 1
ATOM 5188 O O . ASP B 1 141 ? 13.516 -3.014 21 1 97.31 141 ASP B O 1
ATOM 5192 N N . LEU B 1 142 ? 14 -0.828 20.828 1 98.25 142 LEU B N 1
ATOM 5193 C CA . LEU B 1 142 ? 13.906 -0.617 22.266 1 98.25 142 LEU B CA 1
ATOM 5194 C C . LEU B 1 142 ? 12.461 -0.386 22.703 1 98.25 142 LEU B C 1
ATOM 5196 O O . LEU B 1 142 ? 12.109 -0.636 23.844 1 98.25 142 LEU B O 1
ATOM 5200 N N . LEU B 1 143 ? 11.609 0.151 21.875 1 98.56 143 LEU B N 1
ATOM 5201 C CA . LEU B 1 143 ? 10.164 0.239 22.047 1 98.56 143 LEU B CA 1
ATOM 5202 C C . LEU B 1 143 ? 9.43 -0.317 20.844 1 98.56 143 LEU B C 1
ATOM 5204 O O . LEU B 1 143 ? 9.805 -0.044 19.703 1 98.56 143 LEU B O 1
ATOM 5208 N N . ARG B 1 144 ? 8.391 -1.168 21.109 1 97.38 144 ARG B N 1
ATOM 5209 C CA . ARG B 1 144 ? 7.508 -1.604 20.047 1 97.38 144 ARG B CA 1
ATOM 5210 C C . ARG B 1 144 ? 6.586 -0.474 19.594 1 97.38 144 ARG B C 1
ATOM 5212 O O . ARG B 1 144 ? 5.902 0.138 20.422 1 97.38 144 ARG B O 1
ATOM 5219 N N . ILE B 1 145 ? 6.453 -0.205 18.297 1 98.44 145 ILE B N 1
ATOM 5220 C CA . ILE B 1 145 ? 5.836 1.035 17.828 1 98.44 145 ILE B CA 1
ATOM 5221 C C . ILE B 1 145 ? 4.48 0.733 17.203 1 98.44 145 ILE B C 1
ATOM 5223 O O . ILE B 1 145 ? 4.332 -0.256 16.484 1 98.44 145 ILE B O 1
ATOM 5227 N N . TRP B 1 146 ? 3.459 1.529 17.5 1 98.44 146 TRP B N 1
ATOM 5228 C CA . TRP B 1 146 ? 2.09 1.479 17 1 98.44 146 TRP B CA 1
ATOM 5229 C C . TRP B 1 146 ? 1.657 2.838 16.469 1 98.44 146 TRP B C 1
ATOM 5231 O O . TRP B 1 146 ? 2.277 3.859 16.766 1 98.44 146 TRP B O 1
ATOM 5241 N N . PHE B 1 147 ? 0.501 2.836 15.648 1 98.25 147 PHE B N 1
ATOM 5242 C CA . PHE B 1 147 ? 0.102 4.098 15.039 1 98.25 147 PHE B CA 1
ATOM 5243 C C . PHE B 1 147 ? -1.415 4.246 15.047 1 98.25 147 PHE B C 1
ATOM 5245 O O . PHE B 1 147 ? -2.137 3.295 14.742 1 98.25 147 PHE B O 1
ATOM 5252 N N . PHE B 1 148 ? -1.917 5.398 15.438 1 97.88 148 PHE B N 1
ATOM 5253 C CA . PHE B 1 148 ? -3.199 5.953 15.023 1 97.88 148 PHE B CA 1
ATOM 5254 C C . PHE B 1 148 ? -3.018 6.938 13.875 1 97.88 148 PHE B C 1
ATOM 5256 O O . PHE B 1 148 ? -2.586 8.07 14.086 1 97.88 148 PHE B O 1
ATOM 5263 N N . ASP B 1 149 ? -3.285 6.504 12.664 1 96.31 149 ASP B N 1
ATOM 5264 C CA . ASP B 1 149 ? -3.021 7.375 11.523 1 96.31 149 ASP B CA 1
ATOM 5265 C C . ASP B 1 149 ? -4.281 7.582 10.688 1 96.31 149 ASP B C 1
ATOM 5267 O O . ASP B 1 149 ? -4.199 7.84 9.484 1 96.31 149 ASP B O 1
ATOM 5271 N N . ASN B 1 150 ? -5.449 7.305 11.242 1 94.56 150 ASN B N 1
ATOM 5272 C CA . ASN B 1 150 ? -6.789 7.465 10.695 1 94.56 150 ASN B CA 1
ATOM 5273 C C . ASN B 1 150 ? -7.816 7.746 11.789 1 94.56 150 ASN B C 1
ATOM 5275 O O . ASN B 1 150 ? -7.516 7.613 12.977 1 94.56 150 ASN B O 1
ATOM 5279 N N . THR B 1 151 ? -8.969 8.25 11.453 1 95.19 151 THR B N 1
ATOM 5280 C CA . THR B 1 151 ? -9.992 8.477 12.469 1 95.19 151 THR B CA 1
ATOM 5281 C C . THR B 1 151 ? -10.984 7.312 12.5 1 95.19 151 THR B C 1
ATOM 5283 O O . THR B 1 151 ? -12.102 7.457 12.992 1 95.19 151 THR B O 1
ATOM 5286 N N . ASP B 1 152 ? -10.617 6.152 12.039 1 96.81 152 ASP B N 1
ATOM 5287 C CA . ASP B 1 152 ? -11.43 4.938 12.062 1 96.81 152 ASP B CA 1
ATOM 5288 C C . ASP B 1 152 ? -11.43 4.305 13.453 1 96.81 152 ASP B C 1
ATOM 5290 O O . ASP B 1 152 ? -10.422 3.754 13.891 1 96.81 152 ASP B O 1
ATOM 5294 N N . PRO B 1 153 ? -12.562 4.363 14.109 1 97.19 153 PRO B N 1
ATOM 5295 C CA . PRO B 1 153 ? -12.555 3.836 15.477 1 97.19 153 PRO B CA 1
ATOM 5296 C C . PRO B 1 153 ? -12.273 2.336 15.523 1 97.19 153 PRO B C 1
ATOM 5298 O O . PRO B 1 153 ? -11.625 1.858 16.469 1 97.19 153 PRO B O 1
ATOM 5301 N N . ASP B 1 154 ? -12.734 1.626 14.531 1 97.06 154 ASP B N 1
ATOM 5302 C CA . ASP B 1 154 ? -12.43 0.198 14.484 1 97.06 154 ASP B CA 1
ATOM 5303 C C . ASP B 1 154 ? -10.93 -0.041 14.305 1 97.06 154 ASP B C 1
ATOM 5305 O O . ASP B 1 154 ? -10.375 -0.979 14.883 1 97.06 154 ASP B O 1
ATOM 5309 N N . GLY B 1 155 ? -10.312 0.743 13.461 1 96.88 155 GLY B N 1
ATOM 5310 C CA . GLY B 1 155 ? -8.867 0.661 13.305 1 96.88 155 GLY B CA 1
ATOM 5311 C C . GLY B 1 155 ? -8.117 0.927 14.602 1 96.88 155 GLY B C 1
ATOM 5312 O O . GLY B 1 155 ? -7.133 0.248 14.906 1 96.88 155 GLY B O 1
ATOM 5313 N N . MET B 1 156 ? -8.555 1.91 15.359 1 97.75 156 MET B N 1
ATOM 5314 C CA . MET B 1 156 ? -7.926 2.223 16.641 1 97.75 156 MET B CA 1
ATOM 5315 C C . MET B 1 156 ? -8.133 1.089 17.641 1 97.75 156 MET B C 1
ATOM 5317 O O . MET B 1 156 ? -7.23 0.767 18.406 1 97.75 156 MET B O 1
ATOM 5321 N N . ASP B 1 157 ? -9.367 0.474 17.578 1 97.62 157 ASP B N 1
ATOM 5322 C CA . ASP B 1 157 ? -9.617 -0.694 18.422 1 97.62 157 ASP B CA 1
ATOM 5323 C C . ASP B 1 157 ? -8.617 -1.809 18.125 1 97.62 157 ASP B C 1
ATOM 5325 O O . ASP B 1 157 ? -8.117 -2.467 19.031 1 97.62 157 ASP B O 1
ATOM 5329 N N . LYS B 1 158 ? -8.383 -2.025 16.859 1 96.62 158 LYS B N 1
ATOM 5330 C CA . LYS B 1 158 ? -7.441 -3.059 16.438 1 96.62 158 LYS B CA 1
ATOM 5331 C C . LYS B 1 158 ? -6.051 -2.801 17 1 96.62 158 LYS B C 1
ATOM 5333 O O . LYS B 1 158 ? -5.398 -3.719 17.516 1 96.62 158 LYS B O 1
ATOM 5338 N N . VAL B 1 159 ? -5.574 -1.573 17 1 97.69 159 VAL B N 1
ATOM 5339 C CA . VAL B 1 159 ? -4.262 -1.189 17.5 1 97.69 159 VAL B CA 1
ATOM 5340 C C . VAL B 1 159 ? -4.211 -1.381 19.016 1 97.69 159 VAL B C 1
ATOM 5342 O O . VAL B 1 159 ? -3.266 -1.969 19.547 1 97.69 159 VAL B O 1
ATOM 5345 N N . LEU B 1 160 ? -5.246 -0.917 19.672 1 98 160 LEU B N 1
ATOM 5346 C CA . LEU B 1 160 ? -5.301 -1.014 21.125 1 98 160 LEU B CA 1
ATOM 5347 C C . LEU B 1 160 ? -5.324 -2.471 21.578 1 98 160 LEU B C 1
ATOM 5349 O O . LEU B 1 160 ? -4.707 -2.826 22.594 1 98 160 LEU B O 1
ATOM 5353 N N . SER B 1 161 ? -6.062 -3.287 20.844 1 96.62 161 SER B N 1
ATOM 5354 C CA . SER B 1 161 ? -6.086 -4.715 21.141 1 96.62 161 SER B CA 1
ATOM 5355 C C . SER B 1 161 ? -4.703 -5.336 21 1 96.62 161 SER B C 1
ATOM 5357 O O . SER B 1 161 ? -4.332 -6.234 21.75 1 96.62 161 SER B O 1
ATOM 5359 N N . GLY B 1 162 ? -3.977 -4.883 20.031 1 95.81 162 GLY B N 1
ATOM 5360 C CA . GLY B 1 162 ? -2.611 -5.348 19.844 1 95.81 162 GLY B CA 1
ATOM 5361 C C . GLY B 1 162 ? -1.687 -4.961 20.984 1 95.81 162 GLY B C 1
ATOM 5362 O O . GLY B 1 162 ? -0.844 -5.758 21.406 1 95.81 162 GLY B O 1
ATOM 5363 N N . ILE B 1 163 ? -1.843 -3.756 21.438 1 97.69 163 ILE B N 1
ATOM 5364 C CA . ILE B 1 163 ? -1.045 -3.297 22.562 1 97.69 163 ILE B CA 1
ATOM 5365 C C . ILE B 1 163 ? -1.381 -4.125 23.797 1 97.69 163 ILE B C 1
ATOM 5367 O O . ILE B 1 163 ? -0.482 -4.578 24.516 1 97.69 163 ILE B O 1
ATOM 5371 N N . GLY B 1 164 ? -2.686 -4.285 24.094 1 96.31 164 GLY B N 1
ATOM 5372 C CA . GLY B 1 164 ? -3.162 -5.129 25.172 1 96.31 164 GLY B CA 1
ATOM 5373 C C . GLY B 1 164 ? -2.695 -4.664 26.531 1 96.31 164 GLY B C 1
ATOM 5374 O O . GLY B 1 164 ? -2.855 -3.494 26.891 1 96.31 164 GLY B O 1
ATOM 5375 N N . ALA B 1 165 ? -2.064 -5.578 27.266 1 96.31 165 ALA B N 1
ATOM 5376 C CA . ALA B 1 165 ? -1.672 -5.328 28.656 1 96.31 165 ALA B CA 1
ATOM 5377 C C . ALA B 1 165 ? -0.495 -4.359 28.719 1 96.31 165 ALA B C 1
ATOM 5379 O O . ALA B 1 165 ? -0.253 -3.74 29.766 1 96.31 165 ALA B O 1
ATOM 5380 N N . ALA B 1 166 ? 0.136 -4.172 27.594 1 97.81 166 ALA B N 1
ATOM 5381 C CA . ALA B 1 166 ? 1.308 -3.301 27.562 1 97.81 166 ALA B CA 1
ATOM 5382 C C . ALA B 1 166 ? 0.898 -1.831 27.578 1 97.81 166 ALA B C 1
ATOM 5384 O O . ALA B 1 166 ? 1.751 -0.945 27.672 1 97.81 166 ALA B O 1
ATOM 5385 N N . LEU B 1 167 ? -0.429 -1.562 27.594 1 98.62 167 LEU B N 1
ATOM 5386 C CA . LEU B 1 167 ? -0.923 -0.189 27.578 1 98.62 167 LEU B CA 1
ATOM 5387 C C . LEU B 1 167 ? -0.352 0.603 28.75 1 98.62 167 LEU B C 1
ATOM 5389 O O . LEU B 1 167 ? -0.021 1.781 28.609 1 98.62 167 LEU B O 1
ATOM 5393 N N . LYS B 1 168 ? -0.154 -0.043 29.875 1 98.5 168 LYS B N 1
ATOM 5394 C CA . LYS B 1 168 ? 0.326 0.62 31.094 1 98.5 168 LYS B CA 1
ATOM 5395 C C . LYS B 1 168 ? 1.787 1.033 30.953 1 98.5 168 LYS B C 1
ATOM 5397 O O . LYS B 1 168 ? 2.279 1.867 31.703 1 98.5 168 LYS B O 1
ATOM 5402 N N . GLN B 1 169 ? 2.469 0.459 29.984 1 98.69 169 GLN B N 1
ATOM 5403 C CA . GLN B 1 169 ? 3.869 0.768 29.719 1 98.69 169 GLN B CA 1
ATOM 5404 C C . GLN B 1 169 ? 4.043 1.316 28.297 1 98.69 169 GLN B C 1
ATOM 5406 O O . GLN B 1 169 ? 5.066 1.076 27.656 1 98.69 169 GLN B O 1
ATOM 5411 N N . THR B 1 170 ? 2.967 1.979 27.781 1 98.88 170 THR B N 1
ATOM 5412 C CA . THR B 1 170 ? 2.996 2.57 26.438 1 98.88 170 THR B CA 1
ATOM 5413 C C . THR B 1 170 ? 3.188 4.082 26.531 1 98.88 170 THR B C 1
ATOM 5415 O O . THR B 1 170 ? 2.426 4.773 27.203 1 98.88 170 THR B O 1
ATOM 5418 N N . LEU B 1 171 ? 4.281 4.574 25.906 1 98.88 171 LEU B N 1
ATOM 5419 C CA . LEU B 1 171 ? 4.477 6.004 25.672 1 98.88 171 LEU B CA 1
ATOM 5420 C C . LEU B 1 171 ? 3.697 6.469 24.453 1 98.88 171 LEU B C 1
ATOM 5422 O O . LEU B 1 171 ? 3.654 5.766 23.438 1 98.88 171 LEU B O 1
ATOM 5426 N N . VAL B 1 172 ? 3.002 7.633 24.531 1 98.94 172 VAL B N 1
ATOM 5427 C CA . VAL B 1 172 ? 2.199 8.148 23.422 1 98.94 172 VAL B CA 1
ATOM 5428 C C . VAL B 1 172 ? 2.801 9.453 22.906 1 98.94 172 VAL B C 1
ATOM 5430 O O . VAL B 1 172 ? 3.047 10.375 23.688 1 98.94 172 VAL B O 1
ATOM 5433 N N . VAL B 1 173 ? 3.092 9.531 21.641 1 98.94 173 VAL B N 1
ATOM 5434 C CA . VAL B 1 173 ? 3.508 10.773 21 1 98.94 173 VAL B CA 1
ATOM 5435 C C . VAL B 1 173 ? 2.379 11.305 20.125 1 98.94 173 VAL B C 1
ATOM 5437 O O . VAL B 1 173 ? 1.991 10.664 19.141 1 98.94 173 VAL B O 1
ATOM 5440 N N . VAL B 1 174 ? 1.825 12.445 20.469 1 98.88 174 VAL B N 1
ATOM 5441 C CA . VAL B 1 174 ? 0.795 13.109 19.672 1 98.88 174 VAL B CA 1
ATOM 5442 C C . VAL B 1 174 ? 1.432 14.18 18.797 1 98.88 174 VAL B C 1
ATOM 5444 O O . VAL B 1 174 ? 2.094 15.086 19.297 1 98.88 174 VAL B O 1
ATOM 5447 N N . ILE B 1 175 ? 1.206 14.078 17.484 1 98.75 175 ILE B N 1
ATOM 5448 C CA . ILE B 1 175 ? 1.906 14.945 16.547 1 98.75 175 ILE B CA 1
ATOM 5449 C C . ILE B 1 175 ? 0.895 15.75 15.742 1 98.75 175 ILE B C 1
ATOM 5451 O O . ILE B 1 175 ? 0.192 15.203 14.891 1 98.75 175 ILE B O 1
ATOM 5455 N N . SER B 1 176 ? 0.856 17.016 15.906 1 97.12 176 SER B N 1
ATOM 5456 C CA . SER B 1 176 ? -0.004 17.953 15.188 1 97.12 176 SER B CA 1
ATOM 5457 C C . SER B 1 176 ? 0.529 19.375 15.273 1 97.12 176 SER B C 1
ATOM 5459 O O . SER B 1 176 ? 0.598 19.953 16.359 1 97.12 176 SER B O 1
ATOM 5461 N N . LYS B 1 177 ? 0.828 19.984 14.164 1 94.81 177 LYS B N 1
ATOM 5462 C CA . LYS B 1 177 ? 1.441 21.312 14.156 1 94.81 177 LYS B CA 1
ATOM 5463 C C . LYS B 1 177 ? 0.518 22.344 14.781 1 94.81 177 LYS B C 1
ATOM 5465 O O . LYS B 1 177 ? 0.941 23.125 15.633 1 94.81 177 LYS B O 1
ATOM 5470 N N . SER B 1 178 ? -0.694 22.312 14.422 1 90.31 178 SER B N 1
ATOM 5471 C CA . SER B 1 178 ? -1.646 23.312 14.914 1 90.31 178 SER B CA 1
ATOM 5472 C C . SER B 1 178 ? -2.346 22.812 16.172 1 90.31 178 SER B C 1
ATOM 5474 O O . SER B 1 178 ? -2.928 23.625 16.922 1 90.31 178 SER B O 1
ATOM 5476 N N . GLY B 1 179 ? -2.348 21.562 16.359 1 91.38 179 GLY B N 1
ATOM 5477 C CA . GLY B 1 179 ? -3.092 20.969 17.469 1 91.38 179 GLY B CA 1
ATOM 5478 C C . GLY B 1 179 ? -4.574 20.828 17.172 1 91.38 179 GLY B C 1
ATOM 5479 O O . GLY B 1 179 ? -5.309 20.219 17.953 1 91.38 179 GLY B O 1
ATOM 5480 N N . GLY B 1 180 ? -4.988 21.328 16.031 1 87.56 180 GLY B N 1
ATOM 5481 C CA . GLY B 1 180 ? -6.406 21.344 15.719 1 87.56 180 GLY B CA 1
ATOM 5482 C C . GLY B 1 180 ? -6.785 20.328 14.648 1 87.56 180 GLY B C 1
ATOM 5483 O O . GLY B 1 180 ? -7.949 20.25 14.25 1 87.56 180 GLY B O 1
ATOM 5484 N N . THR B 1 181 ? -5.852 19.547 14.125 1 91 181 THR B N 1
ATOM 5485 C CA . THR B 1 181 ? -6.172 18.516 13.148 1 91 181 THR B CA 1
ATOM 5486 C C . THR B 1 181 ? -7.152 17.5 13.734 1 91 181 THR B C 1
ATOM 5488 O O . THR B 1 181 ? -6.824 16.797 14.688 1 91 181 THR B O 1
ATOM 5491 N N . LYS B 1 182 ? -8.32 17.422 13.172 1 93.19 182 LYS B N 1
ATOM 5492 C CA . LYS B 1 182 ? -9.43 16.672 13.758 1 93.19 182 LYS B CA 1
ATOM 5493 C C . LYS B 1 182 ? -9.078 15.195 13.898 1 93.19 182 LYS B C 1
ATOM 5495 O O . LYS B 1 182 ? -9.383 14.578 14.922 1 93.19 182 LYS B O 1
ATOM 5500 N N . GLU B 1 183 ? -8.469 14.602 12.867 1 94.12 183 GLU B N 1
ATOM 5501 C CA . GLU B 1 183 ? -8.133 13.18 12.914 1 94.12 183 GLU B CA 1
ATOM 5502 C C . GLU B 1 183 ? -7.188 12.875 14.07 1 94.12 183 GLU B C 1
ATOM 5504 O O . GLU B 1 183 ? -7.395 11.914 14.812 1 94.12 183 GLU B O 1
ATOM 5509 N N . THR B 1 184 ? -6.156 13.727 14.234 1 96.38 184 THR B N 1
ATOM 5510 C CA . THR B 1 184 ? -5.18 13.531 15.297 1 96.38 184 THR B CA 1
ATOM 5511 C C . THR B 1 184 ? -5.816 13.758 16.672 1 96.38 184 THR B C 1
ATOM 5513 O O . THR B 1 184 ? -5.582 12.992 17.594 1 96.38 184 THR B O 1
ATOM 5516 N N . ARG B 1 185 ? -6.609 14.836 16.797 1 96.56 185 ARG B N 1
ATOM 5517 C CA . ARG B 1 185 ? -7.297 15.125 18.047 1 96.56 185 ARG B CA 1
ATOM 5518 C C . ARG B 1 185 ? -8.219 13.977 18.438 1 96.56 185 ARG B C 1
ATOM 5520 O O . ARG B 1 185 ? -8.234 13.562 19.609 1 96.56 185 ARG B O 1
ATOM 5527 N N . ASN B 1 186 ? -9.016 13.484 17.469 1 96.62 186 ASN B N 1
ATOM 5528 C CA . ASN B 1 186 ? -9.914 12.367 17.734 1 96.62 186 ASN B CA 1
ATOM 5529 C C . ASN B 1 186 ? -9.141 11.133 18.188 1 96.62 186 ASN B C 1
ATOM 5531 O O . ASN B 1 186 ? -9.555 10.453 19.141 1 96.62 186 ASN B O 1
ATOM 5535 N N . GLY B 1 187 ? -8 10.844 17.5 1 97.75 187 GLY B N 1
ATOM 5536 C CA . GLY B 1 187 ? -7.156 9.742 17.938 1 97.75 187 GLY B CA 1
ATOM 5537 C C . GLY B 1 187 ? -6.641 9.906 19.344 1 97.75 187 GLY B C 1
ATOM 5538 O O . GLY B 1 187 ? -6.605 8.938 20.109 1 97.75 187 GLY B O 1
ATOM 5539 N N . MET B 1 188 ? -6.23 11.125 19.672 1 98.44 188 MET B N 1
ATOM 5540 C CA . MET B 1 188 ? -5.762 11.422 21.031 1 98.44 188 MET B CA 1
ATOM 5541 C C . MET B 1 188 ? -6.863 11.172 22.047 1 98.44 188 MET B C 1
ATOM 5543 O O . MET B 1 188 ? -6.625 10.547 23.094 1 98.44 188 MET B O 1
ATOM 5547 N N . LEU B 1 189 ? -8.07 11.633 21.781 1 98.06 189 LEU B N 1
ATOM 5548 C CA . LEU B 1 189 ? -9.188 11.453 22.703 1 98.06 189 LEU B CA 1
ATOM 5549 C C . LEU B 1 189 ? -9.539 9.984 22.859 1 98.06 189 LEU B C 1
ATOM 5551 O O . LEU B 1 189 ? -9.844 9.523 23.969 1 98.06 189 LEU B O 1
ATOM 5555 N N . GLU B 1 190 ? -9.562 9.234 21.781 1 98.31 190 GLU B N 1
ATOM 5556 C CA . GLU B 1 190 ? -9.781 7.789 21.844 1 98.31 190 GLU B CA 1
ATOM 5557 C C . GLU B 1 190 ? -8.727 7.102 22.703 1 98.31 190 GLU B C 1
ATOM 5559 O O . GLU B 1 190 ? -9.039 6.188 23.469 1 98.31 190 GLU B O 1
ATOM 5564 N N . ALA B 1 191 ? -7.477 7.516 22.547 1 98.69 191 ALA B N 1
ATOM 5565 C CA . ALA B 1 191 ? -6.41 6.973 23.375 1 98.69 191 ALA B CA 1
ATOM 5566 C C . ALA B 1 191 ? -6.625 7.32 24.844 1 98.69 191 ALA B C 1
ATOM 5568 O O . ALA B 1 191 ? -6.477 6.465 25.719 1 98.69 191 ALA B O 1
ATOM 5569 N N . CYS B 1 192 ? -6.957 8.609 25.094 1 98.44 192 CYS B N 1
ATOM 5570 C CA . CYS B 1 192 ? -7.234 9.031 26.453 1 98.44 192 CYS B CA 1
ATOM 5571 C C . CYS B 1 192 ? -8.289 8.141 27.109 1 98.44 192 CYS B C 1
ATOM 5573 O O . CYS B 1 192 ? -8.133 7.703 28.25 1 98.44 192 CYS B O 1
ATOM 5575 N N . GLN B 1 193 ? -9.352 7.879 26.391 1 98 193 GLN B N 1
ATOM 5576 C CA . GLN B 1 193 ? -10.43 7.035 26.891 1 98 193 GLN B CA 1
ATOM 5577 C C . GLN B 1 193 ? -9.93 5.625 27.188 1 98 193 GLN B C 1
ATOM 5579 O O . GLN B 1 193 ? -10.289 5.031 28.203 1 98 193 GLN B O 1
ATOM 5584 N N . ALA B 1 194 ? -9.148 5.039 26.281 1 98.19 194 ALA B N 1
ATOM 5585 C CA . ALA B 1 194 ? -8.602 3.701 26.484 1 98.19 194 ALA B CA 1
ATOM 5586 C C . ALA B 1 194 ? -7.746 3.648 27.75 1 98.19 194 ALA B C 1
ATOM 5588 O O . ALA B 1 194 ? -7.82 2.686 28.516 1 98.19 194 ALA B O 1
ATOM 5589 N N . PHE B 1 195 ? -6.902 4.703 27.969 1 98.56 195 PHE B N 1
ATOM 5590 C CA . PHE B 1 195 ? -6.074 4.777 29.172 1 98.56 195 PHE B CA 1
ATOM 5591 C C . PHE B 1 195 ? -6.938 4.891 30.422 1 98.56 195 PHE B C 1
ATOM 5593 O O . PHE B 1 195 ? -6.691 4.199 31.406 1 98.56 195 PHE B O 1
ATOM 5600 N N . GLU B 1 196 ? -7.949 5.707 30.359 1 98.06 196 GLU B N 1
ATOM 5601 C CA . GLU B 1 196 ? -8.844 5.883 31.5 1 98.06 196 GLU B CA 1
ATOM 5602 C C . GLU B 1 196 ? -9.539 4.574 31.859 1 98.06 196 GLU B C 1
ATOM 5604 O O . GLU B 1 196 ? -9.656 4.234 33.031 1 98.06 196 GLU B O 1
ATOM 5609 N N . ARG B 1 197 ? -10.016 3.867 30.906 1 97 197 ARG B N 1
ATOM 5610 C CA . ARG B 1 197 ? -10.688 2.59 31.125 1 97 197 ARG B CA 1
ATOM 5611 C C . ARG B 1 197 ? -9.75 1.588 31.797 1 97 197 ARG B C 1
ATOM 5613 O O . ARG B 1 197 ? -10.195 0.714 32.531 1 97 197 ARG B O 1
ATOM 5620 N N . ALA B 1 198 ? -8.477 1.739 31.531 1 97.31 198 ALA B N 1
ATOM 5621 C CA . ALA B 1 198 ? -7.48 0.846 32.125 1 97.31 198 ALA B CA 1
ATOM 5622 C C . ALA B 1 198 ? -7 1.366 33.469 1 97.31 198 ALA B C 1
ATOM 5624 O O . ALA B 1 198 ? -6.09 0.797 34.062 1 97.31 198 ALA B O 1
ATOM 5625 N N . GLY B 1 199 ? -7.594 2.457 33.906 1 97.56 199 GLY B N 1
ATOM 5626 C CA . GLY B 1 199 ? -7.23 3.041 35.188 1 97.56 199 GLY B CA 1
ATOM 5627 C C . GLY B 1 199 ? -5.934 3.826 35.125 1 97.56 199 GLY B C 1
ATOM 5628 O O . GLY B 1 199 ? -5.25 3.975 36.156 1 97.56 199 GLY B O 1
ATOM 5629 N N . LEU B 1 200 ? -5.543 4.246 33.969 1 98 200 LEU B N 1
ATOM 5630 C CA . LEU B 1 200 ? -4.289 4.969 33.781 1 98 200 LEU B CA 1
ATOM 5631 C C . LEU B 1 200 ? -4.551 6.449 33.531 1 98 200 LEU B C 1
ATOM 5633 O O . LEU B 1 200 ? -5.613 6.816 33 1 98 200 LEU B O 1
ATOM 5637 N N . HIS B 1 201 ? -3.611 7.289 33.906 1 97.38 201 HIS B N 1
ATOM 5638 C CA . HIS B 1 201 ? -3.666 8.719 33.594 1 97.38 201 HIS B CA 1
ATOM 5639 C C . HIS B 1 201 ? -2.846 9.047 32.375 1 97.38 201 HIS B C 1
ATOM 5641 O O . HIS B 1 201 ? -1.617 8.945 32.375 1 97.38 201 HIS B O 1
ATOM 5647 N N . PHE B 1 202 ? -3.436 9.531 31.375 1 98.38 202 PHE B N 1
ATOM 5648 C CA . PHE B 1 202 ? -2.869 9.711 30.047 1 98.38 202 PHE B CA 1
ATOM 5649 C C . PHE B 1 202 ? -1.649 10.625 30.094 1 98.38 202 PHE B C 1
ATOM 5651 O O . PHE B 1 202 ? -0.638 10.352 29.438 1 98.38 202 PHE B O 1
ATOM 5658 N N . ALA B 1 203 ? -1.662 11.656 30.844 1 98.31 203 ALA B N 1
ATOM 5659 C CA . ALA B 1 203 ? -0.624 12.68 30.891 1 98.31 203 ALA B CA 1
ATOM 5660 C C . ALA B 1 203 ? 0.728 12.078 31.266 1 98.31 203 ALA B C 1
ATOM 5662 O O . ALA B 1 203 ? 1.77 12.531 30.781 1 98.31 203 ALA B O 1
ATOM 5663 N N . GLY B 1 204 ? 0.712 11.078 32.156 1 98.19 204 GLY B N 1
ATOM 5664 C CA . GLY B 1 204 ? 1.939 10.43 32.562 1 98.19 204 GLY B CA 1
ATOM 5665 C C . GLY B 1 204 ? 2.564 9.562 31.484 1 98.19 204 GLY B C 1
ATOM 5666 O O . GLY B 1 204 ? 3.66 9.031 31.672 1 98.19 204 GLY B O 1
ATOM 5667 N N . HIS B 1 205 ? 1.861 9.453 30.344 1 98.75 205 HIS B N 1
ATOM 5668 C CA . HIS B 1 205 ? 2.324 8.625 29.234 1 98.75 205 HIS B CA 1
ATOM 5669 C C . HIS B 1 205 ? 2.545 9.461 27.969 1 98.75 205 HIS B C 1
ATOM 5671 O O . HIS B 1 205 ? 2.996 8.945 26.953 1 98.75 205 HIS B O 1
ATOM 5677 N N . ALA B 1 206 ? 2.332 10.766 27.953 1 98.81 206 ALA B N 1
ATOM 5678 C CA . ALA B 1 206 ? 2.107 11.5 26.719 1 98.81 206 ALA B CA 1
ATOM 5679 C C . ALA B 1 206 ? 3.23 12.5 26.469 1 98.81 206 ALA B C 1
ATOM 5681 O O . ALA B 1 206 ? 3.738 13.125 27.391 1 98.81 206 ALA B O 1
ATOM 5682 N N . VAL B 1 207 ? 3.613 12.602 25.234 1 98.81 207 VAL B N 1
ATOM 5683 C CA . VAL B 1 207 ? 4.531 13.594 24.672 1 98.81 207 VAL B CA 1
ATOM 5684 C C . VAL B 1 207 ? 3.896 14.266 23.453 1 98.81 207 VAL B C 1
ATOM 5686 O O . VAL B 1 207 ? 3.172 13.617 22.703 1 98.81 207 VAL B O 1
ATOM 5689 N N . ALA B 1 208 ? 4.145 15.57 23.297 1 98.81 208 ALA B N 1
ATOM 5690 C CA . ALA B 1 208 ? 3.588 16.281 22.156 1 98.81 208 ALA B CA 1
ATOM 5691 C C . ALA B 1 208 ? 4.691 16.75 21.203 1 98.81 208 ALA B C 1
ATOM 5693 O O . ALA B 1 208 ? 5.766 17.156 21.641 1 98.81 208 ALA B O 1
ATOM 5694 N N . VAL B 1 209 ? 4.516 16.594 19.953 1 98.88 209 VAL B N 1
ATOM 5695 C CA . VAL B 1 209 ? 5.246 17.297 18.891 1 98.88 209 VAL B CA 1
ATOM 5696 C C . VAL B 1 209 ? 4.316 18.281 18.188 1 98.88 209 VAL B C 1
ATOM 5698 O O . VAL B 1 209 ? 3.379 17.875 17.5 1 98.88 209 VAL B O 1
ATOM 5701 N N . THR B 1 210 ? 4.527 19.562 18.391 1 98.62 210 THR B N 1
ATOM 5702 C CA . THR B 1 210 ? 3.525 20.531 17.969 1 98.62 210 THR B CA 1
ATOM 5703 C C . THR B 1 210 ? 4.141 21.922 17.844 1 98.62 210 THR B C 1
ATOM 5705 O O . THR B 1 210 ? 5.332 22.109 18.109 1 98.62 210 THR B O 1
ATOM 5708 N N . GLY B 1 211 ? 3.395 22.812 17.281 1 97.5 211 GLY B N 1
ATOM 5709 C CA . GLY B 1 211 ? 3.822 24.203 17.219 1 97.5 211 GLY B CA 1
ATOM 5710 C C . GLY B 1 211 ? 3.723 24.906 18.562 1 97.5 211 GLY B C 1
ATOM 5711 O O . GLY B 1 211 ? 2.812 24.641 19.344 1 97.5 211 GLY B O 1
ATOM 5712 N N . SER B 1 212 ? 4.641 25.844 18.734 1 95.88 212 SER B N 1
ATOM 5713 C CA . SER B 1 212 ? 4.613 26.641 19.953 1 95.88 212 SER B CA 1
ATOM 5714 C C . SER B 1 212 ? 3.303 27.406 20.078 1 95.88 212 SER B C 1
ATOM 5716 O O . SER B 1 212 ? 2.873 28.062 19.125 1 95.88 212 SER B O 1
ATOM 5718 N N . GLY B 1 213 ? 2.65 27.266 21.188 1 96.56 213 GLY B N 1
ATOM 5719 C CA . GLY B 1 213 ? 1.427 28 21.453 1 96.56 213 GLY B CA 1
ATOM 5720 C C . GLY B 1 213 ? 0.196 27.359 20.844 1 96.56 213 GLY B C 1
ATOM 5721 O O . GLY B 1 213 ? -0.921 27.844 21.016 1 96.56 213 GLY B O 1
ATOM 5722 N N . SER B 1 214 ? 0.363 26.297 20.156 1 97.06 214 SER B N 1
ATOM 5723 C CA . SER B 1 214 ? -0.771 25.609 19.562 1 97.06 214 SER B CA 1
ATOM 5724 C C . SER B 1 214 ? -1.724 25.062 20.625 1 97.06 214 SER B C 1
ATOM 5726 O O . SER B 1 214 ? -1.41 25.094 21.812 1 97.06 214 SER B O 1
ATOM 5728 N N . GLU B 1 215 ? -2.895 24.609 20.188 1 96.56 215 GLU B N 1
ATOM 5729 C CA . GLU B 1 215 ? -3.857 24 21.094 1 96.56 215 GLU B CA 1
ATOM 5730 C C . GLU B 1 215 ? -3.262 22.781 21.797 1 96.56 215 GLU B C 1
ATOM 5732 O O . GLU B 1 215 ? -3.471 22.578 22.984 1 96.56 215 GLU B O 1
ATOM 5737 N N . LEU B 1 216 ? -2.539 21.984 21.078 1 97.94 216 LEU B N 1
ATOM 5738 C CA . LEU B 1 216 ? -1.903 20.812 21.641 1 97.94 216 LEU B CA 1
ATOM 5739 C C . LEU B 1 216 ? -0.812 21.188 22.641 1 97.94 216 LEU B C 1
ATOM 5741 O O . LEU B 1 216 ? -0.647 20.547 23.672 1 97.94 216 LEU B O 1
ATOM 5745 N N . ASP B 1 217 ? -0.062 22.234 22.297 1 98.25 217 ASP B N 1
ATOM 5746 C CA . ASP B 1 217 ? 0.955 22.766 23.203 1 98.25 217 ASP B CA 1
ATOM 5747 C C . ASP B 1 217 ? 0.339 23.188 24.547 1 98.25 217 ASP B C 1
ATOM 5749 O O . ASP B 1 217 ? 0.858 22.844 25.609 1 98.25 217 ASP B O 1
ATOM 5753 N N . ARG B 1 218 ? -0.76 23.844 24.5 1 97.75 218 ARG B N 1
ATOM 5754 C CA . ARG B 1 218 ? -1.461 24.297 25.703 1 97.75 218 ARG B CA 1
ATOM 5755 C C . ARG B 1 218 ? -1.999 23.125 26.5 1 97.75 218 ARG B C 1
ATOM 5757 O O . ARG B 1 218 ? -1.948 23.125 27.734 1 97.75 218 ARG B O 1
ATOM 5764 N N . THR B 1 219 ? -2.504 22.188 25.781 1 97.19 219 THR B N 1
ATOM 5765 C CA . THR B 1 219 ? -3.016 20.984 26.438 1 97.19 219 THR B CA 1
ATOM 5766 C C . THR B 1 219 ? -1.895 20.25 27.156 1 97.19 219 THR B C 1
ATOM 5768 O O . THR B 1 219 ? -2.041 19.875 28.328 1 97.19 219 THR B O 1
ATOM 5771 N N . ALA B 1 220 ? -0.808 20.016 26.469 1 98.12 220 ALA B N 1
ATOM 5772 C CA . ALA B 1 220 ? 0.329 19.297 27.047 1 98.12 220 ALA B CA 1
ATOM 5773 C C . ALA B 1 220 ? 0.865 20.031 28.281 1 98.12 220 ALA B C 1
ATOM 5775 O O . ALA B 1 220 ? 1.225 19.391 29.281 1 98.12 220 ALA B O 1
ATOM 5776 N N . SER B 1 221 ? 0.917 21.328 28.188 1 97.62 221 SER B N 1
ATOM 5777 C CA . SER B 1 221 ? 1.391 22.141 29.297 1 97.62 221 SER B CA 1
ATOM 5778 C C . SER B 1 221 ? 0.426 22.078 30.484 1 97.62 221 SER B C 1
ATOM 5780 O O . SER B 1 221 ? 0.845 21.859 31.625 1 97.62 221 SER B O 1
ATOM 5782 N N . ARG B 1 222 ? -0.832 22.281 30.203 1 97.81 222 ARG B N 1
ATOM 5783 C CA . ARG B 1 222 ? -1.856 22.297 31.25 1 97.81 222 ARG B CA 1
ATOM 5784 C C . ARG B 1 222 ? -1.903 20.969 31.984 1 97.81 222 ARG B C 1
ATOM 5786 O O . ARG B 1 222 ? -2.082 20.938 33.219 1 97.81 222 ARG B O 1
ATOM 5793 N N . GLU B 1 223 ? -1.701 19.891 31.297 1 97.94 223 GLU B N 1
ATOM 5794 C CA . GLU B 1 223 ? -1.862 18.562 31.875 1 97.94 223 GLU B CA 1
ATOM 5795 C C . GLU B 1 223 ? -0.521 18 32.344 1 97.94 223 GLU B C 1
ATOM 5797 O O . GLU B 1 223 ? -0.457 16.875 32.844 1 97.94 223 GLU B O 1
ATOM 5802 N N . ASN B 1 224 ? 0.555 18.719 32.125 1 97.75 224 ASN B N 1
ATOM 5803 C CA . ASN B 1 224 ? 1.895 18.328 32.562 1 97.75 224 ASN B CA 1
ATOM 5804 C C . ASN B 1 224 ? 2.338 17.016 31.922 1 97.75 224 ASN B C 1
ATOM 5806 O O . ASN B 1 224 ? 2.697 16.078 32.625 1 97.75 224 ASN B O 1
ATOM 5810 N N . TRP B 1 225 ? 2.287 17.031 30.547 1 98.69 225 TRP B N 1
ATOM 5811 C CA . TRP B 1 225 ? 2.783 15.867 29.828 1 98.69 225 TRP B CA 1
ATOM 5812 C C . TRP B 1 225 ? 4.281 15.688 30.047 1 98.69 225 TRP B C 1
ATOM 5814 O O . TRP B 1 225 ? 4.934 16.547 30.656 1 98.69 225 TRP B O 1
ATOM 5824 N N . LEU B 1 226 ? 4.852 14.555 29.594 1 98.56 226 LEU B N 1
ATOM 5825 C CA . LEU B 1 226 ? 6.234 14.18 29.875 1 98.56 226 LEU B CA 1
ATOM 5826 C C . LEU B 1 226 ? 7.199 15.07 29.094 1 98.56 226 LEU B C 1
ATOM 5828 O O . LEU B 1 226 ? 8.367 15.195 29.453 1 98.56 226 LEU B O 1
ATOM 5832 N N . GLY B 1 227 ? 6.715 15.625 27.922 1 98 227 GLY B N 1
ATOM 5833 C CA . GLY B 1 227 ? 7.562 16.484 27.109 1 98 227 GLY B CA 1
ATOM 5834 C C . GLY B 1 227 ? 6.824 17.094 25.922 1 98 227 GLY B C 1
ATOM 5835 O O . GLY B 1 227 ? 5.734 16.641 25.562 1 98 227 GLY B O 1
ATOM 5836 N N . VAL B 1 228 ? 7.355 18.219 25.422 1 98.56 228 VAL B N 1
ATOM 5837 C CA . VAL B 1 228 ? 6.879 18.875 24.203 1 98.56 228 VAL B CA 1
ATOM 5838 C C . VAL B 1 228 ? 8.062 19.203 23.297 1 98.56 228 VAL B C 1
ATOM 5840 O O . VAL B 1 228 ? 9.07 19.734 23.75 1 98.56 228 VAL B O 1
ATOM 5843 N N . PHE B 1 229 ? 7.957 18.812 22.047 1 98.88 229 PHE B N 1
ATOM 5844 C CA . PHE B 1 229 ? 8.961 19.109 21.031 1 98.88 229 PHE B CA 1
ATOM 5845 C C . PHE B 1 229 ? 8.375 19.953 19.922 1 98.88 229 PHE B C 1
ATOM 5847 O O . PHE B 1 229 ? 7.195 19.812 19.578 1 98.88 229 PHE B O 1
ATOM 5854 N N . PRO B 1 230 ? 9.164 20.75 19.297 1 98.12 230 PRO B N 1
ATOM 5855 C CA . PRO B 1 230 ? 8.602 21.781 18.438 1 98.12 230 PRO B CA 1
ATOM 5856 C C . PRO B 1 230 ? 8.367 21.297 17 1 98.12 230 PRO B C 1
ATOM 5858 O O . PRO B 1 230 ? 9.086 20.422 16.531 1 98.12 230 PRO B O 1
ATOM 5861 N N . MET B 1 231 ? 7.402 21.844 16.438 1 97.56 231 MET B N 1
ATOM 5862 C CA . MET B 1 231 ? 7.195 21.891 14.984 1 97.56 231 MET B CA 1
ATOM 5863 C C . MET B 1 231 ? 7.23 23.328 14.484 1 97.56 231 MET B C 1
ATOM 5865 O O . MET B 1 231 ? 6.66 24.234 15.109 1 97.56 231 MET B O 1
ATOM 5869 N N . TRP B 1 232 ? 7.883 23.531 13.406 1 96.75 232 TRP B N 1
ATOM 5870 C CA . TRP B 1 232 ? 8.055 24.891 12.898 1 96.75 232 TRP B CA 1
ATOM 5871 C C . TRP B 1 232 ? 7.188 25.125 11.664 1 96.75 232 TRP B C 1
ATOM 5873 O O . TRP B 1 232 ? 6.918 24.203 10.898 1 96.75 232 TRP B O 1
ATOM 5883 N N . ASP B 1 233 ? 6.852 26.359 11.391 1 94.06 233 ASP B N 1
ATOM 5884 C CA . ASP B 1 233 ? 5.973 26.719 10.289 1 94.06 233 ASP B CA 1
ATOM 5885 C C . ASP B 1 233 ? 6.676 26.547 8.945 1 94.06 233 ASP B C 1
ATOM 5887 O O . ASP B 1 233 ? 6.023 26.312 7.926 1 94.06 233 ASP B O 1
ATOM 5891 N N . TRP B 1 234 ? 8 26.625 8.969 1 95.94 234 TRP B N 1
ATOM 5892 C CA . TRP B 1 234 ? 8.773 26.562 7.73 1 95.94 234 TRP B CA 1
ATOM 5893 C C . TRP B 1 234 ? 9.047 25.109 7.344 1 95.94 234 TRP B C 1
ATOM 5895 O O . TRP B 1 234 ? 9.758 24.844 6.371 1 95.94 234 TRP B O 1
ATOM 5905 N N . VAL B 1 235 ? 8.539 24.156 8.109 1 96.94 235 VAL B N 1
ATOM 5906 C CA . VAL B 1 235 ? 8.609 22.734 7.766 1 96.94 235 VAL B CA 1
ATOM 5907 C C . VAL B 1 235 ? 7.219 22.234 7.395 1 96.94 235 VAL B C 1
ATOM 5909 O O . VAL B 1 235 ? 6.301 22.25 8.219 1 96.94 235 VAL B O 1
ATOM 5912 N N . GLY B 1 236 ? 7.039 21.797 6.16 1 94.62 236 GLY B N 1
ATOM 5913 C CA . GLY B 1 236 ? 5.793 21.188 5.73 1 94.62 236 GLY B CA 1
ATOM 5914 C C . GLY B 1 236 ? 5.652 19.75 6.18 1 94.62 236 GLY B C 1
ATOM 5915 O O . GLY B 1 236 ? 6.648 19.062 6.414 1 94.62 236 GLY B O 1
ATOM 5916 N N . GLY B 1 237 ? 4.449 19.25 6.227 1 94 237 GLY B N 1
ATOM 5917 C CA . GLY B 1 237 ? 4.164 17.906 6.707 1 94 237 GLY B CA 1
ATOM 5918 C C . GLY B 1 237 ? 4.859 16.828 5.906 1 94 237 GLY B C 1
ATOM 5919 O O . GLY B 1 237 ? 5.469 15.922 6.477 1 94 237 GLY B O 1
ATOM 5920 N N . ARG B 1 238 ? 4.812 16.906 4.586 1 96.06 238 ARG B N 1
ATOM 5921 C CA . ARG B 1 238 ? 5.316 15.82 3.74 1 96.06 238 ARG B CA 1
ATOM 5922 C C . ARG B 1 238 ? 6.84 15.805 3.729 1 96.06 238 ARG B C 1
ATOM 5924 O O . ARG B 1 238 ? 7.449 14.828 3.281 1 96.06 238 ARG B O 1
ATOM 5931 N N . THR B 1 239 ? 7.516 16.812 4.297 1 97.75 239 THR B N 1
ATOM 5932 C CA . THR B 1 239 ? 8.977 16.859 4.379 1 97.75 239 THR B CA 1
ATOM 5933 C C . THR B 1 239 ? 9.43 16.969 5.832 1 97.75 239 THR B C 1
ATOM 5935 O O . THR B 1 239 ? 10.539 17.438 6.105 1 97.75 239 THR B O 1
ATOM 5938 N N . SER B 1 240 ? 8.602 16.547 6.762 1 98.12 240 SER B N 1
ATOM 5939 C CA . SER B 1 240 ? 8.859 16.797 8.172 1 98.12 240 SER B CA 1
ATOM 5940 C C . SER B 1 240 ? 9.57 15.609 8.82 1 98.12 240 SER B C 1
ATOM 5942 O O . SER B 1 240 ? 9.82 15.617 10.031 1 98.12 240 SER B O 1
ATOM 5944 N N . VAL B 1 241 ? 9.945 14.57 8.117 1 98.56 241 VAL B N 1
ATOM 5945 C CA . VAL B 1 241 ? 10.406 13.312 8.695 1 98.56 241 VAL B CA 1
ATOM 5946 C C . VAL B 1 241 ? 11.734 13.531 9.414 1 98.56 241 VAL B C 1
ATOM 5948 O O . VAL B 1 241 ? 12.031 12.852 10.398 1 98.56 241 VAL B O 1
ATOM 5951 N N . THR B 1 242 ? 12.562 14.547 8.992 1 98.69 242 THR B N 1
ATOM 5952 C CA . THR B 1 242 ? 13.852 14.789 9.633 1 98.69 242 THR B CA 1
ATOM 5953 C C . THR B 1 242 ? 13.719 15.844 10.734 1 98.69 242 THR B C 1
ATOM 5955 O O . THR B 1 242 ? 14.719 16.391 11.203 1 98.69 242 THR B O 1
ATOM 5958 N N . SER B 1 243 ? 12.547 16.234 11.102 1 98.75 243 SER B N 1
ATOM 5959 C CA . SER B 1 243 ? 12.234 17.047 12.281 1 98.75 243 SER B CA 1
ATOM 5960 C C . SER B 1 243 ? 11.859 16.156 13.469 1 98.75 243 SER B C 1
ATOM 5962 O O . SER B 1 243 ? 12.008 14.938 13.414 1 98.75 243 SER B O 1
ATOM 5964 N N . ALA B 1 244 ? 11.359 16.828 14.516 1 98.81 244 ALA B N 1
ATOM 5965 C CA . ALA B 1 244 ? 10.922 16.062 15.68 1 98.81 244 ALA B CA 1
ATOM 5966 C C . ALA B 1 244 ? 9.836 15.062 15.312 1 98.81 244 ALA B C 1
ATOM 5968 O O . ALA B 1 244 ? 9.68 14.031 15.969 1 98.81 244 ALA B O 1
ATOM 5969 N N . VAL B 1 245 ? 9.133 15.32 14.195 1 98.75 245 VAL B N 1
ATOM 5970 C CA . VAL B 1 245 ? 8.039 14.477 13.734 1 98.75 245 VAL B CA 1
ATOM 5971 C C . VAL B 1 245 ? 8.555 13.062 13.484 1 98.75 245 VAL B C 1
ATOM 5973 O O . VAL B 1 245 ? 7.934 12.086 13.898 1 98.75 245 VAL B O 1
ATOM 5976 N N . GLY B 1 246 ? 9.633 12.922 12.766 1 98.81 246 GLY B N 1
ATOM 5977 C CA . GLY B 1 246 ? 10.188 11.617 12.453 1 98.81 246 GLY B CA 1
ATOM 5978 C C . GLY B 1 246 ? 11.289 11.188 13.406 1 98.81 246 GLY B C 1
ATOM 5979 O O . GLY B 1 246 ? 11.414 10 13.727 1 98.81 246 GLY B O 1
ATOM 5980 N N . LEU B 1 247 ? 12.094 12.117 13.953 1 98.88 247 LEU B N 1
ATOM 5981 C CA . LEU B 1 247 ? 13.305 11.805 14.711 1 98.88 247 LEU B CA 1
ATOM 5982 C C . LEU B 1 247 ? 12.953 11.328 16.109 1 98.88 247 LEU B C 1
ATOM 5984 O O . LEU B 1 247 ? 13.625 10.445 16.656 1 98.88 247 LEU B O 1
ATOM 5988 N N . LEU B 1 248 ? 11.93 11.938 16.75 1 98.94 248 LEU B N 1
ATOM 5989 C CA . LEU B 1 248 ? 11.594 11.516 18.109 1 98.94 248 LEU B CA 1
ATOM 5990 C C . LEU B 1 248 ? 11.133 10.062 18.125 1 98.94 248 LEU B C 1
ATOM 5992 O O . LEU B 1 248 ? 11.688 9.242 18.875 1 98.94 248 LEU B O 1
ATOM 5996 N N . PRO B 1 249 ? 10.117 9.711 17.297 1 98.88 249 PRO B N 1
ATOM 5997 C CA . PRO B 1 249 ? 9.734 8.297 17.266 1 98.88 249 PRO B CA 1
ATOM 5998 C C . PRO B 1 249 ? 10.898 7.379 16.922 1 98.88 249 PRO B C 1
ATOM 6000 O O . PRO B 1 249 ? 11.039 6.309 17.516 1 98.88 249 PRO B O 1
ATOM 6003 N N . ALA B 1 250 ? 11.727 7.766 15.93 1 98.88 250 ALA B N 1
ATOM 6004 C CA . ALA B 1 250 ? 12.859 6.941 15.508 1 98.88 250 ALA B CA 1
ATOM 6005 C C . ALA B 1 250 ? 13.844 6.734 16.656 1 98.88 250 ALA B C 1
ATOM 6007 O O . ALA B 1 250 ? 14.281 5.613 16.906 1 98.88 250 ALA B O 1
ATOM 6008 N N . ALA B 1 251 ? 14.188 7.832 17.344 1 98.94 251 ALA B N 1
ATOM 6009 C CA . ALA B 1 251 ? 15.109 7.742 18.469 1 98.94 251 ALA B CA 1
ATOM 6010 C C . ALA B 1 251 ? 14.547 6.844 19.578 1 98.94 251 ALA B C 1
ATOM 6012 O O . ALA B 1 251 ? 15.266 6.031 20.156 1 98.94 251 ALA B O 1
ATOM 6013 N N . LEU B 1 252 ? 13.273 7.027 19.891 1 98.94 252 LEU B N 1
ATOM 6014 C CA . LEU B 1 252 ? 12.617 6.234 20.922 1 98.94 252 LEU B CA 1
ATOM 6015 C C . LEU B 1 252 ? 12.609 4.754 20.547 1 98.94 252 LEU B C 1
ATOM 6017 O O . LEU B 1 252 ? 12.688 3.887 21.422 1 98.94 252 LEU B O 1
ATOM 6021 N N . GLN B 1 253 ? 12.5 4.449 19.25 1 98.69 253 GLN B N 1
ATOM 6022 C CA . GLN B 1 253 ? 12.539 3.076 18.766 1 98.69 253 GLN B CA 1
ATOM 6023 C C . GLN B 1 253 ? 13.953 2.502 18.844 1 98.69 253 GLN B C 1
ATOM 6025 O O . GLN B 1 253 ? 14.141 1.285 18.781 1 98.69 253 GLN B O 1
ATOM 6030 N N . GLY B 1 254 ? 14.922 3.332 18.984 1 98.62 254 GLY B N 1
ATOM 6031 C CA . GLY B 1 254 ? 16.312 2.912 19.078 1 98.62 254 GLY B CA 1
ATOM 6032 C C . GLY B 1 254 ? 17.078 3.08 17.781 1 98.62 254 GLY B C 1
ATOM 6033 O O . GLY B 1 254 ? 18.188 2.547 17.625 1 98.62 254 GLY B O 1
ATOM 6034 N N . ILE B 1 255 ? 16.547 3.754 16.797 1 98.62 255 ILE B N 1
ATOM 6035 C CA . ILE B 1 255 ? 17.188 3.973 15.5 1 98.62 255 ILE B CA 1
ATOM 6036 C C . ILE B 1 255 ? 18.219 5.082 15.617 1 98.62 255 ILE B C 1
ATOM 6038 O O . ILE B 1 255 ? 18 6.078 16.312 1 98.62 255 ILE B O 1
ATOM 6042 N N . ASP B 1 256 ? 19.328 4.973 14.961 1 98.62 256 ASP B N 1
ATOM 6043 C CA . ASP B 1 256 ? 20.422 5.953 14.969 1 98.62 256 ASP B CA 1
ATOM 6044 C C . ASP B 1 256 ? 20.047 7.176 14.133 1 98.62 256 ASP B C 1
ATOM 6046 O O . ASP B 1 256 ? 20.391 7.254 12.945 1 98.62 256 ASP B O 1
ATOM 6050 N N . VAL B 1 257 ? 19.484 8.172 14.766 1 98.69 257 VAL B N 1
ATOM 6051 C CA . VAL B 1 257 ? 18.953 9.32 14.047 1 98.69 257 VAL B CA 1
ATOM 6052 C C . VAL B 1 257 ? 20.094 10.188 13.531 1 98.69 257 VAL B C 1
ATOM 6054 O O . VAL B 1 257 ? 19.953 10.883 12.523 1 98.69 257 VAL B O 1
ATOM 6057 N N . ASP B 1 258 ? 21.281 10.18 14.219 1 98.75 258 ASP B N 1
ATOM 6058 C CA . ASP B 1 258 ? 22.422 10.922 13.727 1 98.75 258 ASP B CA 1
ATOM 6059 C C . ASP B 1 258 ? 22.891 10.383 12.375 1 98.75 258 ASP B C 1
ATOM 6061 O O . ASP B 1 258 ? 23.203 11.156 11.469 1 98.75 258 ASP B O 1
ATOM 6065 N N . ARG B 1 259 ? 22.938 9.102 12.289 1 98.62 259 ARG B N 1
ATOM 6066 C CA . ARG B 1 259 ? 23.344 8.484 11.031 1 98.62 259 ARG B CA 1
ATOM 6067 C C . ARG B 1 259 ? 22.328 8.75 9.93 1 98.62 259 ARG B C 1
ATOM 6069 O O . ARG B 1 259 ? 22.703 8.898 8.766 1 98.62 259 ARG B O 1
ATOM 6076 N N . LEU B 1 260 ? 21.062 8.75 10.281 1 98.81 260 LEU B N 1
ATOM 6077 C CA . LEU B 1 260 ? 20.016 9.109 9.336 1 98.81 260 LEU B CA 1
ATOM 6078 C C . LEU B 1 260 ? 20.234 10.516 8.789 1 98.81 260 LEU B C 1
ATOM 6080 O O . LEU B 1 260 ? 20.219 10.719 7.57 1 98.81 260 LEU B O 1
ATOM 6084 N N . LEU B 1 261 ? 20.453 11.453 9.688 1 98.81 261 LEU B N 1
ATOM 6085 C CA . LEU B 1 261 ? 20.656 12.844 9.297 1 98.81 261 LEU B CA 1
ATOM 6086 C C . LEU B 1 261 ? 21.953 13 8.508 1 98.81 261 LEU B C 1
ATOM 6088 O O . LEU B 1 261 ? 22.016 13.805 7.574 1 98.81 261 LEU B O 1
ATOM 6092 N N . ALA B 1 262 ? 22.969 12.242 8.883 1 98.62 262 ALA B N 1
ATOM 6093 C CA . ALA B 1 262 ? 24.234 12.297 8.164 1 98.62 262 ALA B CA 1
ATOM 6094 C C . ALA B 1 262 ? 24.078 11.867 6.715 1 98.62 262 ALA B C 1
ATOM 6096 O O . ALA B 1 262 ? 24.641 12.469 5.809 1 98.62 262 ALA B O 1
ATOM 6097 N N . GLY B 1 263 ? 23.281 10.781 6.508 1 98.62 263 GLY B N 1
ATOM 6098 C CA . GLY B 1 263 ? 23 10.336 5.152 1 98.62 263 GLY B CA 1
ATOM 6099 C C . GLY B 1 263 ? 22.25 11.359 4.332 1 98.62 263 GLY B C 1
ATOM 6100 O O . GLY B 1 263 ? 22.578 11.602 3.168 1 98.62 263 GLY B O 1
ATOM 6101 N N . ALA B 1 264 ? 21.266 11.961 4.953 1 98.81 264 ALA B N 1
ATOM 6102 C CA . ALA B 1 264 ? 20.469 12.992 4.281 1 98.81 264 ALA B CA 1
ATOM 6103 C C . ALA B 1 264 ? 21.344 14.195 3.93 1 98.81 264 ALA B C 1
ATOM 6105 O O . ALA B 1 264 ? 21.281 14.711 2.812 1 98.81 264 ALA B O 1
ATOM 6106 N N . ARG B 1 265 ? 22.172 14.602 4.879 1 98.44 265 ARG B N 1
ATOM 6107 C CA . ARG B 1 265 ? 23.078 15.734 4.684 1 98.44 265 ARG B CA 1
ATOM 6108 C C . ARG B 1 265 ? 24.047 15.469 3.549 1 98.44 265 ARG B C 1
ATOM 6110 O O . ARG B 1 265 ? 24.297 16.344 2.715 1 98.44 265 ARG B O 1
ATOM 6117 N N . ALA B 1 266 ? 24.609 14.305 3.529 1 98.56 266 ALA B N 1
ATOM 6118 C CA . ALA B 1 266 ? 25.562 13.945 2.486 1 98.56 266 ALA B CA 1
ATOM 6119 C C . ALA B 1 266 ? 24.922 14.008 1.105 1 98.56 266 ALA B C 1
ATOM 6121 O O . ALA B 1 266 ? 25.531 14.484 0.146 1 98.56 266 ALA B O 1
ATOM 6122 N N . CYS B 1 267 ? 23.703 13.531 1.017 1 98.75 267 CYS B N 1
ATOM 6123 C CA . CYS B 1 267 ? 22.984 13.578 -0.252 1 98.75 267 CYS B CA 1
ATOM 6124 C C . CYS B 1 267 ? 22.688 15.023 -0.657 1 98.75 267 CYS B C 1
ATOM 6126 O O . CYS B 1 267 ? 22.828 15.383 -1.828 1 98.75 267 CYS B O 1
ATOM 6128 N N . ASP B 1 268 ? 22.266 15.82 0.337 1 98.5 268 ASP B N 1
ATOM 6129 C CA . ASP B 1 268 ? 22.031 17.234 0.063 1 98.5 268 ASP B CA 1
ATOM 6130 C C . ASP B 1 268 ? 23.266 17.906 -0.516 1 98.5 268 ASP B C 1
ATOM 6132 O O . ASP B 1 268 ? 23.172 18.703 -1.451 1 98.5 268 ASP B O 1
ATOM 6136 N N . GLN B 1 269 ? 24.375 17.578 0.044 1 98.06 269 GLN B N 1
ATOM 6137 C CA . GLN B 1 269 ? 25.625 18.172 -0.428 1 98.06 269 GLN B CA 1
ATOM 6138 C C . GLN B 1 269 ? 25.891 17.812 -1.887 1 98.06 269 GLN B C 1
ATOM 6140 O O . GLN B 1 269 ? 26.266 18.672 -2.688 1 98.06 269 GLN B O 1
ATOM 6145 N N . LYS B 1 270 ? 25.656 16.594 -2.238 1 98.25 270 LYS B N 1
ATOM 6146 C CA . LYS B 1 270 ? 25.891 16.125 -3.604 1 98.25 270 LYS B CA 1
ATOM 6147 C C . LYS B 1 270 ? 24.906 16.766 -4.578 1 98.25 270 LYS B C 1
ATOM 6149 O O . LYS B 1 270 ? 25.25 17.062 -5.723 1 98.25 270 LYS B O 1
ATOM 6154 N N . THR B 1 271 ? 23.719 17.031 -4.117 1 98.31 271 THR B N 1
ATOM 6155 C CA . THR B 1 271 ? 22.672 17.484 -5.016 1 98.31 271 THR B CA 1
ATOM 6156 C C . THR B 1 271 ? 22.641 19.016 -5.086 1 98.31 271 THR B C 1
ATOM 6158 O O . THR B 1 271 ? 21.734 19.594 -5.688 1 98.31 271 THR B O 1
ATOM 6161 N N . ARG B 1 272 ? 23.625 19.688 -4.473 1 97.81 272 ARG B N 1
ATOM 6162 C CA . ARG B 1 272 ? 23.812 21.125 -4.641 1 97.81 272 ARG B CA 1
ATOM 6163 C C . ARG B 1 272 ? 24.625 21.422 -5.898 1 97.81 272 ARG B C 1
ATOM 6165 O O . ARG B 1 272 ? 24.672 22.578 -6.359 1 97.81 272 ARG B O 1
ATOM 6172 N N . SER B 1 273 ? 25.219 20.406 -6.461 1 97.69 273 SER B N 1
ATOM 6173 C CA . SER B 1 273 ? 25.969 20.594 -7.691 1 97.69 273 SER B CA 1
ATOM 6174 C C . SER B 1 273 ? 25.109 21.188 -8.797 1 97.69 273 SER B C 1
ATOM 6176 O O . SER B 1 273 ? 23.953 20.766 -8.984 1 97.69 273 SER B O 1
ATOM 6178 N N . ARG B 1 274 ? 25.703 22.172 -9.562 1 97.5 274 ARG B N 1
ATOM 6179 C CA . ARG B 1 274 ? 24.984 22.781 -10.68 1 97.5 274 ARG B CA 1
ATOM 6180 C C . ARG B 1 274 ? 25.359 22.125 -12 1 97.5 274 ARG B C 1
ATOM 6182 O O . ARG B 1 274 ? 24.906 22.547 -13.07 1 97.5 274 ARG B O 1
ATOM 6189 N N . VAL B 1 275 ? 26.203 21.125 -11.875 1 97 275 VAL B N 1
ATOM 6190 C CA . VAL B 1 275 ? 26.5 20.297 -13.031 1 97 275 VAL B CA 1
ATOM 6191 C C . VAL B 1 275 ? 25.531 19.141 -13.109 1 97 275 VAL B C 1
ATOM 6193 O O . VAL B 1 275 ? 25.594 18.203 -12.297 1 97 275 VAL B O 1
ATOM 6196 N N . THR B 1 276 ? 24.703 19.156 -14.125 1 95.75 276 THR B N 1
ATOM 6197 C CA . THR B 1 276 ? 23.531 18.281 -14.211 1 95.75 276 THR B CA 1
ATOM 6198 C C . THR B 1 276 ? 23.953 16.812 -14.102 1 95.75 276 THR B C 1
ATOM 6200 O O . THR B 1 276 ? 23.375 16.047 -13.32 1 95.75 276 THR B O 1
ATOM 6203 N N . ARG B 1 277 ? 25 16.344 -14.742 1 94.06 277 ARG B N 1
ATOM 6204 C CA . ARG B 1 277 ? 25.422 14.953 -14.789 1 94.06 277 ARG B CA 1
ATOM 6205 C C . ARG B 1 277 ? 25.984 14.516 -13.438 1 94.06 277 ARG B C 1
ATOM 6207 O O . ARG B 1 277 ? 26.109 13.32 -13.172 1 94.06 277 ARG B O 1
ATOM 6214 N N . GLU B 1 278 ? 26.266 15.477 -12.586 1 96.12 278 GLU B N 1
ATOM 6215 C CA . GLU B 1 278 ? 26.844 15.18 -11.273 1 96.12 278 GLU B CA 1
ATOM 6216 C C . GLU B 1 278 ? 25.812 15.359 -10.172 1 96.12 278 GLU B C 1
ATOM 6218 O O . GLU B 1 278 ? 26.141 15.312 -8.984 1 96.12 278 GLU B O 1
ATOM 6223 N N . ASN B 1 279 ? 24.672 15.625 -10.555 1 98 279 ASN B N 1
ATOM 6224 C CA . ASN B 1 279 ? 23.578 15.836 -9.617 1 98 279 ASN B CA 1
ATOM 6225 C C . ASN B 1 279 ? 22.484 14.781 -9.766 1 98 279 ASN B C 1
ATOM 6227 O O . ASN B 1 279 ? 21.609 14.891 -10.625 1 98 279 ASN B O 1
ATOM 6231 N N . PRO B 1 280 ? 22.484 13.758 -8.859 1 98.44 280 PRO B N 1
ATOM 6232 C CA . PRO B 1 280 ? 21.531 12.656 -9.023 1 98.44 280 PRO B CA 1
ATOM 6233 C C . PRO B 1 280 ? 20.078 13.117 -8.938 1 98.44 280 PRO B C 1
ATOM 6235 O O . PRO B 1 280 ? 19.203 12.516 -9.562 1 98.44 280 PRO B O 1
ATOM 6238 N N . ALA B 1 281 ? 19.766 14.148 -8.18 1 98.69 281 ALA B N 1
ATOM 6239 C CA . ALA B 1 281 ? 18.406 14.656 -8.094 1 98.69 281 ALA B CA 1
ATOM 6240 C C . ALA B 1 281 ? 17.969 15.305 -9.406 1 98.69 281 ALA B C 1
ATOM 6242 O O . ALA B 1 281 ? 16.812 15.188 -9.82 1 98.69 281 ALA B O 1
ATOM 6243 N N . ALA B 1 282 ? 18.891 16.031 -10.055 1 98.56 282 ALA B N 1
ATOM 6244 C CA . ALA B 1 282 ? 18.609 16.641 -11.352 1 98.56 282 ALA B CA 1
ATOM 6245 C C . ALA B 1 282 ? 18.344 15.57 -12.406 1 98.56 282 ALA B C 1
ATOM 6247 O O . ALA B 1 282 ? 17.453 15.719 -13.242 1 98.56 282 ALA B O 1
ATOM 6248 N N . LEU B 1 283 ? 19.125 14.508 -12.336 1 98.19 283 LEU B N 1
ATOM 6249 C CA . LEU B 1 283 ? 18.938 13.406 -13.266 1 98.19 283 LEU B CA 1
ATOM 6250 C C . LEU B 1 283 ? 17.562 12.766 -13.078 1 98.19 283 LEU B C 1
ATOM 6252 O O . LEU B 1 283 ? 16.875 12.43 -14.047 1 98.19 283 LEU B O 1
ATOM 6256 N N . LEU B 1 284 ? 17.125 12.609 -11.859 1 98.56 284 LEU B N 1
ATOM 6257 C CA . LEU B 1 284 ? 15.797 12.086 -11.578 1 98.56 284 LEU B CA 1
ATOM 6258 C C . LEU B 1 284 ? 14.719 13.039 -12.094 1 98.56 284 LEU B C 1
ATOM 6260 O O . LEU B 1 284 ? 13.781 12.609 -12.766 1 98.56 284 LEU B O 1
ATOM 6264 N N . ALA B 1 285 ? 14.852 14.305 -11.75 1 98.69 285 ALA B N 1
ATOM 6265 C CA . ALA B 1 285 ? 13.867 15.297 -12.172 1 98.69 285 ALA B CA 1
ATOM 6266 C C . ALA B 1 285 ? 13.734 15.328 -13.695 1 98.69 285 ALA B C 1
ATOM 6268 O O . ALA B 1 285 ? 12.625 15.43 -14.219 1 98.69 285 ALA B O 1
ATOM 6269 N N . LEU B 1 286 ? 14.891 15.258 -14.391 1 98.56 286 LEU B N 1
ATOM 6270 C CA . LEU B 1 286 ? 14.875 15.266 -15.852 1 98.56 286 LEU B CA 1
ATOM 6271 C C . LEU B 1 286 ? 14.242 13.992 -16.391 1 98.56 286 LEU B C 1
ATOM 6273 O O . LEU B 1 286 ? 13.555 14.016 -17.422 1 98.56 286 LEU B O 1
ATOM 6277 N N . SER B 1 287 ? 14.523 12.844 -15.719 1 98.62 287 SER B N 1
ATOM 6278 C CA . SER B 1 287 ? 13.883 11.594 -16.109 1 98.62 287 SER B CA 1
ATOM 6279 C C . SER B 1 287 ? 12.359 11.688 -15.984 1 98.62 287 SER B C 1
ATOM 6281 O O . SER B 1 287 ? 11.633 11.242 -16.875 1 98.62 287 SER B O 1
ATOM 6283 N N . TRP B 1 288 ? 11.914 12.297 -14.867 1 98.75 288 TRP B N 1
ATOM 6284 C CA . TRP B 1 288 ? 10.484 12.508 -14.68 1 98.75 288 TRP B CA 1
ATOM 6285 C C . TRP B 1 288 ? 9.914 13.406 -15.773 1 98.75 288 TRP B C 1
ATOM 6287 O O . TRP B 1 288 ? 8.875 13.094 -16.359 1 98.75 288 TRP B O 1
ATOM 6297 N N . PHE B 1 289 ? 10.633 14.516 -16.031 1 98.69 289 PHE B N 1
ATOM 6298 C CA . PHE B 1 289 ? 10.188 15.492 -17.016 1 98.69 289 PHE B CA 1
ATOM 6299 C C . PHE B 1 289 ? 10.031 14.844 -18.391 1 98.69 289 PHE B C 1
ATOM 6301 O O . PHE B 1 289 ? 9.008 15.016 -19.047 1 98.69 289 PHE B O 1
ATOM 6308 N N . HIS B 1 290 ? 11.023 14.086 -18.766 1 98.5 290 HIS B N 1
ATOM 6309 C CA . HIS B 1 290 ? 10.984 13.438 -20.078 1 98.5 290 HIS B CA 1
ATOM 6310 C C . HIS B 1 290 ? 9.883 12.383 -20.125 1 98.5 290 HIS B C 1
ATOM 6312 O O . HIS B 1 290 ? 9.078 12.375 -21.062 1 98.5 290 HIS B O 1
ATOM 6318 N N . ALA B 1 291 ? 9.836 11.516 -19.109 1 98.25 291 ALA B N 1
ATOM 6319 C CA . ALA B 1 291 ? 8.914 10.383 -19.109 1 98.25 291 ALA B CA 1
ATOM 6320 C C . ALA B 1 291 ? 7.465 10.859 -19.094 1 98.25 291 ALA B C 1
ATOM 6322 O O . ALA B 1 291 ? 6.582 10.211 -19.656 1 98.25 291 ALA B O 1
ATOM 6323 N N . THR B 1 292 ? 7.211 12.016 -18.516 1 98.06 292 THR B N 1
ATOM 6324 C CA . THR B 1 292 ? 5.844 12.5 -18.344 1 98.06 292 THR B CA 1
ATOM 6325 C C . THR B 1 292 ? 5.559 13.648 -19.312 1 98.06 292 THR B C 1
ATOM 6327 O O . THR B 1 292 ? 4.504 14.281 -19.234 1 98.06 292 THR B O 1
ATOM 6330 N N . GLN B 1 293 ? 6.52 14.039 -20.141 1 97.44 293 GLN B N 1
ATOM 6331 C CA . GLN B 1 293 ? 6.449 15.172 -21.062 1 97.44 293 GLN B CA 1
ATOM 6332 C C . GLN B 1 293 ? 6.258 16.484 -20.312 1 97.44 293 GLN B C 1
ATOM 6334 O O . GLN B 1 293 ? 5.621 17.406 -20.812 1 97.44 293 GLN B O 1
ATOM 6339 N N . GLY B 1 294 ? 6.645 16.438 -19.062 1 97.56 294 GLY B N 1
ATOM 6340 C CA . GLY B 1 294 ? 6.512 17.625 -18.25 1 97.56 294 GLY B CA 1
ATOM 6341 C C . GLY B 1 294 ? 5.066 18 -17.953 1 97.56 294 GLY B C 1
ATOM 6342 O O . GLY B 1 294 ? 4.766 19.141 -17.609 1 97.56 294 GLY B O 1
ATOM 6343 N N . LYS B 1 295 ? 4.125 17.016 -18.125 1 97.12 295 LYS B N 1
ATOM 6344 C CA . LYS B 1 295 ? 2.703 17.281 -17.953 1 97.12 295 LYS B CA 1
ATOM 6345 C C . LYS B 1 295 ? 2.029 16.188 -17.141 1 97.12 295 LYS B C 1
ATOM 6347 O O . LYS B 1 295 ? 0.808 16.188 -16.969 1 97.12 295 LYS B O 1
ATOM 6352 N N . GLY B 1 296 ? 2.809 15.273 -16.688 1 96.5 296 GLY B N 1
ATOM 6353 C CA . GLY B 1 296 ? 2.242 14.188 -15.906 1 96.5 296 GLY B CA 1
ATOM 6354 C C . GLY B 1 296 ? 1.488 13.172 -16.75 1 96.5 296 GLY B C 1
ATOM 6355 O O . GLY B 1 296 ? 0.503 12.594 -16.297 1 96.5 296 GLY B O 1
ATOM 6356 N N . THR B 1 297 ? 1.948 12.891 -17.922 1 96.81 297 THR B N 1
ATOM 6357 C CA . THR B 1 297 ? 1.24 12.055 -18.875 1 96.81 297 THR B CA 1
ATOM 6358 C C . THR B 1 297 ? 1.409 10.578 -18.531 1 96.81 297 THR B C 1
ATOM 6360 O O . THR B 1 297 ? 0.682 9.727 -19.047 1 96.81 297 THR B O 1
ATOM 6363 N N . ARG B 1 298 ? 2.359 10.25 -17.656 1 97.69 298 ARG B N 1
ATOM 6364 C CA . ARG B 1 298 ? 2.596 8.875 -17.219 1 97.69 298 ARG B CA 1
ATOM 6365 C C . ARG B 1 298 ? 2.742 8.797 -15.703 1 97.69 298 ARG B C 1
ATOM 6367 O O . ARG B 1 298 ? 3.195 9.75 -15.07 1 97.69 298 ARG B O 1
ATOM 6374 N N . ASP B 1 299 ? 2.367 7.629 -15.219 1 97.75 299 ASP B N 1
ATOM 6375 C CA . ASP B 1 299 ? 2.496 7.367 -13.789 1 97.75 299 ASP B CA 1
ATOM 6376 C C . ASP B 1 299 ? 3.9 6.879 -13.445 1 97.75 299 ASP B C 1
ATOM 6378 O O . ASP B 1 299 ? 4.594 6.32 -14.297 1 97.75 299 ASP B O 1
ATOM 6382 N N . MET B 1 300 ? 4.32 7.16 -12.25 1 98.06 300 MET B N 1
ATOM 6383 C CA . MET B 1 300 ? 5.543 6.566 -11.719 1 98.06 300 MET B CA 1
ATOM 6384 C C . MET B 1 300 ? 5.234 5.289 -10.938 1 98.06 300 MET B C 1
ATOM 6386 O O . MET B 1 300 ? 4.453 5.312 -9.984 1 98.06 300 MET B O 1
ATOM 6390 N N . VAL B 1 301 ? 5.781 4.191 -11.375 1 97.38 301 VAL B N 1
ATOM 6391 C CA . VAL B 1 301 ? 5.652 2.926 -10.656 1 97.38 301 VAL B CA 1
ATOM 6392 C C . VAL B 1 301 ? 6.945 2.635 -9.898 1 97.38 301 VAL B C 1
ATOM 6394 O O . VAL B 1 301 ? 8.016 2.521 -10.5 1 97.38 301 VAL B O 1
ATOM 6397 N N . LEU B 1 302 ? 6.871 2.574 -8.57 1 96.81 302 LEU B N 1
ATOM 6398 C CA . LEU B 1 302 ? 8.023 2.25 -7.738 1 96.81 302 LEU B CA 1
ATOM 6399 C C . LEU B 1 302 ? 8.078 0.755 -7.445 1 96.81 302 LEU B C 1
ATOM 6401 O O . LEU B 1 302 ? 7.125 0.185 -6.914 1 96.81 302 LEU B O 1
ATOM 6405 N N . LEU B 1 303 ? 9.203 0.138 -7.758 1 95.62 303 LEU B N 1
ATOM 6406 C CA . LEU B 1 303 ? 9.406 -1.285 -7.512 1 95.62 303 LEU B CA 1
ATOM 6407 C C . LEU B 1 303 ? 10.656 -1.518 -6.668 1 95.62 303 LEU B C 1
ATOM 6409 O O . LEU B 1 303 ? 11.703 -1.906 -7.195 1 95.62 303 LEU B O 1
ATOM 6413 N N . PRO B 1 304 ? 10.438 -1.361 -5.387 1 95.81 304 PRO B N 1
ATOM 6414 C CA . PRO B 1 304 ? 11.562 -1.763 -4.535 1 95.81 304 PRO B CA 1
ATOM 6415 C C . PRO B 1 304 ? 11.672 -3.277 -4.375 1 95.81 304 PRO B C 1
ATOM 6417 O O . PRO B 1 304 ? 10.648 -3.965 -4.285 1 95.81 304 PRO B O 1
ATOM 6420 N N . TYR B 1 305 ? 12.797 -3.871 -4.41 1 91.88 305 TYR B N 1
ATOM 6421 C CA . TYR B 1 305 ? 12.945 -5.32 -4.344 1 91.88 305 TYR B CA 1
ATOM 6422 C C . TYR B 1 305 ? 13.367 -5.766 -2.949 1 91.88 305 TYR B C 1
ATOM 6424 O O . TYR B 1 305 ? 13.836 -6.891 -2.764 1 91.88 305 TYR B O 1
ATOM 6432 N N . LYS B 1 306 ? 13.234 -4.863 -1.965 1 95.94 306 LYS B N 1
ATOM 6433 C CA . LYS B 1 306 ? 13.398 -5.203 -0.555 1 95.94 306 LYS B CA 1
ATOM 6434 C C . LYS B 1 306 ? 12.102 -5 0.218 1 95.94 306 LYS B C 1
ATOM 6436 O O . LYS B 1 306 ? 11.445 -3.963 0.08 1 95.94 306 LYS B O 1
ATOM 6441 N N . ASP B 1 307 ? 11.766 -5.992 1.064 1 96.38 307 ASP B N 1
ATOM 6442 C CA . ASP B 1 307 ? 10.562 -5.91 1.882 1 96.38 307 ASP B CA 1
ATOM 6443 C C . ASP B 1 307 ? 10.57 -4.66 2.758 1 96.38 307 ASP B C 1
ATOM 6445 O O . ASP B 1 307 ? 9.539 -4.027 2.961 1 96.38 307 ASP B O 1
ATOM 6449 N N . ARG B 1 308 ? 11.719 -4.258 3.191 1 96.69 308 ARG B N 1
ATOM 6450 C CA . ARG B 1 308 ? 11.859 -3.137 4.117 1 96.69 308 ARG B CA 1
ATOM 6451 C C . ARG B 1 308 ? 11.484 -1.819 3.443 1 96.69 308 ARG B C 1
ATOM 6453 O O . ARG B 1 308 ? 11.25 -0.816 4.121 1 96.69 308 ARG B O 1
ATOM 6460 N N . LEU B 1 309 ? 11.43 -1.811 2.119 1 97.25 309 LEU B N 1
ATOM 6461 C CA . LEU B 1 309 ? 11.141 -0.579 1.395 1 97.25 309 LEU B CA 1
ATOM 6462 C C . LEU B 1 309 ? 9.688 -0.552 0.924 1 97.25 309 LEU B C 1
ATOM 6464 O O . LEU B 1 309 ? 9.32 0.262 0.074 1 97.25 309 LEU B O 1
ATOM 6468 N N . LEU B 1 310 ? 8.852 -1.442 1.481 1 95.38 310 LEU B N 1
ATOM 6469 C CA . LEU B 1 310 ? 7.441 -1.528 1.107 1 95.38 310 LEU B CA 1
ATOM 6470 C C . LEU B 1 310 ? 6.75 -0.181 1.283 1 95.38 310 LEU B C 1
ATOM 6472 O O . LEU B 1 310 ? 6.02 0.265 0.397 1 95.38 310 LEU B O 1
ATOM 6476 N N . LEU B 1 311 ? 7 0.543 2.402 1 96.25 311 LEU B N 1
ATOM 6477 C CA . LEU B 1 311 ? 6.289 1.775 2.721 1 96.25 311 LEU B CA 1
ATOM 6478 C C . LEU B 1 311 ? 6.938 2.973 2.035 1 96.25 311 LEU B C 1
ATOM 6480 O O . LEU B 1 311 ? 6.418 4.09 2.1 1 96.25 311 LEU B O 1
ATOM 6484 N N . PHE B 1 312 ? 8.078 2.754 1.341 1 97.12 312 PHE B N 1
ATOM 6485 C CA . PHE B 1 312 ? 8.719 3.855 0.633 1 97.12 312 PHE B CA 1
ATOM 6486 C C . PHE B 1 312 ? 7.836 4.359 -0.5 1 97.12 312 PHE B C 1
ATOM 6488 O O . PHE B 1 312 ? 7.801 5.562 -0.777 1 97.12 312 PHE B O 1
ATOM 6495 N N . SER B 1 313 ? 7.148 3.459 -1.155 1 94.75 313 SER B N 1
ATOM 6496 C CA . SER B 1 313 ? 6.25 3.857 -2.234 1 94.75 313 SER B CA 1
ATOM 6497 C C . SER B 1 313 ? 5.141 4.77 -1.719 1 94.75 313 SER B C 1
ATOM 6499 O O . SER B 1 313 ? 4.801 5.762 -2.361 1 94.75 313 SER B O 1
ATOM 6501 N N . ARG B 1 314 ? 4.578 4.441 -0.564 1 94.81 314 ARG B N 1
ATOM 6502 C CA . ARG B 1 314 ? 3.529 5.273 0.017 1 94.81 314 ARG B CA 1
ATOM 6503 C C . ARG B 1 314 ? 4.086 6.617 0.467 1 94.81 314 ARG B C 1
ATOM 6505 O O . ARG B 1 314 ? 3.422 7.648 0.322 1 94.81 314 ARG B O 1
ATOM 6512 N N . TYR B 1 315 ? 5.266 6.543 1.066 1 96.81 315 TYR B N 1
ATOM 6513 C CA . TYR B 1 315 ? 5.93 7.781 1.464 1 96.81 315 TYR B CA 1
ATOM 6514 C C . TYR B 1 315 ? 6.125 8.703 0.267 1 96.81 315 TYR B C 1
ATOM 6516 O O . TYR B 1 315 ? 5.812 9.898 0.337 1 96.81 315 TYR B O 1
ATOM 6524 N N . LEU B 1 316 ? 6.609 8.148 -0.842 1 97.38 316 LEU B N 1
ATOM 6525 C CA . LEU B 1 316 ? 6.875 8.938 -2.039 1 97.38 316 LEU B CA 1
ATOM 6526 C C . LEU B 1 316 ? 5.57 9.375 -2.701 1 97.38 316 LEU B C 1
ATOM 6528 O O . LEU B 1 316 ? 5.496 10.461 -3.283 1 97.38 316 LEU B O 1
ATOM 6532 N N . GLN B 1 317 ? 4.598 8.477 -2.607 1 96.5 317 GLN B N 1
ATOM 6533 C CA . GLN B 1 317 ? 3.285 8.867 -3.113 1 96.5 317 GLN B CA 1
ATOM 6534 C C . GLN B 1 317 ? 2.822 10.18 -2.484 1 96.5 317 GLN B C 1
ATOM 6536 O O . GLN B 1 317 ? 2.369 11.086 -3.188 1 96.5 317 GLN B O 1
ATOM 6541 N N . GLN B 1 318 ? 2.938 10.273 -1.155 1 96.44 318 GLN B N 1
ATOM 6542 C CA . GLN B 1 318 ? 2.578 11.523 -0.485 1 96.44 318 GLN B CA 1
ATOM 6543 C C . GLN B 1 318 ? 3.496 12.664 -0.916 1 96.44 318 GLN B C 1
ATOM 6545 O O . GLN B 1 318 ? 3.025 13.727 -1.312 1 96.44 318 GLN B O 1
ATOM 6550 N N . LEU B 1 319 ? 4.805 12.43 -0.888 1 98.06 319 LEU B N 1
ATOM 6551 C CA . LEU B 1 319 ? 5.777 13.469 -1.175 1 98.06 319 LEU B CA 1
ATOM 6552 C C . LEU B 1 319 ? 5.566 14.047 -2.572 1 98.06 319 LEU B C 1
ATOM 6554 O O . LEU B 1 319 ? 5.508 15.266 -2.746 1 98.06 319 LEU B O 1
ATOM 6558 N N . ILE B 1 320 ? 5.391 13.219 -3.527 1 98.31 320 ILE B N 1
ATOM 6559 C CA . ILE B 1 320 ? 5.367 13.641 -4.926 1 98.31 320 ILE B CA 1
ATOM 6560 C C . ILE B 1 320 ? 3.986 14.18 -5.281 1 98.31 320 ILE B C 1
ATOM 6562 O O . ILE B 1 320 ? 3.865 15.289 -5.809 1 98.31 320 ILE B O 1
ATOM 6566 N N . MET B 1 321 ? 2.943 13.484 -4.938 1 97.56 321 MET B N 1
ATOM 6567 C CA . MET B 1 321 ? 1.608 13.836 -5.41 1 97.56 321 MET B CA 1
ATOM 6568 C C . MET B 1 321 ? 1.065 15.047 -4.66 1 97.56 321 MET B C 1
ATOM 6570 O O . MET B 1 321 ? 0.291 15.828 -5.215 1 97.56 321 MET B O 1
ATOM 6574 N N . GLU B 1 322 ? 1.468 15.211 -3.389 1 95.88 322 GLU B N 1
ATOM 6575 C CA . GLU B 1 322 ? 1.057 16.422 -2.668 1 95.88 322 GLU B CA 1
ATOM 6576 C C . GLU B 1 322 ? 1.842 17.641 -3.141 1 95.88 322 GLU B C 1
ATOM 6578 O O . GLU B 1 322 ? 1.316 18.75 -3.152 1 95.88 322 GLU B O 1
ATOM 6583 N N . SER B 1 323 ? 3.086 17.422 -3.545 1 97.75 323 SER B N 1
ATOM 6584 C CA . SER B 1 323 ? 3.969 18.516 -3.936 1 97.75 323 SER B CA 1
ATOM 6585 C C . SER B 1 323 ? 3.707 18.953 -5.375 1 97.75 323 SER B C 1
ATOM 6587 O O . SER B 1 323 ? 3.719 20.156 -5.68 1 97.75 323 SER B O 1
ATOM 6589 N N . LEU B 1 324 ? 3.469 18.016 -6.238 1 98.19 324 LEU B N 1
ATOM 6590 C CA . LEU B 1 324 ? 3.49 18.312 -7.668 1 98.19 324 LEU B CA 1
ATOM 6591 C C . LEU B 1 324 ? 2.074 18.406 -8.227 1 98.19 324 LEU B C 1
ATOM 6593 O O . LEU B 1 324 ? 1.861 18.984 -9.297 1 98.19 324 LEU B O 1
ATOM 6597 N N . GLY B 1 325 ? 1.083 17.781 -7.562 1 97.38 325 GLY B N 1
ATOM 6598 C CA . GLY B 1 325 ? -0.3 17.859 -8 1 97.38 325 GLY B CA 1
ATOM 6599 C C . GLY B 1 32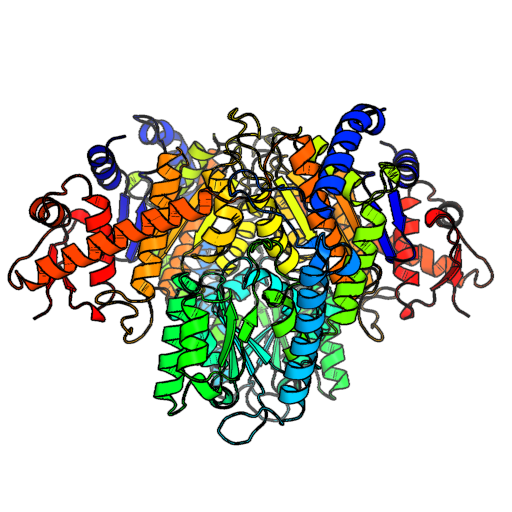5 ? -0.893 19.25 -7.836 1 97.38 325 GLY B C 1
ATOM 6600 O O . GLY B 1 325 ? -1.483 19.562 -6.801 1 97.38 325 GLY B O 1
ATOM 6601 N N . LYS B 1 326 ? -0.76 20.078 -8.891 1 97.06 326 LYS B N 1
ATOM 6602 C CA . LYS B 1 326 ? -1.185 21.469 -8.805 1 97.06 326 LYS B CA 1
ATOM 6603 C C . LYS B 1 326 ? -2.068 21.844 -9.992 1 97.06 326 LYS B C 1
ATOM 6605 O O . LYS B 1 326 ? -1.807 21.438 -11.125 1 97.06 326 LYS B O 1
ATOM 6610 N N . GLY B 1 327 ? -3.088 22.641 -9.664 1 96.12 327 GLY B N 1
ATOM 6611 C CA . GLY B 1 327 ? -3.967 23.125 -10.711 1 96.12 327 GLY B CA 1
ATOM 6612 C C . GLY B 1 327 ? -3.4 24.328 -11.453 1 96.12 327 GLY B C 1
ATOM 6613 O O . GLY B 1 327 ? -3.598 24.453 -12.664 1 96.12 327 GLY B O 1
ATOM 6614 N N . LEU B 1 328 ? -2.688 25.172 -10.758 1 96.88 328 LEU B N 1
ATOM 6615 C CA . LEU B 1 328 ? -2.143 26.406 -11.305 1 96.88 328 LEU B CA 1
ATOM 6616 C C . LEU B 1 328 ? -0.621 26.422 -11.195 1 96.88 328 LEU B C 1
ATOM 6618 O O . LEU B 1 328 ? -0.057 25.891 -10.234 1 96.88 328 LEU B O 1
ATOM 6622 N N . ASP B 1 329 ? 0.012 26.953 -12.227 1 97.25 329 ASP B N 1
ATOM 6623 C CA . ASP B 1 329 ? 1.446 27.203 -12.094 1 97.25 329 ASP B CA 1
ATOM 6624 C C . ASP B 1 329 ? 1.721 28.5 -11.344 1 97.25 329 ASP B C 1
ATOM 6626 O O . ASP B 1 329 ? 0.799 29.109 -10.805 1 97.25 329 ASP B O 1
ATOM 6630 N N . ARG B 1 330 ? 2.955 28.891 -11.219 1 96.44 330 ARG B N 1
ATOM 6631 C CA . ARG B 1 330 ? 3.354 30.047 -10.406 1 96.44 330 ARG B CA 1
ATOM 6632 C C . ARG B 1 330 ? 2.918 31.344 -11.055 1 96.44 330 ARG B C 1
ATOM 6634 O O . ARG B 1 330 ? 2.92 32.406 -10.414 1 96.44 330 ARG B O 1
ATOM 6641 N N . ASP B 1 331 ? 2.496 31.25 -12.297 1 97.19 331 ASP B N 1
ATOM 6642 C CA . ASP B 1 331 ? 2.016 32.438 -13.023 1 97.19 331 ASP B CA 1
ATOM 6643 C C . ASP B 1 331 ? 0.49 32.5 -13.016 1 97.19 331 ASP B C 1
ATOM 6645 O O . ASP B 1 331 ? -0.103 33.375 -13.625 1 97.19 331 ASP B O 1
ATOM 6649 N N . GLY B 1 332 ? -0.151 31.516 -12.445 1 96.31 332 GLY B N 1
ATOM 6650 C CA . GLY B 1 332 ? -1.601 31.516 -12.328 1 96.31 332 GLY B CA 1
ATOM 6651 C C . GLY B 1 332 ? -2.293 30.844 -13.492 1 96.31 332 GLY B C 1
ATOM 6652 O O . GLY B 1 332 ? -3.521 30.859 -13.586 1 96.31 332 GLY B O 1
ATOM 6653 N N . LYS B 1 333 ? -1.53 30.297 -14.359 1 97.5 333 LYS B N 1
ATOM 6654 C CA . LYS B 1 333 ? -2.111 29.562 -15.492 1 97.5 333 LYS B CA 1
ATOM 6655 C C . LYS B 1 333 ? -2.545 28.156 -15.078 1 97.5 333 LYS B C 1
ATOM 6657 O O . LYS B 1 333 ? -1.835 27.484 -14.336 1 97.5 333 LYS B O 1
ATOM 6662 N N . GLU B 1 334 ? -3.686 27.734 -15.508 1 97.25 334 GLU B N 1
ATOM 6663 C CA . GLU B 1 334 ? -4.121 26.359 -15.25 1 97.25 334 GLU B CA 1
ATOM 6664 C C . GLU B 1 334 ? -3.24 25.359 -15.992 1 97.25 334 GLU B C 1
ATOM 6666 O O . GLU B 1 334 ? -3.117 25.406 -17.219 1 97.25 334 GLU B O 1
ATOM 6671 N N . VAL B 1 335 ? -2.561 24.438 -15.266 1 97.25 335 VAL B N 1
ATOM 6672 C CA . VAL B 1 335 ? -1.621 23.516 -15.883 1 97.25 335 VAL B CA 1
ATOM 6673 C C . VAL B 1 335 ? -1.991 22.078 -15.508 1 97.25 335 VAL B C 1
ATOM 6675 O O . VAL B 1 335 ? -1.622 21.141 -16.203 1 97.25 335 VAL B O 1
ATOM 6678 N N . LEU B 1 336 ? -2.688 21.844 -14.398 1 97.06 336 LEU B N 1
ATOM 6679 C CA . LEU B 1 336 ? -3.072 20.516 -13.914 1 97.06 336 LEU B CA 1
ATOM 6680 C C . LEU B 1 336 ? -1.872 19.578 -13.891 1 97.06 336 LEU B C 1
ATOM 6682 O O . LEU B 1 336 ? -1.898 18.516 -14.523 1 97.06 336 LEU B O 1
ATOM 6686 N N . GLN B 1 337 ? -0.868 19.922 -13.109 1 97.5 337 GLN B N 1
ATOM 6687 C CA . GLN B 1 337 ? 0.383 19.172 -13.031 1 97.5 337 GLN B CA 1
ATOM 6688 C C . GLN B 1 337 ? 0.28 18.031 -12.008 1 97.5 337 GLN B C 1
ATOM 6690 O O . GLN B 1 337 ? -0.616 18.031 -11.164 1 97.5 337 GLN B O 1
ATOM 6695 N N . GLY B 1 338 ? 1.204 17.078 -12.148 1 97.81 338 GLY B N 1
ATOM 6696 C CA . GLY B 1 338 ? 1.307 15.969 -11.211 1 97.81 338 GLY B CA 1
ATOM 6697 C C . GLY B 1 338 ? 1.998 14.758 -11.805 1 97.81 338 GLY B C 1
ATOM 6698 O O . GLY B 1 338 ? 2.207 14.68 -13.016 1 97.81 338 GLY B O 1
ATOM 6699 N N . ILE B 1 339 ? 2.436 13.898 -10.977 1 98.38 339 ILE B N 1
ATOM 6700 C CA . ILE B 1 339 ? 2.885 12.547 -11.305 1 98.38 339 ILE B CA 1
ATOM 6701 C C . ILE B 1 339 ? 2.246 11.539 -10.352 1 98.38 339 ILE B C 1
ATOM 6703 O O . ILE B 1 339 ? 2.592 11.492 -9.172 1 98.38 339 ILE B O 1
ATOM 6707 N N . ALA B 1 340 ? 1.284 10.75 -10.867 1 97.69 340 ALA B N 1
ATOM 6708 C CA . ALA B 1 340 ? 0.697 9.711 -10.023 1 97.69 340 ALA B CA 1
ATOM 6709 C C . ALA B 1 340 ? 1.727 8.633 -9.68 1 97.69 340 ALA B C 1
ATOM 6711 O O . ALA B 1 340 ? 2.527 8.234 -10.531 1 97.69 340 ALA B O 1
ATOM 6712 N N . VAL B 1 341 ? 1.764 8.227 -8.398 1 97.25 341 VAL B N 1
ATOM 6713 C CA . VAL B 1 341 ? 2.768 7.285 -7.918 1 97.25 341 VAL B CA 1
ATOM 6714 C C . VAL B 1 341 ? 2.082 6.082 -7.281 1 97.25 341 VAL B C 1
ATOM 6716 O O . VAL B 1 341 ? 1.133 6.234 -6.508 1 97.25 341 VAL B O 1
ATOM 6719 N N . TYR B 1 342 ? 2.488 4.855 -7.664 1 95 342 TYR B N 1
ATOM 6720 C CA . TYR B 1 342 ? 2.086 3.658 -6.938 1 95 342 TYR B CA 1
ATOM 6721 C C . TYR B 1 342 ? 3.168 2.588 -7.008 1 95 342 TYR B C 1
ATOM 6723 O O . TYR B 1 342 ? 4.117 2.707 -7.785 1 95 342 TYR B O 1
ATOM 6731 N N . GLY B 1 343 ? 3.074 1.683 -6.164 1 93.44 343 GLY B N 1
ATOM 6732 C CA . GLY B 1 343 ? 4.023 0.583 -6.082 1 93.44 343 GLY B CA 1
ATOM 6733 C C . GLY B 1 343 ? 3.982 -0.142 -4.75 1 93.44 343 GLY B C 1
ATOM 6734 O O . GLY B 1 343 ? 3.449 0.38 -3.77 1 93.44 343 GLY B O 1
ATOM 6735 N N . ASN B 1 344 ? 4.492 -1.345 -4.73 1 90.5 344 ASN B N 1
ATOM 6736 C CA . ASN B 1 344 ? 4.586 -2.137 -3.508 1 90.5 344 ASN B CA 1
ATOM 6737 C C . ASN B 1 344 ? 5.98 -2.736 -3.334 1 90.5 344 ASN B C 1
ATOM 6739 O O . ASN B 1 344 ? 6.93 -2.025 -2.998 1 90.5 344 ASN B O 1
ATOM 6743 N N . LYS B 1 345 ? 6.172 -4.094 -3.594 1 81.94 345 LYS B N 1
ATOM 6744 C CA . LYS B 1 345 ? 7.52 -4.625 -3.406 1 81.94 345 LYS B CA 1
ATOM 6745 C C . LYS B 1 345 ? 7.723 -5.902 -4.215 1 81.94 345 LYS B C 1
ATOM 6747 O O . LYS B 1 345 ? 6.758 -6.609 -4.523 1 81.94 345 LYS B O 1
ATOM 6752 N N . GLY B 1 346 ? 9.078 -6.105 -4.441 1 72.81 346 GLY B N 1
ATOM 6753 C CA . GLY B 1 346 ? 9.773 -7.348 -4.73 1 72.81 346 GLY B CA 1
ATOM 6754 C C . GLY B 1 346 ? 9.172 -8.109 -5.898 1 72.81 346 GLY B C 1
ATOM 6755 O O . GLY B 1 346 ? 8.727 -7.508 -6.879 1 72.81 346 GLY B O 1
ATOM 6756 N N . SER B 1 347 ? 9.359 -9.328 -5.773 1 80.69 347 SER B N 1
ATOM 6757 C CA . SER B 1 347 ? 8.875 -10.328 -6.719 1 80.69 347 SER B CA 1
ATOM 6758 C C . SER B 1 347 ? 7.363 -10.516 -6.605 1 80.69 347 SER B C 1
ATOM 6760 O O . SER B 1 347 ? 6.723 -11.023 -7.523 1 80.69 347 SER B O 1
ATOM 6762 N N . THR B 1 348 ? 6.805 -9.898 -5.504 1 82.31 348 THR B N 1
ATOM 6763 C CA . THR B 1 348 ? 5.359 -9.945 -5.309 1 82.31 348 THR B CA 1
ATOM 6764 C C . THR B 1 348 ? 4.637 -9.234 -6.453 1 82.31 348 THR B C 1
ATOM 6766 O O . THR B 1 348 ? 3.666 -9.766 -7.004 1 82.31 348 THR B O 1
ATOM 6769 N N . ASP B 1 349 ? 5.152 -8.102 -6.797 1 84.06 349 ASP B N 1
ATOM 6770 C CA . ASP B 1 349 ? 4.52 -7.328 -7.863 1 84.06 349 ASP B CA 1
ATOM 6771 C C . ASP B 1 349 ? 4.656 -8.039 -9.211 1 84.06 349 ASP B C 1
ATOM 6773 O O . ASP B 1 349 ? 3.803 -7.883 -10.086 1 84.06 349 ASP B O 1
ATOM 6777 N N . GLN B 1 350 ? 5.711 -8.766 -9.328 1 81.75 350 GLN B N 1
ATOM 6778 C CA . GLN B 1 350 ? 5.91 -9.555 -10.539 1 81.75 350 GLN B CA 1
ATOM 6779 C C . GLN B 1 350 ? 4.773 -10.555 -10.734 1 81.75 350 GLN B C 1
ATOM 6781 O O . GLN B 1 350 ? 4.367 -10.828 -11.867 1 81.75 350 GLN B O 1
ATOM 6786 N N . HIS B 1 351 ? 4.301 -11.008 -9.656 1 80.69 351 HIS B N 1
ATOM 6787 C CA . HIS B 1 351 ? 3.215 -11.984 -9.672 1 80.69 351 HIS B CA 1
ATOM 6788 C C . HIS B 1 351 ? 1.861 -11.297 -9.508 1 80.69 351 HIS B C 1
ATOM 6790 O O . HIS B 1 351 ? 0.877 -11.945 -9.133 1 80.69 351 HIS B O 1
ATOM 6796 N N . ALA B 1 352 ? 1.855 -9.969 -9.773 1 86.25 352 ALA B N 1
ATOM 6797 C CA . ALA B 1 352 ? 0.625 -9.195 -9.625 1 86.25 352 ALA B CA 1
ATOM 6798 C C . ALA B 1 352 ? 0.441 -8.234 -10.797 1 86.25 352 ALA B C 1
ATOM 6800 O O . ALA B 1 352 ? 0.058 -8.648 -11.898 1 86.25 352 ALA B O 1
ATOM 6801 N N . TYR B 1 353 ? 0.839 -7.066 -10.695 1 88.5 353 TYR B N 1
ATOM 6802 C CA . TYR B 1 353 ? 0.396 -6.09 -11.68 1 88.5 353 TYR B CA 1
ATOM 6803 C C . TYR B 1 353 ? 1.463 -5.871 -12.75 1 88.5 353 TYR B C 1
ATOM 6805 O O . TYR B 1 353 ? 1.231 -5.164 -13.734 1 88.5 353 TYR B O 1
ATOM 6813 N N . VAL B 1 354 ? 2.621 -6.641 -12.68 1 90.06 354 VAL B N 1
ATOM 6814 C CA . VAL B 1 354 ? 3.639 -6.512 -13.711 1 90.06 354 VAL B CA 1
ATOM 6815 C C . VAL B 1 354 ? 3.105 -7.07 -15.031 1 90.06 354 VAL B C 1
ATOM 6817 O O . VAL B 1 354 ? 3.555 -6.672 -16.109 1 90.06 354 VAL B O 1
ATOM 6820 N N . GLN B 1 355 ? 2.096 -7.965 -14.945 1 91.94 355 GLN B N 1
ATOM 6821 C CA . GLN B 1 355 ? 1.398 -8.406 -16.141 1 91.94 355 GLN B CA 1
ATOM 6822 C C . GLN B 1 355 ? 0.935 -7.215 -16.984 1 91.94 355 GLN B C 1
ATOM 6824 O O . GLN B 1 355 ? 1.172 -7.164 -18.188 1 91.94 355 GLN B O 1
ATOM 6829 N N . GLN B 1 356 ? 0.283 -6.293 -16.328 1 95 356 GLN B N 1
ATOM 6830 C CA . GLN B 1 356 ? -0.182 -5.113 -17.047 1 95 356 GLN B CA 1
ATOM 6831 C C . GLN B 1 356 ? 0.987 -4.227 -17.453 1 95 356 GLN B C 1
ATOM 6833 O O . GLN B 1 356 ? 0.98 -3.648 -18.547 1 95 356 GLN B O 1
ATOM 6838 N N . LEU B 1 357 ? 1.994 -4.109 -16.609 1 95.31 357 LEU B N 1
ATOM 6839 C CA . LEU B 1 357 ? 3.133 -3.252 -16.922 1 95.31 357 LEU B CA 1
ATOM 6840 C C . LEU B 1 357 ? 3.824 -3.721 -18.203 1 95.31 357 LEU B C 1
ATOM 6842 O O . LEU B 1 357 ? 4.297 -2.902 -19 1 95.31 357 LEU B O 1
ATOM 6846 N N . ARG B 1 358 ? 3.834 -4.996 -18.391 1 94.25 358 ARG B N 1
ATOM 6847 C CA . ARG B 1 358 ? 4.555 -5.539 -19.531 1 94.25 358 ARG B CA 1
ATOM 6848 C C . ARG B 1 358 ? 3.672 -5.551 -20.781 1 94.25 358 ARG B C 1
ATOM 6850 O O . ARG B 1 358 ? 4.145 -5.27 -21.875 1 94.25 358 ARG B O 1
ATOM 6857 N N . GLU B 1 359 ? 2.377 -5.891 -20.594 1 94.81 359 GLU B N 1
ATOM 6858 C CA . GLU B 1 359 ? 1.556 -6.207 -21.766 1 94.81 359 GLU B CA 1
ATOM 6859 C C . GLU B 1 359 ? 0.449 -5.172 -21.953 1 94.81 359 GLU B C 1
ATOM 6861 O O . GLU B 1 359 ? -0.138 -5.078 -23.031 1 94.81 359 GLU B O 1
ATOM 6866 N N . GLY B 1 360 ? 0.135 -4.465 -20.922 1 96.44 360 GLY B N 1
ATOM 6867 C CA . GLY B 1 360 ? -1.05 -3.625 -20.953 1 96.44 360 GLY B CA 1
ATOM 6868 C C . GLY B 1 360 ? -0.757 -2.197 -21.375 1 96.44 360 GLY B C 1
ATOM 6869 O O . GLY B 1 360 ? 0.096 -1.959 -22.234 1 96.44 360 GLY B O 1
ATOM 6870 N N . VAL B 1 361 ? -1.576 -1.304 -20.859 1 96.12 361 VAL B N 1
ATOM 6871 C CA . VAL B 1 361 ? -1.535 0.112 -21.203 1 96.12 361 VAL B CA 1
ATOM 6872 C C . VAL B 1 361 ? -0.16 0.688 -20.875 1 96.12 361 VAL B C 1
ATOM 6874 O O . VAL B 1 361 ? 0.427 0.354 -19.844 1 96.12 361 VAL B O 1
ATOM 6877 N N . HIS B 1 362 ? 0.378 1.438 -21.797 1 95.31 362 HIS B N 1
ATOM 6878 C CA . HIS B 1 362 ? 1.692 2.051 -21.641 1 95.31 362 HIS B CA 1
ATOM 6879 C C . HIS B 1 362 ? 1.579 3.447 -21.031 1 95.31 362 HIS B C 1
ATOM 6881 O O . HIS B 1 362 ? 1.976 4.434 -21.656 1 95.31 362 HIS B O 1
ATOM 6887 N N . ASN B 1 363 ? 1.206 3.486 -19.75 1 96.69 363 ASN B N 1
ATOM 6888 C CA . ASN B 1 363 ? 0.916 4.754 -19.094 1 96.69 363 ASN B CA 1
ATOM 6889 C C . ASN B 1 363 ? 1.784 4.953 -17.859 1 96.69 363 ASN B C 1
ATOM 6891 O O . ASN B 1 363 ? 1.332 5.523 -16.859 1 96.69 363 ASN B O 1
ATOM 6895 N N . PHE B 1 364 ? 3.037 4.461 -17.984 1 97.69 364 PHE B N 1
ATOM 6896 C CA . PHE B 1 364 ? 3.859 4.539 -16.781 1 97.69 364 PHE B CA 1
ATOM 6897 C C . PHE B 1 364 ? 5.34 4.559 -17.141 1 97.69 364 PHE B C 1
ATOM 6899 O O . PHE B 1 364 ? 5.707 4.336 -18.297 1 97.69 364 PHE B O 1
ATOM 6906 N N . PHE B 1 365 ? 6.164 4.93 -16.219 1 98.19 365 PHE B N 1
ATOM 6907 C CA . PHE B 1 365 ? 7.586 4.605 -16.156 1 98.19 365 PHE B CA 1
ATOM 6908 C C . PHE B 1 365 ? 7.961 4.031 -14.797 1 98.19 365 PHE B C 1
ATOM 6910 O O . PHE B 1 365 ? 7.273 4.273 -13.805 1 98.19 365 PHE B O 1
ATOM 6917 N N . VAL B 1 366 ? 9.023 3.246 -14.781 1 97.5 366 VAL B N 1
ATOM 6918 C CA . VAL B 1 366 ? 9.328 2.49 -13.57 1 97.5 366 VAL B CA 1
ATOM 6919 C C . VAL B 1 366 ? 10.539 3.1 -12.867 1 97.5 366 VAL B C 1
ATOM 6921 O O . VAL B 1 366 ? 11.453 3.602 -13.531 1 97.5 366 VAL B O 1
ATOM 6924 N N . THR B 1 367 ? 10.516 3.113 -11.617 1 97.69 367 THR B N 1
ATOM 6925 C CA . THR B 1 367 ? 11.711 3.293 -10.797 1 97.69 367 THR B CA 1
ATOM 6926 C C . THR B 1 367 ? 12.016 2.027 -10 1 97.69 367 THR B C 1
ATOM 6928 O O . THR B 1 367 ? 11.242 1.644 -9.117 1 97.69 367 THR B O 1
ATOM 6931 N N . PHE B 1 368 ? 13.109 1.399 -10.305 1 97.19 368 PHE B N 1
ATOM 6932 C CA . PHE B 1 368 ? 13.609 0.271 -9.531 1 97.19 368 PHE B CA 1
ATOM 6933 C C . PHE B 1 368 ? 14.492 0.749 -8.383 1 97.19 368 PHE B C 1
ATOM 6935 O O . PHE B 1 368 ? 15.281 1.678 -8.555 1 97.19 368 PHE B O 1
ATOM 6942 N N . ILE B 1 369 ? 14.344 0.183 -7.227 1 97.75 369 ILE B N 1
ATOM 6943 C CA . ILE B 1 369 ? 15.297 0.379 -6.137 1 97.75 369 ILE B CA 1
ATOM 6944 C C . ILE B 1 369 ? 16 -0.938 -5.828 1 97.75 369 ILE B C 1
ATOM 6946 O O . ILE B 1 369 ? 15.398 -1.862 -5.281 1 97.75 369 ILE B O 1
ATOM 6950 N N . GLU B 1 370 ? 17.25 -1.003 -6.125 1 97.19 370 GLU B N 1
ATOM 6951 C CA . GLU B 1 370 ? 18.094 -2.17 -5.887 1 97.19 370 GLU B CA 1
ATOM 6952 C C . GLU B 1 370 ? 18.938 -1.99 -4.633 1 97.19 370 GLU B C 1
ATOM 6954 O O . GLU B 1 370 ? 19.578 -0.946 -4.445 1 97.19 370 GLU B O 1
ATOM 6959 N N . VAL B 1 371 ? 18.906 -2.916 -3.76 1 97.88 371 VAL B N 1
ATOM 6960 C CA . VAL B 1 371 ? 19.812 -2.986 -2.611 1 97.88 371 VAL B CA 1
ATOM 6961 C C . VAL B 1 371 ? 20.781 -4.148 -2.785 1 97.88 371 VAL B C 1
ATOM 6963 O O . VAL B 1 371 ? 20.359 -5.305 -2.902 1 97.88 371 VAL B O 1
ATOM 6966 N N . LEU B 1 372 ? 22.016 -3.885 -2.799 1 98 372 LEU B N 1
ATOM 6967 C CA . LEU B 1 372 ? 23.016 -4.887 -3.164 1 98 372 LEU B CA 1
ATOM 6968 C C . LEU B 1 372 ? 23.156 -5.938 -2.068 1 98 372 LEU B C 1
ATOM 6970 O O . LEU B 1 372 ? 23.203 -7.137 -2.352 1 98 372 LEU B O 1
ATOM 6974 N N . LYS B 1 373 ? 23.234 -5.469 -0.839 1 97.94 373 LYS B N 1
ATOM 6975 C CA . LYS B 1 373 ? 23.375 -6.402 0.273 1 97.94 373 LYS B CA 1
ATOM 6976 C C . LYS B 1 373 ? 22.062 -7.121 0.562 1 97.94 373 LYS B C 1
ATOM 6978 O O . LYS B 1 373 ? 21.031 -6.48 0.739 1 97.94 373 LYS B O 1
ATOM 6983 N N . ASP B 1 374 ? 22.125 -8.422 0.69 1 97.31 374 ASP B N 1
ATOM 6984 C CA . ASP B 1 374 ? 20.906 -9.227 0.778 1 97.31 374 ASP B CA 1
ATOM 6985 C C . ASP B 1 374 ? 20.391 -9.281 2.213 1 97.31 374 ASP B C 1
ATOM 6987 O O . ASP B 1 374 ? 19.188 -9.211 2.443 1 97.31 374 ASP B O 1
ATOM 6991 N N . ARG B 1 375 ? 21.156 -9.523 3.162 1 97.25 375 ARG B N 1
ATOM 6992 C CA . ARG B 1 375 ? 20.812 -9.672 4.574 1 97.25 375 ARG B CA 1
ATOM 6993 C C . ARG B 1 375 ? 22.047 -9.484 5.453 1 97.25 375 ARG B C 1
ATOM 6995 O O . ARG B 1 375 ? 23.172 -9.383 4.949 1 97.25 375 ARG B O 1
ATOM 7002 N N . GLN B 1 376 ? 21.672 -9.367 6.801 1 92.44 376 GLN B N 1
ATOM 7003 C CA . GLN B 1 376 ? 22.766 -9.398 7.754 1 92.44 376 GLN B CA 1
ATOM 7004 C C . GLN B 1 376 ? 23.172 -10.836 8.078 1 92.44 376 GLN B C 1
ATOM 7006 O O . GLN B 1 376 ? 22.312 -11.703 8.258 1 92.44 376 GLN B O 1
ATOM 7011 N N . GLY B 1 377 ? 24.328 -11.25 7.922 1 90.25 377 GLY B N 1
ATOM 7012 C CA . GLY B 1 377 ? 24.797 -12.602 8.227 1 90.25 377 GLY B CA 1
ATOM 7013 C C . GLY B 1 377 ? 24.938 -13.477 6.996 1 90.25 377 GLY B C 1
ATOM 7014 O O . GLY B 1 377 ? 24.797 -12.992 5.867 1 90.25 377 GLY B O 1
ATOM 7015 N N . PRO B 1 378 ? 25.094 -14.742 7.168 1 93.88 378 PRO B N 1
ATOM 7016 C CA . PRO B 1 378 ? 25.328 -15.648 6.039 1 93.88 378 PRO B CA 1
ATOM 7017 C C . PRO B 1 378 ? 24.031 -16.109 5.383 1 93.88 378 PRO B C 1
ATOM 7019 O O . PRO B 1 378 ? 22.969 -16.109 6.027 1 93.88 378 PRO B O 1
ATOM 7022 N N . SER B 1 379 ? 24.109 -16.453 4.129 1 96.44 379 SER B N 1
ATOM 7023 C CA . SER B 1 379 ? 22.984 -16.984 3.373 1 96.44 379 SER B CA 1
ATOM 7024 C C . SER B 1 379 ? 23.203 -18.453 2.998 1 96.44 379 SER B C 1
ATOM 7026 O O . SER B 1 379 ? 24.328 -18.859 2.691 1 96.44 379 SER B O 1
ATOM 7028 N N . MET B 1 380 ? 22.109 -19.156 3.055 1 95.12 380 MET B N 1
ATOM 7029 C CA . MET B 1 380 ? 22.172 -20.531 2.566 1 95.12 380 MET B CA 1
ATOM 7030 C C . MET B 1 380 ? 21.969 -20.594 1.055 1 95.12 380 MET B C 1
ATOM 7032 O O . MET B 1 380 ? 21.328 -19.703 0.478 1 95.12 380 MET B O 1
ATOM 7036 N N . GLU B 1 381 ? 22.531 -21.672 0.483 1 95.62 381 GLU B N 1
ATOM 7037 C CA . GLU B 1 381 ? 22.219 -21.922 -0.918 1 95.62 381 GLU B CA 1
ATOM 7038 C C . GLU B 1 381 ? 20.844 -22.578 -1.061 1 95.62 381 GLU B C 1
ATOM 7040 O O . GLU B 1 381 ? 20.531 -23.547 -0.362 1 95.62 381 GLU B O 1
ATOM 7045 N N . VAL B 1 382 ? 20.047 -22.016 -1.887 1 95.31 382 VAL B N 1
ATOM 7046 C CA . VAL B 1 382 ? 18.75 -22.625 -2.18 1 95.31 382 VAL B CA 1
ATOM 7047 C C . VAL B 1 382 ? 18.859 -23.5 -3.424 1 95.31 382 VAL B C 1
ATOM 7049 O O . VAL B 1 382 ? 18.031 -24.391 -3.631 1 95.31 382 VAL B O 1
ATOM 7052 N N . GLU B 1 383 ? 19.703 -23.219 -4.266 1 93.62 383 GLU B N 1
ATOM 7053 C CA . GLU B 1 383 ? 20.234 -24.016 -5.363 1 93.62 383 GLU B CA 1
ATOM 7054 C C . GLU B 1 383 ? 21.766 -23.938 -5.418 1 93.62 383 GLU B C 1
ATOM 7056 O O . GLU B 1 383 ? 22.359 -23 -4.898 1 93.62 383 GLU B O 1
ATOM 7061 N N . PRO B 1 384 ? 22.328 -24.953 -6.043 1 90.88 384 PRO B N 1
ATOM 7062 C CA . PRO B 1 384 ? 23.781 -24.891 -6.102 1 90.88 384 PRO B CA 1
ATOM 7063 C C . PRO B 1 384 ? 24.297 -23.547 -6.645 1 90.88 384 PRO B C 1
ATOM 7065 O O . PRO B 1 384 ? 24.016 -23.203 -7.793 1 90.88 384 PRO B O 1
ATOM 7068 N N . GLY B 1 385 ? 24.969 -22.828 -5.793 1 90.69 385 GLY B N 1
ATOM 7069 C CA . GLY B 1 385 ? 25.609 -21.578 -6.191 1 90.69 385 GLY B CA 1
ATOM 7070 C C . GLY B 1 385 ? 24.688 -20.391 -6.141 1 90.69 385 GLY B C 1
ATOM 7071 O O . GLY B 1 385 ? 25.078 -19.281 -6.52 1 90.69 385 GLY B O 1
ATOM 7072 N N . ALA B 1 386 ? 23.484 -20.562 -5.68 1 94.75 386 ALA B N 1
ATOM 7073 C CA . ALA B 1 386 ? 22.531 -19.453 -5.68 1 94.75 386 ALA B CA 1
ATOM 7074 C C . ALA B 1 386 ? 21.781 -19.375 -4.352 1 94.75 386 ALA B C 1
ATOM 7076 O O . ALA B 1 386 ? 21.406 -20.391 -3.777 1 94.75 386 ALA B O 1
ATOM 7077 N N . THR B 1 387 ? 21.672 -18.172 -3.832 1 97.12 387 THR B N 1
ATOM 7078 C CA . THR B 1 387 ? 20.938 -17.891 -2.611 1 97.12 387 THR B CA 1
ATOM 7079 C C . THR B 1 387 ? 19.609 -17.219 -2.934 1 97.12 387 THR B C 1
ATOM 7081 O O . THR B 1 387 ? 19.328 -16.891 -4.09 1 97.12 387 THR B O 1
ATOM 7084 N N . SER B 1 388 ? 18.688 -17.094 -1.895 1 96.56 388 SER B N 1
ATOM 7085 C CA . SER B 1 388 ? 17.453 -16.359 -2.076 1 96.56 388 SER B CA 1
ATOM 7086 C C . SER B 1 388 ? 17.719 -14.938 -2.562 1 96.56 388 SER B C 1
ATOM 7088 O O . SER B 1 388 ? 16.953 -14.398 -3.371 1 96.56 388 SER B O 1
ATOM 7090 N N . GLY B 1 389 ? 18.781 -14.352 -1.99 1 96.88 389 GLY B N 1
ATOM 7091 C CA . GLY B 1 389 ? 19.156 -13.023 -2.428 1 96.88 389 GLY B CA 1
ATOM 7092 C C . GLY B 1 389 ? 19.547 -12.961 -3.893 1 96.88 389 GLY B C 1
ATOM 7093 O O . GLY B 1 389 ? 19.25 -11.977 -4.574 1 96.88 389 GLY B O 1
ATOM 7094 N N . ASP B 1 390 ? 20.234 -14.008 -4.418 1 96.88 390 ASP B N 1
ATOM 7095 C CA . ASP B 1 390 ? 20.578 -14.086 -5.832 1 96.88 390 ASP B CA 1
ATOM 7096 C C . ASP B 1 390 ? 19.328 -14.133 -6.707 1 96.88 390 ASP B C 1
ATOM 7098 O O . ASP B 1 390 ? 19.281 -13.5 -7.766 1 96.88 390 ASP B O 1
ATOM 7102 N N . TYR B 1 391 ? 18.391 -14.93 -6.27 1 95.5 391 TYR B N 1
ATOM 7103 C CA . TYR B 1 391 ? 17.125 -14.977 -6.996 1 95.5 391 TYR B CA 1
ATOM 7104 C C . TYR B 1 391 ? 16.453 -13.609 -7.023 1 95.5 391 TYR B C 1
ATOM 7106 O O . TYR B 1 391 ? 15.922 -13.195 -8.055 1 95.5 391 TYR B O 1
ATOM 7114 N N . LEU B 1 392 ? 16.438 -12.914 -5.887 1 95.94 392 LEU B N 1
ATOM 7115 C CA . LEU B 1 392 ? 15.852 -11.586 -5.816 1 95.94 392 LEU B CA 1
ATOM 7116 C C . LEU B 1 392 ? 16.5 -10.641 -6.82 1 95.94 392 LEU B C 1
ATOM 7118 O O . LEU B 1 392 ? 15.812 -9.914 -7.535 1 95.94 392 LEU B O 1
ATOM 7122 N N . SER B 1 393 ? 17.844 -10.648 -6.852 1 96.38 393 SER B N 1
ATOM 7123 C CA . SER B 1 393 ? 18.594 -9.844 -7.805 1 96.38 393 SER B CA 1
ATOM 7124 C C . SER B 1 393 ? 18.266 -10.242 -9.242 1 96.38 393 SER B C 1
ATOM 7126 O O . SER B 1 393 ? 18.125 -9.383 -10.117 1 96.38 393 SER B O 1
ATOM 7128 N N . GLY B 1 394 ? 18.219 -11.523 -9.484 1 95.38 394 GLY B N 1
ATOM 7129 C CA . GLY B 1 394 ? 17.859 -12.016 -10.805 1 95.38 394 GLY B CA 1
ATOM 7130 C C . GLY B 1 394 ? 16.484 -11.57 -11.258 1 95.38 394 GLY B C 1
ATOM 7131 O O . GLY B 1 394 ? 16.312 -11.195 -12.414 1 95.38 394 GLY B O 1
ATOM 7132 N N . PHE B 1 395 ? 15.516 -11.633 -10.352 1 94.06 395 PHE B N 1
ATOM 7133 C CA . PHE B 1 395 ? 14.164 -11.203 -10.672 1 94.06 395 PHE B CA 1
ATOM 7134 C C . PHE B 1 395 ? 14.133 -9.711 -11.008 1 94.06 395 PHE B C 1
ATOM 7136 O O . PHE B 1 395 ? 13.445 -9.297 -11.945 1 94.06 395 PHE B O 1
ATOM 7143 N N . PHE B 1 396 ? 14.875 -8.891 -10.273 1 95.31 396 PHE B N 1
ATOM 7144 C CA . PHE B 1 396 ? 14.992 -7.469 -10.57 1 95.31 396 PHE B CA 1
ATOM 7145 C C . PHE B 1 396 ? 15.531 -7.254 -11.984 1 95.31 396 PHE B C 1
ATOM 7147 O O . PHE B 1 396 ? 14.898 -6.59 -12.805 1 95.31 396 PHE B O 1
ATOM 7154 N N . GLN B 1 397 ? 16.641 -7.879 -12.266 1 95.88 397 GLN B N 1
ATOM 7155 C CA . GLN B 1 397 ? 17.297 -7.707 -13.562 1 95.88 397 GLN B CA 1
ATOM 7156 C C . GLN B 1 397 ? 16.422 -8.227 -14.695 1 95.88 397 GLN B C 1
ATOM 7158 O O . GLN B 1 397 ? 16.328 -7.605 -15.75 1 95.88 397 GLN B O 1
ATOM 7163 N N . GLY B 1 398 ? 15.789 -9.383 -14.414 1 93.38 398 GLY B N 1
ATOM 7164 C CA . GLY B 1 398 ? 14.883 -9.945 -15.406 1 93.38 398 GLY B CA 1
ATOM 7165 C C . GLY B 1 398 ? 13.711 -9.039 -15.719 1 93.38 398 GLY B C 1
ATOM 7166 O O . GLY B 1 398 ? 13.367 -8.844 -16.891 1 93.38 398 GLY B O 1
ATOM 7167 N N . THR B 1 399 ? 13.055 -8.484 -14.711 1 93.44 399 THR B N 1
ATOM 7168 C CA . THR B 1 399 ? 11.922 -7.582 -14.906 1 93.44 399 THR B CA 1
ATOM 7169 C C . THR B 1 399 ? 12.359 -6.316 -15.641 1 93.44 399 THR B C 1
ATOM 7171 O O . THR B 1 399 ? 11.664 -5.844 -16.547 1 93.44 399 THR B O 1
ATOM 7174 N N . ARG B 1 400 ? 13.492 -5.762 -15.227 1 94.94 400 ARG B N 1
ATOM 7175 C CA . ARG B 1 400 ? 14.047 -4.578 -15.883 1 94.94 400 ARG B CA 1
ATOM 7176 C C . ARG B 1 400 ? 14.25 -4.82 -17.375 1 94.94 400 ARG B C 1
ATOM 7178 O O . ARG B 1 400 ? 13.875 -3.99 -18.203 1 94.94 400 ARG B O 1
ATOM 7185 N N . SER B 1 401 ? 14.797 -5.957 -17.688 1 92.94 401 SER B N 1
ATOM 7186 C CA . SER B 1 401 ? 15.062 -6.312 -19.078 1 92.94 401 SER B CA 1
ATOM 7187 C C . SER B 1 401 ? 13.758 -6.551 -19.844 1 92.94 401 SER B C 1
ATOM 7189 O O . SER B 1 401 ? 13.602 -6.082 -20.969 1 92.94 401 SER B O 1
ATOM 7191 N N . ALA B 1 402 ? 12.828 -7.297 -19.234 1 92.06 402 ALA B N 1
ATOM 7192 C CA . ALA B 1 402 ? 11.562 -7.637 -19.875 1 92.06 402 ALA B CA 1
ATOM 7193 C C . ALA B 1 402 ? 10.75 -6.379 -20.188 1 92.06 402 ALA B C 1
ATOM 7195 O O . ALA B 1 402 ? 10.117 -6.289 -21.234 1 92.06 402 ALA B O 1
ATOM 7196 N N . LEU B 1 403 ? 10.742 -5.422 -19.328 1 94 403 LEU B N 1
ATOM 7197 C CA . LEU B 1 403 ? 10.008 -4.18 -19.531 1 94 403 LEU B CA 1
ATOM 7198 C C . LEU B 1 403 ? 10.664 -3.34 -20.625 1 94 403 LEU B C 1
ATOM 7200 O O . LEU B 1 403 ? 9.969 -2.771 -21.469 1 94 403 LEU B O 1
ATOM 7204 N N . TYR B 1 404 ? 11.969 -3.291 -20.609 1 94.06 404 TYR B N 1
ATOM 7205 C CA . TYR B 1 404 ? 12.672 -2.502 -21.609 1 94.06 404 TYR B CA 1
ATOM 7206 C C . TYR B 1 404 ? 12.414 -3.051 -23.016 1 94.06 404 TYR B C 1
ATOM 7208 O O . TYR B 1 404 ? 12.297 -2.287 -23.969 1 94.06 404 TYR B O 1
ATOM 7216 N N . GLU B 1 405 ? 12.352 -4.363 -23.125 1 91.75 405 GLU B N 1
ATOM 7217 C CA . GLU B 1 405 ? 12.086 -5.012 -24.406 1 91.75 405 GLU B CA 1
ATOM 7218 C C . GLU B 1 405 ? 10.75 -4.551 -25 1 91.75 405 GLU B C 1
ATOM 7220 O O . GLU B 1 405 ? 10.57 -4.543 -26.219 1 91.75 405 GLU B O 1
ATOM 7225 N N . LYS B 1 406 ? 9.859 -4.156 -24.141 1 93 406 LYS B N 1
ATOM 7226 C CA . LYS B 1 406 ? 8.547 -3.695 -24.578 1 93 406 LYS B CA 1
ATOM 7227 C C . LYS B 1 406 ? 8.492 -2.172 -24.656 1 93 406 LYS B C 1
ATOM 7229 O O . LYS B 1 406 ? 7.414 -1.585 -24.734 1 93 406 LYS B O 1
ATOM 7234 N N . GLY B 1 407 ? 9.664 -1.544 -24.531 1 94.44 407 GLY B N 1
ATOM 7235 C CA . GLY B 1 407 ? 9.75 -0.1 -24.672 1 94.44 407 GLY B CA 1
ATOM 7236 C C . GLY B 1 407 ? 9.336 0.656 -23.422 1 94.44 407 GLY B C 1
ATOM 7237 O O . GLY B 1 407 ? 9.047 1.852 -23.484 1 94.44 407 GLY B O 1
ATOM 7238 N N . ARG B 1 408 ? 9.234 -0.052 -22.328 1 96.25 408 ARG B N 1
ATOM 7239 C CA . ARG B 1 408 ? 8.875 0.608 -21.078 1 96.25 408 ARG B CA 1
ATOM 7240 C C . ARG B 1 408 ? 10.102 1.231 -20.406 1 96.25 408 ARG B C 1
ATOM 7242 O O . ARG B 1 408 ? 11.07 0.535 -20.109 1 96.25 408 ARG B O 1
ATOM 7249 N N . GLU B 1 409 ? 10.07 2.545 -20.109 1 97.62 409 GLU B N 1
ATOM 7250 C CA . GLU B 1 409 ? 11.203 3.287 -19.578 1 97.62 409 GLU B CA 1
ATOM 7251 C C . GLU B 1 409 ? 11.359 3.035 -18.078 1 97.62 409 GLU B C 1
ATOM 7253 O O . GLU B 1 409 ? 10.375 2.76 -17.375 1 97.62 409 GLU B O 1
ATOM 7258 N N . SER B 1 410 ? 12.617 3.105 -17.625 1 97.69 410 SER B N 1
ATOM 7259 C CA . SER B 1 410 ? 12.828 2.928 -16.188 1 97.69 410 SER B CA 1
ATOM 7260 C C . SER B 1 410 ? 14.086 3.662 -15.734 1 97.69 410 SER B C 1
ATOM 7262 O O . SER B 1 410 ? 14.977 3.943 -16.531 1 97.69 410 SER B O 1
ATOM 7264 N N . VAL B 1 411 ? 14.078 4.062 -14.477 1 98.25 411 VAL B N 1
ATOM 7265 C CA . VAL B 1 411 ? 15.227 4.512 -13.703 1 98.25 411 VAL B CA 1
ATOM 7266 C C . VAL B 1 411 ? 15.562 3.48 -12.625 1 98.25 411 VAL B C 1
ATOM 7268 O O . VAL B 1 411 ? 14.664 2.824 -12.086 1 98.25 411 VAL B O 1
ATOM 7271 N N . THR B 1 412 ? 16.844 3.277 -12.367 1 98.31 412 THR B N 1
ATOM 7272 C CA . THR B 1 412 ? 17.25 2.383 -11.289 1 98.31 412 THR B CA 1
ATOM 7273 C C . THR B 1 412 ? 18.094 3.127 -10.25 1 98.31 412 THR B C 1
ATOM 7275 O O . THR B 1 412 ? 19.109 3.732 -10.594 1 98.31 412 THR B O 1
ATOM 7278 N N . ILE B 1 413 ? 17.672 3.135 -9.078 1 98.62 413 ILE B N 1
ATOM 7279 C CA . ILE B 1 413 ? 18.453 3.617 -7.945 1 98.62 413 ILE B CA 1
ATOM 7280 C C . ILE B 1 413 ? 19.031 2.434 -7.176 1 98.62 413 ILE B C 1
ATOM 7282 O O . ILE B 1 413 ? 18.312 1.508 -6.809 1 98.62 413 ILE B O 1
ATOM 7286 N N . THR B 1 414 ? 20.344 2.43 -6.965 1 98.44 414 THR B N 1
ATOM 7287 C CA . THR B 1 414 ? 21.031 1.351 -6.254 1 98.44 414 THR B CA 1
ATOM 7288 C C . THR B 1 414 ? 21.719 1.878 -4.996 1 98.44 414 THR B C 1
ATOM 7290 O O . THR B 1 414 ? 22.422 2.891 -5.043 1 98.44 414 THR B O 1
ATOM 7293 N N . VAL B 1 415 ? 21.453 1.262 -3.893 1 98.31 415 VAL B N 1
ATOM 7294 C CA . VAL B 1 415 ? 22.219 1.519 -2.672 1 98.31 415 VAL B CA 1
ATOM 7295 C C . VAL B 1 415 ? 22.922 0.243 -2.227 1 98.31 415 VAL B C 1
ATOM 7297 O O . VAL B 1 415 ? 22.516 -0.862 -2.586 1 98.31 415 VAL B O 1
ATOM 7300 N N . ARG B 1 416 ? 23.969 0.395 -1.504 1 97.38 416 ARG B N 1
ATOM 7301 C CA . ARG B 1 416 ? 24.766 -0.753 -1.068 1 97.38 416 ARG B CA 1
ATOM 7302 C C . ARG B 1 416 ? 24 -1.59 -0.05 1 97.38 416 ARG B C 1
ATOM 7304 O O . ARG B 1 416 ? 23.969 -2.818 -0.145 1 97.38 416 ARG B O 1
ATOM 7311 N N . GLU B 1 417 ? 23.5 -0.973 0.979 1 97.25 417 GLU B N 1
ATOM 7312 C CA . GLU B 1 417 ? 22.719 -1.61 2.041 1 97.25 417 GLU B CA 1
ATOM 7313 C C . GLU B 1 417 ? 21.703 -0.647 2.635 1 97.25 417 GLU B C 1
ATOM 7315 O O . GLU B 1 417 ? 21.812 0.569 2.469 1 97.25 417 GLU B O 1
ATOM 7320 N N . LEU B 1 418 ? 20.672 -1.208 3.229 1 97.31 418 LEU B N 1
ATOM 7321 C CA . LEU B 1 418 ? 19.734 -0.37 3.959 1 97.31 418 LEU B CA 1
ATOM 7322 C C . LEU B 1 418 ? 20.25 -0.059 5.359 1 97.31 418 LEU B C 1
ATOM 7324 O O . LEU B 1 418 ? 20.594 -0.97 6.117 1 97.31 418 LEU B O 1
ATOM 7328 N N . SER B 1 419 ? 20.422 1.147 5.641 1 97.81 419 SER B N 1
ATOM 7329 C CA . SER B 1 419 ? 20.891 1.712 6.906 1 97.81 419 SER B CA 1
ATOM 7330 C C . SER B 1 419 ? 20.25 3.074 7.168 1 97.81 419 SER B C 1
ATOM 7332 O O . SER B 1 419 ? 19.625 3.658 6.273 1 97.81 419 SER B O 1
ATOM 7334 N N . PRO B 1 420 ? 20.328 3.498 8.438 1 98.44 420 PRO B N 1
ATOM 7335 C CA . PRO B 1 420 ? 19.828 4.855 8.648 1 98.44 420 PRO B CA 1
ATOM 7336 C C . PRO B 1 420 ? 20.406 5.863 7.66 1 98.44 420 PRO B C 1
ATOM 7338 O O . PRO B 1 420 ? 19.672 6.688 7.109 1 98.44 420 PRO B O 1
ATOM 7341 N N . ALA B 1 421 ? 21.641 5.742 7.305 1 98.56 421 ALA B N 1
ATOM 7342 C CA . ALA B 1 421 ? 22.297 6.68 6.395 1 98.56 421 ALA B CA 1
ATOM 7343 C C . ALA B 1 421 ? 21.719 6.574 4.988 1 98.56 421 ALA B C 1
ATOM 7345 O O . ALA B 1 421 ? 21.422 7.586 4.355 1 98.56 421 ALA B O 1
ATOM 7346 N N . SER B 1 422 ? 21.609 5.375 4.473 1 98.56 422 SER B N 1
ATOM 7347 C CA . SER B 1 422 ? 21.109 5.215 3.113 1 98.56 422 SER B CA 1
ATOM 7348 C C . SER B 1 422 ? 19.641 5.633 3.02 1 98.56 422 SER B C 1
ATOM 7350 O O . SER B 1 422 ? 19.219 6.18 2.002 1 98.56 422 SER B O 1
ATOM 7352 N N . ILE B 1 423 ? 18.844 5.352 4.062 1 98.75 423 ILE B N 1
ATOM 7353 C CA . ILE B 1 423 ? 17.453 5.777 4.086 1 98.75 423 ILE B CA 1
ATOM 7354 C C . ILE B 1 423 ? 17.375 7.301 4.098 1 98.75 423 ILE B C 1
ATOM 7356 O O . ILE B 1 423 ? 16.578 7.898 3.375 1 98.75 423 ILE B O 1
ATOM 7360 N N . GLY B 1 424 ? 18.234 7.91 4.977 1 98.81 424 GLY B N 1
ATOM 7361 C CA . GLY B 1 424 ? 18.312 9.359 4.957 1 98.81 424 GLY B CA 1
ATOM 7362 C C . GLY B 1 424 ? 18.656 9.922 3.59 1 98.81 424 GLY B C 1
ATOM 7363 O O . GLY B 1 424 ? 18.062 10.898 3.143 1 98.81 424 GLY B O 1
ATOM 7364 N N . ALA B 1 425 ? 19.578 9.289 2.906 1 98.88 425 ALA B N 1
ATOM 7365 C CA . ALA B 1 425 ? 20.016 9.719 1.579 1 98.88 425 ALA B CA 1
ATOM 7366 C C . ALA B 1 425 ? 18.875 9.602 0.566 1 98.88 425 ALA B C 1
ATOM 7368 O O . ALA B 1 425 ? 18.688 10.492 -0.265 1 98.88 425 ALA B O 1
ATOM 7369 N N . LEU B 1 426 ? 18.156 8.531 0.612 1 98.81 426 LEU B N 1
ATOM 7370 C CA . LEU B 1 426 ? 17.047 8.32 -0.311 1 98.81 426 LEU B CA 1
ATOM 7371 C C . LEU B 1 426 ? 15.961 9.383 -0.123 1 98.81 426 LEU B C 1
ATOM 7373 O O . LEU B 1 426 ? 15.438 9.914 -1.101 1 98.81 426 LEU B O 1
ATOM 7377 N N . ILE B 1 427 ? 15.633 9.672 1.152 1 98.81 427 ILE B N 1
ATOM 7378 C CA . ILE B 1 427 ? 14.641 10.695 1.456 1 98.81 427 ILE B CA 1
ATOM 7379 C C . ILE B 1 427 ? 15.094 12.039 0.891 1 98.81 427 ILE B C 1
ATOM 7381 O O . ILE B 1 427 ? 14.336 12.703 0.174 1 98.81 427 ILE B O 1
ATOM 7385 N N . ALA B 1 428 ? 16.328 12.367 1.163 1 98.81 428 ALA B N 1
ATOM 7386 C CA . ALA B 1 428 ? 16.891 13.641 0.711 1 98.81 428 ALA B CA 1
ATOM 7387 C C . ALA B 1 428 ? 16.906 13.727 -0.812 1 98.81 428 ALA B C 1
ATOM 7389 O O . ALA B 1 428 ? 16.594 14.773 -1.388 1 98.81 428 ALA B O 1
ATOM 7390 N N . LEU B 1 429 ? 17.266 12.641 -1.442 1 98.88 429 LEU B N 1
ATOM 7391 C CA . LEU B 1 429 ? 17.328 12.578 -2.898 1 98.88 429 LEU B CA 1
ATOM 7392 C C . LEU B 1 429 ? 15.984 12.945 -3.521 1 98.88 429 LEU B C 1
ATOM 7394 O O . LEU B 1 429 ? 15.922 13.781 -4.422 1 98.88 429 LEU B O 1
ATOM 7398 N N . TYR B 1 430 ? 14.938 12.414 -3.045 1 98.88 430 TYR B N 1
ATOM 7399 C CA . TYR B 1 430 ? 13.625 12.617 -3.646 1 98.88 430 TYR B CA 1
ATOM 7400 C C . TYR B 1 430 ? 13.07 13.992 -3.293 1 98.88 430 TYR B C 1
ATOM 7402 O O . TYR B 1 430 ? 12.375 14.609 -4.098 1 98.88 430 TYR B O 1
ATOM 7410 N N . GLU B 1 431 ? 13.32 14.438 -2.031 1 98.75 431 GLU B N 1
ATOM 7411 C CA . GLU B 1 431 ? 12.883 15.781 -1.685 1 98.75 431 GLU B CA 1
ATOM 7412 C C . GLU B 1 431 ? 13.5 16.828 -2.619 1 98.75 431 GLU B C 1
ATOM 7414 O O . GLU B 1 431 ? 12.82 17.75 -3.057 1 98.75 431 GLU B O 1
ATOM 7419 N N . ARG B 1 432 ? 14.812 16.625 -2.914 1 98.75 432 ARG B N 1
ATOM 7420 C CA . ARG B 1 432 ? 15.5 17.531 -3.836 1 98.75 432 ARG B CA 1
ATOM 7421 C C . ARG B 1 432 ? 14.953 17.391 -5.25 1 98.75 432 ARG B C 1
ATOM 7423 O O . ARG B 1 432 ? 14.75 18.375 -5.949 1 98.75 432 ARG B O 1
ATOM 7430 N N . ALA B 1 433 ? 14.734 16.188 -5.691 1 98.88 433 ALA B N 1
ATOM 7431 C CA . ALA B 1 433 ? 14.211 15.938 -7.031 1 98.88 433 ALA B CA 1
ATOM 7432 C C . ALA B 1 433 ? 12.844 16.594 -7.219 1 98.88 433 ALA B C 1
ATOM 7434 O O . ALA B 1 433 ? 12.562 17.156 -8.281 1 98.88 433 ALA B O 1
ATOM 7435 N N . VAL B 1 434 ? 12 16.562 -6.207 1 98.75 434 VAL B N 1
ATOM 7436 C CA . VAL B 1 434 ? 10.672 17.172 -6.246 1 98.75 434 VAL B CA 1
ATOM 7437 C C . VAL B 1 434 ? 10.805 18.688 -6.449 1 98.75 434 VAL B C 1
ATOM 7439 O O . VAL B 1 434 ? 10.109 19.266 -7.285 1 98.75 434 VAL B O 1
ATOM 7442 N N . GLY B 1 435 ? 11.719 19.297 -5.664 1 98.56 435 GLY B N 1
ATOM 7443 C CA . GLY B 1 435 ? 11.93 20.734 -5.809 1 98.56 435 GLY B CA 1
ATOM 7444 C C . GLY B 1 435 ? 12.406 21.125 -7.195 1 98.56 435 GLY B C 1
ATOM 7445 O O . GLY B 1 435 ? 11.898 22.078 -7.781 1 98.56 435 GLY B O 1
ATOM 7446 N N . LEU B 1 436 ? 13.375 20.359 -7.715 1 98.81 436 LEU B N 1
ATOM 7447 C CA . LEU B 1 436 ? 13.914 20.656 -9.039 1 98.81 436 LEU B CA 1
ATOM 7448 C C . LEU B 1 436 ? 12.859 20.453 -10.117 1 98.81 436 LEU B C 1
ATOM 7450 O O . LEU B 1 436 ? 12.711 21.281 -11.016 1 98.81 436 LEU B O 1
ATOM 7454 N N . TYR B 1 437 ? 12.117 19.406 -10.031 1 98.81 437 TYR B N 1
ATOM 7455 C CA . TYR B 1 437 ? 11.062 19.141 -11 1 98.81 437 TYR B CA 1
ATOM 7456 C C . TYR B 1 437 ? 10 20.234 -10.953 1 98.81 437 TYR B C 1
ATOM 7458 O O . TYR B 1 437 ? 9.523 20.672 -12 1 98.81 437 TYR B O 1
ATOM 7466 N N . ALA B 1 438 ? 9.594 20.609 -9.727 1 98.69 438 ALA B N 1
ATOM 7467 C CA . ALA B 1 438 ? 8.586 21.656 -9.578 1 98.69 438 ALA B CA 1
ATOM 7468 C C . ALA B 1 438 ? 9.016 22.938 -10.281 1 98.69 438 ALA B C 1
ATOM 7470 O O . ALA B 1 438 ? 8.203 23.609 -10.922 1 98.69 438 ALA B O 1
ATOM 7471 N N . SER B 1 439 ? 10.273 23.266 -10.156 1 98.38 439 SER B N 1
ATOM 7472 C CA . SER B 1 439 ? 10.805 24.438 -10.867 1 98.38 439 SER B CA 1
ATOM 7473 C C . SER B 1 439 ? 10.734 24.25 -12.375 1 98.38 439 SER B C 1
ATOM 7475 O O . SER B 1 439 ? 10.344 25.156 -13.102 1 98.38 439 SER B O 1
ATOM 7477 N N . LEU B 1 440 ? 11.094 23.062 -12.844 1 98.44 440 LEU B N 1
ATOM 7478 C CA . LEU B 1 440 ? 11.094 22.766 -14.273 1 98.44 440 LEU B CA 1
ATOM 7479 C C . LEU B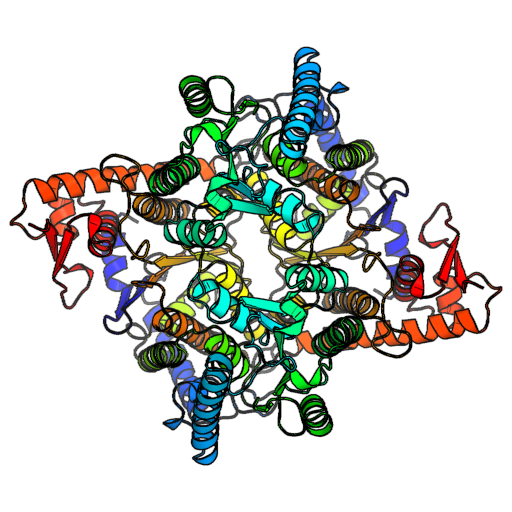 1 440 ? 9.695 22.938 -14.859 1 98.44 440 LEU B C 1
ATOM 7481 O O . LEU B 1 440 ? 9.555 23.391 -16 1 98.44 440 LEU B O 1
ATOM 7485 N N . VAL B 1 441 ? 8.672 22.625 -14.07 1 98.31 441 VAL B N 1
ATOM 7486 C CA . VAL B 1 441 ? 7.316 22.688 -14.609 1 98.31 441 VAL B CA 1
ATOM 7487 C C . VAL B 1 441 ? 6.598 23.922 -14.062 1 98.31 441 VAL B C 1
ATOM 7489 O O . VAL B 1 441 ? 5.391 24.078 -14.258 1 98.31 441 VAL B O 1
ATOM 7492 N N . ASN B 1 442 ? 7.266 24.766 -13.297 1 98.12 442 ASN B N 1
ATOM 7493 C CA . ASN B 1 442 ? 6.828 26.078 -12.844 1 98.12 442 ASN B CA 1
ATOM 7494 C C . ASN B 1 442 ? 5.645 25.969 -11.891 1 98.12 442 ASN B C 1
ATOM 7496 O O . ASN B 1 442 ? 4.668 26.719 -12.023 1 98.12 442 ASN B O 1
ATOM 7500 N N . VAL B 1 443 ? 5.68 25.047 -10.891 1 98 443 VAL B N 1
ATOM 7501 C CA . VAL B 1 443 ? 4.629 24.969 -9.875 1 98 443 VAL B CA 1
ATOM 7502 C C . VAL B 1 443 ? 5.234 25.156 -8.492 1 98 443 VAL B C 1
ATOM 7504 O O . VAL B 1 443 ? 6.445 25.016 -8.305 1 98 443 VAL B O 1
ATOM 7507 N N . ASN B 1 444 ? 4.391 25.562 -7.512 1 97.94 444 ASN B N 1
ATOM 7508 C CA . ASN B 1 444 ? 4.762 25.641 -6.102 1 97.94 444 ASN B CA 1
ATOM 7509 C C . ASN B 1 444 ? 4.625 24.297 -5.41 1 97.94 444 ASN B C 1
ATOM 7511 O O . ASN B 1 444 ? 3.514 23.859 -5.113 1 97.94 444 ASN B O 1
ATOM 7515 N N . ALA B 1 445 ? 5.688 23.734 -5.074 1 97.69 445 ALA B N 1
ATOM 7516 C CA . ALA B 1 445 ? 5.688 22.391 -4.516 1 97.69 445 ALA B CA 1
ATOM 7517 C C . ALA B 1 445 ? 5.312 22.406 -3.037 1 97.69 445 ALA B C 1
ATOM 7519 O O . ALA B 1 445 ? 5.098 21.344 -2.432 1 97.69 445 ALA B O 1
ATOM 7520 N N . TYR B 1 446 ? 5.078 23.516 -2.43 1 96.94 446 TYR B N 1
ATOM 7521 C CA . TYR B 1 446 ? 5.203 23.531 -0.977 1 96.94 446 TYR B CA 1
ATOM 7522 C C . TYR B 1 446 ? 3.891 23.953 -0.324 1 96.94 446 TYR B C 1
ATOM 7524 O O . TYR B 1 446 ? 3.779 23.969 0.904 1 96.94 446 TYR B O 1
ATOM 7532 N N . HIS B 1 447 ? 2.902 24.266 -1.101 1 92.38 447 HIS B N 1
ATOM 7533 C CA . HIS B 1 447 ? 1.56 24.453 -0.562 1 92.38 447 HIS B CA 1
ATOM 7534 C C . HIS B 1 447 ? 0.676 23.25 -0.848 1 92.38 447 HIS B C 1
ATOM 7536 O O . HIS B 1 447 ? 1.112 22.297 -1.499 1 92.38 447 HIS B O 1
ATOM 7542 N N . GLN B 1 448 ? -0.521 23.203 -0.232 1 87.62 448 GLN B N 1
ATOM 7543 C CA . GLN B 1 448 ? -1.43 22.078 -0.431 1 87.62 448 GLN B CA 1
ATOM 7544 C C . GLN B 1 448 ? -2.885 22.516 -0.319 1 87.62 448 GLN B C 1
ATOM 7546 O O . GLN B 1 448 ? -3.615 22.047 0.561 1 87.62 448 GLN B O 1
ATOM 7551 N N . PRO B 1 449 ? -3.354 23.266 -1.193 1 85 449 PRO B N 1
ATOM 7552 C CA . PRO B 1 449 ? -4.719 23.797 -1.129 1 85 449 PRO B CA 1
ATOM 7553 C C . PRO B 1 449 ? -5.777 22.703 -1.249 1 85 449 PRO B C 1
ATOM 7555 O O . PRO B 1 449 ? -6.867 22.828 -0.677 1 85 449 PRO B O 1
ATOM 7558 N N . GLY B 1 450 ? -5.477 21.672 -1.92 1 84.5 450 GLY B N 1
ATOM 7559 C CA . GLY B 1 450 ? -6.434 20.609 -2.137 1 84.5 450 GLY B CA 1
ATOM 7560 C C . GLY B 1 450 ? -6.816 19.875 -0.859 1 84.5 450 GLY B C 1
ATOM 7561 O O . GLY B 1 450 ? -7.969 19.469 -0.691 1 84.5 450 GLY B O 1
ATOM 7562 N N . VAL B 1 451 ? -5.969 19.75 0.05 1 81.75 451 VAL B N 1
ATOM 7563 C CA . VAL B 1 451 ? -6.207 19.062 1.314 1 81.75 451 VAL B CA 1
ATOM 7564 C C . VAL B 1 451 ? -7.164 19.891 2.176 1 81.75 451 VAL B C 1
ATOM 7566 O O . VAL B 1 451 ? -8.047 19.328 2.834 1 81.75 451 VAL B O 1
ATOM 7569 N N . GLU B 1 452 ? -7.109 21.141 2.152 1 79.75 452 GLU B N 1
ATOM 7570 C CA . GLU B 1 452 ? -7.922 22.047 2.957 1 79.75 452 GLU B CA 1
ATOM 7571 C C . GLU B 1 452 ? -9.367 22.078 2.471 1 79.75 452 GLU B C 1
ATOM 7573 O O . GLU B 1 452 ? -10.297 22.172 3.273 1 79.75 452 GLU B O 1
ATOM 7578 N N . ALA B 1 453 ? -9.539 21.891 1.231 1 78.81 453 ALA B N 1
ATOM 7579 C CA . ALA B 1 453 ? -10.883 21.875 0.663 1 78.81 453 ALA B CA 1
ATOM 7580 C C . ALA B 1 453 ? -11.672 20.656 1.145 1 78.81 453 ALA B C 1
ATOM 7582 O O . ALA B 1 453 ? -12.867 20.766 1.446 1 78.81 453 ALA B O 1
ATOM 7583 N N . GLY B 1 454 ? -10.992 19.578 1.201 1 78.69 454 GLY B N 1
ATOM 7584 C CA . GLY B 1 454 ? -11.641 18.375 1.703 1 78.69 454 GLY B CA 1
ATOM 7585 C C . GLY B 1 454 ? -12.062 18.484 3.154 1 78.69 454 GLY B C 1
ATOM 7586 O O . GLY B 1 454 ? -13.148 18.031 3.525 1 78.69 454 GLY B O 1
ATOM 7587 N N . LYS B 1 455 ? -11.289 19.156 3.883 1 81.62 455 LYS B N 1
ATOM 7588 C CA . LYS B 1 455 ? -11.57 19.359 5.301 1 81.62 455 LYS B CA 1
ATOM 7589 C C . LYS B 1 455 ? -12.789 20.266 5.496 1 81.62 455 LYS B C 1
ATOM 7591 O O . LYS B 1 455 ? -13.633 20 6.355 1 81.62 455 LYS B O 1
ATOM 7596 N N . GLU B 1 456 ? -12.797 21.234 4.738 1 86.25 456 GLU B N 1
ATOM 7597 C CA . GLU B 1 456 ? -13.922 22.156 4.809 1 86.25 456 GLU B CA 1
ATOM 7598 C C . GLU B 1 456 ? -15.234 21.469 4.461 1 86.25 456 GLU B C 1
ATOM 7600 O O . GLU B 1 456 ? -16.25 21.672 5.133 1 86.25 456 GLU B O 1
ATOM 7605 N N . ALA B 1 457 ? -15.156 20.703 3.453 1 85.75 457 ALA B N 1
ATOM 7606 C CA . ALA B 1 457 ? -16.344 19.969 3.033 1 85.75 457 ALA B CA 1
ATOM 7607 C C . ALA B 1 457 ? -16.797 19 4.121 1 85.75 457 ALA B C 1
ATOM 7609 O O . ALA B 1 457 ? -18 18.844 4.363 1 85.75 457 ALA B O 1
ATOM 7610 N N . ALA B 1 458 ? -15.883 18.391 4.77 1 87.44 458 ALA B N 1
ATOM 7611 C CA . ALA B 1 458 ? -16.203 17.469 5.859 1 87.44 458 ALA B CA 1
ATOM 7612 C C . ALA B 1 458 ? -16.828 18.203 7.031 1 87.44 458 ALA B C 1
ATOM 7614 O O . ALA B 1 458 ? -17.75 17.688 7.672 1 87.44 458 ALA B O 1
ATOM 7615 N N . GLY B 1 459 ? -16.359 19.422 7.23 1 90.5 459 GLY B N 1
ATOM 7616 C CA . GLY B 1 459 ? -16.938 20.25 8.273 1 90.5 459 GLY B CA 1
ATOM 7617 C C . GLY B 1 459 ? -18.406 20.562 8.047 1 90.5 459 GLY B C 1
ATOM 7618 O O . GLY B 1 459 ? -19.203 20.547 8.984 1 90.5 459 GLY B O 1
ATOM 7619 N N . ALA B 1 460 ? -18.688 20.781 6.82 1 93.44 460 ALA B N 1
ATOM 7620 C CA . ALA B 1 460 ? -20.078 21.078 6.465 1 93.44 460 ALA B CA 1
ATOM 7621 C C . ALA B 1 460 ? -20.984 19.891 6.727 1 93.44 460 ALA B C 1
ATOM 7623 O O . ALA B 1 460 ? -22.125 20.047 7.172 1 93.44 460 ALA B O 1
ATOM 7624 N N . VAL B 1 461 ? -20.5 18.75 6.465 1 94.69 461 VAL B N 1
ATOM 7625 C CA . VAL B 1 461 ? -21.266 17.516 6.684 1 94.69 461 VAL B CA 1
ATOM 7626 C C . VAL B 1 461 ? -21.531 17.344 8.172 1 94.69 461 VAL B C 1
ATOM 7628 O O . VAL B 1 461 ? -22.656 17 8.57 1 94.69 461 VAL B O 1
ATOM 7631 N N . LEU B 1 462 ? -20.531 17.609 8.984 1 95.56 462 LEU B N 1
ATOM 7632 C CA . LEU B 1 462 ? -20.672 17.422 10.422 1 95.56 462 LEU B CA 1
ATOM 7633 C C . LEU B 1 462 ? -21.625 18.469 11.016 1 95.56 462 LEU B C 1
ATOM 7635 O O . LEU B 1 462 ? -22.375 18.172 11.953 1 95.56 462 LEU B O 1
ATOM 7639 N N . LYS B 1 463 ? -21.531 19.656 10.484 1 96.12 463 LYS B N 1
ATOM 7640 C CA . LYS B 1 463 ? -22.484 20.688 10.914 1 96.12 463 LYS B CA 1
ATOM 7641 C C . LYS B 1 463 ? -23.922 20.266 10.609 1 96.12 463 LYS B C 1
ATOM 7643 O O . LYS B 1 463 ? -24.797 20.391 11.461 1 96.12 463 LYS B O 1
ATOM 7648 N N . LEU B 1 464 ? -24.141 19.812 9.43 1 97.19 464 LEU B N 1
ATOM 7649 C CA . LEU B 1 464 ? -25.453 19.359 9.031 1 97.19 464 LEU B CA 1
ATOM 7650 C C . LEU B 1 464 ? -25.906 18.188 9.906 1 97.19 464 LEU B C 1
ATOM 7652 O O . LEU B 1 464 ? -27.094 18.094 10.273 1 97.19 464 LEU B O 1
ATOM 7656 N N . GLN B 1 465 ? -25.062 17.297 10.211 1 97.12 465 GLN B N 1
ATOM 7657 C CA . GLN B 1 465 ? -25.375 16.188 11.109 1 97.12 465 GLN B CA 1
ATOM 7658 C C . GLN B 1 465 ? -25.891 16.703 12.453 1 97.12 465 GLN B C 1
ATOM 7660 O O . GLN B 1 465 ? -26.844 16.156 13 1 97.12 465 GLN B O 1
ATOM 7665 N N . GLY B 1 466 ? -25.188 17.734 12.969 1 96.25 466 GLY B N 1
ATOM 7666 C CA . GLY B 1 466 ? -25.641 18.328 14.211 1 96.25 466 GLY B CA 1
ATOM 7667 C C . GLY B 1 466 ? -27.062 18.859 14.125 1 96.25 466 GLY B C 1
ATOM 7668 O O . GLY B 1 466 ? -27.859 18.672 15.047 1 96.25 466 GLY B O 1
ATOM 7669 N N . GLU B 1 467 ? -27.359 19.5 13.047 1 97.19 467 GLU B N 1
ATOM 7670 C CA . GLU B 1 467 ? -28.688 20.047 12.828 1 97.19 467 GLU B CA 1
ATOM 7671 C C . GLU B 1 467 ? -29.734 18.922 12.734 1 97.19 467 GLU B C 1
ATOM 7673 O O . GLU B 1 467 ? -30.828 19.062 13.266 1 97.19 467 GLU B O 1
ATOM 7678 N N . ILE B 1 468 ? -29.422 17.891 12.062 1 97.38 468 ILE B N 1
ATOM 7679 C CA . ILE B 1 468 ? -30.297 16.734 11.898 1 97.38 468 ILE B CA 1
ATOM 7680 C C . ILE B 1 468 ? -30.609 16.125 13.258 1 97.38 468 ILE B C 1
ATOM 7682 O O . ILE B 1 468 ? -31.766 15.859 13.586 1 97.38 468 ILE B O 1
ATOM 7686 N N . MET B 1 469 ? -29.562 15.906 14.023 1 95.44 469 MET B N 1
ATOM 7687 C CA . MET B 1 469 ? -29.719 15.297 15.336 1 95.44 469 MET B CA 1
ATOM 7688 C C . MET B 1 469 ? -30.594 16.172 16.234 1 95.44 469 MET B C 1
ATOM 7690 O O . MET B 1 469 ? -31.422 15.648 16.984 1 95.44 469 MET B O 1
ATOM 7694 N N . GLU B 1 470 ? -30.359 17.453 16.172 1 95.12 470 GLU B N 1
ATOM 7695 C CA . GLU B 1 470 ? -31.172 18.391 16.953 1 95.12 470 GLU B CA 1
ATOM 7696 C C . GLU B 1 470 ? -32.656 18.312 16.562 1 95.12 470 GLU B C 1
ATOM 7698 O O . GLU B 1 470 ? -33.531 18.281 17.422 1 95.12 470 GLU B O 1
ATOM 7703 N N . LEU B 1 471 ? -32.875 18.281 15.273 1 96.38 471 LEU B N 1
ATOM 7704 C CA . LEU B 1 471 ? -34.25 18.203 14.789 1 96.38 471 LEU B CA 1
ATOM 7705 C C . LEU B 1 471 ? -34.906 16.906 15.211 1 96.38 471 LEU B C 1
ATOM 7707 O O . LEU B 1 471 ? -36.094 16.906 15.617 1 96.38 471 LEU B O 1
ATOM 7711 N N . LEU B 1 472 ? -34.219 15.797 15.086 1 95.5 472 LEU B N 1
ATOM 7712 C CA . LEU B 1 472 ? -34.781 14.5 15.484 1 95.5 472 LEU B CA 1
ATOM 7713 C C . LEU B 1 472 ? -35.125 14.5 16.969 1 95.5 472 LEU B C 1
ATOM 7715 O O . LEU B 1 472 ? -36.156 13.953 17.375 1 95.5 472 LEU B O 1
ATOM 7719 N N . ARG B 1 473 ? -34.312 15.109 17.75 1 92.19 473 ARG B N 1
ATOM 7720 C CA . ARG B 1 473 ? -34.531 15.164 19.188 1 92.19 473 ARG B CA 1
ATOM 7721 C C . ARG B 1 473 ? -35.75 16.031 19.516 1 92.19 473 ARG B C 1
ATOM 7723 O O . ARG B 1 473 ? -36.469 15.773 20.484 1 92.19 473 ARG B O 1
ATOM 7730 N N . ARG B 1 474 ? -35.969 17.047 18.766 1 94.56 474 ARG B N 1
ATOM 7731 C CA . ARG B 1 474 ? -37.094 17.969 19 1 94.56 474 ARG B CA 1
ATOM 7732 C C . ARG B 1 474 ? -38.406 17.359 18.562 1 94.56 474 ARG B C 1
ATOM 7734 O O . ARG B 1 474 ? -39.469 17.781 19.031 1 94.56 474 ARG B O 1
ATOM 7741 N N . GLN B 1 475 ? -38.25 16.406 17.672 1 94.12 475 GLN B N 1
ATOM 7742 C CA . GLN B 1 475 ? -39.469 15.773 17.141 1 94.12 475 GLN B CA 1
ATOM 7743 C C . GLN B 1 475 ? -39.375 14.258 17.266 1 94.12 475 GLN B C 1
ATOM 7745 O O . GLN B 1 475 ? -39.406 13.547 16.266 1 94.12 475 GLN B O 1
ATOM 7750 N N . PRO B 1 476 ? -39.375 13.727 18.469 1 90 476 PRO B N 1
ATOM 7751 C CA . PRO B 1 476 ? -39.125 12.305 18.703 1 90 476 PRO B CA 1
ATOM 7752 C C . PRO B 1 476 ? -40.188 11.398 18.109 1 90 476 PRO B C 1
ATOM 7754 O O . PRO B 1 476 ? -39.938 10.219 17.859 1 90 476 PRO B O 1
ATOM 7757 N N . ASN B 1 477 ? -41.375 11.844 17.844 1 90.5 477 ASN B N 1
ATOM 7758 C CA . ASN B 1 477 ? -42.469 11 17.375 1 90.5 477 ASN B CA 1
ATOM 7759 C C . ASN B 1 477 ? -42.688 11.156 15.867 1 90.5 477 ASN B C 1
ATOM 7761 O O . ASN B 1 477 ? -43.656 10.648 15.328 1 90.5 477 ASN B O 1
ATOM 7765 N N . ARG B 1 478 ? -41.75 11.773 15.266 1 94.5 478 ARG B N 1
ATOM 7766 C CA . ARG B 1 478 ? -41.938 12 13.836 1 94.5 478 ARG B CA 1
ATOM 7767 C C . ARG B 1 478 ? -40.875 11.227 13.031 1 94.5 478 ARG B C 1
ATOM 7769 O O . ARG B 1 478 ? -39.719 11.156 13.414 1 94.5 478 ARG B O 1
ATOM 7776 N N . ASP B 1 479 ? -41.344 10.633 11.961 1 95.81 479 ASP B N 1
ATOM 7777 C CA . ASP B 1 479 ? -40.469 9.938 11.008 1 95.81 479 ASP B CA 1
ATOM 7778 C C . ASP B 1 479 ? -40.156 10.836 9.82 1 95.81 479 ASP B C 1
ATOM 7780 O O . ASP B 1 479 ? -41 11.602 9.344 1 95.81 479 ASP B O 1
ATOM 7784 N N . PHE B 1 480 ? -38.938 10.812 9.398 1 97.75 480 PHE B N 1
ATOM 7785 C CA . PHE B 1 480 ? -38.5 11.617 8.258 1 97.75 480 PHE B CA 1
ATOM 7786 C C . PHE B 1 480 ? -37.812 10.75 7.211 1 97.75 480 PHE B C 1
ATOM 7788 O O . PHE B 1 480 ? -37 9.891 7.543 1 97.75 480 PHE B O 1
ATOM 7795 N N . THR B 1 481 ? -38.188 10.898 5.961 1 97.75 481 THR B N 1
ATOM 7796 C CA . THR B 1 481 ? -37.281 10.492 4.902 1 97.75 481 THR B CA 1
ATOM 7797 C C . THR B 1 481 ? -36.125 11.484 4.766 1 97.75 481 THR B C 1
ATOM 7799 O O . THR B 1 481 ? -36.156 12.547 5.383 1 97.75 481 THR B O 1
ATOM 7802 N N . GLY B 1 482 ? -35.125 11.125 4.031 1 97.06 482 GLY B N 1
ATOM 7803 C CA . GLY B 1 482 ? -34.062 12.078 3.742 1 97.06 482 GLY B CA 1
ATOM 7804 C C . GLY B 1 482 ? -34.594 13.375 3.154 1 97.06 482 GLY B C 1
ATOM 7805 O O . GLY B 1 482 ? -34.156 14.461 3.551 1 97.06 482 GLY B O 1
ATOM 7806 N N . GLU B 1 483 ? -35.5 13.266 2.26 1 97.5 483 GLU B N 1
ATOM 7807 C CA . GLU B 1 483 ? -36.094 14.43 1.604 1 97.5 483 GLU B CA 1
ATOM 7808 C C . GLU B 1 483 ? -36.906 15.273 2.594 1 97.5 483 GLU B C 1
ATOM 7810 O O . GLU B 1 483 ? -36.781 16.5 2.607 1 97.5 483 GLU B O 1
ATOM 7815 N N . GLU B 1 484 ? -37.719 14.633 3.42 1 97.81 484 GLU B N 1
ATOM 7816 C CA . GLU B 1 484 ? -38.531 15.344 4.418 1 97.81 484 GLU B CA 1
ATOM 7817 C C . GLU B 1 484 ? -37.625 16.062 5.422 1 97.81 484 GLU B C 1
ATOM 7819 O O . GLU B 1 484 ? -37.906 17.203 5.809 1 97.81 484 GLU B O 1
ATOM 7824 N N . MET B 1 485 ? -36.562 15.383 5.852 1 97.81 485 MET B N 1
ATOM 7825 C CA . MET B 1 485 ? -35.625 15.969 6.797 1 97.81 485 MET B CA 1
ATOM 7826 C C . MET B 1 485 ? -34.969 17.203 6.203 1 97.81 485 MET B C 1
ATOM 7828 O O . MET B 1 485 ? -34.875 18.234 6.855 1 97.81 485 MET B O 1
ATOM 7832 N N . ALA B 1 486 ? -34.469 17.047 4.934 1 97.88 486 ALA B N 1
ATOM 7833 C CA . ALA B 1 486 ? -33.812 18.172 4.273 1 97.88 486 ALA B CA 1
ATOM 7834 C C . ALA B 1 486 ? -34.75 19.359 4.152 1 97.88 486 ALA B C 1
ATOM 7836 O O . ALA B 1 486 ? -34.344 20.516 4.34 1 97.88 486 ALA B O 1
ATOM 7837 N N . LEU B 1 487 ? -36 19.109 3.834 1 97.31 487 LEU B N 1
ATOM 7838 C CA . LEU B 1 487 ? -37 20.156 3.725 1 97.31 487 LEU B CA 1
ATOM 7839 C C . LEU B 1 487 ? -37.25 20.797 5.078 1 97.31 487 LEU B C 1
ATOM 7841 O O . LEU B 1 487 ? -37.375 22.031 5.172 1 97.31 487 LEU B O 1
ATOM 7845 N N . ALA B 1 488 ? -37.406 19.984 6.09 1 97.12 488 ALA B N 1
ATOM 7846 C CA . ALA B 1 488 ? -37.656 20.484 7.438 1 97.12 488 ALA B CA 1
ATOM 7847 C C . ALA B 1 488 ? -36.531 21.391 7.918 1 97.12 488 ALA B C 1
ATOM 7849 O O . ALA B 1 488 ? -36.75 22.328 8.672 1 97.12 488 ALA B O 1
ATOM 7850 N N . LEU B 1 489 ? -35.344 21.156 7.461 1 97.12 489 LEU B N 1
ATOM 7851 C CA . LEU B 1 489 ? -34.156 21.938 7.828 1 97.12 489 LEU B CA 1
ATOM 7852 C C . LEU B 1 489 ? -34 23.141 6.906 1 97.12 489 LEU B C 1
ATOM 7854 O O . LEU B 1 489 ? -33.062 23.922 7.051 1 97.12 489 LEU B O 1
ATOM 7858 N N . ALA B 1 490 ? -34.844 23.312 5.961 1 96.62 490 ALA B N 1
ATOM 7859 C CA . ALA B 1 490 ? -34.844 24.391 4.977 1 96.62 490 ALA B CA 1
ATOM 7860 C C . ALA B 1 490 ? -33.562 24.344 4.129 1 96.62 490 ALA B C 1
ATOM 7862 O O . ALA B 1 490 ? -32.969 25.375 3.816 1 96.62 490 ALA B O 1
ATOM 7863 N N . ARG B 1 491 ? -33.094 23.094 3.854 1 95.19 491 ARG B N 1
ATOM 7864 C CA . ARG B 1 491 ? -31.953 22.828 2.996 1 95.19 491 ARG B CA 1
ATOM 7865 C C . ARG B 1 491 ? -32.25 21.719 1.988 1 95.19 491 ARG B C 1
ATOM 7867 O O . ARG B 1 491 ? -31.547 20.719 1.924 1 95.19 491 ARG B O 1
ATOM 7874 N N . PRO B 1 492 ? -33.25 21.969 1.141 1 94.88 492 PRO B N 1
ATOM 7875 C CA . PRO B 1 492 ? -33.625 20.906 0.213 1 94.88 492 PRO B CA 1
ATOM 7876 C C . PRO B 1 492 ? -32.5 20.484 -0.721 1 94.88 492 PRO B C 1
ATOM 7878 O O . PRO B 1 492 ? -32.469 19.344 -1.186 1 94.88 492 PRO B O 1
ATOM 7881 N N . GLU B 1 493 ? -31.531 21.359 -0.94 1 94.31 493 GLU B N 1
ATOM 7882 C CA . GLU B 1 493 ? -30.422 21.062 -1.83 1 94.31 493 GLU B CA 1
ATOM 7883 C C . GLU B 1 493 ? -29.453 20.078 -1.188 1 94.31 493 GLU B C 1
ATOM 7885 O O . GLU B 1 493 ? -28.641 19.453 -1.878 1 94.31 493 GLU B O 1
ATOM 7890 N N . GLU B 1 494 ? -29.516 19.875 0.137 1 96.31 494 GLU B N 1
ATOM 7891 C CA . GLU B 1 494 ? -28.609 18.984 0.855 1 96.31 494 GLU B CA 1
ATOM 7892 C C . GLU B 1 494 ? -29.219 17.609 1.071 1 96.31 494 GLU B C 1
ATOM 7894 O O . GLU B 1 494 ? -28.828 16.875 1.981 1 96.31 494 GLU B O 1
ATOM 7899 N N . VAL B 1 495 ? -30.203 17.234 0.259 1 97.25 495 VAL B N 1
ATOM 7900 C CA . VAL B 1 495 ? -30.984 16.031 0.469 1 97.25 495 VAL B CA 1
ATOM 7901 C C . VAL B 1 495 ? -30.062 14.805 0.443 1 97.25 495 VAL B C 1
ATOM 7903 O O . VAL B 1 495 ? -30.219 13.898 1.262 1 97.25 495 VAL B O 1
ATOM 7906 N N . GLU B 1 496 ? -29.141 14.68 -0.478 1 97 496 GLU B N 1
ATOM 7907 C CA . GLU B 1 496 ? -28.266 13.516 -0.564 1 97 496 GLU B CA 1
ATOM 7908 C C . GLU B 1 496 ? -27.391 13.398 0.678 1 97 496 GLU B C 1
ATOM 7910 O O . GLU B 1 496 ? -27.25 12.312 1.243 1 97 496 GLU B O 1
ATOM 7915 N N . THR B 1 497 ? -26.75 14.508 1.066 1 97.12 497 THR B N 1
ATOM 7916 C CA . THR B 1 497 ? -25.922 14.523 2.268 1 97.12 497 THR B CA 1
ATOM 7917 C C . THR B 1 497 ? -26.75 14.148 3.496 1 97.12 497 THR B C 1
ATOM 7919 O O . THR B 1 497 ? -26.297 13.375 4.344 1 97.12 497 THR B O 1
ATOM 7922 N N . THR B 1 498 ? -27.953 14.711 3.566 1 97.94 498 THR B N 1
ATOM 7923 C CA . THR B 1 498 ? -28.859 14.398 4.664 1 97.94 498 THR B CA 1
ATOM 7924 C C . THR B 1 498 ? -29.172 12.906 4.715 1 97.94 498 THR B C 1
ATOM 7926 O O . THR B 1 498 ? -29.094 12.289 5.777 1 97.94 498 THR B O 1
ATOM 7929 N N . PHE B 1 499 ? -29.5 12.367 3.555 1 98.06 499 PHE B N 1
ATOM 7930 C CA . PHE B 1 499 ? -29.797 10.945 3.445 1 98.06 499 PHE B CA 1
ATOM 7931 C C . PHE B 1 499 ? -28.609 10.109 3.918 1 98.06 499 PHE B C 1
ATOM 7933 O O . PHE B 1 499 ? -28.781 9.172 4.699 1 98.06 499 PHE B O 1
ATOM 7940 N N . MET B 1 500 ? -27.375 10.43 3.49 1 97.69 500 MET B N 1
ATOM 7941 C CA . MET B 1 500 ? -26.172 9.68 3.844 1 97.69 500 MET B CA 1
ATOM 7942 C C . MET B 1 500 ? -25.891 9.773 5.34 1 97.69 500 MET B C 1
ATOM 7944 O O . MET B 1 500 ? -25.484 8.789 5.961 1 97.69 500 MET B O 1
ATOM 7948 N N . ILE B 1 501 ? -26.109 10.945 5.914 1 98 501 ILE B N 1
ATOM 7949 C CA . ILE B 1 501 ? -25.922 11.148 7.348 1 98 501 ILE B CA 1
ATOM 7950 C C . ILE B 1 501 ? -26.906 10.266 8.125 1 98 501 ILE B C 1
ATOM 7952 O O . ILE B 1 501 ? -26.516 9.57 9.062 1 98 501 ILE B O 1
ATOM 7956 N N . LEU B 1 502 ? -28.188 10.289 7.703 1 97.94 502 LEU B N 1
ATOM 7957 C CA . LEU B 1 502 ? -29.219 9.516 8.383 1 97.94 502 LEU B CA 1
ATOM 7958 C C . LEU B 1 502 ? -28.906 8.023 8.344 1 97.94 502 LEU B C 1
ATOM 7960 O O . LEU B 1 502 ? -29.078 7.324 9.344 1 97.94 502 LEU B O 1
ATOM 7964 N N . ARG B 1 503 ? -28.5 7.574 7.203 1 97.56 503 ARG B N 1
ATOM 7965 C CA . ARG B 1 503 ? -28.141 6.168 7.055 1 97.56 503 ARG B CA 1
ATOM 7966 C C . ARG B 1 503 ? -27 5.789 7.996 1 97.56 503 ARG B C 1
ATOM 7968 O O . ARG B 1 503 ? -27.031 4.727 8.625 1 97.56 503 ARG B O 1
ATOM 7975 N N . HIS B 1 504 ? -26.016 6.641 8.086 1 97.88 504 HIS B N 1
ATOM 7976 C CA . HIS B 1 504 ? -24.875 6.391 8.953 1 97.88 504 HIS B CA 1
ATOM 7977 C C . HIS B 1 504 ? -25.297 6.395 10.422 1 97.88 504 HIS B C 1
ATOM 7979 O O . HIS B 1 504 ? -24.891 5.52 11.188 1 97.88 504 HIS B O 1
ATOM 7985 N N . LEU B 1 505 ? -26.078 7.395 10.797 1 97.06 505 LEU B N 1
ATOM 7986 C CA . LEU B 1 505 ? -26.547 7.504 12.18 1 97.06 505 LEU B CA 1
ATOM 7987 C C . LEU B 1 505 ? -27.328 6.262 12.586 1 97.06 505 LEU B C 1
ATOM 7989 O O . LEU B 1 505 ? -27.141 5.738 13.688 1 97.06 505 LEU B O 1
ATOM 7993 N N . ALA B 1 506 ? -28.172 5.812 11.695 1 96.62 506 ALA B N 1
ATOM 7994 C CA . ALA B 1 506 ? -29.031 4.66 11.984 1 96.62 506 ALA B CA 1
ATOM 7995 C C . ALA B 1 506 ? -28.203 3.381 12.086 1 96.62 506 ALA B C 1
ATOM 7997 O O . ALA B 1 506 ? -28.562 2.457 12.82 1 96.62 506 ALA B O 1
ATOM 7998 N N . ALA B 1 507 ? -27.109 3.322 11.359 1 96.62 507 ALA B N 1
ATOM 7999 C CA . ALA B 1 507 ? -26.266 2.135 11.359 1 96.62 507 ALA B CA 1
ATOM 8000 C C . ALA B 1 507 ? -25.438 2.053 12.633 1 96.62 507 ALA B C 1
ATOM 8002 O O . ALA B 1 507 ? -24.859 1.005 12.945 1 96.62 507 ALA B O 1
ATOM 8003 N N . ASN B 1 508 ? -25.344 3.131 13.352 1 96.75 508 ASN B N 1
ATOM 8004 C CA . ASN B 1 508 ? -24.594 3.209 14.602 1 96.75 508 ASN B CA 1
ATOM 8005 C C . ASN B 1 508 ? -25.484 3.596 15.773 1 96.75 508 ASN B C 1
ATOM 8007 O O . ASN B 1 508 ? -25.719 4.781 16.016 1 96.75 508 ASN B O 1
ATOM 8011 N N . GLY B 1 509 ? -25.922 2.721 16.562 1 90.06 509 GLY B N 1
ATOM 8012 C CA . GLY B 1 509 ? -26.984 2.787 17.547 1 90.06 509 GLY B CA 1
ATOM 8013 C C . GLY B 1 509 ? -26.734 3.826 18.625 1 90.06 509 GLY B C 1
ATOM 8014 O O . GLY B 1 509 ? -27.672 4.324 19.25 1 90.06 509 GLY B O 1
ATOM 8015 N N . ASP B 1 510 ? -25.547 4.207 18.875 1 89.81 510 ASP B N 1
ATOM 8016 C CA . ASP B 1 510 ? -25.203 5.121 19.953 1 89.81 510 ASP B CA 1
ATOM 8017 C C . ASP B 1 510 ? -25.812 6.504 19.719 1 89.81 510 ASP B C 1
ATOM 8019 O O . ASP B 1 510 ? -25.922 7.301 20.656 1 89.81 510 ASP B O 1
ATOM 8023 N N . HIS B 1 511 ? -26.25 6.742 18.516 1 91.56 511 HIS B N 1
ATOM 8024 C CA . HIS B 1 511 ? -26.797 8.055 18.188 1 91.56 511 HIS B CA 1
ATOM 8025 C C . HIS B 1 511 ? -28.297 8.117 18.5 1 91.56 511 HIS B C 1
ATOM 8027 O O . HIS B 1 511 ? -28.891 9.195 18.484 1 91.56 511 HIS B O 1
ATOM 8033 N N . GLY B 1 512 ? -28.906 7 18.719 1 92.69 512 GLY B N 1
ATOM 8034 C CA . GLY B 1 512 ? -30.328 6.98 19.047 1 92.69 512 GLY B CA 1
ATOM 8035 C C . GLY B 1 512 ? -31.219 7.23 17.859 1 92.69 512 GLY B C 1
ATOM 8036 O O . GLY B 1 512 ? -32.281 7.875 17.984 1 92.69 512 GLY B O 1
ATOM 8037 N N . VAL B 1 513 ? -30.828 6.895 16.688 1 95.94 513 VAL B N 1
ATOM 8038 C CA . VAL B 1 513 ? -31.625 7.035 15.477 1 95.94 513 VAL B CA 1
ATOM 8039 C C . VAL B 1 513 ? -32.031 5.656 14.961 1 95.94 513 VAL B C 1
ATOM 8041 O O . VAL B 1 513 ? -31.188 4.758 14.836 1 95.94 513 VAL B O 1
ATOM 8044 N N . SER B 1 514 ? -33.25 5.445 14.711 1 95.88 514 SER B N 1
ATOM 8045 C CA . SER B 1 514 ? -33.75 4.195 14.156 1 95.88 514 SER B CA 1
ATOM 8046 C C . SER B 1 514 ? -34.219 4.371 12.719 1 95.88 514 SER B C 1
ATOM 8048 O O . SER B 1 514 ? -34.438 5.492 12.266 1 95.88 514 SER B O 1
ATOM 8050 N N . VAL B 1 515 ? -34.312 3.285 12.031 1 96.38 515 VAL B N 1
ATOM 8051 C CA . VAL B 1 515 ? -34.719 3.332 10.633 1 96.38 515 VAL B CA 1
ATOM 8052 C C . VAL B 1 515 ? -35.812 2.295 10.383 1 96.38 515 VAL B C 1
ATOM 8054 O O . VAL B 1 515 ? -35.75 1.185 10.914 1 96.38 515 VAL B O 1
ATOM 8057 N N . THR B 1 516 ? -36.844 2.705 9.789 1 96.5 516 THR B N 1
ATOM 8058 C CA . THR B 1 516 ? -37.844 1.806 9.188 1 96.5 516 THR B CA 1
ATOM 8059 C C . THR B 1 516 ? -37.562 1.614 7.699 1 96.5 516 THR B C 1
ATOM 8061 O O . THR B 1 516 ? -37.688 2.553 6.91 1 96.5 516 THR B O 1
ATOM 8064 N N . GLU B 1 517 ? -37.219 0.44 7.406 1 95 517 GLU B N 1
ATOM 8065 C CA . GLU B 1 517 ? -36.781 0.148 6.039 1 95 517 GLU B CA 1
ATOM 8066 C C . GLU B 1 517 ? -38 0.055 5.102 1 95 517 GLU B C 1
ATOM 8068 O O . GLU B 1 517 ? -39.062 -0.45 5.484 1 95 517 GLU B O 1
ATOM 8073 N N . LYS B 1 518 ? -37.812 0.592 3.971 1 95.19 518 LYS B N 1
ATOM 8074 C CA . LYS B 1 518 ? -38.781 0.529 2.891 1 95.19 518 LYS B CA 1
ATOM 8075 C C . LYS B 1 518 ? -38.219 -0.178 1.666 1 95.19 518 LYS B C 1
ATOM 8077 O O . LYS B 1 518 ? -37.062 -0.65 1.693 1 95.19 518 LYS B O 1
ATOM 8082 N N . ASP B 1 519 ? -39.031 -0.326 0.604 1 91.5 519 ASP B N 1
ATOM 8083 C CA . ASP B 1 519 ? -38.594 -1.027 -0.604 1 91.5 519 ASP B CA 1
ATOM 8084 C C . ASP B 1 519 ? -37.438 -0.32 -1.266 1 91.5 519 ASP B C 1
ATOM 8086 O O . ASP B 1 519 ? -36.469 -0.965 -1.673 1 91.5 519 ASP B O 1
ATOM 8090 N N . LYS B 1 520 ? -37.594 0.972 -1.399 1 95.12 520 LYS B N 1
ATOM 8091 C CA . LYS B 1 520 ? -36.469 1.788 -1.875 1 95.12 520 LYS B CA 1
ATOM 8092 C C . LYS B 1 520 ? -35.719 2.447 -0.711 1 95.12 520 LYS B C 1
ATOM 8094 O O . LYS B 1 520 ? -36.344 2.996 0.195 1 95.12 520 LYS B O 1
ATOM 8099 N 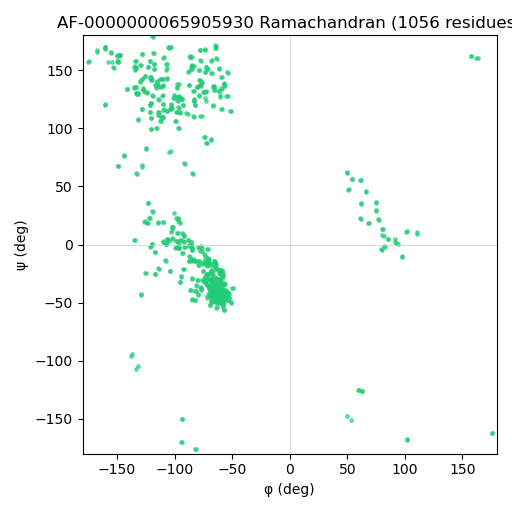N . ILE B 1 521 ? -34.438 2.402 -0.758 1 95.44 521 ILE B N 1
ATOM 8100 C CA . ILE B 1 521 ? -33.625 2.816 0.391 1 95.44 521 ILE B CA 1
ATOM 8101 C C . ILE B 1 521 ? -33.844 4.309 0.653 1 95.44 521 ILE B C 1
ATOM 8103 O O . ILE B 1 521 ? -33.781 4.758 1.799 1 95.44 521 ILE B O 1
ATOM 8107 N N . TRP B 1 522 ? -34.094 5.137 -0.422 1 96 522 TRP B N 1
ATOM 8108 C CA . TRP B 1 522 ? -34.281 6.574 -0.218 1 96 522 TRP B CA 1
ATOM 8109 C C . TRP B 1 522 ? -35.656 6.883 0.355 1 96 522 TRP B C 1
ATOM 8111 O O . TRP B 1 522 ? -35.938 8.039 0.672 1 96 522 TRP B O 1
ATOM 8121 N N . GLU B 1 523 ? -36.531 5.859 0.492 1 96.75 523 GLU B N 1
ATOM 8122 C CA . GLU B 1 523 ? -37.844 6.004 1.118 1 96.75 523 GLU B CA 1
ATOM 8123 C C . GLU B 1 523 ? -37.812 5.57 2.58 1 96.75 523 GLU B C 1
ATOM 8125 O O . GLU B 1 523 ? -38.812 5.68 3.289 1 96.75 523 GLU B O 1
ATOM 8130 N N . ASN B 1 524 ? -36.625 5.09 2.99 1 97.06 524 ASN B N 1
ATOM 8131 C CA . ASN B 1 524 ? -36.5 4.758 4.402 1 97.06 524 ASN B CA 1
ATOM 8132 C C . ASN B 1 524 ? -36.875 5.938 5.293 1 97.06 524 ASN B C 1
ATOM 8134 O O . ASN B 1 524 ? -36.625 7.094 4.941 1 97.06 524 ASN B O 1
ATOM 8138 N N . LYS B 1 525 ? -37.406 5.621 6.445 1 97.81 525 LYS B N 1
ATOM 8139 C CA . LYS B 1 525 ? -37.812 6.645 7.41 1 97.81 525 LYS B CA 1
ATOM 8140 C C . LYS B 1 525 ? -37 6.539 8.695 1 97.81 525 LYS B C 1
ATOM 8142 O O . LYS B 1 525 ? -36.719 5.434 9.18 1 97.81 525 LYS B O 1
ATOM 8147 N N . TYR B 1 526 ? -36.625 7.645 9.148 1 97.62 526 TYR B N 1
ATOM 8148 C CA . TYR B 1 526 ? -35.75 7.715 10.312 1 97.62 526 TYR B CA 1
ATOM 8149 C C . TYR B 1 526 ? -36.406 8.492 11.445 1 97.62 526 TYR B C 1
ATOM 8151 O O . TYR B 1 526 ? -37.125 9.461 11.203 1 97.62 526 TYR B O 1
ATOM 8159 N N . ARG B 1 527 ? -36.188 8.078 12.672 1 96.5 527 ARG B N 1
ATOM 8160 C CA . ARG B 1 527 ? -36.719 8.766 13.852 1 96.5 527 ARG B CA 1
ATOM 8161 C C . ARG B 1 527 ? -35.812 8.602 15.047 1 96.5 527 ARG B C 1
ATOM 8163 O O . ARG B 1 527 ? -34.875 7.766 15.023 1 96.5 527 ARG B O 1
ATOM 8170 N N . SER B 1 528 ? -35.906 9.508 16.016 1 93.75 528 SER B N 1
ATOM 8171 C CA . SER B 1 528 ? -35.188 9.391 17.266 1 93.75 528 SER B CA 1
ATOM 8172 C C . SER B 1 528 ? -35.656 8.18 18.078 1 93.75 528 SER B C 1
ATOM 8174 O O . SER B 1 528 ? -36.844 7.887 18.109 1 93.75 528 SER B O 1
ATOM 8176 N N . LYS B 1 529 ? -34.562 7.438 18.562 1 85 529 LYS B N 1
ATOM 8177 C CA . LYS B 1 529 ? -34.938 6.328 19.438 1 85 529 LYS B CA 1
ATOM 8178 C C . LYS B 1 529 ? -35.375 6.836 20.812 1 85 529 LYS B C 1
ATOM 8180 O O . LYS B 1 529 ? -34.812 7.824 21.312 1 85 529 LYS B O 1
ATOM 8185 N N . ASP B 1 530 ? -36.594 6.469 21.328 1 64.06 530 ASP B N 1
ATOM 8186 C CA . ASP B 1 530 ? -37.094 6.824 22.656 1 64.06 530 ASP B CA 1
ATOM 8187 C C . ASP B 1 530 ? -36.094 6.414 23.75 1 64.06 530 ASP B C 1
ATOM 8189 O O . ASP B 1 530 ? -35.344 5.449 23.578 1 64.06 530 ASP B O 1
#